Protein AF-0000000080282135 (afdb_homodimer)

Foldseek 3Di:
DPPPPPPPDPPPPPPPPPPPPVPPPPPPPPPDAWLVDAWAQFPVGDTHAAFPLCRNFFTHFKFWAEKAKEWEAEQQVQKIKIKIKIKMAGQAKFQKIKWFAADWAWDFKAKQNHGWDWDDDDGTIIMTGYPDIDHHGDMIMMMIITMDHFDWDDAPLFTAAWDGDRPFKIKHADPDDHLNRHDTHRSFQRRWYKYKYKYKYAQQKDKDWAADWDDWADDDPRIIITMHIFNPTWGSNLTMMMMGNWDWDWAQAPPGDIAIETERPQQVVCCVQQVCLNVLQVVVCVQANDQQANAAYEYEYAADGSDWGLRARYIYHYSPDDNLSSNLSSQCNLQPGFANANHLLQRLQSSLVSNLSSVVCCCVPVVDDVLVVLVVVCVVCVPPLVLLQAASSGNHRSCSCVNSVLSNLLLVLVCQQQDVVLSSCLSRVVSVVATSGHDGPVRSQVSSCVSRVDDCPLLCCQRRVNSGHRDPCNNQPHPSDDDD/DPPPPPPPPPPPPPPPPPPPPPPPPPPPPPPDAWLPDAWAQFPVGDTHAAFPLCSNFFTHFKFWAEKAKEWEADQQVQKIKIKIKIKMAGQAKFQKYKWFAADWAWDFKAKQNHGWDWDDDDGTIIMTGYPDIDHHGDMIMMMIITMDHFDWDQAPLFTAAWDGDRPFKIKHADPDDHLNRHDTHRSFQRRWYKYKYKYKYAQQKDKDWAADWDDWADDDPRIIITMHIFNPTWGSNLTMMMMGNWDWDWAAAPPGDIAIETERPQQVVCCVQQVCLNVLQVVVCVQANDQQANAAYEYEYAADGSDWGLRARYIYHYSPDHNLSSNLSSQCNLQPGFANANHLLQRLQSSLVSNLSSVVCCCVPVVDDVLVVLVVVCVVCVPPLVLLQAASSGNHRSCSCVNSVLSNLLLVLVCQQQDVVLSSCLSRVVSVVATSGHDGPVRSQVSSCVSRVDDCPLLCCQRRVNSGHRDPCNNQPHPSDDDD

Secondary structure (DSSP, 8-state):
---------------------------------STTTPPEE-TTS-EE---SS-TTSS-SSEEEEEEEEEEEEETTTTEEEEEEEEEEEESS-BS-EEEE--SSEEEEEEETTEE-EEEEETTTEEEEE-SSPBPTT-EEEEEEEEEE---EEEETTEEEEEEEETTTEEEEE-SSS-GGGTS-B---TT--EEEEEEEEEETT-EEEESSEEEEEEEEETTEEEEEEEEEEEE-GGG--EEEE--EEEEEEPGGG-EEEEEE-GGGGGGHHHHTTHHHHHHHHHHHH-S--SS----EE-SS--SS-B--TT--EE-TT--HHHHHHHHHTTTTTTTSEESSGGGHHHHHHHHHHHHHHHHHHHH---HHHHHHHHHHHTTT-HHHHH--TT---TT-TTTTHHHHHHHHHHHHHHH-HHHHHHHHHHHHHHSTT-EE-HHHHHHHHHHHHT---HHHHIIIII-SSPPPHHHHS-GGGSPP-/---------------------------------STTTPPEE-TTS-EE---SS-TTSS-SSEEEEEEEEEEEEETTTTEEEEEEEEEEEESS-BS-EEEE--SSEEEEEEETTEE-EEEEETTTEEEEE-SSPBPTT-EEEEEEEEEE---EEEETTEEEEEEEETTTEEEEE-SSS-GGGTS-B---TT--EEEEEEEEEETT-EEEESSEEEEEEEEETTEEEEEEEEEEEE-GGG--EEEE--EEEEEEPGGG-EEEEEE-GGGGGGHHHHTTHHHHHHHHHHHH-S--SS----EE-SS--SS-B--TT--EE-TT--HHHHHHHHHTTTTTTTSEESSGGGHHHHHHHHHHHHHHHHHHHH---HHHHHHHHHHHTTT-HHHHH--TT---TT-TTTTHHHHHHHHHHHHHHH-HHHHHHHHHHHHHHSTT-EE-HHHHHHHHHHHHT---HHHHIIIII-SSPPPHHHHS-GGGSPP-

Solvent-accessible surface area (backbone atoms only — not comparable to full-atom values): 49505 Å² total; per-residue (Å²): 135,84,78,76,78,77,75,74,74,76,79,74,77,73,76,74,73,74,72,75,71,70,72,72,66,72,72,65,78,68,74,69,66,31,76,63,58,31,39,34,67,34,95,67,61,51,55,23,29,54,34,86,75,46,59,75,44,26,44,30,36,49,45,45,57,33,40,40,36,42,35,40,47,38,55,64,80,46,36,38,40,37,38,40,39,36,34,31,32,25,73,31,72,30,64,33,43,49,31,23,33,33,66,58,48,77,74,43,44,26,46,69,84,37,71,30,52,72,45,81,43,87,82,27,35,37,40,36,33,45,80,59,62,44,50,54,68,38,73,47,38,38,38,39,33,34,34,40,58,55,50,56,41,84,52,95,59,36,64,16,7,30,50,68,43,70,67,54,37,38,33,32,36,32,73,82,58,16,42,32,23,78,42,78,31,52,54,29,52,59,46,39,21,20,43,33,42,33,40,33,34,49,61,79,46,42,76,49,47,33,40,43,79,74,46,77,42,82,63,55,93,66,23,27,34,37,26,24,36,21,84,65,53,37,32,38,49,30,47,45,39,37,39,23,58,55,47,74,42,80,40,77,32,88,94,71,46,68,24,45,34,33,17,28,74,82,22,52,79,46,46,74,49,61,68,43,46,51,61,48,50,54,55,46,31,73,48,38,34,76,79,79,58,96,32,43,42,31,39,32,31,68,43,80,43,73,58,70,32,35,22,38,35,33,23,39,35,25,51,79,62,46,64,56,51,52,39,23,35,56,38,13,38,47,30,35,42,24,32,24,28,54,38,65,46,24,42,37,59,26,46,19,53,11,54,38,44,33,54,53,45,34,36,74,75,65,68,46,59,62,67,56,51,50,53,53,52,49,63,74,46,65,86,37,61,75,72,30,39,55,23,56,67,55,44,45,74,91,30,44,62,66,62,42,66,60,42,29,52,48,52,53,31,47,34,41,59,59,32,66,69,58,37,41,50,47,53,24,42,57,49,66,74,34,68,63,33,65,35,42,63,46,58,52,49,47,35,49,25,45,64,64,72,44,83,51,60,69,53,43,44,33,59,33,64,20,50,46,76,49,56,62,75,58,60,28,20,64,83,56,41,74,83,130,136,81,79,74,78,75,79,77,75,76,78,75,76,72,75,76,71,75,72,75,71,71,74,72,67,71,72,64,78,66,75,69,66,33,72,61,60,34,38,35,67,34,95,67,61,50,56,24,30,56,35,86,74,46,56,76,46,22,42,31,38,50,43,46,55,34,41,39,35,42,35,39,48,39,55,64,80,47,36,38,39,37,38,39,38,35,35,29,31,25,71,30,72,30,66,37,41,46,31,22,33,33,66,56,48,78,75,44,43,24,45,70,85,37,72,31,52,72,48,80,45,87,82,29,36,36,40,36,32,44,82,58,62,45,51,54,69,38,73,47,38,38,39,39,33,33,34,39,57,56,50,56,42,86,52,96,59,35,64,17,8,30,50,67,43,70,66,54,36,37,34,33,36,33,72,82,57,16,43,32,23,80,42,77,31,52,55,30,52,58,45,38,22,19,43,33,43,34,40,34,32,50,63,79,48,44,78,50,46,32,40,43,79,74,47,75,42,81,64,56,94,65,25,26,33,36,26,24,36,21,83,64,54,36,33,38,49,29,48,46,39,37,37,22,59,55,47,75,42,81,40,77,33,87,93,70,47,69,26,44,35,33,15,28,75,82,22,53,80,47,46,75,48,62,67,43,46,51,62,47,52,55,56,47,32,72,47,38,33,78,81,76,59,95,31,42,42,32,40,31,32,70,43,80,43,71,57,72,33,37,24,38,34,33,24,40,36,24,51,79,64,45,63,58,51,52,39,23,34,56,38,13,37,48,29,36,44,24,31,24,28,55,38,64,47,24,41,36,57,26,47,19,54,11,54,39,44,34,53,52,45,35,34,75,77,64,66,46,59,62,65,57,52,48,51,51,52,50,61,73,44,64,85,38,62,75,72,30,38,54,24,56,66,54,43,46,75,90,29,45,62,66,63,42,67,58,41,29,51,50,52,52,30,48,32,41,59,58,32,66,70,58,36,41,50,48,53,24,42,56,48,64,72,36,68,62,34,63,38,40,63,47,57,52,49,48,35,49,26,46,65,64,72,43,82,52,61,68,53,45,44,32,59,33,64,20,51,47,76,49,57,62,74,58,60,27,22,65,82,56,41,74,81,129

InterPro domains:
  IPR027268 Peptidase M4/M1, CTD superfamily [G3DSA:1.10.390.10] (321-465)
  IPR042097 Aminopeptidase N-like , N-terminal domain superfamliy [G3DSA:2.60.40.1730] (61-244)
  IPR042097 Aminopeptidase N-like , N-terminal domain superfamliy [SSF63737] (51-244)
  IPR045357 Aminopeptidase N-like , N-terminal domain [PF17900] (66-231)

Nearest PDB structures (foldseek):
  6koy-assembly1_A  TM=9.012E-01  e=1.068E-30  Deinococcus radiodurans R1 = ATCC 13939 = DSM 20539
  3qnf-assembly2_B  TM=8.521E-01  e=2.906E-28  Homo sapiens
  3mdj-assembly3_C  TM=8.606E-01  e=4.051E-27  Homo sapiens
  6q4r-assembly1_A  TM=8.626E-01  e=4.531E-27  Homo sapiens
  7pfs-assembly1_B  TM=8.665E-01  e=6.681E-26  Homo sapiens

Structure (mmCIF, N/CA/C/O backbone):
data_AF-0000000080282135-model_v1
#
loop_
_entity.id
_entity.type
_entity.pdbx_description
1 polymer 'Peptidase M1'
#
loop_
_atom_site.group_PDB
_atom_site.id
_atom_site.type_symbol
_atom_site.label_atom_id
_atom_site.label_alt_id
_atom_site.label_comp_id
_atom_site.label_asym_id
_atom_site.label_entity_id
_atom_site.label_seq_id
_atom_site.pdbx_PDB_ins_code
_atom_site.Cartn_x
_atom_site.Cartn_y
_atom_site.Cartn_z
_atom_site.occupancy
_atom_site.B_iso_or_equiv
_atom_site.auth_seq_id
_atom_site.auth_comp_id
_atom_site.auth_asym_id
_atom_site.auth_atom_id
_atom_site.pdbx_PDB_model_num
ATOM 1 N N . MET A 1 1 ? 51.188 -11.203 -81.375 1 23.73 1 MET A N 1
ATOM 2 C CA . MET A 1 1 ? 50.406 -10 -81.688 1 23.73 1 MET A CA 1
ATOM 3 C C . MET A 1 1 ? 49.344 -9.789 -80.625 1 23.73 1 MET A C 1
ATOM 5 O O . MET A 1 1 ? 48.531 -10.688 -80.375 1 23.73 1 MET A O 1
ATOM 9 N N . THR A 1 2 ? 49.531 -8.773 -79.688 1 24.91 2 THR A N 1
ATOM 10 C CA . THR A 1 2 ? 49.188 -8.414 -78.312 1 24.91 2 THR A CA 1
ATOM 11 C C . THR A 1 2 ? 47.812 -7.742 -78.25 1 24.91 2 THR A C 1
ATOM 13 O O . THR A 1 2 ? 47.656 -6.617 -78.75 1 24.91 2 THR A O 1
ATOM 16 N N . VAL A 1 3 ? 46.812 -8.531 -78.75 1 21.75 3 VAL A N 1
ATOM 17 C CA . VAL A 1 3 ? 45.5 -7.961 -79 1 21.75 3 VAL A CA 1
ATOM 18 C C . VAL A 1 3 ? 44.969 -7.219 -77.812 1 21.75 3 VAL A C 1
ATOM 20 O O . VAL A 1 3 ? 44.875 -7.801 -76.688 1 21.75 3 VAL A O 1
ATOM 23 N N . ARG A 1 4 ? 45.188 -5.91 -77.812 1 25.16 4 ARG A N 1
ATOM 24 C CA . ARG A 1 4 ? 44.938 -4.875 -76.812 1 25.16 4 ARG A CA 1
ATOM 25 C C . ARG A 1 4 ? 43.469 -4.777 -76.5 1 25.16 4 ARG A C 1
ATOM 27 O O . ARG A 1 4 ? 42.625 -4.43 -77.312 1 25.16 4 ARG A O 1
ATOM 34 N N . ILE A 1 5 ? 42.875 -5.75 -75.688 1 24.8 5 ILE A N 1
ATOM 35 C CA . ILE A 1 5 ? 41.469 -5.973 -75.312 1 24.8 5 ILE A CA 1
ATOM 36 C C . ILE A 1 5 ? 40.938 -4.734 -74.562 1 24.8 5 ILE A C 1
ATOM 38 O O . ILE A 1 5 ? 41.438 -4.355 -73.5 1 24.8 5 ILE A O 1
ATOM 42 N N . ARG A 1 6 ? 40.719 -3.648 -75.375 1 21.92 6 ARG A N 1
ATOM 43 C CA . ARG A 1 6 ? 40.344 -2.336 -74.875 1 21.92 6 ARG A CA 1
ATOM 44 C C . ARG A 1 6 ? 39.062 -2.416 -74 1 21.92 6 ARG A C 1
ATOM 46 O O . ARG A 1 6 ? 38.031 -2.83 -74.5 1 21.92 6 ARG A O 1
ATOM 53 N N . TRP A 1 7 ? 39.125 -2.689 -72.75 1 24.52 7 TRP A N 1
ATOM 54 C CA . TRP A 1 7 ? 38.188 -2.904 -71.625 1 24.52 7 TRP A CA 1
ATOM 55 C C . TRP A 1 7 ? 37.312 -1.668 -71.438 1 24.52 7 TRP A C 1
ATOM 57 O O . TRP A 1 7 ? 37.812 -0.594 -71.125 1 24.52 7 TRP A O 1
ATOM 67 N N . GLN A 1 8 ? 36.656 -1.291 -72.562 1 22.7 8 GLN A N 1
ATOM 68 C CA . GLN A 1 8 ? 35.938 -0.03 -72.375 1 22.7 8 GLN A CA 1
ATOM 69 C C . GLN A 1 8 ? 35.031 -0.048 -71.125 1 22.7 8 GLN A C 1
ATOM 71 O O . GLN A 1 8 ? 34.375 -1.046 -70.875 1 22.7 8 GLN A O 1
ATOM 76 N N . GLU A 1 9 ? 35.312 0.792 -70.125 1 24.92 9 GLU A N 1
ATOM 77 C CA . GLU A 1 9 ? 34.875 1.041 -68.812 1 24.92 9 GLU A CA 1
ATOM 78 C C . GLU A 1 9 ? 33.469 1.59 -68.75 1 24.92 9 GLU A C 1
ATOM 80 O O . GLU A 1 9 ? 33.188 2.662 -69.312 1 24.92 9 GLU A O 1
ATOM 85 N N . PRO A 1 10 ? 32.438 0.772 -69.188 1 26.58 10 PRO A N 1
ATOM 86 C CA . PRO A 1 10 ? 31.188 1.521 -69.25 1 26.58 10 PRO A CA 1
ATOM 87 C C . PRO A 1 10 ? 30.875 2.258 -67.938 1 26.58 10 PRO A C 1
ATOM 89 O O . PRO A 1 10 ? 31.344 1.855 -66.875 1 26.58 10 PRO A O 1
ATOM 92 N N . LEU A 1 11 ? 30.625 3.564 -68 1 24.03 11 LEU A N 1
ATOM 93 C CA . LEU A 1 11 ? 30.281 4.574 -67.062 1 24.03 11 LEU A CA 1
ATOM 94 C C . LEU A 1 11 ? 28.984 4.223 -66.312 1 24.03 11 LEU A C 1
ATOM 96 O O . LEU A 1 11 ? 27.922 4.176 -66.938 1 24.03 11 LEU A O 1
ATOM 100 N N . CYS A 1 12 ? 28.891 3.084 -65.625 1 23.38 12 CYS A N 1
ATOM 101 C CA . CYS A 1 12 ? 27.641 2.744 -64.938 1 23.38 12 CYS A CA 1
ATOM 102 C C . CYS A 1 12 ? 27.156 3.898 -64.062 1 23.38 12 CYS A C 1
ATOM 104 O O . CYS A 1 12 ? 27.859 4.344 -63.188 1 23.38 12 CYS A O 1
ATOM 106 N N . THR A 1 13 ? 26.5 4.848 -64.688 1 22.34 13 THR A N 1
ATOM 107 C CA . THR A 1 13 ? 25.859 5.934 -63.938 1 22.34 13 THR A CA 1
ATOM 108 C C . THR A 1 13 ? 25.062 5.391 -62.781 1 22.34 13 THR A C 1
ATOM 110 O O . THR A 1 13 ? 24.188 4.539 -62.938 1 22.34 13 THR A O 1
ATOM 113 N N . ALA A 1 14 ? 25.656 5.387 -61.625 1 23.97 14 ALA A N 1
ATOM 114 C CA . ALA A 1 14 ? 25.141 5.027 -60.312 1 23.97 14 ALA A CA 1
ATOM 115 C C . ALA A 1 14 ? 23.891 5.848 -59.969 1 23.97 14 ALA A C 1
ATOM 117 O O . ALA A 1 14 ? 23.969 7.07 -59.812 1 23.97 14 ALA A O 1
ATOM 118 N N . LEU A 1 15 ? 22.844 5.602 -60.719 1 23.58 15 LEU A N 1
ATOM 119 C CA . LEU A 1 15 ? 21.656 6.324 -60.25 1 23.58 15 LEU A CA 1
ATOM 120 C C . LEU A 1 15 ? 21.484 6.137 -58.719 1 23.58 15 LEU A C 1
ATOM 122 O O . LEU A 1 15 ? 21.453 5.004 -58.25 1 23.58 15 LEU A O 1
ATOM 126 N N . LEU A 1 16 ? 21.969 7.121 -58 1 23.94 16 LEU A N 1
ATOM 127 C CA . LEU A 1 16 ? 21.812 7.32 -56.562 1 23.94 16 LEU A CA 1
ATOM 128 C C . LEU A 1 16 ? 20.359 7.227 -56.125 1 23.94 16 LEU A C 1
ATOM 130 O O . LEU A 1 16 ? 19.547 8.062 -56.531 1 23.94 16 LEU A O 1
ATOM 134 N N . ALA A 1 17 ? 19.766 6.031 -56.219 1 25.55 17 ALA A N 1
ATOM 135 C CA . ALA A 1 17 ? 18.438 5.922 -55.625 1 25.55 17 ALA A CA 1
ATOM 136 C C . ALA A 1 17 ? 18.422 6.492 -54.219 1 25.55 17 ALA A C 1
ATOM 138 O O . ALA A 1 17 ? 19.188 6.039 -53.344 1 25.55 17 ALA A O 1
ATOM 139 N N . THR A 1 18 ? 18.156 7.758 -54.125 1 25.55 18 THR A N 1
ATOM 140 C CA . THR A 1 18 ? 17.875 8.422 -52.875 1 25.55 18 THR A CA 1
ATOM 141 C C . THR A 1 18 ? 16.828 7.641 -52.062 1 25.55 18 THR A C 1
ATOM 143 O O . THR A 1 18 ? 15.688 7.504 -52.5 1 25.55 18 THR A O 1
ATOM 146 N N . THR A 1 19 ? 17.281 6.48 -51.531 1 26.17 19 THR A N 1
ATOM 147 C CA . THR A 1 19 ? 16.375 5.82 -50.594 1 26.17 19 THR A CA 1
ATOM 148 C C . THR A 1 19 ? 15.82 6.82 -49.594 1 26.17 19 THR A C 1
ATOM 150 O O . THR A 1 19 ? 16.578 7.48 -48.875 1 26.17 19 THR A O 1
ATOM 153 N N . MET A 1 20 ? 14.766 7.473 -50 1 26.02 20 MET A N 1
ATOM 154 C CA . MET A 1 20 ? 13.977 8.156 -48.969 1 26.02 20 MET A CA 1
ATOM 155 C C . MET A 1 20 ? 13.68 7.238 -47.781 1 26.02 20 MET A C 1
ATOM 157 O O . MET A 1 20 ? 12.898 6.289 -47.938 1 26.02 20 MET A O 1
ATOM 161 N N . ILE A 1 21 ? 14.711 6.926 -47.062 1 29.55 21 ILE A N 1
ATOM 162 C CA . ILE A 1 21 ? 14.453 6.324 -45.75 1 29.55 21 ILE A CA 1
ATOM 163 C C . ILE A 1 21 ? 13.414 7.156 -45 1 29.55 21 ILE A C 1
ATOM 165 O O . ILE A 1 21 ? 13.688 8.297 -44.625 1 29.55 21 ILE A O 1
ATOM 169 N N . GLY A 1 22 ? 12.227 7.113 -45.531 1 26.78 22 GLY A N 1
ATOM 170 C CA . GLY A 1 22 ? 11.203 7.637 -44.625 1 26.78 22 GLY A CA 1
ATOM 171 C C . GLY A 1 22 ? 11.328 7.105 -43.219 1 26.78 22 GLY A C 1
ATOM 172 O O . GLY A 1 22 ? 11.273 5.891 -43 1 26.78 22 GLY A O 1
ATOM 173 N N . THR A 1 23 ? 12.172 7.82 -42.469 1 28.97 23 THR A N 1
ATOM 174 C CA . THR A 1 23 ? 12.227 7.613 -41.031 1 28.97 23 THR A CA 1
ATOM 175 C C . THR A 1 23 ? 10.82 7.523 -40.469 1 28.97 23 THR A C 1
ATOM 177 O O . THR A 1 23 ? 10.055 8.484 -40.531 1 28.97 23 THR A O 1
ATOM 180 N N . CYS A 1 24 ? 10.156 6.375 -40.688 1 28.06 24 CYS A N 1
ATOM 181 C CA . CYS A 1 24 ? 9.023 6.137 -39.812 1 28.06 24 CYS A CA 1
ATOM 182 C C . CYS A 1 24 ? 9.359 6.516 -38.375 1 28.06 24 CYS A C 1
ATOM 184 O O . CYS A 1 24 ? 10.141 5.824 -37.719 1 28.06 24 CYS A O 1
ATOM 186 N N . GLN A 1 25 ? 9.43 7.789 -38.219 1 25.42 25 GLN A N 1
ATOM 187 C CA . GLN A 1 25 ? 9.422 8.203 -36.812 1 25.42 25 GLN A CA 1
ATOM 188 C C . GLN A 1 25 ? 8.406 7.395 -36 1 25.42 25 GLN A C 1
ATOM 190 O O . GLN A 1 25 ? 7.215 7.398 -36.312 1 25.42 25 GLN A O 1
ATOM 195 N N . ALA A 1 26 ? 8.836 6.262 -35.562 1 28.8 26 ALA A N 1
ATOM 196 C CA . ALA A 1 26 ? 8.047 5.645 -34.5 1 28.8 26 ALA A CA 1
ATOM 197 C C . ALA A 1 26 ? 7.391 6.699 -33.625 1 28.8 26 ALA A C 1
ATOM 199 O O . ALA A 1 26 ? 8.078 7.527 -33 1 28.8 26 ALA A O 1
ATOM 200 N N . SER A 1 27 ? 6.285 7.215 -34.094 1 26.34 27 SER A N 1
ATOM 201 C CA . SER A 1 27 ? 5.484 8.023 -33.188 1 26.34 27 SER A CA 1
ATOM 202 C C . SER A 1 27 ? 5.57 7.504 -31.766 1 26.34 27 SER A C 1
ATOM 204 O O . SER A 1 27 ? 5.141 6.383 -31.469 1 26.34 27 SER A O 1
ATOM 206 N N . ALA A 1 28 ? 6.605 7.836 -31.078 1 29.83 28 ALA A N 1
ATOM 207 C CA . ALA A 1 28 ? 6.648 7.66 -29.625 1 29.83 28 ALA A CA 1
ATOM 208 C C . ALA A 1 28 ? 5.262 7.816 -29.016 1 29.83 28 ALA A C 1
ATOM 210 O O . ALA A 1 28 ? 4.602 8.836 -29.219 1 29.83 28 ALA A O 1
ATOM 211 N N . ALA A 1 29 ? 4.625 6.73 -28.875 1 30.64 29 ALA A N 1
ATOM 212 C CA . ALA A 1 29 ? 3.418 6.742 -28.062 1 30.64 29 ALA A CA 1
ATOM 213 C C . ALA A 1 29 ? 3.434 7.91 -27.078 1 30.64 29 ALA A C 1
ATOM 215 O O . ALA A 1 29 ? 4.371 8.047 -26.281 1 30.64 29 ALA A O 1
ATOM 216 N N . GLN A 1 30 ? 2.926 9.109 -27.406 1 30.14 30 GLN A N 1
ATOM 217 C CA . GLN A 1 30 ? 2.785 10.289 -26.562 1 30.14 30 GLN A CA 1
ATOM 218 C C . GLN A 1 30 ? 2.398 9.898 -25.141 1 30.14 30 GLN A C 1
ATOM 220 O O . GLN A 1 30 ? 1.499 9.078 -24.938 1 30.14 30 GLN A O 1
ATOM 225 N N . PRO A 1 31 ? 3.303 10.047 -24.172 1 33.56 31 PRO A N 1
ATOM 226 C CA . PRO A 1 31 ? 2.875 9.828 -22.797 1 33.56 31 PRO A CA 1
ATOM 227 C C . PRO A 1 31 ? 1.448 10.305 -22.531 1 33.56 31 PRO A C 1
ATOM 229 O O . PRO A 1 31 ? 1 11.281 -23.141 1 33.56 31 PRO A O 1
ATOM 232 N N . SER A 1 32 ? 0.521 9.477 -22.469 1 32.84 32 SER A N 1
ATOM 233 C CA . SER A 1 32 ? -0.804 9.93 -22.047 1 32.84 32 SER A CA 1
ATOM 234 C C . SER A 1 32 ? -0.714 11.148 -21.141 1 32.84 32 SER A C 1
ATOM 236 O O . SER A 1 32 ? 0.222 11.273 -20.344 1 32.84 32 SER A O 1
ATOM 238 N N . PRO A 1 33 ? -1.387 12.211 -21.266 1 32.75 33 PRO A N 1
ATOM 239 C CA . PRO A 1 33 ? -1.369 13.352 -20.344 1 32.75 33 PRO A CA 1
ATOM 240 C C . PRO A 1 33 ? -1.275 12.93 -18.891 1 32.75 33 PRO A C 1
ATOM 242 O O . PRO A 1 33 ? -1.645 11.805 -18.531 1 32.75 33 PRO A O 1
ATOM 245 N N . GLY A 1 34 ? -0.454 13.57 -18 1 36.16 34 GLY A N 1
ATOM 246 C CA . GLY A 1 34 ? 0.052 13.461 -16.641 1 36.16 34 GLY A CA 1
ATOM 247 C C . GLY A 1 34 ? -0.994 12.977 -15.656 1 36.16 34 GLY A C 1
ATOM 248 O O . GLY A 1 34 ? -0.713 12.125 -14.812 1 36.16 34 GLY A O 1
ATOM 249 N N . SER A 1 35 ? -2.098 13.797 -15.477 1 42.25 35 SER A N 1
ATOM 250 C CA . SER A 1 35 ? -2.955 13.578 -14.32 1 42.25 35 SER A CA 1
ATOM 251 C C . SER A 1 35 ? -3.674 12.234 -14.406 1 42.25 35 SER A C 1
ATOM 253 O O . SER A 1 35 ? -3.857 11.555 -13.398 1 42.25 35 SER A O 1
ATOM 255 N N . ASP A 1 36 ? -4.09 11.727 -15.656 1 47.84 36 ASP A N 1
ATOM 256 C CA . ASP A 1 36 ? -5.008 10.617 -15.891 1 47.84 36 ASP A CA 1
ATOM 257 C C . ASP A 1 36 ? -4.254 9.297 -15.977 1 47.84 36 ASP A C 1
ATOM 259 O O . ASP A 1 36 ? -3.383 9.125 -16.828 1 47.84 36 ASP A O 1
ATOM 263 N N . GLY A 1 37 ? -3.451 9.016 -15.07 1 54.59 37 GLY A N 1
ATOM 264 C CA . GLY A 1 37 ? -2.842 7.695 -15.055 1 54.59 37 GLY A CA 1
ATOM 265 C C . GLY A 1 37 ? -1.59 7.625 -14.203 1 54.59 37 GLY A C 1
ATOM 266 O O . GLY A 1 37 ? -0.966 6.566 -14.086 1 54.59 37 GLY A O 1
ATOM 267 N N . TYR A 1 38 ? -1.357 8.727 -13.586 1 59 38 TYR A N 1
ATOM 268 C CA . TYR A 1 38 ? -0.099 8.727 -12.852 1 59 38 TYR A CA 1
ATOM 269 C C . TYR A 1 38 ? -0.27 8.086 -11.477 1 59 38 TYR A C 1
ATOM 271 O O . TYR A 1 38 ? -1.332 8.203 -10.859 1 59 38 TYR A O 1
ATOM 279 N N . VAL A 1 39 ? 0.7 7.16 -11.312 1 69.31 39 VAL A N 1
ATOM 280 C CA . VAL A 1 39 ? 0.783 6.504 -10.016 1 69.31 39 VAL A CA 1
ATOM 281 C C . VAL A 1 39 ? 1.84 7.191 -9.156 1 69.31 39 VAL A C 1
ATOM 283 O O . VAL A 1 39 ? 2.77 7.809 -9.68 1 69.31 39 VAL A O 1
ATOM 286 N N . HIS A 1 40 ? 1.541 7.223 -7.898 1 73.94 40 HIS A N 1
ATOM 287 C CA . HIS A 1 40 ? 2.52 7.723 -6.941 1 73.94 40 HIS A CA 1
ATOM 288 C C . HIS A 1 40 ? 3.285 6.578 -6.285 1 73.94 40 HIS A C 1
ATOM 290 O O . HIS A 1 40 ? 2.68 5.648 -5.746 1 73.94 40 HIS A O 1
ATOM 296 N N . VAL A 1 41 ? 4.535 6.648 -6.473 1 70.25 41 VAL A N 1
ATOM 297 C CA . VAL A 1 41 ? 5.375 5.703 -5.742 1 70.25 41 VAL A CA 1
ATOM 298 C C . VAL A 1 41 ? 5.867 6.34 -4.445 1 70.25 41 VAL A C 1
ATOM 300 O O . VAL A 1 41 ? 6.625 7.312 -4.477 1 70.25 41 VAL A O 1
ATOM 303 N N . SER A 1 42 ? 5.457 5.82 -3.381 1 70.25 42 SER A N 1
ATOM 304 C CA . SER A 1 42 ? 5.883 6.34 -2.086 1 70.25 42 SER A CA 1
ATOM 305 C C . SER A 1 42 ? 7.344 6.016 -1.81 1 70.25 42 SER A C 1
ATOM 307 O O . SER A 1 42 ? 7.93 5.148 -2.463 1 70.25 42 SER A O 1
ATOM 309 N N . PRO A 1 43 ? 7.879 6.766 -0.858 1 65.31 43 PRO A N 1
ATOM 310 C CA . PRO A 1 43 ? 9.273 6.496 -0.509 1 65.31 43 PRO A CA 1
ATOM 311 C C . PRO A 1 43 ? 9.508 5.051 -0.072 1 65.31 43 PRO A C 1
ATOM 313 O O . PRO A 1 43 ? 10.609 4.523 -0.217 1 65.31 43 PRO A O 1
ATOM 316 N N . ASN A 1 44 ? 8.438 4.434 0.348 1 67.06 44 ASN A N 1
ATOM 317 C CA . ASN A 1 44 ? 8.578 3.055 0.797 1 67.06 44 ASN A CA 1
ATOM 318 C C . ASN A 1 44 ? 8.336 2.066 -0.341 1 67.06 44 ASN A C 1
ATOM 320 O O . ASN A 1 44 ? 8.289 0.855 -0.118 1 67.06 44 ASN A O 1
ATOM 324 N N . GLY A 1 45 ? 8.125 2.607 -1.477 1 71.19 45 GLY A N 1
ATOM 325 C CA . GLY A 1 45 ? 8.062 1.78 -2.67 1 71.19 45 GLY A CA 1
ATOM 326 C C . GLY A 1 45 ? 6.648 1.36 -3.029 1 71.19 45 GLY A C 1
ATOM 327 O O . GLY A 1 45 ? 6.426 0.738 -4.07 1 71.19 45 GLY A O 1
ATOM 328 N N . THR A 1 46 ? 5.691 1.707 -2.232 1 76.31 46 THR A N 1
ATOM 329 C CA . THR A 1 46 ? 4.316 1.34 -2.541 1 76.31 46 THR A CA 1
ATOM 330 C C . THR A 1 46 ? 3.771 2.193 -3.682 1 76.31 46 THR A C 1
ATOM 332 O O . THR A 1 46 ? 3.932 3.416 -3.682 1 76.31 46 THR A O 1
ATOM 335 N N . VAL A 1 47 ? 3.217 1.513 -4.625 1 79.12 47 VAL A N 1
ATOM 336 C CA . VAL A 1 47 ? 2.639 2.209 -5.77 1 79.12 47 VAL A CA 1
ATOM 337 C C . VAL A 1 47 ? 1.164 2.504 -5.504 1 79.12 47 VAL A C 1
ATOM 339 O O . VAL A 1 47 ? 0.336 1.591 -5.48 1 79.12 47 VAL A O 1
ATOM 342 N N . LEU A 1 48 ? 0.915 3.719 -5.348 1 84.69 48 LEU A N 1
ATOM 343 C CA . LEU A 1 48 ? -0.432 4.133 -4.969 1 84.69 48 LEU A CA 1
ATOM 344 C C . LEU A 1 48 ? -1.153 4.777 -6.148 1 84.69 48 LEU A C 1
ATOM 346 O O . LEU A 1 48 ? -0.529 5.453 -6.969 1 84.69 48 LEU A O 1
ATOM 350 N N . GLY A 1 49 ? -2.434 4.57 -6.211 1 81.12 49 GLY A N 1
ATOM 351 C CA . GLY A 1 49 ? -3.277 5.277 -7.16 1 81.12 49 GLY A CA 1
ATOM 352 C C . GLY A 1 49 ? -3.771 6.613 -6.641 1 81.12 49 GLY A C 1
ATOM 353 O O . GLY A 1 49 ? -3.293 7.102 -5.613 1 81.12 49 GLY A O 1
ATOM 354 N N . ALA A 1 50 ? -4.648 7.223 -7.41 1 83.06 50 ALA A N 1
ATOM 355 C CA . ALA A 1 50 ? -5.281 8.469 -6.992 1 83.06 50 ALA A CA 1
ATOM 356 C C . ALA A 1 50 ? -6.176 8.258 -5.773 1 83.06 50 ALA A C 1
ATOM 358 O O . ALA A 1 50 ? -6.758 7.18 -5.609 1 83.06 50 ALA A O 1
ATOM 359 N N . ASP A 1 51 ? -6.184 9.297 -4.965 1 87.19 51 ASP A N 1
ATOM 360 C CA . ASP A 1 51 ? -7.125 9.227 -3.85 1 87.19 51 ASP A CA 1
ATOM 361 C C . ASP A 1 51 ? -8.555 9.023 -4.348 1 87.19 51 ASP A C 1
ATOM 363 O O . ASP A 1 51 ? -9.055 9.82 -5.148 1 87.19 51 ASP A O 1
ATOM 367 N N . PRO A 1 52 ? -9.203 8.008 -3.91 1 84.31 52 PRO A N 1
ATOM 368 C CA . PRO A 1 52 ? -10.531 7.75 -4.465 1 84.31 52 PRO A CA 1
ATOM 369 C C . PRO A 1 52 ? -11.547 8.828 -4.082 1 84.31 52 PRO A C 1
ATOM 371 O O . PRO A 1 52 ? -12.555 9.008 -4.777 1 84.31 52 PRO A O 1
ATOM 374 N N . TYR A 1 53 ? -11.344 9.508 -2.977 1 88.69 53 TYR A N 1
ATOM 375 C CA . TYR A 1 53 ? -12.25 10.57 -2.568 1 88.69 53 TYR A CA 1
ATOM 376 C C . TYR A 1 53 ? -11.992 11.844 -3.357 1 88.69 53 TYR A C 1
ATOM 378 O O . TYR A 1 53 ? -12.922 12.586 -3.68 1 88.69 53 TYR A O 1
ATOM 386 N N . TYR A 1 54 ? -10.758 12.078 -3.633 1 90.31 54 TYR A N 1
ATOM 387 C CA . TYR A 1 54 ? -10.328 13.289 -4.328 1 90.31 54 TYR A CA 1
ATOM 388 C C . TYR A 1 54 ? -9.305 12.961 -5.41 1 90.31 54 TYR A C 1
ATOM 390 O O . TYR A 1 54 ? -8.133 13.312 -5.289 1 90.31 54 TYR A O 1
ATOM 398 N N . PRO A 1 55 ? -9.734 12.43 -6.484 1 85.44 55 PRO A N 1
ATOM 399 C CA . PRO A 1 55 ? -8.82 11.867 -7.488 1 85.44 55 PRO A CA 1
ATOM 400 C C . PRO A 1 55 ? -7.977 12.945 -8.18 1 85.44 55 PRO A C 1
ATOM 402 O O . PRO A 1 55 ? -6.961 12.625 -8.805 1 85.44 55 PRO A O 1
ATOM 405 N N . LYS A 1 56 ? -8.414 14.227 -8.047 1 88.94 56 LYS A N 1
ATOM 406 C CA . LYS A 1 56 ? -7.66 15.289 -8.719 1 88.94 56 LYS A CA 1
ATOM 407 C C . LYS A 1 56 ? -6.637 15.914 -7.773 1 88.94 56 LYS A C 1
ATOM 409 O O . LYS A 1 56 ? -5.82 16.734 -8.195 1 88.94 56 LYS A O 1
ATOM 414 N N . ASP A 1 57 ? -6.676 15.484 -6.523 1 91.25 57 ASP A N 1
ATOM 415 C CA . ASP A 1 57 ? -5.652 15.961 -5.602 1 91.25 57 ASP A CA 1
ATOM 416 C C . ASP A 1 57 ? -4.297 15.328 -5.902 1 91.25 57 ASP A C 1
ATOM 418 O O . ASP A 1 57 ? -4.199 14.117 -6.09 1 91.25 57 ASP A O 1
ATOM 422 N N . GLY A 1 58 ? -3.318 16.188 -5.949 1 89.31 58 GLY A N 1
ATOM 423 C CA . GLY A 1 58 ? -1.969 15.695 -6.172 1 89.31 58 GLY A CA 1
ATOM 424 C C . GLY A 1 58 ? -1.724 15.25 -7.602 1 89.31 58 GLY A C 1
ATOM 425 O O . GLY A 1 58 ? -2.525 15.539 -8.492 1 89.31 58 GLY A O 1
ATOM 426 N N . ASN A 1 59 ? -0.597 14.797 -7.738 1 86.5 59 ASN A N 1
ATOM 427 C CA . ASN A 1 59 ? -0.157 14.312 -9.039 1 86.5 59 ASN A CA 1
ATOM 428 C C . ASN A 1 59 ? 0.933 13.25 -8.914 1 86.5 59 ASN A C 1
ATOM 430 O O . ASN A 1 59 ? 1.827 13.375 -8.07 1 86.5 59 ASN A O 1
ATOM 434 N N . GLY A 1 60 ? 0.723 12.227 -9.719 1 83 60 GLY A N 1
ATOM 435 C CA . GLY A 1 60 ? 1.762 11.211 -9.766 1 83 60 GLY A CA 1
ATOM 436 C C . GLY A 1 60 ? 2.896 11.562 -10.711 1 83 60 GLY A C 1
ATOM 437 O O . GLY A 1 60 ? 2.873 12.609 -11.352 1 83 60 GLY A O 1
ATOM 438 N N . GLY A 1 61 ? 3.941 10.734 -10.688 1 86.25 61 GLY A N 1
ATOM 439 C CA . GLY A 1 61 ? 5.012 10.836 -11.664 1 86.25 61 GLY A CA 1
ATOM 440 C C . GLY A 1 61 ? 6.215 11.609 -11.156 1 86.25 61 GLY A C 1
ATOM 441 O O . GLY A 1 61 ? 7.254 11.656 -11.82 1 86.25 61 GLY A O 1
ATOM 442 N N . TYR A 1 62 ? 6.07 12.234 -10.008 1 91.19 62 TYR A N 1
ATOM 443 C CA . TYR A 1 62 ? 7.215 12.922 -9.414 1 91.19 62 TYR A CA 1
ATOM 444 C C . TYR A 1 62 ? 7.086 12.984 -7.898 1 91.19 62 TYR A C 1
ATOM 446 O O . TYR A 1 62 ? 6.004 12.766 -7.352 1 91.19 62 TYR A O 1
ATOM 454 N N . ASP A 1 63 ? 8.195 13.211 -7.242 1 92.62 63 ASP A N 1
ATOM 455 C CA . ASP A 1 63 ? 8.297 13.359 -5.793 1 92.62 63 ASP A CA 1
ATOM 456 C C . ASP A 1 63 ? 8.906 14.711 -5.422 1 92.62 63 ASP A C 1
ATOM 458 O O . ASP A 1 63 ? 10.039 15.008 -5.797 1 92.62 63 ASP A O 1
ATOM 462 N N . VAL A 1 64 ? 8.148 15.484 -4.711 1 96.69 64 VAL A N 1
ATOM 463 C CA . VAL A 1 64 ? 8.656 16.781 -4.266 1 96.69 64 VAL A CA 1
ATOM 464 C C . VAL A 1 64 ? 9.531 16.609 -3.033 1 96.69 64 VAL A C 1
ATOM 466 O O . VAL A 1 64 ? 9.148 15.914 -2.084 1 96.69 64 VAL A O 1
ATOM 469 N N . SER A 1 65 ? 10.695 17.266 -3.064 1 96.81 65 SER A N 1
ATOM 470 C CA . SER A 1 65 ? 11.578 17.203 -1.905 1 96.81 65 SER A CA 1
ATOM 471 C C . SER A 1 65 ? 11.484 18.469 -1.065 1 96.81 65 SER A C 1
ATOM 473 O O . SER A 1 65 ? 11.719 18.438 0.145 1 96.81 65 SER A O 1
ATOM 475 N N . ALA A 1 66 ? 11.102 19.578 -1.781 1 98.62 66 ALA A N 1
ATOM 476 C CA . ALA A 1 66 ? 11.148 20.828 -1.029 1 98.62 66 ALA A CA 1
ATOM 477 C C . ALA A 1 66 ? 10.242 21.875 -1.66 1 98.62 66 ALA A C 1
ATOM 479 O O . ALA A 1 66 ? 10.172 22 -2.887 1 98.62 66 ALA A O 1
ATOM 480 N N . TYR A 1 67 ? 9.617 22.641 -0.813 1 98.88 67 TYR A N 1
ATOM 481 C CA . TYR A 1 67 ? 8.938 23.891 -1.159 1 98.88 67 TYR A CA 1
ATOM 482 C C . TYR A 1 67 ? 9.656 25.094 -0.55 1 98.88 67 TYR A C 1
ATOM 484 O O . TYR A 1 67 ? 9.938 25.109 0.651 1 98.88 67 TYR A O 1
ATOM 492 N N . SER A 1 68 ? 9.953 26.031 -1.336 1 98.94 68 SER A N 1
ATOM 493 C CA . SER A 1 68 ? 10.391 27.359 -0.894 1 98.94 68 SER A CA 1
ATOM 494 C C . SER A 1 68 ? 9.445 28.453 -1.38 1 98.94 68 SER A C 1
ATOM 496 O O . SER A 1 68 ? 9.352 28.703 -2.582 1 98.94 68 SER A O 1
ATOM 498 N N . LEU A 1 69 ? 8.781 29.109 -0.446 1 98.94 69 LEU A N 1
ATOM 499 C CA . LEU A 1 69 ? 7.738 30.078 -0.775 1 98.94 69 LEU A CA 1
ATOM 500 C C . LEU A 1 69 ? 8.133 31.484 -0.341 1 98.94 69 LEU A C 1
ATOM 502 O O . LEU A 1 69 ? 8.531 31.688 0.808 1 98.94 69 LEU A O 1
ATOM 506 N N . ALA A 1 70 ? 8.094 32.375 -1.229 1 98.94 70 ALA A N 1
ATOM 507 C CA . ALA A 1 70 ? 8.195 33.812 -0.94 1 98.94 70 ALA A CA 1
ATOM 508 C C . ALA A 1 70 ? 6.859 34.5 -1.143 1 98.94 70 ALA A C 1
ATOM 510 O O . ALA A 1 70 ? 6.332 34.562 -2.258 1 98.94 70 ALA A O 1
ATOM 511 N N . LEU A 1 71 ? 6.344 35.062 -0.096 1 98.88 71 LEU A N 1
ATOM 512 C CA . LEU A 1 71 ? 5.023 35.656 -0.134 1 98.88 71 LEU A CA 1
ATOM 513 C C . LEU A 1 71 ? 5.098 37.125 0.267 1 98.88 71 LEU A C 1
ATOM 515 O O . LEU A 1 71 ? 5.848 37.5 1.176 1 98.88 71 LEU A O 1
ATOM 519 N N . ASP A 1 72 ? 4.43 37.969 -0.469 1 98.75 72 ASP A N 1
ATOM 520 C CA . ASP A 1 72 ? 4.062 39.312 -0.071 1 98.75 72 ASP A CA 1
ATOM 521 C C . ASP A 1 72 ? 2.584 39.406 0.289 1 98.75 72 ASP A C 1
ATOM 523 O O . ASP A 1 72 ? 1.718 39.125 -0.55 1 98.75 72 ASP A O 1
ATOM 527 N N . TYR A 1 73 ? 2.324 39.812 1.533 1 98.75 73 TYR A N 1
ATOM 528 C CA . TYR A 1 73 ? 0.935 39.844 1.976 1 98.75 73 TYR A CA 1
ATOM 529 C C . TYR A 1 73 ? 0.528 41.219 2.43 1 98.75 73 TYR A C 1
ATOM 531 O O . TYR A 1 73 ? 1.257 41.875 3.18 1 98.75 73 TYR A O 1
ATOM 539 N N . ALA A 1 74 ? -0.601 41.656 1.918 1 98.5 74 ALA A N 1
ATOM 540 C CA . ALA A 1 74 ? -1.213 42.938 2.316 1 98.5 74 ALA A CA 1
ATOM 541 C C . ALA A 1 74 ? -2.41 42.688 3.232 1 98.5 74 ALA A C 1
ATOM 543 O O . ALA A 1 74 ? -3.523 42.469 2.76 1 98.5 74 ALA A O 1
ATOM 544 N N . PRO A 1 75 ? -2.266 42.938 4.512 1 98.06 75 PRO A N 1
ATOM 545 C CA . PRO A 1 75 ? -3.291 42.5 5.469 1 98.06 75 PRO A CA 1
ATOM 546 C C . PRO A 1 75 ? -4.605 43.25 5.293 1 98.06 75 PRO A C 1
ATOM 548 O O . PRO A 1 75 ? -5.676 42.719 5.598 1 98.06 75 PRO A O 1
ATOM 551 N N . TYR A 1 76 ? -4.543 44.438 4.812 1 98 76 TYR A N 1
ATOM 552 C CA . TYR A 1 76 ? -5.762 45.219 4.723 1 98 76 TYR A CA 1
ATOM 553 C C . TYR A 1 76 ? -6.531 44.906 3.447 1 98 76 TYR A C 1
ATOM 555 O O . TYR A 1 76 ? -7.762 44.844 3.457 1 98 76 TYR A O 1
ATOM 563 N N . SER A 1 77 ? -5.855 44.688 2.332 1 97.81 77 SER A N 1
ATOM 564 C CA . SER A 1 77 ? -6.516 44.312 1.087 1 97.81 77 SER A CA 1
ATOM 565 C C . SER A 1 77 ? -6.637 42.812 0.966 1 97.81 77 SER A C 1
ATOM 567 O O . SER A 1 77 ? -7.367 42.312 0.111 1 97.81 77 SER A O 1
ATOM 569 N N . MET A 1 78 ? -5.938 42.125 1.764 1 98.25 78 MET A N 1
ATOM 570 C CA . MET A 1 78 ? -5.93 40.656 1.838 1 98.25 78 MET A CA 1
ATOM 571 C C . MET A 1 78 ? -5.434 40.062 0.532 1 98.25 78 MET A C 1
ATOM 573 O O . MET A 1 78 ? -5.934 39 0.094 1 98.25 78 MET A O 1
ATOM 577 N N . LEU A 1 79 ? -4.527 40.75 -0.098 1 98.5 79 LEU A N 1
ATOM 578 C CA . LEU A 1 79 ? -3.918 40.281 -1.334 1 98.5 79 LEU A CA 1
ATOM 579 C C . LEU A 1 79 ? -2.584 39.594 -1.052 1 98.5 79 LEU A C 1
ATOM 581 O O . LEU A 1 79 ? -1.815 40.031 -0.201 1 98.5 79 LEU A O 1
ATOM 585 N N . VAL A 1 80 ? -2.357 38.5 -1.825 1 98.56 80 VAL A N 1
ATOM 586 C CA . VAL A 1 80 ? -1.08 37.781 -1.76 1 98.56 80 VAL A CA 1
ATOM 587 C C . VAL A 1 80 ? -0.397 37.844 -3.125 1 98.56 80 VAL A C 1
ATOM 589 O O . VAL A 1 80 ? -1.056 37.719 -4.16 1 98.56 80 VAL A O 1
ATOM 592 N N . SER A 1 81 ? 0.823 38.125 -3.121 1 98.69 81 SER A N 1
ATOM 593 C CA . SER A 1 81 ? 1.721 37.844 -4.238 1 98.69 81 SER A CA 1
ATOM 594 C C . SER A 1 81 ? 2.793 36.844 -3.846 1 98.69 81 SER A C 1
ATOM 596 O O . SER A 1 81 ? 3.475 37 -2.834 1 98.69 81 SER A O 1
ATOM 598 N N . GLY A 1 82 ? 2.891 35.812 -4.609 1 98.75 82 GLY A N 1
ATOM 599 C CA . GLY A 1 82 ? 3.766 34.75 -4.191 1 98.75 82 GLY A CA 1
ATOM 600 C C . GLY A 1 82 ? 4.645 34.219 -5.312 1 98.75 82 GLY A C 1
ATOM 601 O O . GLY A 1 82 ? 4.289 34.312 -6.488 1 98.75 82 GLY A O 1
ATOM 602 N N . LYS A 1 83 ? 5.73 33.719 -4.934 1 98.88 83 LYS A N 1
ATOM 603 C CA . LYS A 1 83 ? 6.633 32.906 -5.754 1 98.88 83 LYS A CA 1
ATOM 604 C C . LYS A 1 83 ? 6.961 31.578 -5.074 1 98.88 83 LYS A C 1
ATOM 606 O O . LYS A 1 83 ? 7.551 31.562 -3.994 1 98.88 83 LYS A O 1
ATOM 611 N N . ALA A 1 84 ? 6.559 30.516 -5.711 1 98.94 84 ALA A N 1
ATOM 612 C CA . ALA A 1 84 ? 6.848 29.172 -5.195 1 98.94 84 ALA A CA 1
ATOM 613 C C . ALA A 1 84 ? 7.973 28.516 -5.988 1 98.94 84 ALA A C 1
ATOM 615 O O . ALA A 1 84 ? 7.902 28.422 -7.215 1 98.94 84 ALA A O 1
ATOM 616 N N . THR A 1 85 ? 8.984 28.141 -5.305 1 98.94 85 THR A N 1
ATOM 617 C CA . THR A 1 85 ? 10.039 27.297 -5.867 1 98.94 85 THR A CA 1
ATOM 618 C C . THR A 1 85 ? 9.922 25.875 -5.355 1 98.94 85 THR A C 1
ATOM 620 O O . THR A 1 85 ? 10.047 25.625 -4.156 1 98.94 85 THR A O 1
ATOM 623 N N . ILE A 1 86 ? 9.727 24.984 -6.289 1 98.88 86 ILE A N 1
ATOM 624 C CA . ILE A 1 86 ? 9.469 23.578 -5.957 1 98.88 86 ILE A CA 1
ATOM 625 C C . ILE A 1 86 ? 10.562 22.703 -6.551 1 98.88 86 ILE A C 1
ATOM 627 O O . ILE A 1 86 ? 10.805 22.719 -7.762 1 98.88 86 ILE A O 1
ATOM 631 N N . THR A 1 87 ? 11.227 21.953 -5.688 1 98.81 87 THR A N 1
ATOM 632 C CA . THR A 1 87 ? 12.219 20.969 -6.125 1 98.81 87 THR A CA 1
ATOM 633 C C . THR A 1 87 ? 11.641 19.562 -6.082 1 98.81 87 THR A C 1
ATOM 635 O O . THR A 1 87 ? 11.102 19.141 -5.059 1 98.81 87 THR A O 1
ATOM 638 N N . ALA A 1 88 ? 11.758 18.859 -7.211 1 97.25 88 ALA A N 1
ATOM 639 C CA . ALA A 1 88 ? 11.148 17.531 -7.324 1 97.25 88 ALA A CA 1
ATOM 640 C C . ALA A 1 88 ? 12.023 16.594 -8.148 1 97.25 88 ALA A C 1
ATOM 642 O O . ALA A 1 88 ? 12.977 17.031 -8.797 1 97.25 88 ALA A O 1
ATOM 643 N N . THR A 1 89 ? 11.781 15.312 -8.031 1 94.94 89 THR A N 1
ATOM 644 C CA . THR A 1 89 ? 12.398 14.273 -8.852 1 94.94 89 THR A CA 1
ATOM 645 C C . THR A 1 89 ? 11.344 13.492 -9.617 1 94.94 89 THR A C 1
ATOM 647 O O . THR A 1 89 ? 10.383 12.992 -9.031 1 94.94 89 THR A O 1
ATOM 650 N N . ALA A 1 90 ? 11.539 13.398 -10.938 1 92.25 90 ALA A N 1
ATOM 651 C CA . ALA A 1 90 ? 10.602 12.648 -11.773 1 92.25 90 ALA A CA 1
ATOM 652 C C . ALA A 1 90 ? 10.734 11.141 -11.523 1 92.25 90 ALA A C 1
ATOM 654 O O . ALA A 1 90 ? 11.844 10.617 -11.445 1 92.25 90 ALA A O 1
ATOM 655 N N . THR A 1 91 ? 9.617 10.508 -11.352 1 85.31 91 THR A N 1
ATOM 656 C CA . THR A 1 91 ? 9.633 9.062 -11.164 1 85.31 91 THR A CA 1
ATOM 657 C C . THR A 1 91 ? 9.227 8.344 -12.445 1 85.31 91 THR A C 1
ATOM 659 O O . THR A 1 91 ? 9.18 7.113 -12.484 1 85.31 91 THR A O 1
ATOM 662 N N . GLN A 1 92 ? 8.859 9.07 -13.391 1 82.31 92 GLN A N 1
ATOM 663 C CA . GLN A 1 92 ? 8.617 8.656 -14.766 1 82.31 92 GLN A CA 1
ATOM 664 C C . GLN A 1 92 ? 8.922 9.789 -15.742 1 82.31 92 GLN A C 1
ATOM 666 O O . GLN A 1 92 ? 9.188 10.922 -15.328 1 82.31 92 GLN A O 1
ATOM 671 N N . ASP A 1 93 ? 8.883 9.445 -17.016 1 86.62 93 ASP A N 1
ATOM 672 C CA . ASP A 1 93 ? 9.008 10.531 -17.984 1 86.62 93 ASP A CA 1
ATOM 673 C C . ASP A 1 93 ? 7.789 11.445 -17.953 1 86.62 93 ASP A C 1
ATOM 675 O O . ASP A 1 93 ? 6.652 10.977 -17.969 1 86.62 93 ASP A O 1
ATOM 679 N N . LEU A 1 94 ? 8.102 12.766 -17.906 1 92.69 94 LEU A N 1
ATOM 680 C CA . LEU A 1 94 ? 7.012 13.719 -17.766 1 92.69 94 LEU A CA 1
ATOM 681 C C . LEU A 1 94 ? 6.961 14.664 -18.969 1 92.69 94 LEU A C 1
ATOM 683 O O . LEU A 1 94 ? 7.797 15.555 -19.094 1 92.69 94 LEU A O 1
ATOM 687 N N . SER A 1 95 ? 5.984 14.469 -19.797 1 93.56 95 SER A N 1
ATOM 688 C CA . SER A 1 95 ? 5.703 15.461 -20.828 1 93.56 95 SER A CA 1
ATOM 689 C C . SER A 1 95 ? 4.867 16.609 -20.266 1 93.56 95 SER A C 1
ATOM 691 O O . SER A 1 95 ? 4.848 17.703 -20.844 1 93.56 95 SER A O 1
ATOM 693 N N . ARG A 1 96 ? 4.215 16.328 -19.203 1 94.75 96 ARG A N 1
ATOM 694 C CA . ARG A 1 96 ? 3.414 17.281 -18.438 1 94.75 96 ARG A CA 1
ATOM 695 C C . ARG A 1 96 ? 3.256 16.828 -17 1 94.75 96 ARG A C 1
ATOM 697 O O . ARG A 1 96 ? 3.447 15.648 -16.688 1 94.75 96 ARG A O 1
ATOM 704 N N . PHE A 1 97 ? 2.979 17.703 -16.125 1 93.69 97 PHE A N 1
ATOM 705 C CA . PHE A 1 97 ? 2.66 17.406 -14.734 1 93.69 97 PHE A CA 1
ATOM 706 C C . PHE A 1 97 ? 1.812 18.516 -14.117 1 93.69 97 PHE A C 1
ATOM 708 O O . PHE A 1 97 ? 1.729 19.609 -14.664 1 93.69 97 PHE A O 1
ATOM 715 N N . ASP A 1 98 ? 1.147 18.125 -13.031 1 95.44 98 ASP A N 1
ATOM 716 C CA . ASP A 1 98 ? 0.206 19.078 -12.453 1 95.44 98 ASP A CA 1
ATOM 717 C C . ASP A 1 98 ? 0.593 19.438 -11.016 1 95.44 98 ASP A C 1
ATOM 719 O O . ASP A 1 98 ? 1.273 18.656 -10.344 1 95.44 98 ASP A O 1
ATOM 723 N N . LEU A 1 99 ? 0.239 20.609 -10.633 1 97.44 99 LEU A N 1
ATOM 724 C CA . LEU A 1 99 ? 0.165 21.062 -9.25 1 97.44 99 LEU A CA 1
ATOM 725 C C . LEU A 1 99 ? -1.257 21.484 -8.891 1 97.44 99 LEU A C 1
ATOM 727 O O . LEU A 1 99 ? -2.076 21.734 -9.773 1 97.44 99 LEU A O 1
ATOM 731 N N . ASP A 1 100 ? -1.523 21.516 -7.645 1 97.69 100 ASP A N 1
ATOM 732 C CA . ASP A 1 100 ? -2.818 21.984 -7.164 1 97.69 100 ASP A CA 1
ATOM 733 C C . ASP A 1 100 ? -2.729 23.422 -6.664 1 97.69 100 ASP A C 1
ATOM 735 O O . ASP A 1 100 ? -1.877 23.75 -5.836 1 97.69 100 ASP A O 1
ATOM 739 N N . LEU A 1 101 ? -3.533 24.234 -7.141 1 98.56 101 LEU A N 1
ATOM 740 C CA . LEU A 1 101 ? -3.67 25.625 -6.73 1 98.56 101 LEU A CA 1
ATOM 741 C C . LEU A 1 101 ? -5.098 26.109 -6.941 1 98.56 101 LEU A C 1
ATOM 743 O O . LEU A 1 101 ? -5.59 26.125 -8.07 1 98.56 101 LEU A O 1
ATOM 747 N N . ARG A 1 102 ? -5.715 26.422 -5.891 1 97.44 102 ARG A N 1
ATOM 748 C CA . ARG A 1 102 ? -7.109 26.844 -5.977 1 97.44 102 ARG A CA 1
ATOM 749 C C . ARG A 1 102 ? -7.211 28.359 -5.992 1 97.44 102 ARG A C 1
ATOM 751 O O . ARG A 1 102 ? -6.684 29.047 -5.105 1 97.44 102 ARG A O 1
ATOM 758 N N . GLY A 1 103 ? -7.887 28.703 -6.973 1 96.94 103 GLY A N 1
ATOM 759 C CA . GLY A 1 103 ? -7.996 30.141 -7.082 1 96.94 103 GLY A CA 1
ATOM 760 C C . GLY A 1 103 ? -6.676 30.812 -7.418 1 96.94 103 GLY A C 1
ATOM 761 O O . GLY A 1 103 ? -5.828 30.234 -8.094 1 96.94 103 GLY A O 1
ATOM 762 N N . LEU A 1 104 ? -6.398 31.969 -7.27 1 98.25 104 LEU A N 1
ATOM 763 C CA . LEU A 1 104 ? -5.219 32.781 -7.512 1 98.25 104 LEU A CA 1
ATOM 764 C C . LEU A 1 104 ? -4.84 32.781 -8.992 1 98.25 104 LEU A C 1
ATOM 766 O O . LEU A 1 104 ? -5.195 31.844 -9.719 1 98.25 104 LEU A O 1
ATOM 770 N N . THR A 1 105 ? -4.273 33.75 -9.422 1 98.69 105 THR A N 1
ATOM 771 C CA . THR A 1 105 ? -3.893 33.875 -10.828 1 98.69 105 THR A CA 1
ATOM 772 C C . THR A 1 105 ? -2.418 33.531 -11.023 1 98.69 105 THR A C 1
ATOM 774 O O . THR A 1 105 ? -1.545 34.156 -10.406 1 98.69 105 THR A O 1
ATOM 777 N N . VAL A 1 106 ? -2.139 32.562 -11.828 1 98.88 106 VAL A N 1
ATOM 778 C CA . VAL A 1 106 ? -0.769 32.219 -12.164 1 98.88 106 VAL A CA 1
ATOM 779 C C . VAL A 1 106 ? -0.214 33.188 -13.203 1 98.88 106 VAL A C 1
ATOM 781 O O . VAL A 1 106 ? -0.828 33.406 -14.25 1 98.88 106 VAL A O 1
ATOM 784 N N . ARG A 1 107 ? 0.935 33.719 -12.922 1 98.75 107 ARG A N 1
ATOM 785 C CA . ARG A 1 107 ? 1.521 34.75 -13.781 1 98.75 107 ARG A CA 1
ATOM 786 C C . ARG A 1 107 ? 2.662 34.188 -14.609 1 98.75 107 ARG A C 1
ATOM 788 O O . ARG A 1 107 ? 2.895 34.625 -15.742 1 98.75 107 ARG A O 1
ATOM 795 N N . SER A 1 108 ? 3.314 33.219 -14.016 1 98.75 108 SER A N 1
ATOM 796 C CA . SER A 1 108 ? 4.465 32.656 -14.703 1 98.75 108 SER A CA 1
ATOM 797 C C . SER A 1 108 ? 4.777 31.25 -14.172 1 98.75 108 SER A C 1
ATOM 799 O O . SER A 1 108 ? 4.531 30.953 -13 1 98.75 108 SER A O 1
ATOM 801 N N . VAL A 1 109 ? 5.301 30.422 -15.055 1 98.88 109 VAL A N 1
ATOM 802 C CA . VAL A 1 109 ? 5.816 29.109 -14.695 1 98.88 109 VAL A CA 1
ATOM 803 C C . VAL A 1 109 ? 7.117 28.844 -15.453 1 98.88 109 VAL A C 1
ATOM 805 O O . VAL A 1 109 ? 7.195 29.047 -16.672 1 98.88 109 VAL A O 1
ATOM 808 N N . THR A 1 110 ? 8.141 28.438 -14.734 1 98.88 110 THR A N 1
ATOM 809 C CA . THR A 1 110 ? 9.367 27.953 -15.367 1 98.88 110 THR A CA 1
ATOM 810 C C . THR A 1 110 ? 9.727 26.578 -14.836 1 98.88 110 THR A C 1
ATOM 812 O O . THR A 1 110 ? 9.406 26.234 -13.695 1 98.88 110 THR A O 1
ATOM 815 N N . VAL A 1 111 ? 10.297 25.797 -15.641 1 98.75 111 VAL A N 1
ATOM 816 C CA . VAL A 1 111 ? 10.914 24.531 -15.289 1 98.75 111 VAL A CA 1
ATOM 817 C C . VAL A 1 111 ? 12.406 24.562 -15.625 1 98.75 111 VAL A C 1
ATOM 819 O O . VAL A 1 111 ? 12.781 24.719 -16.797 1 98.75 111 VAL A O 1
ATOM 822 N N . ASP A 1 112 ? 13.148 24.484 -14.555 1 98.44 112 ASP A N 1
ATOM 823 C CA . ASP A 1 112 ? 14.594 24.578 -14.68 1 98.44 112 ASP A CA 1
ATOM 824 C C . ASP A 1 112 ? 14.992 25.875 -15.383 1 98.44 112 ASP A C 1
ATOM 826 O O . ASP A 1 112 ? 15.82 25.859 -16.297 1 98.44 112 ASP A O 1
ATOM 830 N N . GLY A 1 113 ? 14.352 26.875 -15.062 1 98.44 113 GLY A N 1
ATOM 831 C CA . GLY A 1 113 ? 14.711 28.203 -15.516 1 98.44 113 GLY A CA 1
ATOM 832 C C . GLY A 1 113 ? 14.164 28.531 -16.891 1 98.44 113 GLY A C 1
ATOM 833 O O . GLY A 1 113 ? 14.305 29.656 -17.359 1 98.44 113 GLY A O 1
ATOM 834 N N . VAL A 1 114 ? 13.508 27.594 -17.531 1 98.56 114 VAL A N 1
ATOM 835 C CA . VAL A 1 114 ? 12.961 27.781 -18.859 1 98.56 114 VAL A CA 1
ATOM 836 C C . VAL A 1 114 ? 11.438 27.938 -18.781 1 98.56 114 VAL A C 1
ATOM 838 O O . VAL A 1 114 ? 10.766 27.156 -18.125 1 98.56 114 VAL A O 1
ATOM 841 N N . ALA A 1 115 ? 10.961 28.891 -19.531 1 98.56 115 ALA A N 1
ATOM 842 C CA . ALA A 1 115 ? 9.523 29.156 -19.531 1 98.56 115 ALA A CA 1
ATOM 843 C C . ALA A 1 115 ? 8.742 27.922 -19.984 1 98.56 115 ALA A C 1
ATOM 845 O O . ALA A 1 115 ? 9.094 27.312 -21 1 98.56 115 ALA A O 1
ATOM 846 N N . ALA A 1 116 ? 7.695 27.594 -19.25 1 98.69 116 ALA A N 1
ATOM 847 C CA . ALA A 1 116 ? 6.789 26.5 -19.594 1 98.69 116 ALA A CA 1
ATOM 848 C C . ALA A 1 116 ? 5.391 27.016 -19.906 1 98.69 116 ALA A C 1
ATOM 850 O O . ALA A 1 116 ? 5 28.078 -19.453 1 98.69 116 ALA A O 1
ATOM 851 N N . THR A 1 117 ? 4.652 26.266 -20.766 1 98.31 117 THR A N 1
ATOM 852 C CA . THR A 1 117 ? 3.236 26.578 -20.938 1 98.31 117 THR A CA 1
ATOM 853 C C . THR A 1 117 ? 2.4 25.938 -19.828 1 98.31 117 THR A C 1
ATOM 855 O O . THR A 1 117 ? 2.82 24.969 -19.203 1 98.31 117 THR A O 1
ATOM 858 N N . PHE A 1 118 ? 1.316 26.641 -19.516 1 98.38 118 PHE A N 1
ATOM 859 C CA . PHE A 1 118 ? 0.456 26.094 -18.453 1 98.38 118 PHE A CA 1
ATOM 860 C C . PHE A 1 118 ? -1.007 26.422 -18.734 1 98.38 118 PHE A C 1
ATOM 862 O O . PHE A 1 118 ? -1.309 27.312 -19.531 1 98.38 118 PHE A O 1
ATOM 869 N N . ARG A 1 119 ? -1.857 25.656 -18.125 1 97.75 119 ARG A N 1
ATOM 870 C CA . ARG A 1 119 ? -3.293 25.906 -18.141 1 97.75 119 ARG A CA 1
ATOM 871 C C . ARG A 1 119 ? -3.939 25.469 -16.828 1 97.75 119 ARG A C 1
ATOM 873 O O . ARG A 1 119 ? -3.383 24.641 -16.109 1 97.75 119 ARG A O 1
ATOM 880 N N . ARG A 1 120 ? -5.047 26.125 -16.531 1 97.12 120 ARG A N 1
ATOM 881 C CA . ARG A 1 120 ? -5.871 25.719 -15.406 1 97.12 120 ARG A CA 1
ATOM 882 C C . ARG A 1 120 ? -6.906 24.672 -15.844 1 97.12 120 ARG A C 1
ATOM 884 O O . ARG A 1 120 ? -7.473 24.781 -16.938 1 97.12 120 ARG A O 1
ATOM 891 N N . ALA A 1 121 ? -7.039 23.672 -15.016 1 93.94 121 ALA A N 1
ATOM 892 C CA . ALA A 1 121 ? -8.047 22.656 -15.312 1 93.94 121 ALA A CA 1
ATOM 893 C C . ALA A 1 121 ? -8.82 22.266 -14.055 1 93.94 121 ALA A C 1
ATOM 895 O O . ALA A 1 121 ? -8.242 22.125 -12.984 1 93.94 121 ALA A O 1
ATOM 896 N N . GLY A 1 122 ? -10.102 22.188 -14.25 1 92.62 122 GLY A N 1
ATOM 897 C CA . GLY A 1 122 ? -10.922 21.797 -13.125 1 92.62 122 GLY A CA 1
ATOM 898 C C . GLY A 1 122 ? -10.945 22.828 -12.008 1 92.62 122 GLY A C 1
ATOM 899 O O . GLY A 1 122 ? -10.859 24.031 -12.273 1 92.62 122 GLY A O 1
ATOM 900 N N . GLU A 1 123 ? -11.102 22.297 -10.812 1 92.62 123 GLU A N 1
ATOM 901 C CA . GLU A 1 123 ? -11.305 23.172 -9.664 1 92.62 123 GLU A CA 1
ATOM 902 C C . GLU A 1 123 ? -9.984 23.75 -9.172 1 92.62 123 GLU A C 1
ATOM 904 O O . GLU A 1 123 ? -9.953 24.859 -8.641 1 92.62 123 GLU A O 1
ATOM 909 N N . HIS A 1 124 ? -8.875 22.969 -9.398 1 95.88 124 HIS A N 1
ATOM 910 C CA . HIS A 1 124 ? -7.68 23.469 -8.742 1 95.88 124 HIS A CA 1
ATOM 911 C C . HIS A 1 124 ? -6.418 23 -9.461 1 95.88 124 HIS A C 1
ATOM 913 O O . HIS A 1 124 ? -5.301 23.25 -8.992 1 95.88 124 HIS A O 1
ATOM 919 N N . GLU A 1 125 ? -6.508 22.438 -10.625 1 95.94 125 GLU A N 1
ATOM 920 C CA . GLU A 1 125 ? -5.32 21.875 -11.266 1 95.94 125 GLU A CA 1
ATOM 921 C C . GLU A 1 125 ? -4.555 22.938 -12.039 1 95.94 125 GLU A C 1
ATOM 923 O O . GLU A 1 125 ? -5.141 23.703 -12.812 1 95.94 125 GLU A O 1
ATOM 928 N N . LEU A 1 126 ? -3.314 23.016 -11.781 1 98.06 126 LEU A N 1
ATOM 929 C CA . LEU A 1 126 ? -2.361 23.734 -12.625 1 98.06 126 LEU A CA 1
ATOM 930 C C . LEU A 1 126 ? -1.558 22.766 -13.484 1 98.06 126 LEU A C 1
ATOM 932 O O . LEU A 1 126 ? -0.635 22.109 -12.992 1 98.06 126 LEU A O 1
ATOM 936 N N . VAL A 1 127 ? -1.897 22.703 -14.75 1 97.12 127 VAL A N 1
ATOM 937 C CA . VAL A 1 127 ? -1.26 21.766 -15.664 1 97.12 127 VAL A CA 1
ATOM 938 C C . VAL A 1 127 ? -0.055 22.422 -16.328 1 97.12 127 VAL A C 1
ATOM 940 O O . VAL A 1 127 ? -0.198 23.438 -17.031 1 97.12 127 VAL A O 1
ATOM 943 N N . ILE A 1 128 ? 1.09 21.875 -16.172 1 98 128 ILE A N 1
ATOM 944 C CA . ILE A 1 128 ? 2.338 22.469 -16.641 1 98 128 ILE A CA 1
ATOM 945 C C . ILE A 1 128 ? 2.939 21.609 -17.75 1 98 128 ILE A C 1
ATOM 947 O O . ILE A 1 128 ? 3.057 20.391 -17.594 1 98 128 ILE A O 1
ATOM 951 N N . THR A 1 129 ? 3.305 22.203 -18.812 1 97.75 129 THR A N 1
ATOM 952 C CA . THR A 1 129 ? 4.004 21.547 -19.922 1 97.75 129 THR A CA 1
ATOM 953 C C . THR A 1 129 ? 5.391 22.156 -20.109 1 97.75 129 THR A C 1
ATOM 955 O O . THR A 1 129 ? 5.535 23.219 -20.703 1 97.75 129 THR A O 1
ATOM 958 N N . PRO A 1 130 ? 6.332 21.469 -19.625 1 97.81 130 PRO A N 1
ATOM 959 C CA . PRO A 1 130 ? 7.688 21.969 -19.828 1 97.81 130 PRO A CA 1
ATOM 960 C C . PRO A 1 130 ? 8.078 22.031 -21.297 1 97.81 130 PRO A C 1
ATOM 962 O O . PRO A 1 130 ? 7.516 21.312 -22.125 1 97.81 130 PRO A O 1
ATOM 965 N N . ARG A 1 131 ? 9.008 22.859 -21.656 1 97.75 131 ARG A N 1
ATOM 966 C CA . ARG A 1 131 ? 9.5 22.938 -23.031 1 97.75 131 ARG A CA 1
ATOM 967 C C . ARG A 1 131 ? 10.117 21.609 -23.469 1 97.75 131 ARG A C 1
ATOM 969 O O . ARG A 1 131 ? 9.938 21.188 -24.609 1 97.75 131 ARG A O 1
ATOM 976 N N . LYS A 1 132 ? 10.859 21.047 -22.547 1 96.81 132 LYS A N 1
ATOM 977 C CA . LYS A 1 132 ? 11.391 19.703 -22.719 1 96.81 132 LYS A CA 1
ATOM 978 C C . LYS A 1 132 ? 10.875 18.766 -21.641 1 96.81 132 LYS A C 1
ATOM 980 O O . LYS A 1 132 ? 10.836 19.125 -20.469 1 96.81 132 LYS A O 1
ATOM 985 N N . PRO A 1 133 ? 10.5 17.609 -22.141 1 95.88 133 PRO A N 1
ATOM 986 C CA . PRO A 1 133 ? 10.062 16.656 -21.125 1 95.88 133 PRO A CA 1
ATOM 987 C C . PRO A 1 133 ? 11.125 16.406 -20.062 1 95.88 133 PRO A C 1
ATOM 989 O O . PRO A 1 133 ? 12.32 16.531 -20.328 1 95.88 133 PRO A O 1
ATOM 992 N N . VAL A 1 134 ? 10.641 16.141 -18.859 1 96.06 134 VAL A N 1
ATOM 993 C CA . VAL A 1 134 ? 11.539 15.773 -17.766 1 96.06 134 VAL A CA 1
ATOM 994 C C . VAL A 1 134 ? 11.758 14.266 -17.75 1 96.06 134 VAL A C 1
ATOM 996 O O . VAL A 1 134 ? 10.797 13.492 -17.672 1 96.06 134 VAL A O 1
ATOM 999 N N . ALA A 1 135 ? 12.969 13.828 -17.766 1 93.88 135 ALA A N 1
ATOM 1000 C CA . ALA A 1 135 ? 13.281 12.406 -17.844 1 93.88 135 ALA A CA 1
ATOM 1001 C C . ALA A 1 135 ? 13.078 11.727 -16.484 1 93.88 135 ALA A C 1
ATOM 1003 O O . ALA A 1 135 ? 13.289 12.344 -15.438 1 93.88 135 ALA A O 1
ATOM 1004 N N . GLU A 1 136 ? 12.688 10.508 -16.531 1 86.75 136 GLU A N 1
ATOM 1005 C CA . GLU A 1 136 ? 12.617 9.711 -15.305 1 86.75 136 GLU A CA 1
ATOM 1006 C C . GLU A 1 136 ? 13.93 9.773 -14.531 1 86.75 136 GLU A C 1
ATOM 1008 O O . GLU A 1 136 ? 15.016 9.688 -15.117 1 86.75 136 GLU A O 1
ATOM 1013 N N . GLY A 1 137 ? 13.773 10.016 -13.219 1 87.62 137 GLY A N 1
ATOM 1014 C CA . GLY A 1 137 ? 14.945 10.047 -12.352 1 87.62 137 GLY A CA 1
ATOM 1015 C C . GLY A 1 137 ? 15.57 11.422 -12.234 1 87.62 137 GLY A C 1
ATOM 1016 O O . GLY A 1 137 ? 16.359 11.68 -11.336 1 87.62 137 GLY A O 1
ATOM 1017 N N . ALA A 1 138 ? 15.234 12.312 -13.125 1 95.69 138 ALA A N 1
ATOM 1018 C CA . ALA A 1 138 ? 15.844 13.641 -13.133 1 95.69 138 ALA A CA 1
ATOM 1019 C C . ALA A 1 138 ? 15.266 14.516 -12.023 1 95.69 138 ALA A C 1
ATOM 1021 O O . ALA A 1 138 ? 14.055 14.492 -11.773 1 95.69 138 ALA A O 1
ATOM 1022 N N . GLN A 1 139 ? 16.172 15.195 -11.367 1 97.69 139 GLN A N 1
ATOM 1023 C CA . GLN A 1 139 ? 15.734 16.281 -10.492 1 97.69 139 GLN A CA 1
ATOM 1024 C C . GLN A 1 139 ? 15.445 17.547 -11.289 1 97.69 139 GLN A C 1
ATOM 1026 O O . GLN A 1 139 ? 16.188 17.891 -12.219 1 97.69 139 GLN A O 1
ATOM 1031 N N . PHE A 1 140 ? 14.359 18.234 -10.875 1 98.44 140 PHE A N 1
ATOM 1032 C CA . PHE A 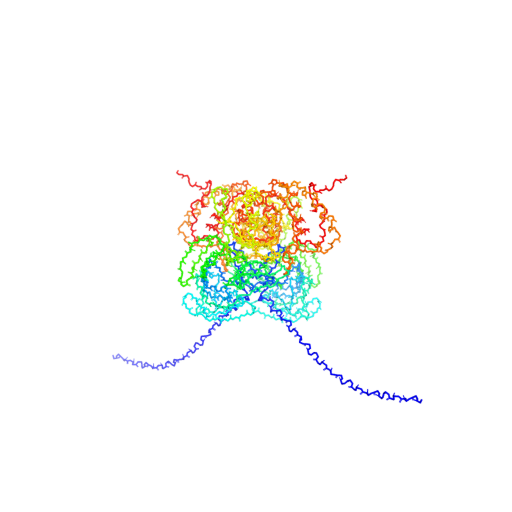1 140 ? 14.008 19.469 -11.57 1 98.44 140 PHE A CA 1
ATOM 1033 C C . PHE A 1 140 ? 13.391 20.469 -10.609 1 98.44 140 PHE A C 1
ATOM 1035 O O . PHE A 1 140 ? 13.016 20.125 -9.484 1 98.44 140 PHE A O 1
ATOM 1042 N N . THR A 1 141 ? 13.391 21.734 -11.055 1 98.81 141 THR A N 1
ATOM 1043 C CA . THR A 1 141 ? 12.844 22.828 -10.266 1 98.81 141 THR A CA 1
ATOM 1044 C C . THR A 1 141 ? 11.734 23.547 -11.023 1 98.81 141 THR A C 1
ATOM 1046 O O . THR A 1 141 ? 11.898 23.875 -12.195 1 98.81 141 THR A O 1
ATOM 1049 N N . VAL A 1 142 ? 10.656 23.703 -10.344 1 98.88 142 VAL A N 1
ATOM 1050 C CA . VAL A 1 142 ? 9.539 24.469 -10.883 1 98.88 142 VAL A CA 1
ATOM 1051 C C . VAL A 1 142 ? 9.398 25.781 -10.125 1 98.88 142 VAL A C 1
ATOM 1053 O O . VAL A 1 142 ? 9.414 25.797 -8.891 1 98.88 142 VAL A O 1
ATOM 1056 N N . VAL A 1 143 ? 9.312 26.875 -10.82 1 98.94 143 VAL A N 1
ATOM 1057 C CA . VAL A 1 143 ? 9.047 28.156 -10.195 1 98.94 143 VAL A CA 1
ATOM 1058 C C . VAL A 1 143 ? 7.719 28.719 -10.703 1 98.94 143 VAL A C 1
ATOM 1060 O O . VAL A 1 143 ? 7.516 28.844 -11.914 1 98.94 143 VAL A O 1
ATOM 1063 N N . VAL A 1 144 ? 6.828 29 -9.852 1 98.94 144 VAL A N 1
ATOM 1064 C CA . VAL A 1 144 ? 5.512 29.531 -10.195 1 98.94 144 VAL A CA 1
ATOM 1065 C C . VAL A 1 144 ? 5.312 30.891 -9.539 1 98.94 144 VAL A C 1
ATOM 1067 O O . VAL A 1 144 ? 5.418 31.031 -8.312 1 98.94 144 VAL A O 1
ATOM 1070 N N . GLY A 1 145 ? 5.07 31.938 -10.344 1 98.94 145 GLY A N 1
ATOM 1071 C CA . GLY A 1 145 ? 4.598 33.219 -9.852 1 98.94 145 GLY A CA 1
ATOM 1072 C C . GLY A 1 145 ? 3.088 33.344 -9.875 1 98.94 145 GLY A C 1
ATOM 1073 O O . GLY A 1 145 ? 2.441 32.969 -10.852 1 98.94 145 GLY A O 1
ATOM 1074 N N . TYR A 1 146 ? 2.539 33.844 -8.805 1 98.94 146 TYR A N 1
ATOM 1075 C CA . TYR A 1 146 ? 1.085 33.906 -8.703 1 98.94 146 TYR A CA 1
ATOM 1076 C C . TYR A 1 146 ? 0.644 35.031 -7.781 1 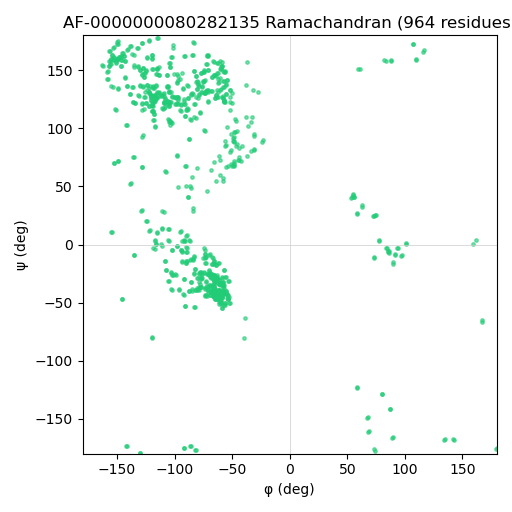98.94 146 TYR A C 1
ATOM 1078 O O . TYR A 1 146 ? 1.446 35.562 -7.004 1 98.94 146 TYR A O 1
ATOM 1086 N N . ASP A 1 147 ? -0.585 35.469 -7.922 1 98.81 147 ASP A N 1
ATOM 1087 C CA . ASP A 1 147 ? -1.131 36.5 -7.031 1 98.81 147 ASP A CA 1
ATOM 1088 C C . ASP A 1 147 ? -2.656 36.438 -6.992 1 98.81 147 ASP A C 1
ATOM 1090 O O . ASP A 1 147 ? -3.27 35.656 -7.742 1 98.81 147 ASP A O 1
ATOM 1094 N N . GLY A 1 148 ? -3.199 37.125 -6.02 1 98.69 148 GLY A N 1
ATOM 1095 C CA . GLY A 1 148 ? -4.641 37.188 -5.859 1 98.69 148 GLY A CA 1
ATOM 1096 C C . GLY A 1 148 ? -5.082 37.188 -4.406 1 98.69 148 GLY A C 1
ATOM 1097 O O . GLY A 1 148 ? -4.293 37.469 -3.508 1 98.69 148 GLY A O 1
ATOM 1098 N N . ARG A 1 149 ? -6.34 37 -4.219 1 98.31 149 ARG A N 1
ATOM 1099 C CA . ARG A 1 149 ? -6.914 36.875 -2.883 1 98.31 149 ARG A CA 1
ATOM 1100 C C . ARG A 1 149 ? -7.281 35.406 -2.576 1 98.31 149 ARG A C 1
ATOM 1102 O O . ARG A 1 149 ? -8.312 34.906 -3.037 1 98.31 149 ARG A O 1
ATOM 1109 N N . PRO A 1 150 ? -6.504 34.781 -1.706 1 98.06 150 PRO A N 1
ATOM 1110 C CA . PRO A 1 150 ? -6.879 33.406 -1.347 1 98.06 150 PRO A CA 1
ATOM 1111 C C . PRO A 1 150 ? -8.234 33.312 -0.656 1 98.06 150 PRO A C 1
ATOM 1113 O O . PRO A 1 150 ? -8.641 34.281 0.029 1 98.06 150 PRO A O 1
ATOM 1116 N N . GLU A 1 151 ? -8.93 32.25 -0.866 1 96.75 151 GLU A N 1
ATOM 1117 C CA . GLU A 1 151 ? -10.258 32.062 -0.301 1 96.75 151 GLU A CA 1
ATOM 1118 C C . GLU A 1 151 ? -10.336 30.766 0.504 1 96.75 151 GLU A C 1
ATOM 1120 O O . GLU A 1 151 ? -9.617 29.812 0.214 1 96.75 151 GLU A O 1
ATOM 1125 N N . PRO A 1 152 ? -11.195 30.781 1.516 1 97.19 152 PRO A N 1
ATOM 1126 C CA . PRO A 1 152 ? -11.391 29.547 2.262 1 97.19 152 PRO A CA 1
ATOM 1127 C C . PRO A 1 152 ? -12.172 28.5 1.465 1 97.19 152 PRO A C 1
ATOM 1129 O O . PRO A 1 152 ? -12.703 28.797 0.393 1 97.19 152 PRO A O 1
ATOM 1132 N N . ILE A 1 153 ? -12.094 27.266 1.898 1 96.19 15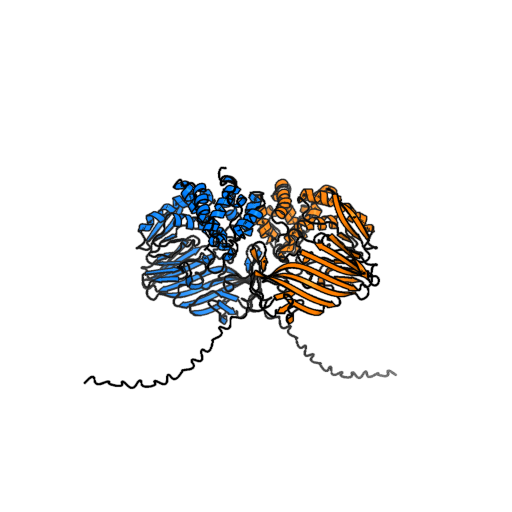3 ILE A N 1
ATOM 1133 C CA . ILE A 1 153 ? -12.891 26.172 1.384 1 96.19 153 ILE A CA 1
ATOM 1134 C C . ILE A 1 153 ? -13.938 25.75 2.422 1 96.19 153 ILE A C 1
ATOM 1136 O O . ILE A 1 153 ? -13.602 25.5 3.58 1 96.19 153 ILE A O 1
ATOM 1140 N N . GLY A 1 154 ? -15.195 25.719 2.037 1 93.62 154 GLY A N 1
ATOM 1141 C CA . GLY A 1 154 ? -16.25 25.266 2.926 1 93.62 154 GLY A CA 1
ATOM 1142 C C . GLY A 1 154 ? -16.297 23.75 3.066 1 93.62 154 GLY A C 1
ATOM 1143 O O . GLY A 1 154 ? -16.172 23.031 2.078 1 93.62 154 GLY A O 1
ATOM 1144 N N . THR A 1 155 ? -16.359 23.266 4.285 1 90.06 155 THR A N 1
ATOM 1145 C CA . THR A 1 155 ? -16.562 21.844 4.578 1 90.06 155 THR A CA 1
ATOM 1146 C C . THR A 1 155 ? -17.703 21.656 5.562 1 90.06 155 THR A C 1
ATOM 1148 O O . THR A 1 155 ? -18.25 22.625 6.086 1 90.06 155 THR A O 1
ATOM 1151 N N . ALA A 1 156 ? -18.078 20.375 5.812 1 82.62 156 ALA A N 1
ATOM 1152 C CA . ALA A 1 156 ? -19.125 20.047 6.766 1 82.62 156 ALA A CA 1
ATOM 1153 C C . ALA A 1 156 ? -18.719 20.422 8.188 1 82.62 156 ALA A C 1
ATOM 1155 O O . ALA A 1 156 ? -19.578 20.672 9.039 1 82.62 156 ALA A O 1
ATOM 1156 N N . ARG A 1 157 ? -17.438 20.672 8.469 1 82.88 157 ARG A N 1
ATOM 1157 C CA . ARG A 1 157 ? -16.953 20.891 9.828 1 82.88 157 ARG A CA 1
ATOM 1158 C C . ARG A 1 157 ? -16.5 22.328 10.016 1 82.88 157 ARG A C 1
ATOM 1160 O O . ARG A 1 157 ? -16 22.688 11.086 1 82.88 157 ARG A O 1
ATOM 1167 N N . GLY A 1 158 ? -16.641 23.047 8.977 1 89.81 158 GLY A N 1
ATOM 1168 C CA . GLY A 1 158 ? -16.156 24.422 9 1 89.81 158 GLY A CA 1
ATOM 1169 C C . GLY A 1 158 ? -15.375 24.797 7.762 1 89.81 158 GLY A C 1
ATOM 1170 O O . GLY A 1 158 ? -15.383 24.062 6.77 1 89.81 158 GLY A O 1
ATOM 1171 N N . ARG A 1 159 ? -14.758 25.922 7.934 1 95.44 159 ARG A N 1
ATOM 1172 C CA . ARG A 1 159 ? -13.977 26.406 6.797 1 95.44 159 ARG A CA 1
ATOM 1173 C C . ARG A 1 159 ? -12.5 26.047 6.957 1 95.44 159 ARG A C 1
ATOM 1175 O O . ARG A 1 159 ? -11.961 26.109 8.062 1 95.44 159 ARG A O 1
ATOM 1182 N N . THR A 1 160 ? -11.898 25.656 5.871 1 96.5 160 THR A N 1
ATOM 1183 C CA . THR A 1 160 ? -10.477 25.359 5.812 1 96.5 160 THR A CA 1
ATOM 1184 C C . THR A 1 160 ? -9.781 26.219 4.766 1 96.5 160 THR A C 1
ATOM 1186 O O . THR A 1 160 ? -10.43 27.047 4.105 1 96.5 160 THR A O 1
ATOM 1189 N N . GLY A 1 161 ? -8.484 26.094 4.695 1 97.62 161 GLY A N 1
ATOM 1190 C CA . GLY A 1 161 ? -7.742 26.922 3.764 1 97.62 161 GLY A CA 1
ATOM 1191 C C . GLY A 1 161 ? -7.352 28.266 4.348 1 97.62 161 GLY A C 1
ATOM 1192 O O . GLY A 1 161 ? -6.918 28.344 5.5 1 97.62 161 GLY A O 1
ATOM 1193 N N . TRP A 1 162 ? -7.422 29.281 3.508 1 98.12 162 TRP A N 1
ATOM 1194 C CA . TRP A 1 162 ? -6.996 30.625 3.889 1 98.12 162 TRP A CA 1
ATOM 1195 C C . TRP A 1 162 ? -8.125 31.375 4.574 1 98.12 162 TRP A C 1
ATOM 1197 O O . TRP A 1 162 ? -9.055 31.844 3.912 1 98.12 162 TRP A O 1
ATOM 1207 N N . LEU A 1 163 ? -7.988 31.547 5.883 1 98 163 LEU A N 1
ATOM 1208 C CA . LEU A 1 163 ? -8.953 32.281 6.703 1 98 163 LEU A CA 1
ATOM 1209 C C . LEU A 1 163 ? -8.43 33.656 7.07 1 98 163 LEU A C 1
ATOM 1211 O O . LEU A 1 163 ? -7.625 33.812 7.992 1 98 163 LEU A O 1
ATOM 1215 N N . ALA A 1 164 ? -9.023 34.688 6.387 1 97.62 164 ALA A N 1
ATOM 1216 C CA . ALA A 1 164 ? -8.477 36 6.598 1 97.62 164 ALA A CA 1
ATOM 1217 C C . ALA A 1 164 ? -9.562 37 7.016 1 97.62 164 ALA A C 1
ATOM 1219 O O . ALA A 1 164 ? -10.719 36.844 6.613 1 97.62 164 ALA A O 1
ATOM 1220 N N . THR A 1 165 ? -9.203 37.875 7.855 1 97 165 THR A N 1
ATOM 1221 C CA . THR A 1 165 ? -9.969 39.062 8.203 1 97 165 THR A CA 1
ATOM 1222 C C . THR A 1 165 ? -9.172 40.312 7.914 1 97 165 THR A C 1
ATOM 1224 O O . THR A 1 165 ? -8.055 40.5 8.414 1 97 165 THR A O 1
ATOM 1227 N N . SER A 1 166 ? -9.758 41.219 7.203 1 97.31 166 SER A N 1
ATOM 1228 C CA . SER A 1 166 ? -9.078 42.438 6.773 1 97.31 166 SER A CA 1
ATOM 1229 C C . SER A 1 166 ? -8.531 43.219 7.961 1 97.31 166 SER A C 1
ATOM 1231 O O . SER A 1 166 ? -9.266 43.5 8.906 1 97.31 166 SER A O 1
ATOM 1233 N N . GLY A 1 167 ? -7.219 43.438 7.871 1 97.38 167 GLY A N 1
ATOM 1234 C CA . GLY A 1 167 ? -6.562 44.281 8.859 1 97.38 167 GLY A CA 1
ATOM 1235 C C . GLY A 1 167 ? -6.32 43.562 10.18 1 97.38 167 GLY A C 1
ATOM 1236 O O . GLY A 1 167 ? -5.82 44.188 11.133 1 97.38 167 GLY A O 1
ATOM 1237 N N . ASP A 1 168 ? -6.637 42.344 10.234 1 97.75 168 ASP A N 1
ATOM 1238 C CA . ASP A 1 168 ? -6.52 41.625 11.5 1 97.75 168 ASP A CA 1
ATOM 1239 C C . ASP A 1 168 ? -5.555 40.469 11.375 1 97.75 168 ASP A C 1
ATOM 1241 O O . ASP A 1 168 ? -4.367 40.594 11.68 1 97.75 168 ASP A O 1
ATOM 1245 N N . SER A 1 169 ? -6.023 39.344 10.812 1 98.19 169 SER A N 1
ATOM 1246 C CA . SER A 1 169 ? -5.148 38.188 10.703 1 98.19 169 SER A CA 1
ATOM 1247 C C . SER A 1 169 ? -5.52 37.344 9.5 1 98.19 169 SER A C 1
ATOM 1249 O O . SER A 1 169 ? -6.629 37.438 8.977 1 98.19 169 SER A O 1
ATOM 1251 N N . ALA A 1 170 ? -4.586 36.562 9.008 1 98.62 170 ALA A N 1
ATOM 1252 C CA . ALA A 1 170 ? -4.754 35.531 7.984 1 98.62 170 ALA A CA 1
ATOM 1253 C C . ALA A 1 170 ? -4.094 34.25 8.406 1 98.62 170 ALA A C 1
ATOM 1255 O O . ALA A 1 170 ? -2.939 34.219 8.836 1 98.62 170 ALA A O 1
ATOM 1256 N N . VAL A 1 171 ? -4.895 33.125 8.336 1 98.62 171 VAL A N 1
ATOM 1257 C CA . VAL A 1 171 ? -4.383 31.828 8.773 1 98.62 171 VAL A CA 1
ATOM 1258 C C . VAL A 1 171 ? -4.738 30.75 7.738 1 98.62 171 VAL A C 1
ATOM 1260 O O . VAL A 1 171 ? -5.902 30.609 7.355 1 98.62 171 VAL A O 1
ATOM 1263 N N . ALA A 1 172 ? -3.748 30.078 7.195 1 98.62 172 ALA A N 1
ATOM 1264 C CA . ALA A 1 172 ? -3.953 28.875 6.387 1 98.62 172 ALA A CA 1
ATOM 1265 C C . ALA A 1 172 ? -3.957 27.625 7.258 1 98.62 172 ALA A C 1
ATOM 1267 O O . ALA A 1 172 ? -2.951 27.297 7.895 1 98.62 172 ALA A O 1
ATOM 1268 N N . THR A 1 173 ? -5.098 26.875 7.309 1 97.69 173 THR A N 1
ATOM 1269 C CA . THR A 1 173 ? -5.23 25.766 8.242 1 97.69 173 THR A CA 1
ATOM 1270 C C . THR A 1 173 ? -6.383 24.859 7.828 1 97.69 173 THR A C 1
ATOM 1272 O O . THR A 1 173 ? -7.246 25.25 7.047 1 97.69 173 THR A O 1
ATOM 1275 N N . GLY A 1 174 ? -6.219 23.656 8.266 1 94.31 174 GLY A N 1
ATOM 1276 C CA . GLY A 1 174 ? -7.348 22.75 8.141 1 94.31 174 GLY A CA 1
ATOM 1277 C C . GLY A 1 174 ? -7.078 21.578 7.211 1 94.31 174 GLY A C 1
ATOM 1278 O O . GLY A 1 174 ? -6.066 21.562 6.508 1 94.31 174 GLY A O 1
ATOM 1279 N N . GLN A 1 175 ? -7.957 20.641 7.324 1 92.62 175 GLN A N 1
ATOM 1280 C CA . GLN A 1 175 ? -7.996 19.422 6.516 1 92.62 175 GLN A CA 1
ATOM 1281 C C . GLN A 1 175 ? -9.391 19.203 5.934 1 92.62 175 GLN A C 1
ATOM 1283 O O . GLN A 1 175 ? -10.391 19.625 6.52 1 92.62 175 GLN A O 1
ATOM 1288 N N . PRO A 1 176 ? -9.422 18.531 4.723 1 90.75 176 PRO A N 1
ATOM 1289 C CA . PRO A 1 176 ? -8.391 17.844 3.945 1 90.75 176 PRO A CA 1
ATOM 1290 C C . PRO A 1 176 ? -7.574 18.797 3.072 1 90.75 176 PRO A C 1
ATOM 1292 O O . PRO A 1 176 ? -6.43 18.5 2.732 1 90.75 176 PRO A O 1
ATOM 1295 N N . HIS A 1 177 ? -8.258 19.969 2.74 1 94.12 177 HIS A N 1
ATOM 1296 C CA . HIS A 1 177 ? -7.598 20.875 1.805 1 94.12 177 HIS A CA 1
ATOM 1297 C C . HIS A 1 177 ? -7.297 22.219 2.455 1 94.12 177 HIS A C 1
ATOM 1299 O O . HIS A 1 177 ? -8.195 22.875 2.984 1 94.12 177 HIS A O 1
ATOM 1305 N N . SER A 1 178 ? -6.086 22.562 2.398 1 97.06 178 SER A N 1
ATOM 1306 C CA . SER A 1 178 ? -5.699 23.891 2.854 1 97.06 178 SER A CA 1
ATOM 1307 C C . SER A 1 178 ? -4.543 24.453 2.027 1 97.06 178 SER A C 1
ATOM 1309 O O . SER A 1 178 ? -4.621 25.562 1.5 1 97.06 178 SER A O 1
ATOM 1311 N N . ALA A 1 179 ? -3.553 23.672 1.809 1 98.06 179 ALA A N 1
ATOM 1312 C CA . ALA A 1 179 ? -2.307 24.109 1.18 1 98.06 179 ALA A CA 1
ATOM 1313 C C . ALA A 1 179 ? -2.568 24.703 -0.197 1 98.06 179 ALA A C 1
ATOM 1315 O O . ALA A 1 179 ? -2.025 25.766 -0.532 1 98.06 179 ALA A O 1
ATOM 1316 N N . MET A 1 180 ? -3.424 24.156 -0.934 1 98.06 180 MET A N 1
ATOM 1317 C CA . MET A 1 180 ? -3.645 24.578 -2.316 1 98.06 180 MET A CA 1
ATOM 1318 C C . MET A 1 180 ? -4.301 25.953 -2.379 1 98.06 180 MET A C 1
ATOM 1320 O O . MET A 1 180 ? -4.387 26.547 -3.449 1 98.06 180 MET A O 1
ATOM 1324 N N . THR A 1 181 ? -4.727 26.469 -1.28 1 98.38 181 THR A N 1
ATOM 1325 C CA . THR A 1 181 ? -5.387 27.781 -1.291 1 98.38 181 THR A CA 1
ATOM 1326 C C . THR A 1 181 ? -4.355 28.906 -1.256 1 98.38 181 THR A C 1
ATOM 1328 O O . THR A 1 181 ? -4.688 30.062 -1.494 1 98.38 181 THR A O 1
ATOM 1331 N N . TRP A 1 182 ? -3.1 28.547 -0.951 1 98.38 182 TRP A N 1
ATOM 1332 C CA . TRP A 1 182 ? -2.189 29.672 -0.777 1 98.38 182 TRP A CA 1
ATOM 1333 C C . TRP A 1 182 ? -0.863 29.406 -1.485 1 98.38 182 TRP A C 1
ATOM 1335 O O . TRP A 1 182 ? -0.045 30.328 -1.637 1 98.38 182 TRP A O 1
ATOM 1345 N N . PHE A 1 183 ? -0.607 28.172 -1.994 1 98.69 183 PHE A N 1
ATOM 1346 C CA . PHE A 1 183 ? 0.532 27.938 -2.873 1 98.69 183 PHE A CA 1
ATOM 1347 C C . PHE A 1 183 ? 0.303 26.703 -3.732 1 98.69 183 PHE A C 1
ATOM 1349 O O . PHE A 1 183 ? -0.49 25.828 -3.375 1 98.69 183 PHE A O 1
ATOM 1356 N N . PRO A 1 184 ? 0.998 26.688 -4.965 1 98.75 184 PRO A N 1
ATOM 1357 C CA . PRO A 1 184 ? 0.932 25.453 -5.758 1 98.75 184 PRO A CA 1
ATOM 1358 C C . PRO A 1 184 ? 1.594 24.266 -5.062 1 98.75 184 PRO A C 1
ATOM 1360 O O . PRO A 1 184 ? 2.746 24.359 -4.637 1 98.75 184 PRO A O 1
ATOM 1363 N N . VAL A 1 185 ? 0.896 23.172 -4.969 1 98.38 185 VAL A N 1
ATOM 1364 C CA . VAL A 1 185 ? 1.35 22.047 -4.148 1 98.38 185 VAL A CA 1
ATOM 1365 C C . VAL A 1 185 ? 0.995 20.734 -4.832 1 98.38 185 VAL A C 1
ATOM 1367 O O . VAL A 1 185 ? 0.03 20.672 -5.594 1 98.38 185 VAL A O 1
ATOM 1370 N N . ASN A 1 186 ? 1.859 19.75 -4.723 1 96.06 186 ASN A N 1
ATOM 1371 C CA . ASN A 1 186 ? 1.396 18.375 -4.945 1 96.06 186 ASN A CA 1
ATOM 1372 C C . ASN A 1 186 ? 0.555 17.875 -3.777 1 96.06 186 ASN A C 1
ATOM 1374 O O . ASN A 1 186 ? 1.093 17.344 -2.801 1 96.06 186 ASN A O 1
ATOM 1378 N N . GLY A 1 187 ? -0.739 17.953 -3.938 1 93.81 187 GLY A N 1
ATOM 1379 C CA . GLY A 1 187 ? -1.673 17.875 -2.826 1 93.81 187 GLY A CA 1
ATOM 1380 C C . GLY A 1 187 ? -2.004 16.438 -2.428 1 93.81 187 GLY A C 1
ATOM 1381 O O . GLY A 1 187 ? -3.135 16.156 -2.035 1 93.81 187 GLY A O 1
ATOM 1382 N N . THR A 1 188 ? -1.085 15.5 -2.578 1 88.69 188 THR A N 1
ATOM 1383 C CA . THR A 1 188 ? -1.297 14.148 -2.074 1 88.69 188 THR A CA 1
ATOM 1384 C C . THR A 1 188 ? -0.565 13.938 -0.751 1 88.69 188 THR A C 1
ATOM 1386 O O . THR A 1 188 ? 0.532 14.469 -0.554 1 88.69 188 THR A O 1
ATOM 1389 N N . GLU A 1 189 ? -1.137 13.125 0.121 1 86.31 189 GLU A N 1
ATOM 1390 C CA . GLU A 1 189 ? -0.639 12.969 1.485 1 86.31 189 GLU A CA 1
ATOM 1391 C C . GLU A 1 189 ? 0.698 12.234 1.505 1 86.31 189 GLU A C 1
ATOM 1393 O O . GLU A 1 189 ? 1.492 12.406 2.432 1 86.31 189 GLU A O 1
ATOM 1398 N N . VAL A 1 190 ? 0.953 11.508 0.491 1 88.88 190 VAL A N 1
ATOM 1399 C CA . VAL A 1 190 ? 2.133 10.656 0.513 1 88.88 190 VAL A CA 1
ATOM 1400 C C . VAL A 1 190 ? 3.334 11.414 -0.045 1 88.88 190 VAL A C 1
ATOM 1402 O O . VAL A 1 190 ? 4.461 10.914 -0.01 1 88.88 190 VAL A O 1
ATOM 1405 N N . ASP A 1 191 ? 3.145 12.586 -0.559 1 91.38 191 ASP A N 1
ATOM 1406 C CA . ASP A 1 191 ? 4.25 13.391 -1.073 1 91.38 191 ASP A CA 1
ATOM 1407 C C . ASP A 1 191 ? 4.707 14.422 -0.045 1 91.38 191 ASP A C 1
ATOM 1409 O O . ASP A 1 191 ? 4.465 15.617 -0.213 1 91.38 191 ASP A O 1
ATOM 1413 N N . LYS A 1 192 ? 5.43 13.953 0.932 1 94.12 192 LYS A N 1
ATOM 1414 C CA . LYS A 1 192 ? 5.93 14.844 1.976 1 94.12 192 LYS A CA 1
ATOM 1415 C C . LYS A 1 192 ? 7.184 15.578 1.515 1 94.12 192 LYS A C 1
ATOM 1417 O O . LYS A 1 192 ? 8.008 15.016 0.795 1 94.12 192 LYS A O 1
ATOM 1422 N N . ALA A 1 193 ? 7.297 16.812 1.957 1 96.62 193 ALA A N 1
ATOM 1423 C CA . ALA A 1 193 ? 8.422 17.641 1.553 1 96.62 193 ALA A CA 1
ATOM 1424 C C . ALA A 1 193 ? 8.789 18.656 2.646 1 96.62 193 ALA A C 1
ATOM 1426 O O . ALA A 1 193 ? 7.98 18.922 3.543 1 96.62 193 ALA A O 1
ATOM 1427 N N . THR A 1 194 ? 10.016 19.125 2.557 1 98.31 194 THR A N 1
ATOM 1428 C CA . THR A 1 194 ? 10.398 20.219 3.441 1 98.31 194 THR A CA 1
ATOM 1429 C C . THR A 1 194 ? 9.719 21.531 3.016 1 98.31 194 THR A C 1
ATOM 1431 O O . THR A 1 194 ? 9.289 21.656 1.869 1 98.31 194 THR A O 1
ATOM 1434 N N . LEU A 1 195 ? 9.562 22.438 3.979 1 98.81 195 LEU A N 1
ATOM 1435 C CA . LEU A 1 195 ? 8.828 23.672 3.703 1 98.81 195 LEU A CA 1
ATOM 1436 C C . LEU A 1 195 ? 9.555 24.891 4.289 1 98.81 195 LEU A C 1
ATOM 1438 O O . LEU A 1 195 ? 9.875 24.906 5.477 1 98.81 195 LEU A O 1
ATOM 1442 N N . ARG A 1 196 ? 9.859 25.797 3.441 1 98.88 196 ARG A N 1
ATOM 1443 C CA . ARG A 1 196 ? 10.391 27.109 3.818 1 98.88 196 ARG A CA 1
ATOM 1444 C C . ARG A 1 196 ? 9.484 28.234 3.326 1 98.88 196 ARG A C 1
ATOM 1446 O O . ARG A 1 196 ? 9.148 28.297 2.143 1 98.88 196 ARG A O 1
ATOM 1453 N N . VAL A 1 197 ? 9.07 29.125 4.25 1 98.94 197 VAL A N 1
ATOM 1454 C CA . VAL A 1 197 ? 8.141 30.188 3.9 1 98.94 197 VAL A CA 1
ATOM 1455 C C . VAL A 1 197 ? 8.711 31.531 4.352 1 98.94 197 VAL A C 1
ATOM 1457 O O . VAL A 1 197 ? 8.984 31.734 5.539 1 98.94 197 VAL A O 1
ATOM 1460 N N . SER A 1 198 ? 8.883 32.406 3.428 1 98.94 198 SER A N 1
ATOM 1461 C CA . SER A 1 198 ? 9.266 33.812 3.699 1 98.94 198 SER A CA 1
ATOM 1462 C C . SER A 1 198 ? 8.117 34.75 3.418 1 98.94 198 SER A C 1
ATOM 1464 O O . SER A 1 198 ? 7.652 34.875 2.279 1 98.94 198 SER A O 1
ATOM 1466 N N . VAL A 1 199 ? 7.723 35.5 4.434 1 98.94 199 VAL A N 1
ATOM 1467 C CA . VAL A 1 199 ? 6.574 36.375 4.293 1 98.94 199 VAL A CA 1
ATOM 1468 C C . VAL A 1 199 ? 7.012 37.812 4.52 1 98.94 199 VAL A C 1
ATOM 1470 O O . VAL A 1 199 ? 7.551 38.156 5.574 1 98.94 199 VAL A O 1
ATOM 1473 N N . THR A 1 200 ? 6.844 38.625 3.533 1 98.94 200 THR A N 1
ATOM 1474 C CA . THR A 1 200 ? 6.996 40.062 3.68 1 98.94 200 THR A CA 1
ATOM 1475 C C . THR A 1 200 ? 5.66 40.719 4.023 1 98.94 200 THR A C 1
ATOM 1477 O O . THR A 1 200 ? 4.68 40.562 3.289 1 98.94 200 THR A O 1
ATOM 1480 N N . VAL A 1 201 ? 5.633 41.438 5.121 1 98.75 201 VAL A N 1
ATOM 1481 C CA . VAL A 1 201 ? 4.402 42.062 5.625 1 98.75 201 VAL A CA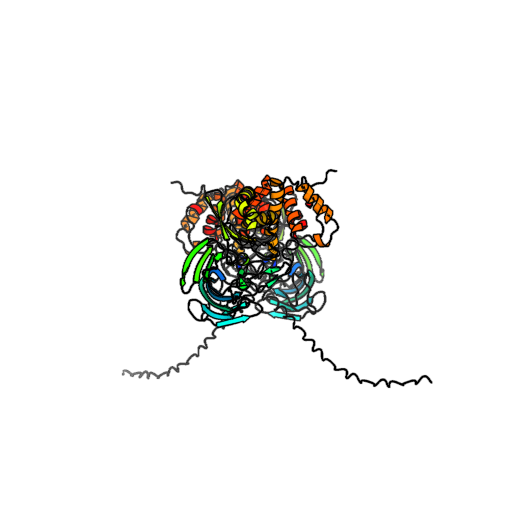 1
ATOM 1482 C C . VAL A 1 201 ? 4.734 43.312 6.434 1 98.75 201 VAL A C 1
ATOM 1484 O O . VAL A 1 201 ? 5.902 43.594 6.707 1 98.75 201 VAL A O 1
ATOM 1487 N N . LEU A 1 202 ? 3.703 44.125 6.793 1 98.44 202 LEU A N 1
ATOM 1488 C CA . LEU A 1 202 ? 3.873 45.312 7.594 1 98.44 202 LEU A CA 1
ATOM 1489 C C . LEU A 1 202 ? 4.477 45 8.953 1 98.44 202 LEU A C 1
ATOM 1491 O O . LEU A 1 202 ? 4.188 43.938 9.523 1 98.44 202 LEU A O 1
ATOM 1495 N N . ASP A 1 203 ? 5.211 45.906 9.578 1 98 203 ASP A N 1
ATOM 1496 C CA . ASP A 1 203 ? 5.953 45.75 10.82 1 98 203 ASP A CA 1
ATOM 1497 C C . ASP A 1 203 ? 5.008 45.406 11.977 1 98 203 ASP A C 1
ATOM 1499 O O . ASP A 1 203 ? 5.402 44.719 12.93 1 98 203 ASP A O 1
ATOM 1503 N N . GLU A 1 204 ? 3.893 45.844 11.898 1 97.25 204 GLU A N 1
ATOM 1504 C CA . GLU A 1 204 ? 2.967 45.656 13.016 1 97.25 204 GLU A CA 1
ATOM 1505 C C . GLU A 1 204 ? 2.451 44.219 13.055 1 97.25 204 GLU A C 1
ATOM 1507 O O . GLU A 1 204 ? 1.835 43.812 14.039 1 97.25 204 GLU A O 1
ATOM 1512 N N . PHE A 1 205 ? 2.695 43.438 12 1 98.25 205 PHE A N 1
ATOM 1513 C CA . PHE A 1 205 ? 2.248 42.062 11.945 1 98.25 205 PHE A CA 1
ATOM 1514 C C . PHE A 1 205 ? 3.412 41.094 12.188 1 98.25 205 PHE A C 1
ATOM 1516 O O . PHE A 1 205 ? 4.566 41.438 11.938 1 98.25 205 PHE A O 1
ATOM 1523 N N . SER A 1 206 ? 3.055 39.969 12.695 1 97.31 206 SER A N 1
ATOM 1524 C CA . SER A 1 206 ? 4 38.875 12.883 1 97.31 206 SER A CA 1
ATOM 1525 C C . SER A 1 206 ? 3.576 37.625 12.102 1 97.31 206 SER A C 1
ATOM 1527 O O . SER A 1 206 ? 2.445 37.562 11.617 1 97.31 206 SER A O 1
ATOM 1529 N N . VAL A 1 207 ? 4.543 36.719 11.93 1 98.56 207 VAL A N 1
ATOM 1530 C CA . VAL A 1 207 ? 4.32 35.5 11.164 1 98.56 207 VAL A CA 1
ATOM 1531 C C . VAL A 1 207 ? 4.652 34.281 12.016 1 98.56 207 VAL A C 1
ATOM 1533 O O . VAL A 1 207 ? 5.613 34.281 12.789 1 98.56 207 VAL A O 1
ATOM 1536 N N . VAL A 1 208 ? 3.818 33.25 11.945 1 98.5 208 VAL A N 1
ATOM 1537 C CA . VAL A 1 208 ? 4.113 31.953 12.531 1 98.5 208 VAL A CA 1
ATOM 1538 C C . VAL A 1 208 ? 3.871 30.844 11.508 1 98.5 208 VAL A C 1
ATOM 1540 O O . VAL A 1 208 ? 2.904 30.906 10.742 1 98.5 208 VAL A O 1
ATOM 1543 N N . GLY A 1 209 ? 4.777 29.875 11.438 1 98.56 209 GLY A N 1
ATOM 1544 C CA . GLY A 1 209 ? 4.68 28.781 10.492 1 98.56 209 GLY A CA 1
ATOM 1545 C C . GLY A 1 209 ? 5.137 27.453 11.078 1 98.56 209 GLY A C 1
ATOM 1546 O O . GLY A 1 209 ? 5.293 27.328 12.289 1 98.56 209 GLY A O 1
ATOM 1547 N N . ASN A 1 210 ? 5.203 26.422 10.211 1 98.75 210 ASN A N 1
ATOM 1548 C CA . ASN A 1 210 ? 5.773 25.141 10.609 1 98.75 210 ASN A CA 1
ATOM 1549 C C . ASN A 1 210 ? 7.258 25.266 10.938 1 98.75 210 ASN A C 1
ATOM 1551 O O . ASN A 1 210 ? 7.977 26.031 10.297 1 98.75 210 ASN A O 1
ATOM 1555 N N . GLY A 1 211 ? 7.668 24.484 11.898 1 98.25 211 GLY A N 1
ATOM 1556 C CA . GLY A 1 211 ? 9.086 24.438 12.227 1 98.25 211 GLY A CA 1
ATOM 1557 C C . GLY A 1 211 ? 9.539 25.594 13.102 1 98.25 211 GLY A C 1
ATOM 1558 O O . GLY A 1 211 ? 8.953 25.859 14.148 1 98.25 211 GLY A O 1
ATOM 1559 N N . SER A 1 212 ? 10.648 26.266 12.625 1 97.62 212 SER A N 1
ATOM 1560 C CA . SER A 1 212 ? 11.25 27.312 13.43 1 97.62 212 SER A CA 1
ATOM 1561 C C . SER A 1 212 ? 11.492 28.578 12.594 1 97.62 212 SER A C 1
ATOM 1563 O O . SER A 1 212 ? 11.664 28.5 11.375 1 97.62 212 SER A O 1
ATOM 1565 N N . GLN A 1 213 ? 11.484 29.672 13.328 1 97.5 213 GLN A N 1
ATOM 1566 C CA . GLN A 1 213 ? 11.836 30.938 12.664 1 97.5 213 GLN A CA 1
ATOM 1567 C C . GLN A 1 213 ? 13.32 30.984 12.32 1 97.5 213 GLN A C 1
ATOM 1569 O O . GLN A 1 213 ? 14.164 30.688 13.172 1 97.5 213 GLN A O 1
ATOM 1574 N N . VAL A 1 214 ? 13.578 31.344 11.109 1 98.12 214 VAL A N 1
ATOM 1575 C CA . VAL A 1 214 ? 14.953 31.359 10.609 1 98.12 214 VAL A CA 1
ATOM 1576 C C . VAL A 1 214 ? 15.477 32.781 10.578 1 98.12 214 VAL A C 1
ATOM 1578 O O . VAL A 1 214 ? 16.656 33.031 10.797 1 98.12 214 VAL A O 1
ATOM 1581 N N . SER A 1 215 ? 14.594 33.656 10.195 1 98.38 215 SER A N 1
ATOM 1582 C CA . SER A 1 215 ? 15.016 35.031 10.078 1 98.38 215 SER A CA 1
ATOM 1583 C C . SER A 1 215 ? 13.836 36 10.219 1 98.38 215 SER A C 1
ATOM 1585 O O . SER A 1 215 ? 12.68 35.594 10.07 1 98.38 215 SER A O 1
ATOM 1587 N N . ASP A 1 216 ? 14.133 37.188 10.625 1 98.31 216 ASP A N 1
ATOM 1588 C CA . ASP A 1 216 ? 13.281 38.375 10.648 1 98.31 216 ASP A CA 1
ATOM 1589 C C . ASP A 1 216 ? 14.07 39.625 10.297 1 98.31 216 ASP A C 1
ATOM 1591 O O . ASP A 1 216 ? 14.82 40.156 11.133 1 98.31 216 ASP A O 1
ATOM 1595 N N . VAL A 1 217 ? 13.883 40.094 9.039 1 98.62 217 VAL A N 1
ATOM 1596 C CA . VAL A 1 217 ? 14.758 41.156 8.57 1 98.62 217 VAL A CA 1
ATOM 1597 C C . VAL A 1 217 ? 13.922 42.312 8 1 98.62 217 VAL A C 1
ATOM 1599 O O . VAL A 1 217 ? 12.891 42.062 7.367 1 98.62 217 VAL A O 1
ATOM 1602 N N . PRO A 1 218 ? 14.43 43.531 8.188 1 98.19 218 PRO A N 1
ATOM 1603 C CA . PRO A 1 218 ? 13.711 44.656 7.574 1 98.19 218 PRO A CA 1
ATOM 1604 C C . PRO A 1 218 ? 13.648 44.531 6.051 1 98.19 218 PRO A C 1
ATOM 1606 O O . PRO A 1 218 ? 14.617 44.125 5.418 1 98.19 218 PRO A O 1
ATOM 1609 N N . ALA A 1 219 ? 12.469 44.969 5.562 1 97.94 219 ALA A N 1
ATOM 1610 C CA . ALA A 1 219 ? 12.289 44.906 4.113 1 97.94 219 ALA A CA 1
ATOM 1611 C C . ALA A 1 219 ? 11.977 46.312 3.555 1 97.94 219 ALA A C 1
ATOM 1613 O O . ALA A 1 219 ? 11.516 46.438 2.416 1 97.94 219 ALA A O 1
ATOM 1614 N N . GLY A 1 220 ? 12.141 47.375 4.34 1 96.06 220 GLY A N 1
ATOM 1615 C CA . GLY A 1 220 ? 11.883 48.719 3.92 1 96.06 220 GLY A CA 1
ATOM 1616 C C . GLY A 1 220 ? 10.422 49.125 4.031 1 96.06 220 GLY A C 1
ATOM 1617 O O . GLY A 1 220 ? 9.547 48.25 4.129 1 96.06 220 GLY A O 1
ATOM 1618 N N . TYR A 1 221 ? 10.195 50.469 4.109 1 94.88 221 TYR A N 1
ATOM 1619 C CA . TYR A 1 221 ? 8.867 51.094 4.043 1 94.88 221 TYR A CA 1
ATOM 1620 C C . TYR A 1 221 ? 7.949 50.5 5.109 1 94.88 221 TYR A C 1
ATOM 1622 O O . TYR A 1 221 ? 6.809 50.156 4.82 1 94.88 221 TYR A O 1
ATOM 1630 N N . GLY A 1 222 ? 8.477 50.344 6.246 1 97.69 222 GLY A N 1
ATOM 1631 C CA . GLY A 1 222 ? 7.66 49.875 7.355 1 97.69 222 GLY A CA 1
ATOM 1632 C C . GLY A 1 222 ? 7.293 48.406 7.242 1 97.69 222 GLY A C 1
ATOM 1633 O O . GLY A 1 222 ? 6.25 48 7.742 1 97.69 222 GLY A O 1
ATOM 1634 N N . ARG A 1 223 ? 8.055 47.688 6.559 1 98.38 223 ARG A N 1
ATOM 1635 C CA . ARG A 1 223 ? 7.805 46.281 6.348 1 98.38 223 ARG A CA 1
ATOM 1636 C C . ARG A 1 223 ? 9 45.438 6.789 1 98.38 223 ARG A C 1
ATOM 1638 O O . ARG A 1 223 ? 10.109 45.938 6.945 1 98.38 223 ARG A O 1
ATOM 1645 N N . HIS A 1 224 ? 8.742 44.156 7.02 1 98.69 224 HIS A N 1
ATOM 1646 C CA . HIS A 1 224 ? 9.797 43.188 7.297 1 98.69 224 HIS A CA 1
ATOM 1647 C C . HIS A 1 224 ? 9.484 41.812 6.648 1 98.69 224 HIS A C 1
ATOM 1649 O O . HIS A 1 224 ? 8.344 41.562 6.27 1 98.69 224 HIS A O 1
ATOM 1655 N N . THR A 1 225 ? 10.477 41.031 6.441 1 98.81 225 THR A N 1
ATOM 1656 C CA . THR A 1 225 ? 10.336 39.656 5.941 1 98.81 225 THR A CA 1
ATOM 1657 C C . THR A 1 225 ? 10.695 38.656 7.027 1 98.81 225 THR A C 1
ATOM 1659 O O . THR A 1 225 ? 11.812 38.656 7.539 1 98.81 225 THR A O 1
ATOM 1662 N N . VAL A 1 226 ? 9.758 37.875 7.414 1 98.81 226 VAL A N 1
ATOM 1663 C CA . VAL A 1 226 ? 9.945 36.812 8.406 1 98.81 226 VAL A CA 1
ATOM 1664 C C . VAL A 1 226 ? 9.977 35.469 7.711 1 98.81 226 VAL A C 1
ATOM 1666 O O . VAL A 1 226 ? 9.102 35.156 6.902 1 98.81 226 VAL A O 1
ATOM 1669 N N . THR A 1 227 ? 10.992 34.594 8.031 1 98.88 227 THR A N 1
ATOM 1670 C CA . THR A 1 227 ? 11.133 33.312 7.395 1 98.88 227 THR A CA 1
ATOM 1671 C C . THR A 1 227 ? 11.008 32.188 8.422 1 98.88 227 THR A C 1
ATOM 1673 O O . THR A 1 227 ? 11.656 32.219 9.477 1 98.88 227 THR A O 1
ATOM 1676 N N . TRP A 1 228 ? 10.164 31.234 8.172 1 98.75 228 TRP A N 1
ATOM 1677 C CA . TRP A 1 228 ? 10.039 30 8.914 1 98.75 228 TRP A CA 1
ATOM 1678 C C . TRP A 1 228 ? 10.445 28.797 8.062 1 98.75 228 TRP A C 1
ATOM 1680 O O . TRP A 1 228 ? 10.227 28.797 6.848 1 98.75 228 TRP A O 1
ATOM 1690 N N . ALA A 1 229 ? 11.039 27.797 8.719 1 98.75 229 ALA A N 1
ATOM 1691 C CA . ALA A 1 229 ? 11.461 26.594 7.98 1 98.75 229 ALA A CA 1
ATOM 1692 C C . ALA A 1 229 ? 11.211 25.328 8.797 1 98.75 229 ALA A C 1
ATOM 1694 O O . ALA A 1 229 ? 11.414 25.312 10.008 1 98.75 229 ALA A O 1
ATOM 1695 N N . GLU A 1 230 ? 10.695 24.312 8.172 1 98.56 230 GLU A N 1
ATOM 1696 C CA . GLU A 1 230 ? 10.609 22.938 8.656 1 98.56 230 GLU A CA 1
ATOM 1697 C C . GLU A 1 230 ? 11.391 21.984 7.746 1 98.56 230 GLU A C 1
ATOM 1699 O O . GLU A 1 230 ? 10.945 21.672 6.641 1 98.56 230 GLU A O 1
ATOM 1704 N N . ASP A 1 231 ? 12.477 21.438 8.312 1 97.62 231 ASP A N 1
ATOM 1705 C CA . ASP A 1 231 ? 13.375 20.609 7.508 1 97.62 231 ASP A CA 1
ATOM 1706 C C . ASP A 1 231 ? 12.961 19.141 7.551 1 97.62 231 ASP A C 1
ATOM 1708 O O . ASP A 1 231 ? 13.438 18.344 6.75 1 97.62 231 ASP A O 1
ATOM 1712 N N . THR A 1 232 ? 12.148 18.812 8.477 1 96.69 232 THR A N 1
ATOM 1713 C CA . THR A 1 232 ? 11.508 17.5 8.438 1 96.69 232 THR A CA 1
ATOM 1714 C C . THR A 1 232 ? 10.328 17.5 7.469 1 96.69 232 THR A C 1
ATOM 1716 O O . THR A 1 232 ? 9.422 18.328 7.59 1 96.69 232 THR A O 1
ATOM 1719 N N . ALA A 1 233 ? 10.344 16.578 6.547 1 95.81 233 ALA A N 1
ATOM 1720 C CA . ALA A 1 233 ? 9.312 16.547 5.516 1 95.81 233 ALA A CA 1
ATOM 1721 C C . ALA A 1 233 ? 7.922 16.438 6.137 1 95.81 233 ALA A C 1
ATOM 1723 O O . ALA A 1 233 ? 7.719 15.695 7.094 1 95.81 233 ALA A O 1
ATOM 1724 N N . LEU A 1 234 ? 7.043 17.234 5.617 1 96.81 234 LEU A N 1
ATOM 1725 C CA . LEU A 1 234 ? 5.676 17.219 6.125 1 96.81 234 LEU A CA 1
ATOM 1726 C C . LEU A 1 234 ? 4.676 17.031 4.992 1 96.81 234 LEU A C 1
ATOM 1728 O O . LEU A 1 234 ? 4.969 17.344 3.836 1 96.81 234 LEU A O 1
ATOM 1732 N N . ALA A 1 235 ? 3.562 16.453 5.332 1 95.69 235 ALA A N 1
ATOM 1733 C CA . ALA A 1 235 ? 2.465 16.312 4.379 1 95.69 235 ALA A CA 1
ATOM 1734 C C . ALA A 1 235 ? 1.804 17.656 4.09 1 95.69 235 ALA A C 1
ATOM 1736 O O . ALA A 1 235 ? 1.693 18.5 4.977 1 95.69 235 ALA A O 1
ATOM 1737 N N . PRO A 1 236 ? 1.257 17.828 2.885 1 95.25 236 PRO A N 1
ATOM 1738 C CA . PRO A 1 236 ? 0.617 19.094 2.527 1 95.25 236 PRO A CA 1
ATOM 1739 C C . PRO A 1 236 ? -0.507 19.469 3.486 1 95.25 236 PRO A C 1
ATOM 1741 O O . PRO A 1 236 ? -0.69 20.656 3.785 1 95.25 236 PRO A O 1
ATOM 1744 N N . ASN A 1 237 ? -1.209 18.516 3.969 1 94.94 237 ASN A N 1
ATOM 1745 C CA . ASN A 1 237 ? -2.361 18.828 4.812 1 94.94 237 ASN A CA 1
ATOM 1746 C C . ASN A 1 237 ? -1.935 19.312 6.191 1 94.94 237 ASN A C 1
ATOM 1748 O O . ASN A 1 237 ? -2.76 19.812 6.965 1 94.94 237 ASN A O 1
ATOM 1752 N N . THR A 1 238 ? -0.654 19.234 6.488 1 97.75 238 THR A N 1
ATOM 1753 C CA . THR A 1 238 ? -0.185 19.672 7.797 1 97.75 238 THR A CA 1
ATOM 1754 C C . THR A 1 238 ? 0.546 21 7.688 1 97.75 238 THR A C 1
ATOM 1756 O O . THR A 1 238 ? 1.045 21.531 8.688 1 97.75 238 THR A O 1
ATOM 1759 N N . ALA A 1 239 ? 0.563 21.547 6.52 1 98.5 239 ALA A N 1
ATOM 1760 C CA . ALA A 1 239 ? 1.125 22.875 6.332 1 98.5 239 ALA A CA 1
ATOM 1761 C C . ALA A 1 239 ? 0.188 23.953 6.883 1 98.5 239 ALA A C 1
ATOM 1763 O O . ALA A 1 239 ? -1.032 23.859 6.73 1 98.5 239 ALA A O 1
ATOM 1764 N N . MET A 1 240 ? 0.85 24.922 7.484 1 98.62 240 MET A N 1
ATOM 1765 C CA . MET A 1 240 ? 0.07 26.047 8 1 98.62 240 MET A CA 1
ATOM 1766 C C . MET A 1 240 ? 0.883 27.344 7.961 1 98.62 240 MET A C 1
ATOM 1768 O O . MET A 1 240 ? 2.109 27.297 7.844 1 98.62 240 MET A O 1
ATOM 1772 N N . LEU A 1 241 ? 0.15 28.422 8 1 98.88 241 LEU A N 1
ATOM 1773 C CA . LEU A 1 241 ? 0.733 29.766 8.094 1 98.88 241 LEU A CA 1
ATOM 1774 C C . LEU A 1 241 ? -0.192 30.703 8.844 1 98.88 241 LEU A C 1
ATOM 1776 O O . LEU A 1 241 ? -1.407 30.703 8.633 1 98.88 241 LEU A O 1
ATOM 1780 N N . GLY A 1 242 ? 0.388 31.469 9.75 1 98.81 242 GLY A N 1
ATOM 1781 C CA . GLY A 1 242 ? -0.361 32.5 10.461 1 98.81 242 GLY A CA 1
ATOM 1782 C C . GLY A 1 242 ? 0.281 33.875 10.375 1 98.81 242 GLY A C 1
ATOM 1783 O O . GLY A 1 242 ? 1.464 34.031 10.688 1 98.81 242 GLY A O 1
ATOM 1784 N N . ILE A 1 243 ? -0.468 34.844 9.961 1 98.81 243 ILE A N 1
ATOM 1785 C CA . ILE A 1 243 ? -0.068 36.25 9.93 1 98.81 243 ILE A CA 1
ATOM 1786 C C . ILE A 1 243 ? -1.021 37.062 10.789 1 98.81 243 ILE A C 1
ATOM 1788 O O . ILE A 1 243 ? -2.238 37.031 10.594 1 98.81 243 ILE A O 1
ATOM 1792 N N . GLY A 1 244 ? -0.467 37.75 11.734 1 98.62 244 GLY A N 1
ATOM 1793 C CA . GLY A 1 244 ? -1.267 38.562 12.641 1 98.62 244 GLY A CA 1
ATOM 1794 C C . GLY A 1 244 ? -0.439 39.281 13.68 1 98.62 244 GLY A C 1
ATOM 1795 O O . GLY A 1 244 ? 0.792 39.281 13.625 1 98.62 244 GLY A O 1
ATOM 1796 N N . ARG A 1 245 ? -1.1 39.969 14.617 1 98.12 245 ARG A N 1
ATOM 1797 C CA . ARG A 1 245 ? -0.436 40.625 15.742 1 98.12 245 ARG A CA 1
ATOM 1798 C C . ARG A 1 245 ? -0.354 39.688 16.938 1 98.12 245 ARG A C 1
ATOM 1800 O O . ARG A 1 245 ? -0.917 39.969 18 1 98.12 245 ARG A O 1
ATOM 1807 N N . TRP A 1 246 ? 0.444 38.656 16.781 1 97.94 246 TRP A N 1
ATOM 1808 C CA . TRP A 1 246 ? 0.469 37.531 17.734 1 97.94 246 TRP A CA 1
ATOM 1809 C C . TRP A 1 246 ? 1.196 37.938 19.016 1 97.94 246 TRP A C 1
ATOM 1811 O O . TRP A 1 246 ? 2.215 38.625 18.953 1 97.94 246 TRP A O 1
ATOM 1821 N N . GLU A 1 247 ? 0.708 37.531 20.094 1 97.5 247 GLU A N 1
ATOM 1822 C CA . GLU A 1 247 ? 1.484 37.5 21.328 1 97.5 247 GLU A CA 1
ATOM 1823 C C . GLU A 1 247 ? 2.207 36.156 21.484 1 97.5 247 GLU A C 1
ATOM 1825 O O . GLU A 1 247 ? 1.568 35.125 21.656 1 97.5 247 GLU A O 1
ATOM 1830 N N . VAL A 1 248 ? 3.492 36.219 21.469 1 95.88 248 VAL A N 1
ATOM 1831 C CA . VAL A 1 248 ? 4.277 35 21.438 1 95.88 248 VAL A CA 1
ATOM 1832 C C . VAL A 1 248 ? 4.758 34.625 22.828 1 95.88 248 VAL A C 1
ATOM 1834 O O . VAL A 1 248 ? 5.27 35.5 23.562 1 95.88 248 VAL A O 1
ATOM 1837 N N . GLU A 1 249 ? 4.492 33.469 23.188 1 95.62 249 GLU A N 1
ATOM 1838 C CA . GLU A 1 249 ? 4.969 32.875 24.438 1 95.62 249 GLU A CA 1
ATOM 1839 C C . GLU A 1 249 ? 6.016 31.812 24.172 1 95.62 249 GLU A C 1
ATOM 1841 O O . GLU A 1 249 ? 5.793 30.906 23.375 1 95.62 249 GLU A O 1
ATOM 1846 N N . ARG A 1 250 ? 7.16 31.938 24.844 1 94.94 250 ARG A N 1
ATOM 1847 C CA . ARG A 1 250 ? 8.18 30.891 24.797 1 94.94 250 ARG A CA 1
ATOM 1848 C C . ARG A 1 250 ? 8.109 30 26.031 1 94.94 250 ARG A C 1
ATOM 1850 O O . ARG A 1 250 ? 8.047 30.5 27.172 1 94.94 250 ARG A O 1
ATOM 1857 N N . ILE A 1 251 ? 8 28.766 25.719 1 93.31 251 ILE A N 1
ATOM 1858 C CA . ILE A 1 251 ? 7.855 27.797 26.797 1 93.31 251 ILE A CA 1
ATOM 1859 C C . ILE A 1 251 ? 9.078 26.875 26.828 1 93.31 251 ILE A C 1
ATOM 1861 O O . ILE A 1 251 ? 9.484 26.344 25.797 1 93.31 251 ILE A O 1
ATOM 1865 N N . THR A 1 252 ? 9.664 26.688 27.953 1 90.81 252 THR A N 1
ATOM 1866 C CA . THR A 1 252 ? 10.758 25.734 28.109 1 90.81 252 THR A CA 1
ATOM 1867 C C . THR A 1 252 ? 10.219 24.328 28.312 1 90.81 252 THR A C 1
ATOM 1869 O O . THR A 1 252 ? 9.406 24.078 29.203 1 90.81 252 THR A O 1
ATOM 1872 N N . LEU A 1 253 ? 10.594 23.438 27.438 1 89.94 253 LEU A N 1
ATOM 1873 C CA . LEU A 1 253 ? 10.195 22.031 27.516 1 89.94 253 LEU A CA 1
ATOM 1874 C C . LEU A 1 253 ? 11.219 21.219 28.312 1 89.94 253 LEU A C 1
ATOM 1876 O O . LEU A 1 253 ? 12.336 21.688 28.547 1 89.94 253 LEU A O 1
ATOM 1880 N N . PRO A 1 254 ? 10.789 20 28.766 1 79.31 254 PRO A N 1
ATOM 1881 C CA . PRO A 1 254 ? 11.789 19.125 29.375 1 79.31 254 PRO A CA 1
ATOM 1882 C C . PRO A 1 254 ? 12.977 18.859 28.438 1 79.31 254 PRO A C 1
ATOM 1884 O O . PRO A 1 254 ? 12.797 18.688 27.234 1 79.31 254 PRO A O 1
ATOM 1887 N N . GLY A 1 255 ? 14.195 18.875 28.953 1 80.94 255 GLY A N 1
ATOM 1888 C CA . GLY A 1 255 ? 15.391 18.672 28.156 1 80.94 255 GLY A CA 1
ATOM 1889 C C . GLY A 1 255 ? 15.969 19.969 27.625 1 80.94 255 GLY A C 1
ATOM 1890 O O . GLY A 1 255 ? 17.031 19.969 27 1 80.94 255 GLY A O 1
ATOM 1891 N N . GLY A 1 256 ? 15.242 21.078 27.797 1 83.31 256 GLY A N 1
ATOM 1892 C CA . GLY A 1 256 ? 15.82 22.375 27.484 1 83.31 256 GLY A CA 1
ATOM 1893 C C . GLY A 1 256 ? 15.367 22.922 26.141 1 83.31 256 GLY A C 1
ATOM 1894 O O . GLY A 1 256 ? 15.68 24.062 25.797 1 83.31 256 GLY A O 1
ATOM 1895 N N . ARG A 1 257 ? 14.5 22.172 25.406 1 86.62 257 ARG A N 1
ATOM 1896 C CA . ARG A 1 257 ? 13.977 22.672 24.141 1 86.62 257 ARG A CA 1
ATOM 1897 C C . ARG A 1 257 ? 12.914 23.75 24.375 1 86.62 257 ARG A C 1
ATOM 1899 O O . ARG A 1 257 ? 12.281 23.781 25.422 1 86.62 257 ARG A O 1
ATOM 1906 N N . THR A 1 258 ? 12.828 24.641 23.453 1 92.44 258 THR A N 1
ATOM 1907 C CA . THR A 1 258 ? 11.859 25.719 23.562 1 92.44 258 THR A CA 1
ATOM 1908 C C . THR A 1 258 ? 10.68 25.484 22.609 1 92.44 258 THR A C 1
ATOM 1910 O O . THR A 1 258 ? 10.875 25.125 21.453 1 92.44 258 THR A O 1
ATOM 1913 N N . ALA A 1 259 ? 9.531 25.625 23.203 1 95.94 259 ALA A N 1
ATOM 1914 C CA . ALA A 1 259 ? 8.305 25.641 22.391 1 95.94 259 ALA A CA 1
ATOM 1915 C C . ALA A 1 259 ? 7.754 27.047 22.25 1 95.94 259 ALA A C 1
ATOM 1917 O O . ALA A 1 259 ? 8.062 27.938 23.062 1 95.94 259 ALA A O 1
ATOM 1918 N N . ILE A 1 260 ? 7 27.25 21.203 1 96.5 260 ILE A N 1
ATOM 1919 C CA . ILE A 1 260 ? 6.438 28.578 20.953 1 96.5 260 ILE A CA 1
ATOM 1920 C C . ILE A 1 260 ? 4.918 28.469 20.828 1 96.5 260 ILE A C 1
ATOM 1922 O O . ILE A 1 260 ? 4.406 27.75 19.969 1 96.5 260 ILE A O 1
ATOM 1926 N N . ASN A 1 261 ? 4.254 29.203 21.688 1 98 261 ASN A N 1
ATOM 1927 C CA . ASN A 1 261 ? 2.83 29.469 21.5 1 98 261 ASN A CA 1
ATOM 1928 C C . ASN A 1 261 ? 2.572 30.891 21.047 1 98 261 ASN A C 1
ATOM 1930 O O . ASN A 1 261 ? 3.207 31.828 21.531 1 98 261 ASN A O 1
ATOM 1934 N N . ALA A 1 262 ? 1.733 31.016 20.109 1 98.56 262 ALA A N 1
ATOM 1935 C CA . ALA A 1 262 ? 1.277 32.312 19.656 1 98.56 262 ALA A CA 1
ATOM 1936 C C . ALA A 1 262 ? -0.22 32.5 19.891 1 98.56 262 ALA A C 1
ATOM 1938 O O . ALA A 1 262 ? -0.997 31.547 19.703 1 98.56 262 ALA A O 1
ATOM 1939 N N . TYR A 1 263 ? -0.544 33.688 20.375 1 98.56 263 TYR A N 1
ATOM 1940 C CA . TYR A 1 263 ? -1.935 34 20.688 1 98.56 263 TYR A CA 1
ATOM 1941 C C . TYR A 1 263 ? -2.414 35.25 19.953 1 98.56 263 TYR A C 1
ATOM 1943 O O . TYR A 1 263 ? -1.722 36.25 19.938 1 98.56 263 TYR A O 1
ATOM 1951 N N . HIS A 1 264 ? -3.578 35.094 19.375 1 98.44 264 HIS A N 1
ATOM 1952 C CA . HIS A 1 264 ? -4.258 36.344 19.016 1 98.44 264 HIS A CA 1
ATOM 1953 C C . HIS A 1 264 ? -4.461 37.219 20.25 1 98.44 264 HIS A C 1
ATOM 1955 O O . HIS A 1 264 ? -4.715 36.719 21.344 1 98.44 264 HIS A O 1
ATOM 1961 N N . PRO A 1 265 ? -4.453 38.5 20.031 1 97.75 265 PRO A N 1
ATOM 1962 C CA . PRO A 1 265 ? -4.605 39.375 21.188 1 97.75 265 PRO A CA 1
ATOM 1963 C C . PRO A 1 265 ? -5.91 39.125 21.938 1 97.75 265 PRO A C 1
ATOM 1965 O O . PRO A 1 265 ? -5.969 39.312 23.156 1 97.75 265 PRO A O 1
ATOM 1968 N N . CYS A 1 266 ? -6.867 38.688 21.266 1 97.38 266 CYS A N 1
ATOM 1969 C CA . CYS A 1 266 ? -8.156 38.406 21.891 1 97.38 266 CYS A CA 1
ATOM 1970 C C . CYS A 1 266 ? -8.211 37 22.453 1 97.38 266 CYS A C 1
ATOM 1972 O O . CYS A 1 266 ? -9.242 36.562 22.969 1 97.38 266 CYS A O 1
ATOM 1974 N N . ALA A 1 267 ? -7.121 36.312 22.375 1 97.69 267 ALA A N 1
ATOM 1975 C CA . ALA A 1 267 ? -7.105 34.938 22.859 1 97.69 267 ALA A CA 1
ATOM 1976 C C . ALA A 1 267 ? -5.996 34.719 23.891 1 97.69 267 ALA A C 1
ATOM 1978 O O . ALA A 1 267 ? -5.578 33.594 24.141 1 97.69 267 ALA A O 1
ATOM 1979 N N . VAL A 1 268 ? -5.52 35.688 24.484 1 96.88 268 VAL A N 1
ATOM 1980 C CA . VAL A 1 268 ? -4.395 35.625 25.406 1 96.88 268 VAL A CA 1
ATOM 1981 C C . VAL A 1 268 ? -4.789 34.812 26.641 1 96.88 268 VAL A C 1
ATOM 1983 O O . VAL A 1 268 ? -3.938 34.188 27.281 1 96.88 268 VAL A O 1
ATOM 1986 N N . ASP A 1 269 ? -6.023 34.844 27 1 96.62 269 ASP A N 1
ATOM 1987 C CA . ASP A 1 269 ? -6.5 34.062 28.141 1 96.62 269 ASP A CA 1
ATOM 1988 C C . ASP A 1 269 ? -6.297 32.562 27.906 1 96.62 269 ASP A C 1
ATOM 1990 O O . ASP A 1 269 ? -6.316 31.766 28.859 1 96.62 269 ASP A O 1
ATOM 1994 N N . GLN A 1 270 ? -6.066 32.156 26.688 1 97.69 270 GLN A N 1
ATOM 1995 C CA . GLN A 1 270 ? -5.816 30.75 26.359 1 97.69 270 GLN A CA 1
ATOM 1996 C C . GLN A 1 270 ? -4.418 30.328 26.812 1 97.69 270 GLN A C 1
ATOM 1998 O O . GLN A 1 270 ? -4.078 29.141 26.75 1 97.69 270 GLN A O 1
ATOM 2003 N N . ARG A 1 271 ? -3.648 31.234 27.312 1 97.44 271 ARG A N 1
ATOM 2004 C CA . ARG A 1 271 ? -2.375 30.891 27.938 1 97.44 271 ARG A CA 1
ATOM 2005 C C . ARG A 1 271 ? -2.561 29.828 29.016 1 97.44 271 ARG A C 1
ATOM 2007 O O . ARG A 1 271 ? -1.675 29 29.234 1 97.44 271 ARG A O 1
ATOM 2014 N N . LYS A 1 272 ? -3.682 29.859 29.625 1 97.38 272 LYS A N 1
ATOM 2015 C CA . LYS A 1 272 ? -3.977 28.875 30.672 1 97.38 272 LYS A CA 1
ATOM 2016 C C . LYS A 1 272 ? -4 27.469 30.094 1 97.38 272 LYS A C 1
ATOM 2018 O O . LYS A 1 272 ? -3.715 26.5 30.812 1 97.38 272 LYS A O 1
ATOM 2023 N N . ILE A 1 273 ? -4.348 27.359 28.875 1 97.88 273 ILE A N 1
ATOM 2024 C CA . ILE A 1 273 ? -4.379 26.062 28.203 1 97.88 273 ILE A CA 1
ATOM 2025 C C . ILE A 1 273 ? -3.025 25.797 27.547 1 97.88 273 ILE A C 1
ATOM 2027 O O . ILE A 1 273 ? -2.408 24.75 27.797 1 97.88 273 ILE A O 1
ATOM 2031 N N . GLY A 1 274 ? -2.531 26.75 26.719 1 97.62 274 GLY A N 1
ATOM 2032 C CA . GLY A 1 274 ? -1.266 26.594 26.016 1 97.62 274 GLY A CA 1
ATOM 2033 C C . GLY A 1 274 ? -0.095 26.359 26.953 1 97.62 274 GLY A C 1
ATOM 2034 O O . GLY A 1 274 ? 0.827 25.609 26.625 1 97.62 274 GLY A O 1
ATOM 2035 N N . GLY A 1 275 ? -0.134 26.969 28.047 1 96.56 275 GLY A N 1
ATOM 2036 C CA . GLY A 1 275 ? 0.95 26.875 29.016 1 96.56 275 GLY A CA 1
ATOM 2037 C C . GLY A 1 275 ? 1.089 25.5 29.625 1 96.56 275 GLY A C 1
ATOM 2038 O O . GLY A 1 275 ? 2.115 25.172 30.219 1 96.56 275 GLY A O 1
ATOM 2039 N N . ARG A 1 276 ? 0.143 24.641 29.406 1 97.19 276 ARG A N 1
ATOM 2040 C CA . ARG A 1 276 ? 0.185 23.281 29.969 1 97.19 276 ARG A CA 1
ATOM 2041 C C . ARG A 1 276 ? 0.885 22.328 29.016 1 97.19 276 ARG A C 1
ATOM 2043 O O . ARG A 1 276 ? 0.953 21.125 29.281 1 97.19 276 ARG A O 1
ATOM 2050 N N . LEU A 1 277 ? 1.458 22.797 27.969 1 97.69 277 LEU A N 1
ATOM 2051 C CA . LEU A 1 277 ? 2.092 21.984 26.938 1 97.69 277 LEU A CA 1
ATOM 2052 C C . LEU A 1 277 ? 3.184 21.094 27.547 1 97.69 277 LEU A C 1
ATOM 2054 O O . LEU A 1 277 ? 3.287 19.922 27.219 1 97.69 277 LEU A O 1
ATOM 2058 N N . PRO A 1 278 ? 4.012 21.625 28.5 1 96.81 278 PRO A N 1
ATOM 2059 C CA . PRO A 1 278 ? 5.039 20.75 29.062 1 96.81 278 PRO A CA 1
ATOM 2060 C C . PRO A 1 278 ? 4.453 19.531 29.766 1 96.81 278 PRO A C 1
ATOM 2062 O O . PRO A 1 278 ? 4.977 18.422 29.625 1 96.81 278 PRO A O 1
ATOM 2065 N N . GLU A 1 279 ? 3.402 19.75 30.484 1 96.75 279 GLU A N 1
ATOM 2066 C CA . GLU A 1 279 ? 2.73 18.656 31.172 1 96.75 279 GLU A CA 1
ATOM 2067 C C . GLU A 1 279 ? 2.166 17.625 30.188 1 96.75 279 GLU A C 1
ATOM 2069 O O . GLU A 1 279 ? 2.314 16.422 30.375 1 96.75 279 GLU A O 1
ATOM 2074 N N . VAL A 1 280 ? 1.575 18.125 29.188 1 97.88 280 VAL A N 1
ATOM 2075 C CA . VAL A 1 280 ? 0.952 17.281 28.172 1 97.88 280 VAL A CA 1
ATOM 2076 C C . VAL A 1 280 ? 2.025 16.5 27.422 1 97.88 280 VAL A C 1
ATOM 2078 O O . VAL A 1 280 ? 1.874 15.289 27.172 1 97.88 280 VAL A O 1
ATOM 2081 N N . LEU A 1 281 ? 3.107 17.141 27.047 1 97.44 281 LEU A N 1
ATOM 2082 C CA . LEU A 1 281 ? 4.199 16.484 26.328 1 97.44 281 LEU A CA 1
ATOM 2083 C C . LEU A 1 281 ? 4.828 15.383 27.172 1 97.44 281 LEU A C 1
ATOM 2085 O O . LEU A 1 281 ? 5.164 14.32 26.656 1 97.44 281 LEU A O 1
ATOM 2089 N N . GLU A 1 282 ? 5.008 15.633 28.422 1 96.12 282 GLU A N 1
ATOM 2090 C CA . GLU A 1 282 ? 5.559 14.617 29.312 1 96.12 282 GLU A CA 1
ATOM 2091 C C . GLU A 1 282 ? 4.656 13.383 29.375 1 96.12 282 GLU A C 1
ATOM 2093 O O . GLU A 1 282 ? 5.129 12.25 29.281 1 96.12 282 GLU A O 1
ATOM 2098 N N . PHE A 1 283 ? 3.436 13.672 29.594 1 97.69 283 PHE A N 1
ATOM 2099 C CA . PHE A 1 283 ? 2.457 12.594 29.672 1 97.69 283 PHE A CA 1
ATOM 2100 C C . PHE A 1 283 ? 2.473 11.75 28.406 1 97.69 283 PHE A C 1
ATOM 2102 O O . PHE A 1 283 ? 2.596 10.523 28.469 1 97.69 283 PHE A O 1
ATOM 2109 N N . LEU A 1 284 ? 2.396 12.383 27.203 1 98.12 284 LEU A N 1
ATOM 2110 C CA . LEU A 1 284 ? 2.266 11.672 25.938 1 98.12 284 LEU A CA 1
ATOM 2111 C C . LEU A 1 284 ? 3.578 10.992 25.547 1 98.12 284 LEU A C 1
ATOM 2113 O O . LEU A 1 284 ? 3.574 9.93 24.922 1 98.12 284 LEU A O 1
ATOM 2117 N N . THR A 1 285 ? 4.684 11.594 25.938 1 96.69 285 THR A N 1
ATOM 2118 C CA . THR A 1 285 ? 5.965 10.938 25.719 1 96.69 285 THR A CA 1
ATOM 2119 C C . THR A 1 285 ? 6.023 9.609 26.484 1 96.69 285 THR A C 1
ATOM 2121 O O . THR A 1 285 ? 6.617 8.641 26 1 96.69 285 THR A O 1
ATOM 2124 N N . GLY A 1 286 ? 5.43 9.57 27.562 1 96.75 286 GLY A N 1
ATOM 2125 C CA . GLY A 1 286 ? 5.348 8.328 28.328 1 96.75 286 GLY A CA 1
ATOM 2126 C C . GLY A 1 286 ? 4.473 7.281 27.672 1 96.75 286 GLY A C 1
ATOM 2127 O O . GLY A 1 286 ? 4.66 6.082 27.891 1 96.75 286 GLY A O 1
ATOM 2128 N N . LYS A 1 287 ? 3.568 7.719 26.875 1 97.94 287 LYS A N 1
ATOM 2129 C CA . LYS A 1 287 ? 2.621 6.805 26.234 1 97.94 287 LYS A CA 1
ATOM 2130 C C . LYS A 1 287 ? 3.082 6.418 24.844 1 97.94 287 LYS A C 1
ATOM 2132 O O . LYS A 1 287 ? 2.92 5.27 24.422 1 97.94 287 LYS A O 1
ATOM 2137 N N . PHE A 1 288 ? 3.643 7.367 24.109 1 97.31 288 PHE A N 1
ATOM 2138 C CA . PHE A 1 288 ? 3.859 7.176 22.688 1 97.31 288 PHE A CA 1
ATOM 2139 C C . PHE A 1 288 ? 5.348 7.191 22.344 1 97.31 288 PHE A C 1
ATOM 2141 O O . PHE A 1 288 ? 5.734 7.027 21.188 1 97.31 288 PHE A O 1
ATOM 2148 N N . GLY A 1 289 ? 6.203 7.355 23.344 1 94.5 289 GLY A N 1
ATOM 2149 C CA . GLY A 1 289 ? 7.633 7.434 23.109 1 94.5 289 GLY A CA 1
ATOM 2150 C C . GLY A 1 289 ? 8.117 8.852 22.844 1 94.5 289 GLY A C 1
ATOM 2151 O O . GLY A 1 289 ? 7.387 9.812 23.078 1 94.5 289 GLY A O 1
ATOM 2152 N N . ASP A 1 290 ? 9.328 8.984 22.359 1 93.31 290 ASP A N 1
ATOM 2153 C CA . ASP A 1 290 ? 9.984 10.281 22.188 1 93.31 290 ASP A CA 1
ATOM 2154 C C . ASP A 1 290 ? 9.203 11.164 21.219 1 93.31 290 ASP A C 1
ATOM 2156 O O . ASP A 1 290 ? 8.68 10.688 20.219 1 93.31 290 ASP A O 1
ATOM 2160 N N . TYR A 1 291 ? 9.141 12.445 21.594 1 94.94 291 TYR A N 1
ATOM 2161 C CA . TYR A 1 291 ? 8.484 13.414 20.734 1 94.94 291 TYR A CA 1
ATOM 2162 C C . TYR A 1 291 ? 9.148 13.445 19.359 1 94.94 291 TYR A C 1
ATOM 2164 O O . TYR A 1 291 ? 10.352 13.688 19.25 1 94.94 291 TYR A O 1
ATOM 2172 N N . PRO A 1 292 ? 8.375 13.281 18.297 1 94.19 292 PRO A N 1
ATOM 2173 C CA . PRO A 1 292 ? 9 13 17 1 94.19 292 PRO A CA 1
ATOM 2174 C C . PRO A 1 292 ? 9.25 14.266 16.172 1 94.19 292 PRO A C 1
ATOM 2176 O O . PRO A 1 292 ? 9.883 14.203 15.117 1 94.19 292 PRO A O 1
ATOM 2179 N N . GLN A 1 293 ? 8.797 15.43 16.578 1 96 293 GLN A N 1
ATOM 2180 C CA . GLN A 1 293 ? 8.828 16.609 15.727 1 96 293 GLN A CA 1
ATOM 2181 C C . GLN A 1 293 ? 9.977 17.547 16.109 1 96 293 GLN A C 1
ATOM 2183 O O . GLN A 1 293 ? 10.5 17.469 17.234 1 96 293 GLN A O 1
ATOM 2188 N N . SER A 1 294 ? 10.289 18.422 15.133 1 95.62 294 SER A N 1
ATOM 2189 C CA . SER A 1 294 ? 11.43 19.312 15.297 1 95.62 294 SER A CA 1
ATOM 2190 C C . SER A 1 294 ? 11.086 20.484 16.219 1 95.62 294 SER A C 1
ATOM 2192 O O . SER A 1 294 ? 11.977 21.109 16.797 1 95.62 294 SER A O 1
ATOM 2194 N N . ALA A 1 295 ? 9.828 20.781 16.312 1 96.88 295 ALA A N 1
ATOM 2195 C CA . ALA A 1 295 ? 9.359 21.922 17.109 1 96.88 295 ALA A CA 1
ATOM 2196 C C . ALA A 1 295 ? 8.016 21.609 17.75 1 96.88 295 ALA A C 1
ATOM 2198 O O . ALA A 1 295 ? 7.371 20.609 17.422 1 96.88 295 ALA A O 1
ATOM 2199 N N . ALA A 1 296 ? 7.668 22.469 18.75 1 97.5 296 ALA A N 1
ATOM 2200 C CA . ALA A 1 296 ? 6.395 22.312 19.453 1 97.5 296 ALA A CA 1
ATOM 2201 C C . ALA A 1 296 ? 5.773 23.672 19.75 1 97.5 296 ALA A C 1
ATOM 2203 O O . ALA A 1 296 ? 6.453 24.703 19.688 1 97.5 296 ALA A O 1
ATOM 2204 N N . GLY A 1 297 ? 4.516 23.625 20.141 1 97.19 297 GLY A N 1
ATOM 2205 C CA . GLY A 1 297 ? 3.719 24.812 20.391 1 97.19 297 GLY A CA 1
ATOM 2206 C C . GLY A 1 297 ? 2.678 25.062 19.312 1 97.19 297 GLY A C 1
ATOM 2207 O O . GLY A 1 297 ? 2.648 24.375 18.297 1 97.19 297 GLY A O 1
ATOM 2208 N N . GLY A 1 298 ? 1.811 26.047 19.562 1 98.19 298 GLY A N 1
ATOM 2209 C CA . GLY A 1 298 ? 0.679 26.188 18.656 1 98.19 298 GLY A CA 1
ATOM 2210 C C . GLY A 1 298 ? 0.202 27.625 18.516 1 98.19 298 GLY A C 1
ATOM 2211 O O . GLY A 1 298 ? 0.77 28.531 19.125 1 98.19 298 GLY A O 1
ATOM 2212 N N . LEU A 1 299 ? -0.741 27.828 17.641 1 98.81 299 LEU A N 1
ATOM 2213 C CA . LEU A 1 299 ? -1.392 29.094 17.359 1 98.81 299 LEU A CA 1
ATOM 2214 C C . LEU A 1 299 ? -2.832 29.094 17.859 1 98.81 299 LEU A C 1
ATOM 2216 O O . LEU A 1 299 ? -3.621 28.219 17.484 1 98.81 299 LEU A O 1
ATOM 2220 N N . PHE A 1 300 ? -3.184 30.062 18.734 1 98.75 300 PHE A N 1
ATOM 2221 C CA . PHE A 1 300 ? -4.52 30.203 19.297 1 98.75 300 PHE A CA 1
ATOM 2222 C C . PHE A 1 300 ? -5.25 31.391 18.688 1 98.75 300 PHE A C 1
ATOM 2224 O O . PHE A 1 300 ? -4.797 32.531 18.812 1 98.75 300 PHE A O 1
ATOM 2231 N N . LEU A 1 301 ? -6.379 31.141 18.109 1 98.44 301 LEU A N 1
ATOM 2232 C CA . LEU A 1 301 ? -7.082 32.156 17.328 1 98.44 301 LEU A CA 1
ATOM 2233 C C . LEU A 1 301 ? -8.219 32.75 18.141 1 98.44 301 LEU A C 1
ATOM 2235 O O . LEU A 1 301 ? -8.594 32.25 19.203 1 98.44 301 LEU A O 1
ATOM 2239 N N . ASP A 1 302 ? -8.812 33.844 17.641 1 96.94 302 ASP A N 1
ATOM 2240 C CA . ASP A 1 302 ? -9.883 34.594 18.266 1 96.94 302 ASP A CA 1
ATOM 2241 C C . ASP A 1 302 ? -11.258 34.094 17.828 1 96.94 302 ASP A C 1
ATOM 2243 O O . ASP A 1 302 ? -12.281 34.656 18.188 1 96.94 302 ASP A O 1
ATOM 2247 N N . ARG A 1 303 ? -11.258 33.094 17.078 1 95.25 303 ARG A N 1
ATOM 2248 C CA . ARG A 1 303 ? -12.5 32.625 16.484 1 95.25 303 ARG A CA 1
ATOM 2249 C C . ARG A 1 303 ? -12.602 31.094 16.562 1 95.25 303 ARG A C 1
ATOM 2251 O O . ARG A 1 303 ? -11.594 30.422 16.812 1 95.25 303 ARG A O 1
ATOM 2258 N N . SER A 1 304 ? -13.828 30.703 16.359 1 93.62 304 SER A N 1
ATOM 2259 C CA . SER A 1 304 ? -14.039 29.266 16.266 1 93.62 304 SER A CA 1
ATOM 2260 C C . SER A 1 304 ? -13.664 28.734 14.891 1 93.62 304 SER A C 1
ATOM 2262 O O . SER A 1 304 ? -13.93 29.375 13.875 1 93.62 304 SER A O 1
ATOM 2264 N N . LEU A 1 305 ? -13.039 27.594 14.859 1 94.69 305 LEU A N 1
ATOM 2265 C CA . LEU A 1 305 ? -12.719 26.922 13.602 1 94.69 305 LEU A CA 1
ATOM 2266 C C . LEU A 1 305 ? -13.68 25.766 13.344 1 94.69 305 LEU A C 1
ATOM 2268 O O . LEU A 1 305 ? -13.867 25.344 12.203 1 94.69 305 LEU A O 1
ATOM 2272 N N . GLY A 1 306 ? -14.234 25.25 14.391 1 93.06 306 GLY A N 1
ATOM 2273 C CA . GLY A 1 306 ? -15.031 24.031 14.305 1 93.06 306 GLY A CA 1
ATOM 2274 C C . GLY A 1 306 ? -14.195 22.766 14.414 1 93.06 306 GLY A C 1
ATOM 2275 O O . GLY A 1 306 ? -14.742 21.656 14.461 1 93.06 306 GLY A O 1
ATOM 2276 N N . TYR A 1 307 ? -12.891 22.891 14.453 1 94.19 307 TYR A N 1
ATOM 2277 C CA . TYR A 1 307 ? -11.93 21.797 14.578 1 94.19 307 TYR A CA 1
ATOM 2278 C C . TYR A 1 307 ? -10.633 22.281 15.211 1 94.19 307 TYR A C 1
ATOM 2280 O O . TYR A 1 307 ? -10.445 23.484 15.414 1 94.19 307 TYR A O 1
ATOM 2288 N N . THR A 1 308 ? -9.867 21.406 15.672 1 97.06 308 THR A N 1
ATOM 2289 C CA . THR A 1 308 ? -8.469 21.641 16.016 1 97.06 308 THR A CA 1
ATOM 2290 C C . THR A 1 308 ? -7.539 21.031 14.984 1 97.06 308 THR A C 1
ATOM 2292 O O . THR A 1 308 ? -7.633 19.844 14.688 1 97.06 308 THR A O 1
ATOM 2295 N N . HIS A 1 309 ? -6.703 21.844 14.414 1 97.81 309 HIS A N 1
ATOM 2296 C CA . HIS A 1 309 ? -5.816 21.344 13.367 1 97.81 309 HIS A CA 1
ATOM 2297 C C . HIS A 1 309 ? -4.465 20.938 13.93 1 97.81 309 HIS A C 1
ATOM 2299 O O . HIS A 1 309 ? -3.744 21.766 14.5 1 97.81 309 HIS A O 1
ATOM 2305 N N . GLY A 1 310 ? -4.141 19.703 13.734 1 97.81 310 GLY A N 1
ATOM 2306 C CA . GLY A 1 310 ? -2.867 19.172 14.195 1 97.81 310 GLY A CA 1
ATOM 2307 C C . GLY A 1 310 ? -1.736 19.391 13.211 1 97.81 310 GLY A C 1
ATOM 2308 O O . GLY A 1 310 ? -0.959 18.469 12.938 1 97.81 310 GLY A O 1
ATOM 2309 N N . ALA A 1 311 ? -1.598 20.594 12.734 1 98.44 311 ALA A N 1
ATOM 2310 C CA . ALA A 1 311 ? -0.508 20.906 11.82 1 98.44 311 ALA A CA 1
ATOM 2311 C C . ALA A 1 311 ? 0.842 20.516 12.414 1 98.44 311 ALA A C 1
ATOM 2313 O O . ALA A 1 311 ? 1.074 20.688 13.609 1 98.44 311 ALA A O 1
ATOM 2314 N N . GLN A 1 312 ? 1.715 19.984 11.5 1 98.31 312 GLN A N 1
ATOM 2315 C CA . GLN A 1 312 ? 3.025 19.547 11.953 1 98.31 312 GLN A CA 1
ATOM 2316 C C . GLN A 1 312 ? 3.783 20.672 12.656 1 98.31 312 GLN A C 1
ATOM 2318 O O . GLN A 1 312 ? 3.947 21.75 12.094 1 98.31 312 GLN A O 1
ATOM 2323 N N . THR A 1 313 ? 4.188 20.484 13.891 1 98.25 313 THR A N 1
ATOM 2324 C CA . THR A 1 313 ? 5.012 21.328 14.742 1 98.25 313 THR A CA 1
ATOM 2325 C C . THR A 1 313 ? 4.219 22.547 15.219 1 98.25 313 THR A C 1
ATOM 2327 O O . THR A 1 313 ? 4.652 23.25 16.125 1 98.25 313 THR A O 1
ATOM 2330 N N . ARG A 1 314 ? 3.029 22.797 14.648 1 98.5 314 ARG A N 1
ATOM 2331 C CA . ARG A 1 314 ? 2.322 24.031 14.961 1 98.5 314 ARG A CA 1
ATOM 2332 C C . ARG A 1 314 ? 0.812 23.844 14.891 1 98.5 314 ARG A C 1
ATOM 2334 O O . ARG A 1 314 ? 0.136 24.453 14.062 1 98.5 314 ARG A O 1
ATOM 2341 N N . PRO A 1 315 ? 0.275 23.156 15.828 1 98.69 315 PRO A N 1
ATOM 2342 C CA . PRO A 1 315 ? -1.184 23.016 15.82 1 98.69 315 PRO A CA 1
ATOM 2343 C C . PRO A 1 315 ? -1.898 24.359 15.883 1 98.69 315 PRO A C 1
ATOM 2345 O O . PRO A 1 315 ? -1.346 25.344 16.406 1 98.69 315 PRO A O 1
ATOM 2348 N N . VAL A 1 316 ? -3.105 24.375 15.352 1 98.81 316 VAL A N 1
ATOM 2349 C CA . VAL A 1 316 ? -3.922 25.594 15.344 1 98.81 316 VAL A CA 1
ATOM 2350 C C . VAL A 1 316 ? -5.203 25.359 16.141 1 98.81 316 VAL A C 1
ATOM 2352 O O . VAL A 1 316 ? -5.941 24.406 15.883 1 98.81 316 VAL A O 1
ATOM 2355 N N . TYR A 1 317 ? -5.441 26.266 17.078 1 98.62 317 TYR A N 1
ATOM 2356 C CA . TYR A 1 317 ? -6.566 26.156 18 1 98.62 317 TYR A CA 1
ATOM 2357 C C . TYR A 1 317 ? -7.559 27.297 17.797 1 98.62 317 TYR A C 1
ATOM 2359 O O . TYR A 1 317 ? -7.164 28.422 17.484 1 98.62 317 TYR A O 1
ATOM 2367 N N . GLY A 1 318 ? -8.805 26.938 18.016 1 97.19 318 GLY A N 1
ATOM 2368 C CA . GLY A 1 318 ? -9.828 27.969 18.047 1 97.19 318 GLY A CA 1
ATOM 2369 C C . GLY A 1 318 ? -9.922 28.688 19.375 1 97.19 318 GLY A C 1
ATOM 2370 O O . GLY A 1 318 ? -9.164 28.375 20.312 1 97.19 318 GLY A O 1
ATOM 2371 N N . ARG A 1 319 ? -10.867 29.562 19.438 1 95.75 319 ARG A N 1
ATOM 2372 C CA . ARG A 1 319 ? -11.008 30.484 20.562 1 95.75 319 ARG A CA 1
ATOM 2373 C C . ARG A 1 319 ? -11.406 29.734 21.828 1 95.75 319 ARG A C 1
ATOM 2375 O O . ARG A 1 319 ? -11.078 30.156 22.938 1 95.75 319 ARG A O 1
ATOM 2382 N N . THR A 1 320 ? -12.055 28.641 21.719 1 95.06 320 THR A N 1
ATOM 2383 C CA . THR A 1 320 ? -12.594 27.953 22.891 1 95.06 320 THR A CA 1
ATOM 2384 C C . THR A 1 320 ? -11.828 26.641 23.141 1 95.06 320 THR A C 1
ATOM 2386 O O . THR A 1 320 ? -12.391 25.672 23.641 1 95.06 320 THR A O 1
ATOM 2389 N N . ALA A 1 321 ? -10.625 26.625 22.766 1 97.25 321 ALA A N 1
ATOM 2390 C CA . ALA A 1 321 ? -9.812 25.422 22.938 1 97.25 321 ALA A CA 1
ATOM 2391 C C . ALA A 1 321 ? -9.75 25.016 24.406 1 97.25 321 ALA A C 1
ATOM 2393 O O . ALA A 1 321 ? -9.656 25.859 25.281 1 97.25 321 ALA A O 1
ATOM 2394 N N . THR A 1 322 ? -9.805 23.719 24.688 1 98.19 322 THR A N 1
ATOM 2395 C CA . THR A 1 322 ? -9.703 23.141 26.016 1 98.19 322 THR A CA 1
ATOM 2396 C C . THR A 1 322 ? -8.438 22.297 26.156 1 98.19 322 THR A C 1
ATOM 2398 O O . THR A 1 322 ? -7.668 22.172 25.188 1 98.19 322 THR A O 1
ATOM 2401 N N . ILE A 1 323 ? -8.25 21.766 27.359 1 98.5 323 ILE A N 1
ATOM 2402 C CA . ILE A 1 323 ? -7.117 20.875 27.594 1 98.5 323 ILE A CA 1
ATOM 2403 C C . ILE A 1 323 ? -7.242 19.641 26.703 1 98.5 323 ILE A C 1
ATOM 2405 O O . ILE A 1 323 ? -6.238 19.094 26.234 1 98.5 323 ILE A O 1
ATOM 2409 N N . ALA A 1 324 ? -8.43 19.203 26.438 1 98.62 324 ALA A N 1
ATOM 2410 C CA . ALA A 1 324 ? -8.656 18.078 25.531 1 98.62 324 ALA A CA 1
ATOM 2411 C C . ALA A 1 324 ? -8.117 18.375 24.141 1 98.62 324 ALA A C 1
ATOM 2413 O O . ALA A 1 324 ? -7.535 17.516 23.5 1 98.62 324 ALA A O 1
ATOM 2414 N N . ASP A 1 325 ? -8.328 19.609 23.688 1 98.62 325 ASP A N 1
ATOM 2415 C CA . ASP A 1 325 ? -7.812 20.016 22.391 1 98.62 325 ASP A CA 1
ATOM 2416 C C . ASP A 1 325 ? -6.285 20 22.375 1 98.62 325 ASP A C 1
ATOM 2418 O O . ASP A 1 325 ? -5.672 19.594 21.391 1 98.62 325 ASP A O 1
ATOM 2422 N N . LEU A 1 326 ? -5.719 20.5 23.438 1 98.81 326 LEU A N 1
ATOM 2423 C CA . LEU A 1 326 ? -4.266 20.516 23.531 1 98.81 326 LEU A CA 1
ATOM 2424 C C . LEU A 1 326 ? -3.699 19.109 23.516 1 98.81 326 LEU A C 1
ATOM 2426 O O . LEU A 1 326 ? -2.721 18.828 22.828 1 98.81 326 LEU A O 1
ATOM 2430 N N . VAL A 1 327 ? -4.309 18.188 24.297 1 98.88 327 VAL A N 1
ATOM 2431 C CA . VAL A 1 327 ? -3.863 16.797 24.359 1 98.88 327 VAL A CA 1
ATOM 2432 C C . VAL A 1 327 ? -4.008 16.141 22.984 1 98.88 327 VAL A C 1
ATOM 2434 O O . VAL A 1 327 ? -3.076 15.5 22.5 1 98.88 327 VAL A O 1
ATOM 2437 N N . TYR A 1 328 ? -5.094 16.328 22.344 1 98.62 328 TYR A N 1
ATOM 2438 C CA . TYR A 1 328 ? -5.363 15.789 21.031 1 98.62 328 TYR A CA 1
ATOM 2439 C C . TYR A 1 328 ? -4.328 16.266 20.016 1 98.62 328 TYR A C 1
ATOM 2441 O O . TYR A 1 328 ? -3.695 15.461 19.328 1 98.62 328 TYR A O 1
ATOM 2449 N N . ALA A 1 329 ? -4.191 17.547 19.938 1 98.69 329 ALA A N 1
ATOM 2450 C CA . ALA A 1 329 ? -3.33 18.125 18.906 1 98.69 329 ALA A CA 1
ATOM 2451 C C . ALA A 1 329 ? -1.871 17.75 19.141 1 98.69 329 ALA A C 1
ATOM 2453 O O . ALA A 1 329 ? -1.114 17.562 18.188 1 98.69 329 ALA A O 1
ATOM 2454 N N . THR A 1 330 ? -1.521 17.656 20.391 1 98.5 330 THR A N 1
ATOM 2455 C CA . THR A 1 330 ? -0.163 17.234 20.703 1 98.5 330 THR A CA 1
ATOM 2456 C C . THR A 1 330 ? 0.035 15.766 20.344 1 98.5 330 THR A C 1
ATOM 2458 O O . THR A 1 330 ? 1.065 15.391 19.781 1 98.5 330 THR A O 1
ATOM 2461 N N . ALA A 1 331 ? -0.917 14.922 20.656 1 98.69 331 ALA A N 1
ATOM 2462 C CA . ALA A 1 331 ? -0.857 13.516 20.281 1 98.69 331 ALA A CA 1
ATOM 2463 C C . ALA A 1 331 ? -0.793 13.344 18.766 1 98.69 331 ALA A C 1
ATOM 2465 O O . ALA A 1 331 ? -0.131 12.43 18.266 1 98.69 331 ALA A O 1
ATOM 2466 N N . TYR A 1 332 ? -1.439 14.219 18.094 1 98.19 332 TYR A N 1
ATOM 2467 C CA . TYR A 1 332 ? -1.499 14.172 16.625 1 98.19 332 TYR A CA 1
ATOM 2468 C C . TYR A 1 332 ? -0.114 14.359 16.016 1 98.19 332 TYR A C 1
ATOM 2470 O O . TYR A 1 332 ? 0.108 14.031 14.852 1 98.19 332 TYR A O 1
ATOM 2478 N N . GLN A 1 333 ? 0.831 14.891 16.812 1 98.12 333 GLN A N 1
ATOM 2479 C CA . GLN A 1 333 ? 2.193 15.07 16.328 1 98.12 333 GLN A CA 1
ATOM 2480 C C . GLN A 1 333 ? 2.887 13.727 16.125 1 98.12 333 GLN A C 1
ATOM 2482 O O . GLN A 1 333 ? 3.779 13.602 15.281 1 98.12 333 GLN A O 1
ATOM 2487 N N . TRP A 1 334 ? 2.518 12.672 16.891 1 97 334 TRP A N 1
ATOM 2488 C CA . TRP A 1 334 ? 2.936 11.297 16.625 1 97 334 TRP A CA 1
ATOM 2489 C C . TRP A 1 334 ? 2.055 10.656 15.57 1 97 334 TRP A C 1
ATOM 2491 O O . TRP A 1 334 ? 2.557 10.133 14.57 1 97 334 TRP A O 1
ATOM 2501 N N . TRP A 1 335 ? 0.775 10.703 15.812 1 96.25 335 TRP A N 1
ATOM 2502 C CA . TRP A 1 335 ? -0.223 9.898 15.117 1 96.25 335 TRP A CA 1
ATOM 2503 C C . TRP A 1 335 ? -1.055 10.75 14.172 1 96.25 335 TRP A C 1
ATOM 2505 O O . TRP A 1 335 ? -2.283 10.781 14.266 1 96.25 335 TRP A O 1
ATOM 2515 N N . GLY A 1 336 ? -0.554 11.328 13.219 1 94.38 336 GLY A N 1
ATOM 2516 C CA . GLY A 1 336 ? -1.154 12.211 12.227 1 94.38 336 GLY A CA 1
ATOM 2517 C C . GLY A 1 336 ? -0.131 12.969 11.406 1 94.38 336 GLY A C 1
ATOM 2518 O O . GLY A 1 336 ? 0.087 12.664 10.234 1 94.38 336 GLY A O 1
ATOM 2519 N N . ALA A 1 337 ? 0.562 13.797 12.141 1 95.31 337 ALA A N 1
ATOM 2520 C CA . ALA A 1 337 ? 1.623 14.547 11.469 1 95.31 337 ALA A CA 1
ATOM 2521 C C . ALA A 1 337 ? 2.877 13.695 11.305 1 95.31 337 ALA A C 1
ATOM 2523 O O . ALA A 1 337 ? 3.559 13.766 10.281 1 95.31 337 ALA A O 1
ATOM 2524 N N . GLY A 1 338 ? 3.166 12.938 12.281 1 93.75 338 GLY A N 1
ATOM 2525 C CA . GLY A 1 338 ? 4.332 12.07 12.242 1 93.75 338 GLY A CA 1
ATOM 2526 C C . GLY A 1 338 ? 4.152 10.875 11.328 1 93.75 338 GLY A C 1
ATOM 2527 O O . GLY A 1 338 ? 5.074 10.492 10.602 1 93.75 338 GLY A O 1
ATOM 2528 N N . VAL A 1 339 ? 3.031 10.219 11.375 1 91.5 339 VAL A N 1
ATOM 2529 C CA . VAL A 1 339 ? 2.66 9.125 10.492 1 91.5 339 VAL A CA 1
ATOM 2530 C C . VAL A 1 339 ? 1.295 9.398 9.867 1 91.5 339 VAL A C 1
ATOM 2532 O O . VAL A 1 339 ? 0.263 9.008 10.414 1 91.5 339 VAL A O 1
ATOM 2535 N N . THR A 1 340 ? 1.284 9.961 8.711 1 92.06 340 THR A N 1
ATOM 2536 C CA . THR A 1 340 ? 0.038 10.359 8.062 1 92.06 340 THR A CA 1
ATOM 2537 C C . THR A 1 340 ? -0.576 9.188 7.305 1 92.06 340 THR A C 1
ATOM 2539 O O . THR A 1 340 ? 0.089 8.18 7.066 1 92.06 340 THR A O 1
ATOM 2542 N N . GLY A 1 341 ? -1.84 9.32 6.988 1 90.94 341 GLY A N 1
ATOM 2543 C CA . GLY A 1 341 ? -2.477 8.336 6.133 1 90.94 341 GLY A CA 1
ATOM 2544 C C . GLY A 1 341 ? -1.922 8.328 4.719 1 90.94 341 GLY A C 1
ATOM 2545 O O . GLY A 1 341 ? -1.382 9.328 4.254 1 90.94 341 GLY A O 1
ATOM 2546 N N . LYS A 1 342 ? -2.104 7.18 4.055 1 89.94 342 LYS A N 1
ATOM 2547 C CA . LYS A 1 342 ? -1.755 7.094 2.639 1 89.94 342 LYS A CA 1
ATOM 2548 C C . LYS A 1 342 ? -2.766 7.84 1.775 1 89.94 342 LYS A C 1
ATOM 2550 O O . LYS A 1 342 ? -2.402 8.438 0.759 1 89.94 342 LYS A O 1
ATOM 2555 N N . MET A 1 343 ? -3.99 7.73 2.184 1 91.19 343 MET A N 1
ATOM 2556 C CA . MET A 1 343 ? -5.137 8.375 1.543 1 91.19 343 MET A CA 1
ATOM 2557 C C . MET A 1 343 ? -6.098 8.938 2.582 1 91.19 343 MET A C 1
ATOM 2559 O O . MET A 1 343 ? -5.941 8.688 3.779 1 91.19 343 MET A O 1
ATOM 2563 N N . TRP A 1 344 ? -7.016 9.68 2.072 1 92.31 344 TRP A N 1
ATOM 2564 C CA . TRP A 1 344 ? -7.949 10.289 3.01 1 92.31 344 TRP A CA 1
ATOM 2565 C C . TRP A 1 344 ? -8.859 9.242 3.639 1 92.31 344 TRP A C 1
ATOM 2567 O O . TRP A 1 344 ? -9.336 9.414 4.762 1 92.31 344 TRP A O 1
ATOM 2577 N N . ARG A 1 345 ? -9.078 8.164 2.957 1 91.62 345 ARG A N 1
ATOM 2578 C CA . ARG A 1 345 ? -9.867 7.102 3.561 1 91.62 345 ARG A CA 1
ATOM 2579 C C . ARG A 1 345 ? -9.148 6.484 4.754 1 91.62 345 ARG A C 1
ATOM 2581 O O . ARG A 1 345 ? -9.75 5.777 5.559 1 91.62 345 ARG A O 1
ATOM 2588 N N . ASP A 1 346 ? -7.844 6.766 4.887 1 92.88 346 ASP A N 1
ATOM 2589 C CA . ASP A 1 346 ? -7.023 6.191 5.949 1 92.88 346 ASP A CA 1
ATOM 2590 C C . ASP A 1 346 ? -6.875 7.168 7.117 1 92.88 346 ASP A C 1
ATOM 2592 O O . ASP A 1 346 ? -6.246 6.844 8.125 1 92.88 346 ASP A O 1
ATOM 2596 N N . ALA A 1 347 ? -7.406 8.312 7.059 1 91.5 347 ALA A N 1
ATOM 2597 C CA . ALA A 1 347 ? -7.16 9.398 8 1 91.5 347 ALA A CA 1
ATOM 2598 C C . ALA A 1 347 ? -7.629 9.023 9.406 1 91.5 347 ALA A C 1
ATOM 2600 O O . ALA A 1 347 ? -7.035 9.445 10.398 1 91.5 347 ALA A O 1
ATOM 2601 N N . LEU A 1 348 ? -8.609 8.164 9.5 1 94.06 348 LEU A N 1
ATOM 2602 C CA . LEU A 1 348 ? -9.203 7.832 10.789 1 94.06 348 LEU A CA 1
ATOM 2603 C C . LEU A 1 348 ? -8.25 6.992 11.633 1 94.06 348 LEU A C 1
ATOM 2605 O O . LEU A 1 348 ? -8.359 6.953 12.859 1 94.06 348 LEU A O 1
ATOM 2609 N N . MET A 1 349 ? -7.383 6.297 10.938 1 94.69 349 MET A N 1
ATOM 2610 C CA . MET A 1 349 ? -6.5 5.418 11.695 1 94.69 349 MET A CA 1
ATOM 2611 C C . MET A 1 349 ? -5.668 6.211 12.695 1 94.69 349 MET A C 1
ATOM 2613 O O . MET A 1 349 ? -5.707 5.938 13.898 1 94.69 349 MET A O 1
ATOM 2617 N N . THR A 1 350 ? -5.039 7.223 12.32 1 94.19 350 THR A N 1
ATOM 2618 C CA . THR A 1 350 ? -4.23 8.031 13.234 1 94.19 350 THR A CA 1
ATOM 2619 C C . THR A 1 350 ? -5.117 8.93 14.086 1 94.19 350 THR A C 1
ATOM 2621 O O . THR A 1 350 ? -4.852 9.125 15.273 1 94.19 350 THR A O 1
ATOM 2624 N N . GLU A 1 351 ? -6.168 9.422 13.484 1 96 351 GLU A N 1
ATOM 2625 C CA . GLU A 1 351 ? -7.129 10.25 14.195 1 96 351 GLU A CA 1
ATOM 2626 C C . GLU A 1 351 ? -7.672 9.531 15.43 1 96 351 GLU A C 1
ATOM 2628 O O . GLU A 1 351 ? -7.844 10.141 16.484 1 96 351 GLU A O 1
ATOM 2633 N N . SER A 1 352 ? -7.918 8.289 15.305 1 97.75 352 SER A N 1
ATOM 2634 C CA . SER A 1 352 ? -8.508 7.535 16.406 1 97.75 352 SER A CA 1
ATOM 2635 C C . SER A 1 352 ? -7.547 7.445 17.594 1 97.75 352 SER A C 1
ATOM 2637 O O . SER A 1 352 ? -7.965 7.555 18.75 1 97.75 352 SER A O 1
ATOM 2639 N N . VAL A 1 353 ? -6.297 7.324 17.328 1 98.19 353 VAL A N 1
ATOM 2640 C CA . VAL A 1 353 ? -5.301 7.242 18.391 1 98.19 353 VAL A CA 1
ATOM 2641 C C . VAL A 1 353 ? -5.133 8.609 19.047 1 98.19 353 VAL A C 1
ATOM 2643 O O . VAL A 1 353 ? -5.051 8.711 20.281 1 98.19 353 VAL A O 1
ATOM 2646 N N . ALA A 1 354 ? -5.066 9.625 18.25 1 98.12 354 ALA A N 1
ATOM 2647 C CA . ALA A 1 354 ? -4.938 10.969 18.797 1 98.12 354 ALA A CA 1
ATOM 2648 C C . ALA A 1 354 ? -6.129 11.32 19.672 1 98.12 354 ALA A C 1
ATOM 2650 O O . ALA A 1 354 ? -5.965 11.914 20.75 1 98.12 354 ALA A O 1
ATOM 2651 N N . ARG A 1 355 ? -7.262 10.945 19.234 1 98.25 355 ARG A N 1
ATOM 2652 C CA . ARG A 1 355 ? -8.453 11.203 20.047 1 98.25 355 ARG A CA 1
ATOM 2653 C C . ARG A 1 355 ? -8.469 10.328 21.297 1 98.25 355 ARG A C 1
ATOM 2655 O O . ARG A 1 355 ? -8.938 10.758 22.344 1 98.25 355 ARG A O 1
ATOM 2662 N N . TYR A 1 356 ? -7.977 9.148 21.172 1 98.81 356 TYR A N 1
ATOM 2663 C CA . TYR A 1 356 ? -7.918 8.258 22.328 1 98.81 356 TYR A CA 1
ATOM 2664 C C . TYR A 1 356 ? -6.961 8.789 23.391 1 98.81 356 TYR A C 1
ATOM 2666 O O . TYR A 1 356 ? -7.125 8.516 24.578 1 98.81 356 TYR A O 1
ATOM 2674 N N . ALA A 1 357 ? -6 9.555 23 1 98.81 357 ALA A N 1
ATOM 2675 C CA . ALA A 1 357 ? -5.078 10.172 23.953 1 98.81 357 ALA A CA 1
ATOM 2676 C C . ALA A 1 357 ? -5.824 11.031 24.969 1 98.81 357 ALA A C 1
ATOM 2678 O O . ALA A 1 357 ? -5.414 11.133 26.125 1 98.81 357 ALA A O 1
ATOM 2679 N N . VAL A 1 358 ? -6.887 11.602 24.531 1 98.81 358 VAL A N 1
ATOM 2680 C CA . VAL A 1 358 ? -7.699 12.398 25.438 1 98.81 358 VAL A CA 1
ATOM 2681 C C . VAL A 1 358 ? -8.312 11.492 26.516 1 98.81 358 VAL A C 1
ATOM 2683 O O . VAL A 1 358 ? -8.383 11.867 27.688 1 98.81 358 VAL A O 1
ATOM 2686 N N . TRP A 1 359 ? -8.766 10.273 26.078 1 98.81 359 TRP A N 1
ATOM 2687 C CA . TRP A 1 359 ? -9.234 9.289 27.047 1 98.81 359 TRP A CA 1
ATOM 2688 C C . TRP A 1 359 ? -8.125 8.93 28.031 1 98.81 359 TRP A C 1
ATOM 2690 O O . TRP A 1 359 ? -8.352 8.891 29.25 1 98.81 359 TRP A O 1
ATOM 2700 N N . LEU A 1 360 ? -6.992 8.711 27.531 1 98.88 360 LEU A N 1
ATOM 2701 C CA . LEU A 1 360 ? -5.867 8.344 28.391 1 98.88 360 LEU A CA 1
ATOM 2702 C C . LEU A 1 360 ? -5.547 9.461 29.375 1 98.88 360 LEU A C 1
ATOM 2704 O O . LEU A 1 360 ? -5.211 9.195 30.531 1 98.88 360 LEU A O 1
ATOM 2708 N N . TRP A 1 361 ? -5.602 10.68 28.906 1 98.88 361 TRP A N 1
ATOM 2709 C CA . TRP A 1 361 ? -5.395 11.836 29.781 1 98.88 361 TRP A CA 1
ATOM 2710 C C . TRP A 1 361 ? -6.418 11.852 30.906 1 98.88 361 TRP A C 1
ATOM 2712 O O . TRP A 1 361 ? -6.066 12.055 32.062 1 98.88 361 TRP A O 1
ATOM 2722 N N . ASP A 1 362 ? -7.664 11.609 30.562 1 98.62 362 ASP A N 1
ATOM 2723 C CA . ASP A 1 362 ? -8.734 11.602 31.547 1 98.62 362 ASP A CA 1
ATOM 2724 C C . ASP A 1 362 ? -8.508 10.5 32.594 1 98.62 362 ASP A C 1
ATOM 2726 O O . ASP A 1 362 ? -8.766 10.688 33.781 1 98.62 362 ASP A O 1
ATOM 2730 N N . GLU A 1 363 ? -8.07 9.43 32.094 1 98.62 363 GLU A N 1
ATOM 2731 C CA . GLU A 1 363 ? -7.77 8.328 33 1 98.62 363 GLU A CA 1
ATOM 2732 C C . GLU A 1 363 ? -6.641 8.695 33.969 1 98.62 363 GLU A C 1
ATOM 2734 O O . GLU A 1 363 ? -6.762 8.516 35.188 1 98.62 363 GLU A O 1
ATOM 2739 N N . ALA A 1 364 ? -5.637 9.242 33.469 1 98.25 364 ALA A N 1
ATOM 2740 C CA . ALA A 1 364 ? -4.414 9.477 34.25 1 98.25 364 ALA A CA 1
ATOM 2741 C C . ALA A 1 364 ? -4.547 10.727 35.125 1 98.25 364 ALA A C 1
ATOM 2743 O O . ALA A 1 364 ? -4.031 10.766 36.219 1 98.25 364 ALA A O 1
ATOM 2744 N N . LYS A 1 365 ? -5.223 11.766 34.594 1 98 365 LYS A N 1
ATOM 2745 C CA . LYS A 1 365 ? -5.18 13.07 35.25 1 98 365 LYS A CA 1
ATOM 2746 C C . LYS A 1 365 ? -6.508 13.383 35.938 1 98 365 LYS A C 1
ATOM 2748 O O . LYS A 1 365 ? -6.551 14.156 36.906 1 98 365 LYS A O 1
ATOM 2753 N N . ASN A 1 366 ? -7.539 12.719 35.469 1 97.5 366 ASN A N 1
ATOM 2754 C CA . ASN A 1 366 ? -8.852 13.047 36.031 1 97.5 366 ASN A CA 1
ATOM 2755 C C . ASN A 1 366 ? -9.477 11.844 36.75 1 97.5 366 ASN A C 1
ATOM 2757 O O . ASN A 1 366 ? -10.594 11.938 37.25 1 97.5 366 ASN A O 1
ATOM 2761 N N . GLY A 1 367 ? -8.875 10.766 36.719 1 97.5 367 GLY A N 1
ATOM 2762 C CA . GLY A 1 367 ? -9.336 9.602 37.469 1 97.5 367 GLY A CA 1
ATOM 2763 C C . GLY A 1 367 ? -10.555 8.945 36.844 1 97.5 367 GLY A C 1
ATOM 2764 O O . GLY A 1 367 ? -11.312 8.25 37.531 1 97.5 367 GLY A O 1
ATOM 2765 N N . ILE A 1 368 ? -10.711 9.109 35.594 1 98.19 368 ILE A N 1
ATOM 2766 C CA . ILE A 1 368 ? -11.867 8.555 34.906 1 98.19 368 ILE A CA 1
ATOM 2767 C C . ILE A 1 368 ? -11.648 7.066 34.656 1 98.19 368 ILE A C 1
ATOM 2769 O O . ILE A 1 368 ? -10.562 6.656 34.219 1 98.19 368 ILE A O 1
ATOM 2773 N N . ASP A 1 369 ? -12.703 6.266 34.906 1 98.19 369 ASP A N 1
ATOM 2774 C CA . ASP A 1 369 ? -12.711 4.852 34.531 1 98.19 369 ASP A CA 1
ATOM 2775 C C . ASP A 1 369 ? -13.078 4.668 33.062 1 98.19 369 ASP A C 1
ATOM 2777 O O . ASP A 1 369 ? -14.258 4.73 32.688 1 98.19 369 ASP A O 1
ATOM 2781 N N . LEU A 1 370 ? -12.125 4.289 32.281 1 98.44 370 LEU A N 1
ATOM 2782 C CA . LEU A 1 370 ? -12.344 4.23 30.844 1 98.44 370 LEU A CA 1
ATOM 2783 C C . LEU A 1 370 ? -13.164 3.002 30.469 1 98.44 370 LEU A C 1
ATOM 2785 O O . LEU A 1 370 ? -13.883 3.012 29.469 1 98.44 370 LEU A O 1
ATOM 2789 N N . ASP A 1 371 ? -13.062 1.946 31.234 1 98.25 371 ASP A N 1
ATOM 2790 C CA . ASP A 1 371 ? -13.898 0.778 30.969 1 98.25 371 ASP A CA 1
ATOM 2791 C C . ASP A 1 371 ? -15.375 1.099 31.156 1 98.25 371 ASP A C 1
ATOM 2793 O O . ASP A 1 371 ? -16.219 0.683 30.359 1 98.25 371 ASP A O 1
ATOM 2797 N N . ARG A 1 372 ? -15.664 1.775 32.188 1 97.75 372 ARG A N 1
ATOM 2798 C CA . ARG A 1 372 ? -17.047 2.201 32.406 1 97.75 372 ARG A CA 1
ATOM 2799 C C . ARG A 1 372 ? -17.5 3.152 31.297 1 97.75 372 ARG A C 1
ATOM 2801 O O . ARG A 1 372 ? -18.625 3.025 30.781 1 97.75 372 ARG A O 1
ATOM 2808 N N . ARG A 1 373 ? -16.672 4.117 31 1 98.12 373 ARG A N 1
ATOM 2809 C CA . ARG A 1 373 ? -17 5.039 29.906 1 98.12 373 ARG A CA 1
ATOM 2810 C C . ARG A 1 373 ? -17.297 4.281 28.625 1 98.12 373 ARG A C 1
ATOM 2812 O O . ARG A 1 373 ? -18.25 4.605 27.906 1 98.12 373 ARG A O 1
ATOM 2819 N N . TYR A 1 374 ? -16.438 3.311 28.297 1 98.5 374 TYR A N 1
ATOM 2820 C CA . TYR A 1 374 ? -16.625 2.469 27.125 1 98.5 374 TYR A CA 1
ATOM 2821 C C . TYR A 1 374 ? -17.984 1.773 27.156 1 98.5 374 TYR A C 1
ATOM 2823 O O . TYR A 1 374 ? -18.734 1.851 26.188 1 98.5 374 TYR A O 1
ATOM 2831 N N . ARG A 1 375 ? -18.312 1.111 28.219 1 97.75 375 ARG A N 1
ATOM 2832 C CA . ARG A 1 375 ? -19.562 0.366 28.344 1 97.75 375 ARG A CA 1
ATOM 2833 C C . ARG A 1 375 ? -20.766 1.296 28.234 1 97.75 375 ARG A C 1
ATOM 2835 O O . ARG A 1 375 ? -21.766 0.956 27.609 1 97.75 375 ARG A O 1
ATOM 2842 N N . ASP A 1 376 ? -20.641 2.441 28.859 1 97.69 376 ASP A N 1
ATOM 2843 C CA . ASP A 1 376 ? -21.75 3.406 28.828 1 97.69 376 ASP A CA 1
ATOM 2844 C C . ASP A 1 376 ? -21.984 3.91 27.406 1 97.69 376 ASP A C 1
ATOM 2846 O O . ASP A 1 376 ? -23.125 4.023 26.969 1 97.69 376 ASP A O 1
ATOM 2850 N N . LEU A 1 377 ? -20.906 4.215 26.719 1 97.81 377 LEU A N 1
ATOM 2851 C CA . LEU A 1 377 ? -21.031 4.699 25.344 1 97.81 377 LEU A CA 1
ATOM 2852 C C . LEU A 1 377 ? -21.609 3.613 24.438 1 97.81 377 LEU A C 1
ATOM 2854 O O . LEU A 1 377 ? -22.484 3.885 23.625 1 97.81 377 LEU A O 1
ATOM 2858 N N . VAL A 1 378 ? -21.094 2.391 24.594 1 97.62 378 VAL A N 1
ATOM 2859 C CA . VAL A 1 378 ? -21.578 1.273 23.797 1 97.62 378 VAL A CA 1
ATOM 2860 C C . VAL A 1 378 ? -23.062 1.052 24.062 1 97.62 378 VAL A C 1
ATOM 2862 O O . VAL A 1 378 ? -23.844 0.837 23.141 1 97.62 378 VAL A O 1
ATOM 2865 N N . ALA A 1 379 ? -23.484 1.106 25.328 1 96.62 379 ALA A N 1
ATOM 2866 C CA . ALA A 1 379 ? -24.891 0.959 25.703 1 96.62 379 ALA A CA 1
ATOM 2867 C C . ALA A 1 379 ? -25.734 2.062 25.078 1 96.62 379 ALA A C 1
ATOM 2869 O O . ALA A 1 379 ? -26.875 1.816 24.641 1 96.62 379 ALA A O 1
ATOM 2870 N N . GLY A 1 380 ? -25.219 3.205 25.047 1 97.69 380 GLY A N 1
ATOM 2871 C CA . GLY A 1 380 ? -25.938 4.355 24.516 1 97.69 380 GLY A CA 1
ATOM 2872 C C . GLY A 1 380 ? -26.203 4.266 23.031 1 97.69 380 GLY A C 1
ATOM 2873 O O . GLY A 1 380 ? -27.172 4.824 22.531 1 97.69 380 GLY A O 1
ATOM 2874 N N . VAL A 1 381 ? -25.281 3.559 22.297 1 97.56 381 VAL A N 1
ATOM 2875 C CA . VAL A 1 381 ? -25.422 3.49 20.844 1 97.56 381 VAL A CA 1
ATOM 2876 C C . VAL A 1 381 ? -25.797 2.068 20.422 1 97.56 381 VAL A C 1
ATOM 2878 O O . VAL A 1 381 ? -25.703 1.716 19.25 1 97.56 381 VAL A O 1
ATOM 2881 N N . ARG A 1 382 ? -26.188 1.263 21.328 1 95.81 382 ARG A N 1
ATOM 2882 C CA . ARG A 1 382 ? -26.406 -0.164 21.109 1 95.81 382 ARG A CA 1
ATOM 2883 C C . ARG A 1 382 ? -27.344 -0.398 19.922 1 95.81 382 ARG A C 1
ATOM 2885 O O . ARG A 1 382 ? -27.062 -1.222 19.062 1 95.81 382 ARG A O 1
ATOM 2892 N N . ASP A 1 383 ? -28.406 0.324 19.844 1 96.25 383 ASP A N 1
ATOM 2893 C CA . ASP A 1 383 ? -29.422 0.086 18.828 1 96.25 383 ASP A CA 1
ATOM 2894 C C . ASP A 1 383 ? -29.359 1.139 17.719 1 96.25 383 ASP A C 1
ATOM 2896 O O . ASP A 1 383 ? -30.328 1.312 16.969 1 96.25 383 ASP A O 1
ATOM 2900 N N . ASP A 1 384 ? -28.328 1.889 17.656 1 97.31 384 ASP A N 1
ATOM 2901 C CA . ASP A 1 384 ? -28.141 2.918 16.641 1 97.31 384 ASP A CA 1
ATOM 2902 C C . ASP A 1 384 ? -27.484 2.338 15.383 1 97.31 384 ASP A C 1
ATOM 2904 O O . ASP A 1 384 ? -26.266 2.383 15.234 1 97.31 384 ASP A O 1
ATOM 2908 N N . ALA A 1 385 ? -28.266 1.891 14.469 1 96.25 385 ALA A N 1
ATOM 2909 C CA . ALA A 1 385 ? -27.766 1.257 13.25 1 96.25 385 ALA A CA 1
ATOM 2910 C C . ALA A 1 385 ? -26.891 2.213 12.453 1 96.25 385 ALA A C 1
ATOM 2912 O O . ALA A 1 385 ? -25.922 1.79 11.812 1 96.25 385 ALA A O 1
ATOM 2913 N N . GLY A 1 386 ? -27.203 3.494 12.484 1 96.31 386 GLY A N 1
ATOM 2914 C CA . GLY A 1 386 ? -26.406 4.496 11.781 1 96.31 386 GLY A CA 1
ATOM 2915 C C . GLY A 1 386 ? -25 4.641 12.344 1 96.31 386 GLY A C 1
ATOM 2916 O O . GLY A 1 386 ? -24.047 4.805 11.586 1 96.31 386 GLY A O 1
ATOM 2917 N N . PHE A 1 387 ? -24.906 4.531 13.609 1 97 387 PHE A N 1
ATOM 2918 C CA . PHE A 1 387 ? -23.609 4.602 14.266 1 97 387 PHE A CA 1
ATOM 2919 C C . PHE A 1 387 ? -22.719 3.443 13.828 1 97 387 PHE A C 1
ATOM 2921 O O . PHE A 1 387 ? -21.547 3.643 13.531 1 97 387 PHE A O 1
ATOM 2928 N N . TRP A 1 388 ? -23.25 2.27 13.758 1 97.56 388 TRP A N 1
ATOM 2929 C CA . TRP A 1 388 ? -22.469 1.056 13.539 1 97.56 388 TRP A CA 1
ATOM 2930 C C . TRP A 1 388 ? -22.266 0.807 12.047 1 97.56 388 TRP A C 1
ATOM 2932 O O . TRP A 1 388 ? -21.391 0.028 11.656 1 97.56 388 TRP A O 1
ATOM 2942 N N . ALA A 1 389 ? -22.953 1.461 11.18 1 95.88 389 ALA A N 1
ATOM 2943 C CA . ALA A 1 389 ? -22.969 1.179 9.742 1 95.88 389 ALA A CA 1
ATOM 2944 C C . ALA A 1 389 ? -21.688 1.686 9.07 1 95.88 389 ALA A C 1
ATOM 2946 O O . ALA A 1 389 ? -21.312 1.191 8.008 1 95.88 389 ALA A O 1
ATOM 2947 N N . ALA A 1 390 ? -21.031 2.662 9.617 1 94.69 390 ALA A N 1
ATOM 2948 C CA . ALA A 1 390 ? -19.875 3.287 8.977 1 94.69 390 ALA A CA 1
ATOM 2949 C C . ALA A 1 390 ? -18.672 2.348 8.992 1 94.69 390 ALA A C 1
ATOM 2951 O O . ALA A 1 390 ? -18.266 1.866 10.055 1 94.69 390 ALA A O 1
ATOM 2952 N N . LYS A 1 391 ? -18.109 2.059 7.805 1 93.62 391 LYS A N 1
ATOM 2953 C CA . LYS A 1 391 ? -16.844 1.351 7.734 1 93.62 391 LYS A CA 1
ATOM 2954 C C . LYS A 1 391 ? -15.68 2.268 8.117 1 93.62 391 LYS A C 1
ATOM 2956 O O . LYS A 1 391 ? -15.547 3.365 7.57 1 93.62 391 LYS A O 1
ATOM 2961 N N . LEU A 1 392 ? -14.867 1.823 8.969 1 95.25 392 LEU A N 1
ATOM 2962 C CA . LEU A 1 392 ? -13.742 2.65 9.383 1 95.25 392 LEU A CA 1
ATOM 2963 C C . LEU A 1 392 ? -12.68 2.709 8.297 1 95.25 392 LEU A C 1
ATOM 2965 O O . LEU A 1 392 ? -11.93 3.684 8.203 1 95.25 392 LEU A O 1
ATOM 2969 N N . THR A 1 393 ? -12.625 1.69 7.395 1 93.5 393 THR A N 1
ATOM 2970 C CA . THR A 1 393 ? -11.664 1.638 6.297 1 93.5 393 THR A CA 1
ATOM 2971 C C . THR A 1 393 ? -12.164 2.455 5.105 1 93.5 393 THR A C 1
ATOM 2973 O O . THR A 1 393 ? -11.422 2.672 4.145 1 93.5 393 THR A O 1
ATOM 2976 N N . ASP A 1 394 ? -13.375 2.881 5.141 1 90.44 394 ASP A N 1
ATOM 2977 C CA . ASP A 1 394 ? -13.977 3.641 4.047 1 90.44 394 ASP A CA 1
ATOM 2978 C C . ASP A 1 394 ? -15.086 4.555 4.559 1 90.44 394 ASP A C 1
ATOM 2980 O O . ASP A 1 394 ? -16.25 4.391 4.195 1 90.44 394 ASP A O 1
ATOM 2984 N N . PRO A 1 395 ? -14.758 5.57 5.266 1 93.31 395 PRO A N 1
ATOM 2985 C CA . PRO A 1 395 ? -15.781 6.445 5.836 1 93.31 395 PRO A CA 1
ATOM 2986 C C . PRO A 1 395 ? -16.5 7.281 4.781 1 93.31 395 PRO A C 1
ATOM 2988 O O . PRO A 1 395 ? -17.594 7.805 5.035 1 93.31 395 PRO A O 1
ATOM 2991 N N . GLY A 1 396 ? -15.836 7.539 3.66 1 90.5 396 GLY A N 1
ATOM 2992 C CA . GLY A 1 396 ? -16.5 8.234 2.564 1 90.5 396 GLY A CA 1
ATOM 2993 C C . GLY A 1 396 ? -15.984 9.648 2.359 1 90.5 396 GLY A C 1
ATOM 2994 O O . GLY A 1 396 ? -15.422 10.25 3.275 1 90.5 396 GLY A O 1
ATOM 2995 N N . LYS A 1 397 ? -16.203 10.172 1.16 1 91.12 397 LYS A N 1
ATOM 2996 C CA . LYS A 1 397 ? -15.844 11.547 0.818 1 91.12 397 LYS A CA 1
ATOM 2997 C C . LYS A 1 397 ? -16.656 12.555 1.637 1 91.12 397 LYS A C 1
ATOM 2999 O O . LYS A 1 397 ? -17.875 12.492 1.659 1 91.12 397 LYS A O 1
ATOM 3004 N N . GLY A 1 398 ? -15.984 13.43 2.281 1 92.31 398 GLY A N 1
ATOM 3005 C CA . GLY A 1 398 ? -16.641 14.453 3.074 1 92.31 398 GLY A CA 1
ATOM 3006 C C . GLY A 1 398 ? -16.984 14 4.484 1 92.31 398 GLY A C 1
ATOM 3007 O O . GLY A 1 398 ? -17.359 14.805 5.332 1 92.31 398 GLY A O 1
ATOM 3008 N N . THR A 1 399 ? -16.766 12.703 4.75 1 93 399 THR A N 1
ATOM 3009 C CA . THR A 1 399 ? -17.047 12.148 6.07 1 93 399 THR A CA 1
ATOM 3010 C C . THR A 1 399 ? -15.852 11.383 6.613 1 93 399 THR A C 1
ATOM 3012 O O . THR A 1 399 ? -16.016 10.43 7.375 1 93 399 THR A O 1
ATOM 3015 N N . GLU A 1 400 ? -14.711 11.812 6.203 1 92.31 400 GLU A N 1
ATOM 3016 C CA . GLU A 1 400 ? -13.469 11.102 6.508 1 92.31 400 GLU A CA 1
ATOM 3017 C C . GLU A 1 400 ? -13.297 10.914 8.016 1 92.31 400 GLU A C 1
ATOM 3019 O O . GLU A 1 400 ? -12.711 9.922 8.461 1 92.31 400 GLU A O 1
ATOM 3024 N N . PHE A 1 401 ? -13.883 11.828 8.789 1 92.25 401 PHE A N 1
ATOM 3025 C CA . PHE A 1 401 ? -13.641 11.828 10.227 1 92.25 401 PHE A CA 1
ATOM 3026 C C . PHE A 1 401 ? -14.938 11.562 10.992 1 92.25 401 PHE A C 1
ATOM 3028 O O . PHE A 1 401 ? -14.938 11.516 12.227 1 92.25 401 PHE A O 1
ATOM 3035 N N . ALA A 1 402 ? -15.969 11.32 10.352 1 92 402 ALA A N 1
ATOM 3036 C CA . ALA A 1 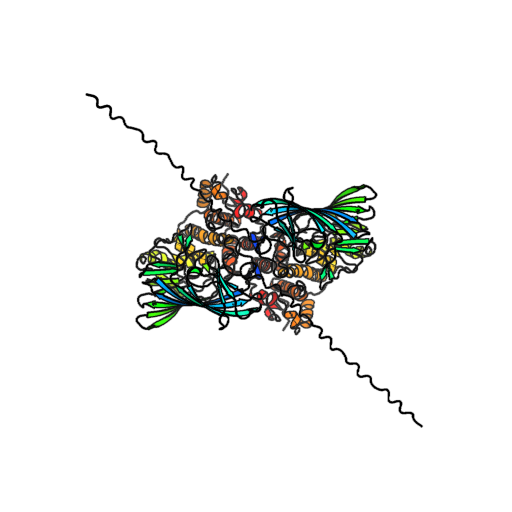402 ? -17.297 11.289 10.961 1 92 402 ALA A CA 1
ATOM 3037 C C . ALA A 1 402 ? -17.422 10.141 11.953 1 92 402 ALA A C 1
ATOM 3039 O O . ALA A 1 402 ? -17.906 10.328 13.07 1 92 402 ALA A O 1
ATOM 3040 N N . PRO A 1 403 ? -16.922 9.023 11.641 1 96.44 403 PRO A N 1
ATOM 3041 C CA . PRO A 1 403 ? -17.094 7.93 12.602 1 96.44 403 PRO A CA 1
ATOM 3042 C C . PRO A 1 403 ? -15.977 7.875 13.648 1 96.44 403 PRO A C 1
ATOM 3044 O O . PRO A 1 403 ? -15.539 6.789 14.031 1 96.44 403 PRO A O 1
ATOM 3047 N N . SER A 1 404 ? -15.562 8.953 14.141 1 96.06 404 SER A N 1
ATOM 3048 C CA . SER A 1 404 ? -14.438 9.047 15.062 1 96.06 404 SER A CA 1
ATOM 3049 C C . SER A 1 404 ? -14.758 8.391 16.406 1 96.06 404 SER A C 1
ATOM 3051 O O . SER A 1 404 ? -13.891 7.773 17.016 1 96.06 404 SER A O 1
ATOM 3053 N N . THR A 1 405 ? -15.977 8.508 16.859 1 97.75 405 THR A N 1
ATOM 3054 C CA . THR A 1 405 ? -16.328 7.883 18.125 1 97.75 405 THR A CA 1
ATOM 3055 C C . THR A 1 405 ? -16.219 6.363 18.031 1 97.75 405 THR A C 1
ATOM 3057 O O . THR A 1 405 ? -15.695 5.711 18.938 1 97.75 405 THR A O 1
ATOM 3060 N N . LYS A 1 406 ? -16.734 5.812 16.969 1 98.19 406 LYS A N 1
ATOM 3061 C CA . LYS A 1 406 ? -16.609 4.379 16.719 1 98.19 406 LYS A CA 1
ATOM 3062 C C . LYS A 1 406 ? -15.133 3.961 16.672 1 98.19 406 LYS A C 1
ATOM 3064 O O . LYS A 1 406 ? -14.758 2.926 17.234 1 98.19 406 LYS A O 1
ATOM 3069 N N . ALA A 1 407 ? -14.359 4.766 16.062 1 98.19 407 ALA A N 1
ATOM 3070 C CA . ALA A 1 407 ? -12.938 4.473 15.922 1 98.19 407 ALA A CA 1
ATOM 3071 C C . ALA A 1 407 ? -12.242 4.484 17.281 1 98.19 407 ALA A C 1
ATOM 3073 O O . ALA A 1 407 ? -11.359 3.66 17.547 1 98.19 407 ALA A O 1
ATOM 3074 N N . VAL A 1 408 ? -12.602 5.395 18.141 1 98.5 408 VAL A N 1
ATOM 3075 C CA . VAL A 1 408 ? -12.016 5.48 19.484 1 98.5 408 VAL A CA 1
ATOM 3076 C C . VAL A 1 408 ? -12.43 4.27 20.312 1 98.5 408 VAL A C 1
ATOM 3078 O O . VAL A 1 408 ? -11.625 3.719 21.062 1 98.5 408 VAL A O 1
ATOM 3081 N N . LEU A 1 409 ? -13.672 3.861 20.188 1 98.62 409 LEU A N 1
ATOM 3082 C CA . LEU A 1 409 ? -14.125 2.654 20.875 1 98.62 409 LEU A CA 1
ATOM 3083 C C . LEU A 1 409 ? -13.297 1.445 20.438 1 98.62 409 LEU A C 1
ATOM 3085 O O . LEU A 1 409 ? -12.914 0.621 21.281 1 98.62 409 LEU A O 1
ATOM 3089 N N . ARG A 1 410 ? -13.031 1.349 19.172 1 98.31 410 ARG A N 1
ATOM 3090 C CA . ARG A 1 410 ? -12.211 0.25 18.672 1 98.31 410 ARG A CA 1
ATOM 3091 C C . ARG A 1 410 ? -10.836 0.251 19.328 1 98.31 410 ARG A C 1
ATOM 3093 O O . ARG A 1 410 ? -10.305 -0.808 19.672 1 98.31 410 ARG A O 1
ATOM 3100 N N . VAL A 1 411 ? -10.242 1.465 19.469 1 98.5 411 VAL A N 1
ATOM 3101 C CA . VAL A 1 411 ? -8.914 1.568 20.062 1 98.5 411 VAL A CA 1
ATOM 3102 C C . VAL A 1 411 ? -8.953 1.05 21.5 1 98.5 411 VAL A C 1
ATOM 3104 O O . VAL A 1 411 ? -8.047 0.337 21.938 1 98.5 411 VAL A O 1
ATOM 3107 N N . HIS A 1 412 ? -9.945 1.418 22.203 1 98.75 412 HIS A N 1
ATOM 3108 C CA . HIS A 1 412 ? -10.047 0.947 23.578 1 98.75 412 HIS A CA 1
ATOM 3109 C C . HIS A 1 412 ? -10.25 -0.563 23.641 1 98.75 412 HIS A C 1
ATOM 3111 O O . HIS A 1 412 ? -9.664 -1.246 24.484 1 98.75 412 HIS A O 1
ATOM 3117 N N . ALA A 1 413 ? -11.133 -1.095 22.812 1 98.5 413 ALA A N 1
ATOM 3118 C CA . ALA A 1 413 ? -11.32 -2.541 22.719 1 98.5 413 ALA A CA 1
ATOM 3119 C C . ALA A 1 413 ? -10.008 -3.248 22.406 1 98.5 413 ALA A C 1
ATOM 3121 O O . ALA A 1 413 ? -9.703 -4.301 22.984 1 98.5 413 ALA A O 1
ATOM 3122 N N . LEU A 1 414 ? -9.25 -2.678 21.516 1 98.19 414 LEU A N 1
ATOM 3123 C CA . LEU A 1 414 ? -7.957 -3.244 21.156 1 98.19 414 LEU A CA 1
ATOM 3124 C C . LEU A 1 414 ? -7.023 -3.26 22.359 1 98.19 414 LEU A C 1
ATOM 3126 O O . LEU A 1 414 ? -6.316 -4.242 22.594 1 98.19 414 LEU A O 1
ATOM 3130 N N . ARG A 1 415 ? -6.965 -2.115 23.109 1 98.44 415 ARG A N 1
ATOM 3131 C CA . ARG A 1 415 ? -6.148 -2.057 24.312 1 98.44 415 ARG A CA 1
ATOM 3132 C C . ARG A 1 415 ? -6.5 -3.195 25.266 1 98.44 415 ARG A C 1
ATOM 3134 O O . ARG A 1 415 ? -5.609 -3.861 25.797 1 98.44 415 ARG A O 1
ATOM 3141 N N . ARG A 1 416 ? -7.738 -3.439 25.422 1 98 416 ARG A N 1
ATOM 3142 C CA . ARG A 1 416 ? -8.164 -4.453 26.375 1 98 416 ARG A CA 1
ATOM 3143 C C . ARG A 1 416 ? -7.961 -5.855 25.812 1 98 416 ARG A C 1
ATOM 3145 O O . ARG A 1 416 ? -7.734 -6.805 26.578 1 98 416 ARG A O 1
ATOM 3152 N N . LEU A 1 417 ? -8.016 -5.973 24.531 1 97 417 LEU A N 1
ATOM 3153 C CA . LEU A 1 417 ? -7.703 -7.246 23.906 1 97 417 LEU A CA 1
ATOM 3154 C C . LEU A 1 417 ? -6.23 -7.598 24.094 1 97 417 LEU A C 1
ATOM 3156 O O . LEU A 1 417 ? -5.895 -8.75 24.375 1 97 417 LEU A O 1
ATOM 3160 N N . LEU A 1 418 ? -5.379 -6.633 24.016 1 96.38 418 LEU A N 1
ATOM 3161 C CA . LEU A 1 418 ? -3.938 -6.859 23.969 1 96.38 418 LEU A CA 1
ATOM 3162 C C . LEU A 1 418 ? -3.342 -6.824 25.375 1 96.38 418 LEU A C 1
ATOM 3164 O O . LEU A 1 418 ? -2.314 -7.453 25.641 1 96.38 418 LEU A O 1
ATOM 3168 N N . GLY A 1 419 ? -3.957 -6.059 26.25 1 96.56 419 GLY A N 1
ATOM 3169 C CA . GLY A 1 419 ? -3.336 -5.707 27.516 1 96.56 419 GLY A CA 1
ATOM 3170 C C . GLY A 1 419 ? -2.469 -4.465 27.438 1 96.56 419 GLY A C 1
ATOM 3171 O O . GLY A 1 419 ? -1.928 -4.152 26.375 1 96.56 419 GLY A O 1
ATOM 3172 N N . ASP A 1 420 ? -2.217 -3.812 28.531 1 96.75 420 ASP A N 1
ATOM 3173 C CA . ASP A 1 420 ? -1.581 -2.5 28.562 1 96.75 420 ASP A CA 1
ATOM 3174 C C . ASP A 1 420 ? -0.133 -2.576 28.094 1 96.75 420 ASP A C 1
ATOM 3176 O O . ASP A 1 420 ? 0.323 -1.712 27.328 1 96.75 420 ASP A O 1
ATOM 3180 N N . ASP A 1 421 ? 0.548 -3.566 28.516 1 95.69 421 ASP A N 1
ATOM 3181 C CA . ASP A 1 421 ? 1.971 -3.629 28.203 1 95.69 421 ASP A CA 1
ATOM 3182 C C . ASP A 1 421 ? 2.188 -3.701 26.688 1 95.69 421 ASP A C 1
ATOM 3184 O O . ASP A 1 421 ? 2.938 -2.9 26.125 1 95.69 421 ASP A O 1
ATOM 3188 N N . VAL A 1 422 ? 1.484 -4.66 26.047 1 94.94 422 VAL A N 1
ATOM 3189 C CA . VAL A 1 422 ? 1.627 -4.84 24.609 1 94.94 422 VAL A CA 1
ATOM 3190 C C . VAL A 1 422 ? 1.053 -3.627 23.875 1 94.94 422 VAL A C 1
ATOM 3192 O O . VAL A 1 422 ? 1.637 -3.15 22.891 1 94.94 422 VAL A O 1
ATOM 3195 N N . PHE A 1 423 ? -0.068 -3.131 24.375 1 97.44 423 PHE A N 1
ATOM 3196 C CA . PHE A 1 423 ? -0.74 -1.999 23.75 1 97.44 423 PHE A CA 1
ATOM 3197 C C . PHE A 1 423 ? 0.175 -0.781 23.703 1 97.44 423 PHE A C 1
ATOM 3199 O O . PHE A 1 423 ? 0.365 -0.178 22.641 1 97.44 423 PHE A O 1
ATOM 3206 N N . PHE A 1 424 ? 0.783 -0.433 24.766 1 97.56 424 PHE A N 1
ATOM 3207 C CA . PHE A 1 424 ? 1.557 0.802 24.812 1 97.56 424 PHE A CA 1
ATOM 3208 C C . PHE A 1 424 ? 2.914 0.616 24.156 1 97.56 424 PHE A C 1
ATOM 3210 O O . PHE A 1 424 ? 3.492 1.572 23.625 1 97.56 424 PHE A O 1
ATOM 3217 N N . GLN A 1 425 ? 3.428 -0.599 24.094 1 94.5 425 GLN A N 1
ATOM 3218 C CA . GLN A 1 425 ? 4.602 -0.871 23.281 1 94.5 425 GLN A CA 1
ATOM 3219 C C . GLN A 1 425 ? 4.309 -0.615 21.797 1 94.5 425 GLN A C 1
ATOM 3221 O O . GLN A 1 425 ? 5.148 -0.076 21.078 1 94.5 425 GLN A O 1
ATOM 3226 N N . ILE A 1 426 ? 3.141 -1.017 21.391 1 94.81 426 ILE A N 1
ATOM 3227 C CA . ILE A 1 426 ? 2.719 -0.816 20.016 1 94.81 426 ILE A CA 1
ATOM 3228 C C . ILE A 1 426 ? 2.566 0.677 19.734 1 94.81 426 ILE A C 1
ATOM 3230 O O . ILE A 1 426 ? 3.039 1.173 18.703 1 94.81 426 ILE A O 1
ATOM 3234 N N . MET A 1 427 ? 1.962 1.433 20.656 1 96.69 427 MET A N 1
ATOM 3235 C CA . MET A 1 427 ? 1.701 2.857 20.469 1 96.69 427 MET A CA 1
ATOM 3236 C C . MET A 1 427 ? 3.006 3.643 20.375 1 96.69 427 MET A C 1
ATOM 3238 O O . MET A 1 427 ? 3.094 4.637 19.656 1 96.69 427 MET A O 1
ATOM 3242 N N . ALA A 1 428 ? 4.016 3.195 21.062 1 94.44 428 ALA A N 1
ATOM 3243 C CA . ALA A 1 428 ? 5.316 3.861 21.031 1 94.44 428 ALA A CA 1
ATOM 3244 C C . ALA A 1 428 ? 6.152 3.379 19.859 1 94.44 428 ALA A C 1
ATOM 3246 O O . ALA A 1 428 ? 6.918 4.148 19.266 1 94.44 428 ALA A O 1
ATOM 3247 N N . GLY A 1 429 ? 5.961 2.145 19.531 1 92.38 429 GLY A N 1
ATOM 3248 C CA . GLY A 1 429 ? 6.836 1.51 18.562 1 92.38 429 GLY A CA 1
ATOM 3249 C C . GLY A 1 429 ? 6.465 1.825 17.125 1 92.38 429 GLY A C 1
ATOM 3250 O O . GLY A 1 429 ? 7.344 1.962 16.266 1 92.38 429 GLY A O 1
ATOM 3251 N N . PHE A 1 430 ? 5.199 1.88 16.781 1 92 430 PHE A N 1
ATOM 3252 C CA . PHE A 1 430 ? 4.754 2.021 15.398 1 92 430 PHE A CA 1
ATOM 3253 C C . PHE A 1 430 ? 5.277 3.318 14.789 1 92 430 PHE A C 1
ATOM 3255 O O . PHE A 1 430 ? 5.832 3.314 13.688 1 92 430 PHE A O 1
ATOM 3262 N N . PRO A 1 431 ? 5.164 4.492 15.531 1 90.81 431 PRO A N 1
ATOM 3263 C CA . PRO A 1 431 ? 5.738 5.715 14.961 1 90.81 431 PRO A CA 1
ATOM 3264 C C . PRO A 1 431 ? 7.258 5.66 14.852 1 90.81 431 PRO A C 1
ATOM 3266 O O . PRO A 1 431 ? 7.844 6.289 13.969 1 90.81 431 PRO A O 1
ATOM 3269 N N . GLN A 1 432 ? 7.852 4.922 15.648 1 87.31 432 GLN A N 1
ATOM 3270 C CA . GLN A 1 432 ? 9.305 4.844 15.672 1 87.31 432 GLN A CA 1
ATOM 3271 C C . GLN A 1 432 ? 9.836 4.09 14.461 1 87.31 432 GLN A C 1
ATOM 3273 O O . GLN A 1 432 ? 10.898 4.43 13.922 1 87.31 432 GLN A O 1
ATOM 3278 N N . ILE A 1 433 ? 9.148 3.092 14.031 1 81.31 433 ILE A N 1
ATOM 3279 C CA . ILE A 1 433 ? 9.664 2.256 12.953 1 81.31 433 ILE A CA 1
ATOM 3280 C C . ILE A 1 433 ? 9.227 2.824 11.602 1 81.31 433 ILE A C 1
ATOM 3282 O O . ILE A 1 433 ? 9.617 2.314 10.555 1 81.31 433 ILE A O 1
ATOM 3286 N N . ASN A 1 434 ? 8.492 3.83 11.617 1 79.38 434 ASN A N 1
ATOM 3287 C CA . ASN A 1 434 ? 7.996 4.48 10.414 1 79.38 434 ASN A CA 1
ATOM 3288 C C . ASN A 1 434 ? 8.07 6.004 10.523 1 79.38 434 ASN A C 1
ATOM 3290 O O . ASN A 1 434 ? 7.07 6.695 10.336 1 79.38 434 ASN A O 1
ATOM 3294 N N . PRO A 1 435 ? 9.188 6.523 10.844 1 82.31 435 PRO A N 1
ATOM 3295 C CA . PRO A 1 435 ? 9.25 7.965 11.102 1 82.31 435 PRO A CA 1
ATOM 3296 C C . PRO A 1 435 ? 8.898 8.797 9.867 1 82.31 435 PRO A C 1
ATOM 3298 O O . PRO A 1 435 ? 9.492 8.609 8.805 1 82.31 435 PRO A O 1
ATOM 3301 N N . GLN A 1 436 ? 7.945 9.688 10.062 1 85.75 436 GLN A N 1
ATOM 3302 C CA . GLN A 1 436 ? 7.469 10.594 9.023 1 85.75 436 GLN A CA 1
ATOM 3303 C C . GLN A 1 436 ? 6.938 9.82 7.82 1 85.75 436 GLN A C 1
ATOM 3305 O O . GLN A 1 436 ? 6.996 10.305 6.691 1 85.75 436 GLN A O 1
ATOM 3310 N N . GLY A 1 437 ? 6.5 8.648 8.086 1 87.5 437 GLY A N 1
ATOM 3311 C CA . GLY A 1 437 ? 5.988 7.801 7.023 1 87.5 437 GLY A CA 1
ATOM 3312 C C . GLY A 1 437 ? 4.492 7.941 6.816 1 87.5 437 GLY A C 1
ATOM 3313 O O . GLY A 1 437 ? 3.879 8.891 7.305 1 87.5 437 GLY A O 1
ATOM 3314 N N . ASN A 1 438 ? 3.955 7.113 5.926 1 90 438 ASN A N 1
ATOM 3315 C CA . ASN A 1 438 ? 2.521 6.977 5.684 1 90 438 ASN A CA 1
ATOM 3316 C C . ASN A 1 438 ? 2.023 5.582 6.062 1 90 438 ASN A C 1
ATOM 3318 O O . ASN A 1 438 ? 2.787 4.613 6.023 1 90 438 ASN A O 1
ATOM 3322 N N . GLN A 1 439 ? 0.804 5.562 6.426 1 89.38 439 GLN A N 1
ATOM 3323 C CA . GLN A 1 439 ? 0.245 4.281 6.84 1 89.38 439 GLN A CA 1
ATOM 3324 C C . GLN A 1 439 ? -1.24 4.191 6.5 1 89.38 439 GLN A C 1
ATOM 3326 O O . GLN A 1 439 ? -1.866 5.199 6.16 1 89.38 439 GLN A O 1
ATOM 3331 N N . ASN A 1 440 ? -1.738 3.002 6.473 1 90 440 ASN A N 1
ATOM 3332 C CA . ASN A 1 440 ? -3.168 2.711 6.469 1 90 440 ASN A CA 1
ATOM 3333 C C . ASN A 1 440 ? -3.533 1.676 7.527 1 90 440 ASN A C 1
ATOM 3335 O O . ASN A 1 440 ? -2.695 1.299 8.352 1 90 440 ASN A O 1
ATOM 3339 N N . TRP A 1 441 ? -4.789 1.319 7.629 1 92.06 441 TRP A N 1
ATOM 3340 C CA . TRP A 1 441 ? -5.258 0.363 8.625 1 92.06 441 TRP A CA 1
ATOM 3341 C C . TRP A 1 441 ? -4.523 -0.968 8.492 1 92.06 441 TRP A C 1
ATOM 3343 O O . TRP A 1 441 ? -4.164 -1.587 9.492 1 92.06 441 TRP A O 1
ATOM 3353 N N . HIS A 1 442 ? -4.254 -1.339 7.273 1 87.5 442 HIS A N 1
ATOM 3354 C CA . HIS A 1 442 ? -3.584 -2.611 7.031 1 87.5 442 HIS A CA 1
ATOM 3355 C C . HIS A 1 442 ? -2.176 -2.615 7.613 1 87.5 442 HIS A C 1
ATOM 3357 O O . HIS A 1 442 ? -1.753 -3.604 8.219 1 87.5 442 HIS A O 1
ATOM 3363 N N . ASP A 1 443 ? -1.422 -1.558 7.367 1 88.62 443 ASP A N 1
ATOM 3364 C CA . ASP A 1 443 ? -0.083 -1.439 7.938 1 88.62 443 ASP A CA 1
ATOM 3365 C C . ASP A 1 443 ? -0.115 -1.607 9.453 1 88.62 443 ASP A C 1
ATOM 3367 O O . ASP A 1 443 ? 0.718 -2.316 10.023 1 88.62 443 ASP A O 1
ATOM 3371 N N . PHE A 1 444 ? -1.049 -0.909 10.023 1 93.31 444 PHE A N 1
ATOM 3372 C CA . PHE A 1 444 ? -1.156 -0.94 11.484 1 93.31 444 PHE A CA 1
ATOM 3373 C C . PHE A 1 444 ? -1.537 -2.334 11.969 1 93.31 444 PHE A C 1
ATOM 3375 O O . PHE A 1 444 ? -0.977 -2.832 12.945 1 93.31 444 PHE A O 1
ATOM 3382 N N . GLU A 1 445 ? -2.406 -2.98 11.375 1 90.19 445 GLU A N 1
ATOM 3383 C CA . GLU A 1 445 ? -2.844 -4.32 11.758 1 90.19 445 GLU A CA 1
ATOM 3384 C C . GLU A 1 445 ? -1.705 -5.328 11.633 1 90.19 445 GLU A C 1
ATOM 3386 O O . GLU A 1 445 ? -1.581 -6.238 12.453 1 90.19 445 GLU A O 1
ATOM 3391 N N . LEU A 1 446 ? -0.954 -5.164 10.523 1 86.19 446 LEU A N 1
ATOM 3392 C CA . LEU A 1 446 ? 0.207 -6.035 10.359 1 86.19 446 LEU A CA 1
ATOM 3393 C C . LEU A 1 446 ? 1.182 -5.871 11.516 1 86.19 446 LEU A C 1
ATOM 3395 O O . LEU A 1 446 ? 1.701 -6.859 12.039 1 86.19 446 LEU A O 1
ATOM 3399 N N . TYR A 1 447 ? 1.415 -4.664 11.875 1 89.94 447 TYR A N 1
ATOM 3400 C CA . TYR A 1 447 ? 2.32 -4.363 12.984 1 89.94 447 TYR A CA 1
ATOM 3401 C C . TYR A 1 447 ? 1.787 -4.926 14.297 1 89.94 447 TYR A C 1
ATOM 3403 O O . TYR A 1 447 ? 2.529 -5.543 15.055 1 89.94 447 TYR A O 1
ATOM 3411 N N . VAL A 1 448 ? 0.498 -4.719 14.562 1 93.06 448 VAL A N 1
ATOM 3412 C CA . VAL A 1 448 ? -0.111 -5.191 15.797 1 93.06 448 VAL A CA 1
ATOM 3413 C C . VAL A 1 448 ? -0.052 -6.719 15.852 1 93.06 448 VAL A C 1
ATOM 3415 O O . VAL A 1 448 ? 0.297 -7.293 16.891 1 93.06 448 VAL A O 1
ATOM 3418 N N . SER A 1 449 ? -0.398 -7.332 14.766 1 88.81 449 SER A N 1
ATOM 3419 C CA . SER A 1 449 ? -0.386 -8.789 14.719 1 88.81 449 SER A CA 1
ATOM 3420 C C . SER A 1 449 ? 1.013 -9.336 14.984 1 88.81 449 SER A C 1
ATOM 3422 O O . SER A 1 449 ? 1.172 -10.344 15.68 1 88.81 449 SER A O 1
ATOM 3424 N N . ALA A 1 450 ? 1.958 -8.688 14.43 1 87.12 450 ALA A N 1
ATOM 3425 C CA . ALA A 1 450 ? 3.344 -9.102 14.633 1 87.12 450 ALA A CA 1
ATOM 3426 C C . ALA A 1 450 ? 3.75 -8.969 16.094 1 87.12 450 ALA A C 1
ATOM 3428 O O . ALA A 1 450 ? 4.312 -9.898 16.672 1 87.12 450 ALA A O 1
ATOM 3429 N N . MET A 1 451 ? 3.426 -7.863 16.672 1 87.88 451 MET A N 1
ATOM 3430 C CA . MET A 1 451 ? 3.832 -7.559 18.047 1 87.88 451 MET A CA 1
ATOM 3431 C C . MET A 1 451 ? 3.1 -8.453 19.047 1 87.88 451 MET A C 1
ATOM 3433 O O . MET A 1 451 ? 3.68 -8.875 20.031 1 87.88 451 MET A O 1
ATOM 3437 N N . ALA A 1 452 ? 1.874 -8.711 18.703 1 89.56 452 ALA A N 1
ATOM 3438 C CA . ALA A 1 452 ? 1.032 -9.445 19.641 1 89.56 452 ALA A CA 1
ATOM 3439 C C . ALA A 1 452 ? 1.07 -10.945 19.359 1 89.56 452 ALA A C 1
ATOM 3441 O O . ALA A 1 452 ? 0.626 -11.75 20.172 1 89.56 452 ALA A O 1
ATOM 3442 N N . GLN A 1 453 ? 1.565 -11.305 18.188 1 81.19 453 GLN A N 1
ATOM 3443 C CA . GLN A 1 453 ? 1.526 -12.688 17.719 1 81.19 453 GLN A CA 1
ATOM 3444 C C . GLN A 1 453 ? 0.105 -13.242 17.766 1 81.19 453 GLN A C 1
ATOM 3446 O O . GLN A 1 453 ? -0.127 -14.336 18.281 1 81.19 453 GLN A O 1
ATOM 3451 N N . LEU A 1 454 ? -0.802 -12.43 17.391 1 82.75 454 LEU A N 1
ATOM 3452 C CA . LEU A 1 454 ? -2.229 -12.734 17.359 1 82.75 454 LEU A CA 1
ATOM 3453 C C . LEU A 1 454 ? -2.818 -12.422 15.984 1 82.75 454 LEU A C 1
ATOM 3455 O O . LEU A 1 454 ? -2.492 -11.398 15.383 1 82.75 454 LEU A O 1
ATOM 3459 N N . ASP A 1 455 ? -3.645 -13.367 15.516 1 79.69 455 ASP A N 1
ATOM 3460 C CA . ASP A 1 455 ? -4.418 -13.07 14.312 1 79.69 455 ASP A CA 1
ATOM 3461 C C . ASP A 1 455 ? -5.617 -12.18 14.641 1 79.69 455 ASP A C 1
ATOM 3463 O O . ASP A 1 455 ? -6.559 -12.617 15.305 1 79.69 455 ASP A O 1
ATOM 3467 N N . LEU A 1 456 ? -5.609 -10.953 14.133 1 88.12 456 LEU A N 1
ATOM 3468 C CA . LEU A 1 456 ? -6.652 -9.977 14.422 1 88.12 456 LEU A CA 1
ATOM 3469 C C . LEU A 1 456 ? -7.723 -9.992 13.336 1 88.12 456 LEU A C 1
ATOM 3471 O O . LEU A 1 456 ? -8.602 -9.125 13.32 1 88.12 456 LEU A O 1
ATOM 3475 N N . GLY A 1 457 ? -7.676 -10.93 12.508 1 86.25 457 GLY A N 1
ATOM 3476 C CA . GLY A 1 457 ? -8.539 -10.938 11.336 1 86.25 457 GLY A CA 1
ATOM 3477 C C . GLY A 1 457 ? -10 -10.742 11.672 1 86.25 457 GLY A C 1
ATOM 3478 O O . GLY A 1 457 ? -10.656 -9.859 11.125 1 86.25 457 GLY A O 1
ATOM 3479 N N . GLU A 1 458 ? -10.523 -11.539 12.633 1 90.31 458 GLU A N 1
ATOM 3480 C CA . GLU A 1 458 ? -11.945 -11.461 12.977 1 90.31 458 GLU A CA 1
ATOM 3481 C C . GLU A 1 458 ? -12.266 -10.164 13.711 1 90.31 458 GLU A C 1
ATOM 3483 O O . GLU A 1 458 ? -13.312 -9.555 13.469 1 90.31 458 GLU A O 1
ATOM 3488 N N . PHE A 1 459 ? -11.383 -9.75 14.578 1 94.88 459 PHE A N 1
ATOM 3489 C CA . PHE A 1 459 ? -11.539 -8.484 15.281 1 94.88 459 PHE A CA 1
ATOM 3490 C C . PHE A 1 459 ? -11.586 -7.316 14.305 1 94.88 459 PHE A C 1
ATOM 3492 O O . PHE A 1 459 ? -12.469 -6.457 14.398 1 94.88 459 PHE A O 1
ATOM 3499 N N . ASP A 1 460 ? -10.68 -7.332 13.383 1 93 460 ASP A N 1
ATOM 3500 C CA . ASP A 1 460 ? -10.57 -6.25 12.406 1 93 460 ASP A CA 1
ATOM 3501 C C . ASP A 1 460 ? -11.766 -6.242 11.461 1 93 460 ASP A C 1
ATOM 3503 O O . ASP A 1 460 ? -12.305 -5.18 11.141 1 93 460 ASP A O 1
ATOM 3507 N N . ARG A 1 461 ? -12.195 -7.367 11.047 1 91.75 461 ARG A N 1
ATOM 3508 C CA . ARG A 1 461 ? -13.367 -7.445 10.18 1 91.75 461 ARG A CA 1
ATOM 3509 C C . ARG A 1 461 ? -14.594 -6.863 10.867 1 91.75 461 ARG A C 1
ATOM 3511 O O . ARG A 1 461 ? -15.367 -6.129 10.25 1 91.75 461 ARG A O 1
ATOM 3518 N N . ALA A 1 462 ? -14.734 -7.152 12.102 1 96.25 462 ALA A N 1
ATOM 3519 C CA . ALA A 1 462 ? -15.898 -6.703 12.852 1 96.25 462 ALA A CA 1
ATOM 3520 C C . ALA A 1 462 ? -15.867 -5.191 13.062 1 96.25 462 ALA A C 1
ATOM 3522 O O . ALA A 1 462 ? -16.891 -4.516 12.906 1 96.25 462 ALA A O 1
ATOM 3523 N N . TRP A 1 463 ? -14.727 -4.625 13.344 1 97.06 463 TRP A N 1
ATOM 3524 C CA . TRP A 1 463 ? -14.641 -3.221 13.734 1 97.06 463 TRP A CA 1
ATOM 3525 C C . TRP A 1 463 ? -14.391 -2.338 12.516 1 97.06 463 TRP A C 1
ATOM 3527 O O . TRP A 1 463 ? -14.953 -1.248 12.406 1 97.06 463 TRP A O 1
ATOM 3537 N N . LEU A 1 464 ? -13.477 -2.775 11.609 1 95.44 464 LEU A N 1
ATOM 3538 C CA . LEU A 1 464 ? -12.984 -1.904 10.547 1 95.44 464 LEU A CA 1
ATOM 3539 C C . LEU A 1 464 ? -13.891 -1.977 9.328 1 95.44 464 LEU A C 1
ATOM 3541 O O . LEU A 1 464 ? -14.25 -0.946 8.75 1 95.44 464 LEU A O 1
ATOM 3545 N N . ASP A 1 465 ? -14.359 -3.168 8.992 1 91.88 465 ASP A N 1
ATOM 3546 C CA . ASP A 1 465 ? -15.148 -3.352 7.777 1 91.88 465 ASP A CA 1
ATOM 3547 C C . ASP A 1 465 ? -16.625 -3.602 8.102 1 91.88 465 ASP A C 1
ATOM 3549 O O . ASP A 1 465 ? -17.484 -3.52 7.223 1 91.88 465 ASP A O 1
ATOM 3553 N N . GLY A 1 466 ? -16.844 -3.9 9.359 1 93.88 466 GLY A N 1
ATOM 3554 C CA . GLY A 1 466 ? -18.203 -4.234 9.75 1 93.88 466 GLY A CA 1
ATOM 3555 C C . GLY A 1 466 ? -19.156 -3.057 9.672 1 93.88 466 GLY A C 1
ATOM 3556 O O . GLY A 1 466 ? -18.781 -1.925 9.977 1 93.88 466 GLY A O 1
ATOM 3557 N N . THR A 1 467 ? -20.391 -3.379 9.281 1 94.88 467 THR A N 1
ATOM 3558 C CA . THR A 1 467 ? -21.422 -2.348 9.141 1 94.88 467 THR A CA 1
ATOM 3559 C C . THR A 1 467 ? -22.547 -2.566 10.141 1 94.88 467 THR A C 1
ATOM 3561 O O . THR A 1 467 ? -23.641 -2.008 9.984 1 94.88 467 THR A O 1
ATOM 3564 N N . VAL A 1 468 ? -22.328 -3.467 11.055 1 97.06 468 VAL A N 1
ATOM 3565 C CA . VAL A 1 468 ? -23.234 -3.713 12.18 1 97.06 468 VAL A CA 1
ATOM 3566 C C . VAL A 1 468 ? -22.438 -3.762 13.477 1 97.06 468 VAL A C 1
ATOM 3568 O O . VAL A 1 468 ? -21.203 -3.752 13.461 1 97.06 468 VAL A O 1
ATOM 3571 N N . ARG A 1 469 ? -23.203 -3.746 14.531 1 97.5 469 ARG A N 1
ATOM 3572 C CA . ARG A 1 469 ? -22.562 -3.855 15.844 1 97.5 469 ARG A CA 1
ATOM 3573 C C . ARG A 1 469 ? -21.703 -5.105 15.922 1 97.5 469 ARG A C 1
ATOM 3575 O O . ARG A 1 469 ? -22.156 -6.207 15.602 1 97.5 469 ARG A O 1
ATOM 3582 N N . PRO A 1 470 ? -20.406 -4.945 16.375 1 97.38 470 PRO A N 1
ATOM 3583 C CA . PRO A 1 470 ? -19.562 -6.137 16.484 1 97.38 470 PRO A CA 1
ATOM 3584 C C . PRO A 1 470 ? -20.141 -7.176 17.438 1 97.38 470 PRO A C 1
ATOM 3586 O O . PRO A 1 470 ? -20.844 -6.828 18.391 1 97.38 470 PRO A O 1
ATOM 3589 N N . PRO A 1 471 ? -19.781 -8.445 17.188 1 96.31 471 PRO A N 1
ATOM 3590 C CA . PRO A 1 471 ? -20.141 -9.469 18.172 1 96.31 471 PRO A CA 1
ATOM 3591 C C . PRO A 1 471 ? -19.516 -9.203 19.531 1 96.31 471 PRO A C 1
ATOM 3593 O O . PRO A 1 471 ? -18.469 -8.57 19.641 1 96.31 471 PRO A O 1
ATOM 3596 N N . ASP A 1 472 ? -20.109 -9.766 20.531 1 95.62 472 ASP A N 1
ATOM 3597 C CA . ASP A 1 472 ? -19.719 -9.508 21.922 1 95.62 472 ASP A CA 1
ATOM 3598 C C . ASP A 1 472 ? -18.266 -9.883 22.156 1 95.62 472 ASP A C 1
ATOM 3600 O O . ASP A 1 472 ? -17.578 -9.234 22.953 1 95.62 472 ASP A O 1
ATOM 3604 N N . GLU A 1 473 ? -17.859 -10.867 21.5 1 94.88 473 GLU A N 1
ATOM 3605 C CA . GLU A 1 473 ? -16.5 -11.32 21.703 1 94.88 473 GLU A CA 1
ATOM 3606 C C . GLU A 1 473 ? -15.492 -10.242 21.297 1 94.88 473 GLU A C 1
ATOM 3608 O O . GLU A 1 473 ? -14.398 -10.156 21.859 1 94.88 473 GLU A O 1
ATOM 3613 N N . HIS A 1 474 ? -15.867 -9.422 20.359 1 96.56 474 HIS A N 1
ATOM 3614 C CA . HIS A 1 474 ? -14.984 -8.367 19.859 1 96.56 474 HIS A CA 1
ATOM 3615 C C . HIS A 1 474 ? -15.32 -7.023 20.5 1 96.56 474 HIS A C 1
ATOM 3617 O O . HIS A 1 474 ? -14.453 -6.152 20.609 1 96.56 474 HIS A O 1
ATOM 3623 N N . LEU A 1 475 ? -16.516 -6.891 20.906 1 97.06 475 LEU A N 1
ATOM 3624 C CA . LEU A 1 475 ? -16.984 -5.652 21.516 1 97.06 475 LEU A CA 1
ATOM 3625 C C . LEU A 1 475 ? -16.531 -5.543 22.969 1 97.06 475 LEU A C 1
ATOM 3627 O O . LEU A 1 475 ? -16.281 -4.441 23.453 1 97.06 475 LEU A O 1
ATOM 3631 N N . TYR A 1 476 ? -16.422 -6.676 23.625 1 97.19 476 TYR A N 1
ATOM 3632 C CA . TYR A 1 476 ? -16.062 -6.695 25.047 1 97.19 476 TYR A CA 1
ATOM 3633 C C . TYR A 1 476 ? -14.898 -7.648 25.297 1 97.19 476 TYR A C 1
ATOM 3635 O O . TYR A 1 476 ? -15.016 -8.586 26.078 1 97.19 476 TYR A O 1
ATOM 3643 N N . PRO A 1 477 ? -13.758 -7.305 24.781 1 95.5 477 PRO A N 1
ATOM 3644 C CA . PRO A 1 477 ? -12.617 -8.188 25.047 1 95.5 477 PRO A CA 1
ATOM 3645 C C . PRO A 1 477 ? -12.078 -8.055 26.469 1 95.5 477 PRO A C 1
ATOM 3647 O O . PRO A 1 477 ? -12.133 -6.965 27.047 1 95.5 477 PRO A O 1
ATOM 3650 N N . GLY A 1 478 ? -11.57 -9.195 26.953 1 92.88 478 GLY A N 1
ATOM 3651 C CA . GLY A 1 478 ? -10.875 -9.18 28.234 1 92.88 478 GLY A CA 1
ATOM 3652 C C . GLY A 1 478 ? -11.742 -8.68 29.375 1 92.88 478 GLY A C 1
ATOM 3653 O O . GLY A 1 478 ? -12.852 -9.172 29.578 1 92.88 478 GLY A O 1
ATOM 3654 N N . PRO A 1 479 ? -11.211 -7.637 30.016 1 90.94 479 PRO A N 1
ATOM 3655 C CA . PRO A 1 479 ? -11.898 -7.141 31.203 1 90.94 479 PRO A CA 1
ATOM 3656 C C . PRO A 1 479 ? -13.188 -6.387 30.875 1 90.94 479 PRO A C 1
ATOM 3658 O O . PRO A 1 479 ? -13.938 -6.027 31.781 1 90.94 479 PRO A O 1
ATOM 3661 N N . LEU A 1 480 ? -13.406 -6.09 29.656 1 93.56 480 LEU A N 1
ATOM 3662 C CA . LEU A 1 480 ? -14.609 -5.355 29.281 1 93.56 480 LEU A CA 1
ATOM 3663 C C . LEU A 1 480 ? -15.836 -6.25 29.375 1 93.56 480 LEU A C 1
ATOM 3665 O O . LEU A 1 480 ? -16.969 -5.758 29.328 1 93.56 480 LEU A O 1
ATOM 3669 N N . ARG A 1 481 ? -15.586 -7.52 29.438 1 88.44 481 ARG A N 1
ATOM 3670 C CA . ARG A 1 481 ? -16.719 -8.445 29.5 1 88.44 481 ARG A CA 1
ATOM 3671 C C . ARG A 1 481 ? -17.594 -8.141 30.703 1 88.44 481 ARG A C 1
ATOM 3673 O O . ARG A 1 481 ? -17.094 -7.98 31.828 1 88.44 481 ARG A O 1
ATOM 3680 N N . PRO A 1 482 ? -18.844 -7.992 30.375 1 75.44 482 PRO A N 1
ATOM 3681 C CA . PRO A 1 482 ? -19.719 -7.746 31.516 1 75.44 482 PRO A CA 1
ATOM 3682 C C . PRO A 1 482 ? -19.75 -8.906 32.5 1 75.44 482 PRO A C 1
ATOM 3684 O O . PRO A 1 482 ? -19.609 -10.07 32.094 1 75.44 482 PRO A O 1
ATOM 3687 N N . ALA A 1 483 ? -19.609 -8.586 33.812 1 62.16 483 ALA A N 1
ATOM 3688 C CA . ALA A 1 483 ? -19.734 -9.609 34.844 1 62.16 483 ALA A CA 1
ATOM 3689 C C . ALA A 1 483 ? -21.031 -10.391 34.688 1 62.16 483 ALA A C 1
ATOM 3691 O O . ALA A 1 483 ? -22.062 -9.82 34.312 1 62.16 483 ALA A O 1
ATOM 3692 N N . ARG A 1 484 ? -21 -11.75 34.531 1 46.34 484 ARG A N 1
ATOM 3693 C CA . ARG A 1 484 ? -22.219 -12.555 34.594 1 46.34 484 ARG A CA 1
ATOM 3694 C C . ARG A 1 484 ? -23.016 -12.227 35.844 1 46.34 484 ARG A C 1
ATOM 3696 O O . ARG A 1 484 ? -22.453 -11.953 36.906 1 46.34 484 ARG A O 1
ATOM 3703 N N . MET B 1 1 ? -81.188 49.281 -1.48 1 23.48 1 MET B N 1
ATOM 3704 C CA . MET B 1 1 ? -81 49.375 -2.922 1 23.48 1 MET B CA 1
ATOM 3705 C C . MET B 1 1 ? -79.562 49 -3.281 1 23.48 1 MET B C 1
ATOM 3707 O O . MET B 1 1 ? -78.625 49.812 -3.072 1 23.48 1 MET B O 1
ATOM 3711 N N . THR B 1 2 ? -79.125 47.781 -3.031 1 25.8 2 THR B N 1
ATOM 3712 C CA . THR B 1 2 ? -77.875 47.094 -2.721 1 25.8 2 THR B CA 1
ATOM 3713 C C . THR B 1 2 ? -77.062 46.844 -3.99 1 25.8 2 THR B C 1
ATOM 3715 O O . THR B 1 2 ? -77.5 46.062 -4.852 1 25.8 2 THR B O 1
ATOM 3718 N N . VAL B 1 3 ? -76.625 48.031 -4.562 1 21.47 3 VAL B N 1
ATOM 3719 C CA . VAL B 1 3 ? -76 48.062 -5.91 1 21.47 3 VAL B CA 1
ATOM 3720 C C . VAL B 1 3 ? -74.938 47 -6.031 1 21.47 3 VAL B C 1
ATOM 3722 O O . VAL B 1 3 ? -74 46.969 -5.234 1 21.47 3 VAL B O 1
ATOM 3725 N N . ARG B 1 4 ? -75.188 45.938 -6.785 1 24.34 4 ARG B N 1
ATOM 3726 C CA . ARG B 1 4 ? -74.625 44.656 -7.133 1 24.34 4 ARG B CA 1
ATOM 3727 C C . ARG B 1 4 ? -73.375 44.844 -8.047 1 24.34 4 ARG B C 1
ATOM 3729 O O . ARG B 1 4 ? -73.562 45.031 -9.258 1 24.34 4 ARG B O 1
ATOM 3736 N N . ILE B 1 5 ? -72.438 45.781 -7.695 1 22.19 5 ILE B N 1
ATOM 3737 C CA . ILE B 1 5 ? -71.438 46.125 -8.711 1 22.19 5 ILE B CA 1
ATOM 3738 C C . ILE B 1 5 ? -70.75 44.875 -9.188 1 22.19 5 ILE B C 1
ATOM 3740 O O . ILE B 1 5 ? -70.188 44.125 -8.383 1 22.19 5 ILE B O 1
ATOM 3744 N N . ARG B 1 6 ? -71.125 44.375 -10.328 1 23.14 6 ARG B N 1
ATOM 3745 C CA . ARG B 1 6 ? -70.75 43.219 -11.133 1 23.14 6 ARG B CA 1
ATOM 3746 C C . ARG B 1 6 ? -69.25 43.281 -11.539 1 23.14 6 ARG B C 1
ATOM 3748 O O . ARG B 1 6 ? -68.875 44.094 -12.367 1 23.14 6 ARG B O 1
ATOM 3755 N N . TRP B 1 7 ? -68.312 43.312 -10.586 1 23.69 7 TRP B N 1
ATOM 3756 C CA . TRP B 1 7 ? -66.875 43.531 -10.953 1 23.69 7 TRP B CA 1
ATOM 3757 C C . TRP B 1 7 ? -66.438 42.469 -11.961 1 23.69 7 TRP B C 1
ATOM 3759 O O . TRP B 1 7 ? -66.688 41.281 -11.773 1 23.69 7 TRP B O 1
ATOM 3769 N N . GLN B 1 8 ? -66.625 42.781 -13.227 1 22.31 8 GLN B N 1
ATOM 3770 C CA . GLN B 1 8 ? -66.25 42.031 -14.422 1 22.31 8 GLN B CA 1
ATOM 3771 C C . GLN B 1 8 ? -64.812 41.531 -14.344 1 22.31 8 GLN B C 1
ATOM 3773 O O . GLN B 1 8 ? -63.938 42.312 -14.023 1 22.31 8 GLN B O 1
ATOM 3778 N N . GLU B 1 9 ? -64.625 40.25 -14.117 1 24.56 9 GLU B N 1
ATOM 3779 C CA . GLU B 1 9 ? -63.469 39.406 -13.867 1 24.56 9 GLU B CA 1
ATOM 3780 C C . GLU B 1 9 ? -62.562 39.344 -15.094 1 24.56 9 GLU B C 1
ATOM 3782 O O . GLU B 1 9 ? -63 38.906 -16.156 1 24.56 9 GLU B O 1
ATOM 3787 N N . PRO B 1 10 ? -61.844 40.5 -15.414 1 25.8 10 PRO B N 1
ATOM 3788 C CA . PRO B 1 10 ? -61.156 40.344 -16.688 1 25.8 10 PRO B CA 1
ATOM 3789 C C . PRO B 1 10 ? -60.344 39.062 -16.766 1 25.8 10 PRO B C 1
ATOM 3791 O O . PRO B 1 10 ? -59.938 38.5 -15.742 1 25.8 10 PRO B O 1
ATOM 3794 N N . LEU B 1 11 ? -60.5 38.312 -17.797 1 24.44 11 LEU B N 1
ATOM 3795 C CA . LEU B 1 11 ? -59.969 37.062 -18.25 1 24.44 11 LEU B CA 1
ATOM 3796 C C . LEU B 1 11 ? -58.469 37.156 -18.5 1 24.44 11 LEU B C 1
ATOM 3798 O O . LEU B 1 11 ? -58.031 37.906 -19.406 1 24.44 11 LEU B O 1
ATOM 3802 N N . CYS B 1 12 ? -57.656 37.594 -17.531 1 23.19 12 CYS B N 1
ATOM 3803 C CA . CYS B 1 12 ? -56.219 37.719 -17.828 1 23.19 12 CYS B CA 1
ATOM 3804 C C . CYS B 1 12 ? -55.688 36.469 -18.469 1 23.19 12 CYS B C 1
ATOM 3806 O O . CYS B 1 12 ? -55.812 35.375 -17.938 1 23.19 12 CYS B O 1
ATOM 3808 N N . THR B 1 13 ? -55.688 36.406 -19.734 1 22.61 13 THR B N 1
ATOM 3809 C CA . THR B 1 13 ? -55.094 35.375 -20.578 1 22.61 13 THR B CA 1
ATOM 3810 C C . THR B 1 13 ? -53.625 35.156 -20.172 1 22.61 13 THR B C 1
ATOM 3812 O O . THR B 1 13 ? -52.812 36.062 -20.25 1 22.61 13 THR B O 1
ATOM 3815 N N . ALA B 1 14 ? -53.438 34.438 -19.156 1 24.03 14 ALA B N 1
ATOM 3816 C CA . ALA B 1 14 ? -52.094 34.094 -18.688 1 24.03 14 ALA B CA 1
ATOM 3817 C C . ALA B 1 14 ? -51.281 33.406 -19.797 1 24.03 14 ALA B C 1
ATOM 3819 O O . ALA B 1 14 ? -51.688 32.375 -20.312 1 24.03 14 ALA B O 1
ATOM 3820 N N . LEU B 1 15 ? -50.688 34.25 -20.609 1 23.75 15 LEU B N 1
ATOM 3821 C CA . LEU B 1 15 ? -49.719 33.719 -21.562 1 23.75 15 LEU B CA 1
ATOM 3822 C C . LEU B 1 15 ? -48.781 32.75 -20.875 1 23.75 15 LEU B C 1
ATOM 3824 O O . LEU B 1 15 ? -48.156 33.125 -19.875 1 23.75 15 LEU B O 1
ATOM 3828 N N . LEU B 1 16 ? -49.062 31.5 -21 1 24.06 16 LEU B N 1
ATOM 3829 C CA . LEU B 1 16 ? -48.281 30.328 -20.578 1 24.06 16 LEU B CA 1
ATOM 3830 C C . LEU B 1 16 ? -46.875 30.406 -21.141 1 24.06 16 LEU B C 1
ATOM 3832 O O . LEU B 1 16 ? -46.656 30.312 -22.359 1 24.06 16 LEU B O 1
ATOM 3836 N N . ALA B 1 17 ? -46.062 31.406 -20.656 1 25.98 17 ALA B N 1
ATOM 3837 C CA . ALA B 1 17 ? -44.656 31.328 -21.062 1 25.98 17 ALA B CA 1
ATOM 3838 C C . ALA B 1 17 ? -44.094 29.938 -20.844 1 25.98 17 ALA B C 1
ATOM 3840 O O . ALA B 1 17 ? -44.125 29.406 -19.734 1 25.98 17 ALA B O 1
ATOM 3841 N N . THR B 1 18 ? -44.156 29.141 -21.844 1 25.05 18 THR B N 1
ATOM 3842 C CA . THR B 1 18 ? -43.5 27.859 -21.938 1 25.05 18 THR B CA 1
ATOM 3843 C C . THR B 1 18 ? -42.031 27.984 -21.562 1 25.05 18 THR B C 1
ATOM 3845 O O . THR B 1 18 ? -41.25 28.641 -22.25 1 25.05 18 THR B O 1
ATOM 3848 N N . THR B 1 19 ? -41.812 28.266 -20.266 1 25.97 19 THR B N 1
ATOM 3849 C CA . THR B 1 19 ? -40.406 28.219 -19.875 1 25.97 19 THR B CA 1
ATOM 3850 C C . THR B 1 19 ? -39.75 26.938 -20.359 1 25.97 19 THR B C 1
ATOM 3852 O O . THR B 1 19 ? -40.188 25.828 -20.031 1 25.97 19 THR B O 1
ATOM 3855 N N . MET B 1 20 ? -39.219 26.984 -21.562 1 25.92 20 MET B N 1
ATOM 3856 C CA . MET B 1 20 ? -38.281 25.969 -22 1 25.92 20 MET B CA 1
ATOM 3857 C C . MET B 1 20 ? -37.188 25.734 -20.953 1 25.92 20 MET B C 1
ATOM 3859 O O . MET B 1 20 ? -36.344 26.609 -20.719 1 25.92 20 MET B O 1
ATOM 3863 N N . ILE B 1 21 ? -37.594 25.156 -19.875 1 29.67 21 ILE B N 1
ATOM 3864 C CA . ILE B 1 21 ? -36.594 24.641 -18.953 1 29.67 21 ILE B CA 1
ATOM 3865 C C . ILE B 1 21 ? -35.594 23.766 -19.719 1 29.67 21 ILE B C 1
ATOM 3867 O O . ILE B 1 21 ? -35.969 22.688 -20.203 1 29.67 21 ILE B O 1
ATOM 3871 N N . GLY B 1 22 ? -34.812 24.438 -20.547 1 27.22 22 GLY B N 1
ATOM 3872 C CA . GLY B 1 22 ? -33.688 23.672 -21.016 1 27.22 22 GLY B CA 1
ATOM 3873 C C . GLY B 1 22 ? -32.938 22.953 -19.891 1 27.22 22 GLY B C 1
ATOM 3874 O O . GLY B 1 22 ? -32.469 23.594 -18.938 1 27.22 22 GLY B O 1
ATOM 3875 N N . THR B 1 23 ? -33.438 21.75 -19.641 1 29.16 23 THR B N 1
ATOM 3876 C CA . THR B 1 23 ? -32.75 20.812 -18.781 1 29.16 23 THR B CA 1
ATOM 3877 C C . THR B 1 23 ? -31.25 20.781 -19.109 1 29.16 23 THR B C 1
ATOM 3879 O O . THR B 1 23 ? -30.859 20.375 -20.203 1 29.16 23 THR B O 1
ATOM 3882 N N . CYS B 1 24 ? -30.531 21.859 -18.719 1 29.12 24 CYS B N 1
ATOM 3883 C CA . CYS B 1 24 ? -29.094 21.656 -18.703 1 29.12 24 CYS B CA 1
ATOM 3884 C C . CYS B 1 24 ? -28.734 20.312 -18.062 1 29.12 24 CYS B C 1
ATOM 3886 O O . CYS B 1 24 ? -28.875 20.125 -16.859 1 29.12 24 CYS B O 1
ATOM 3888 N N . GLN B 1 25 ? -29.031 19.328 -18.844 1 25.27 25 GLN B N 1
ATOM 3889 C CA . GLN B 1 25 ? -28.438 18.062 -18.422 1 25.27 25 GLN B CA 1
ATOM 3890 C C . GLN B 1 25 ? -26.984 18.234 -18.016 1 25.27 25 GLN B C 1
ATOM 3892 O O . GLN B 1 25 ? -26.156 18.688 -18.812 1 25.27 25 GLN B O 1
ATOM 3897 N N . ALA B 1 26 ? -26.828 18.641 -16.828 1 30.48 26 ALA B N 1
ATOM 3898 C CA . ALA B 1 26 ? -25.484 18.484 -16.281 1 30.48 26 ALA B CA 1
ATOM 3899 C C . ALA B 1 26 ? -24.797 17.25 -16.875 1 30.48 26 ALA B C 1
ATOM 3901 O O . ALA B 1 26 ? -25.281 16.125 -16.719 1 30.48 26 ALA B O 1
ATOM 3902 N N . SER B 1 27 ? -24.25 17.453 -18.078 1 27.17 27 SER B N 1
ATOM 3903 C CA . SER B 1 27 ? -23.359 16.406 -18.562 1 27.17 27 SER B CA 1
ATOM 3904 C C . SER B 1 27 ? -22.531 15.812 -17.438 1 27.17 27 SER B C 1
ATOM 3906 O O . SER B 1 27 ? -21.688 16.5 -16.844 1 27.17 27 SER B O 1
ATOM 3908 N N . ALA B 1 28 ? -23.156 14.977 -16.641 1 29.62 28 ALA B N 1
ATOM 3909 C CA . ALA B 1 28 ? -22.328 14.117 -15.789 1 29.62 28 ALA B CA 1
ATOM 3910 C C . ALA B 1 28 ? -21 13.789 -16.453 1 29.62 28 ALA B C 1
ATOM 3912 O O . ALA B 1 28 ? -20.969 13.312 -17.594 1 29.62 28 ALA B O 1
ATOM 3913 N N . ALA B 1 29 ? -20.031 14.539 -16.141 1 31.53 29 ALA B N 1
ATOM 3914 C CA . ALA B 1 29 ? -18.688 14.094 -16.516 1 31.53 29 ALA B CA 1
ATOM 3915 C C . ALA B 1 29 ? -18.641 12.57 -16.672 1 31.53 29 ALA B C 1
ATOM 3917 O O . ALA B 1 29 ? -18.953 11.844 -15.727 1 31.53 29 ALA B O 1
ATOM 3918 N N . GLN B 1 30 ? -18.938 11.984 -17.859 1 30.81 30 GLN B N 1
ATOM 3919 C CA . GLN B 1 30 ? -18.75 10.578 -18.188 1 30.81 30 GLN B CA 1
ATOM 3920 C C . GLN B 1 30 ? -17.531 10 -17.469 1 30.81 30 GLN B C 1
ATOM 3922 O O . GLN B 1 30 ? -16.484 10.633 -17.406 1 30.81 30 GLN B O 1
ATOM 3927 N N . PRO B 1 31 ? -17.734 9.117 -16.484 1 33.5 31 PRO B N 1
ATOM 3928 C CA . PRO B 1 31 ? -16.547 8.453 -15.961 1 33.5 31 PRO B CA 1
ATOM 3929 C C . PRO B 1 31 ? -15.484 8.227 -17.047 1 33.5 31 PRO B C 1
ATOM 3931 O O . PRO B 1 31 ? -15.82 8.008 -18.203 1 33.5 31 PRO B O 1
ATOM 3934 N N . SER B 1 32 ? -14.484 8.945 -17.047 1 33.16 32 SER B N 1
ATOM 3935 C CA . SER B 1 32 ? -13.438 8.594 -18 1 33.16 32 SER B CA 1
ATOM 3936 C C . SER B 1 32 ? -13.406 7.086 -18.234 1 33.16 32 SER B C 1
ATOM 3938 O O . SER B 1 32 ? -13.688 6.297 -17.328 1 33.16 32 SER B O 1
ATOM 3940 N N . PRO B 1 33 ? -13.344 6.555 -19.375 1 33.5 33 PRO B N 1
ATOM 3941 C CA . PRO B 1 33 ? -13.266 5.121 -19.656 1 33.5 33 PRO B CA 1
ATOM 3942 C C . PRO B 1 33 ? -12.414 4.363 -18.641 1 33.5 33 PRO B C 1
ATOM 3944 O O . PRO B 1 33 ? -11.602 4.969 -17.938 1 33.5 33 PRO B O 1
ATOM 3947 N N . GLY B 1 34 ? -12.594 2.992 -18.438 1 36.34 34 GLY B N 1
ATOM 3948 C CA . GLY B 1 34 ? -12.172 1.909 -17.562 1 36.34 34 GLY B CA 1
ATOM 3949 C C . GLY B 1 34 ? -10.703 1.982 -17.188 1 36.34 34 GLY B C 1
ATOM 3950 O O . GLY B 1 34 ? -10.359 2.018 -16 1 36.34 34 GLY B O 1
ATOM 3951 N N . SER B 1 35 ? -9.805 1.503 -18.141 1 42.97 35 SER B N 1
ATOM 3952 C CA . SER B 1 35 ? -8.422 1.163 -17.828 1 42.97 35 SER B CA 1
ATOM 3953 C C . SER B 1 35 ? -7.645 2.385 -17.359 1 42.97 35 SER B C 1
ATOM 3955 O O . SER B 1 35 ? -6.758 2.268 -16.5 1 42.97 35 SER B O 1
ATOM 3957 N N . ASP B 1 36 ? -7.977 3.707 -17.734 1 47.91 36 ASP B N 1
ATOM 3958 C CA . ASP B 1 36 ? -7.176 4.922 -17.609 1 47.91 36 ASP B CA 1
ATOM 3959 C C . ASP B 1 36 ? -7.551 5.691 -16.344 1 47.91 36 ASP B C 1
ATOM 3961 O O . ASP B 1 36 ? -8.617 6.309 -16.266 1 47.91 36 ASP B O 1
ATOM 3965 N N . GLY B 1 37 ? -7.605 5.055 -15.266 1 54.53 37 GLY B N 1
ATOM 3966 C CA . GLY B 1 37 ? -7.746 5.836 -14.047 1 54.53 37 GLY B CA 1
ATOM 3967 C C . GLY B 1 37 ? -8.305 5.035 -12.891 1 54.53 37 GLY B C 1
ATOM 3968 O O . GLY B 1 37 ? -8.43 5.547 -11.773 1 54.53 37 GLY B O 1
ATOM 3969 N N . TYR B 1 38 ? -8.555 3.797 -13.172 1 60.5 38 TYR B N 1
ATOM 3970 C CA . TYR B 1 38 ? -9.164 3.031 -12.094 1 60.5 38 TYR B CA 1
ATOM 3971 C C . TYR B 1 38 ? -8.109 2.471 -11.148 1 60.5 38 TYR B C 1
ATOM 3973 O O . TYR B 1 38 ? -7 2.135 -11.586 1 60.5 38 TYR B O 1
ATOM 3981 N N . VAL B 1 39 ? -8.469 2.77 -9.875 1 70.12 39 VAL B N 1
ATOM 3982 C CA . VAL B 1 39 ? -7.613 2.254 -8.805 1 70.12 39 VAL B CA 1
ATOM 3983 C C . VAL B 1 39 ? -8.156 0.912 -8.312 1 70.12 39 VAL B C 1
ATOM 3985 O O . VAL B 1 39 ? -9.344 0.618 -8.469 1 70.12 39 VAL B O 1
ATOM 3988 N N . HIS B 1 40 ? -7.238 0.094 -7.918 1 74.75 40 HIS B N 1
ATOM 3989 C CA . HIS B 1 40 ? -7.613 -1.168 -7.289 1 74.75 40 HIS B CA 1
ATOM 3990 C C . HIS B 1 40 ? -7.543 -1.069 -5.77 1 74.75 40 HIS B C 1
ATOM 3992 O O . HIS B 1 40 ? -6.523 -0.661 -5.215 1 74.75 40 HIS B O 1
ATOM 3998 N N . VAL B 1 41 ? -8.648 -1.334 -5.211 1 70.88 41 VAL B N 1
ATOM 3999 C CA . VAL B 1 41 ? -8.648 -1.433 -3.754 1 70.88 41 VAL B CA 1
ATOM 4000 C C . VAL B 1 41 ? -8.484 -2.891 -3.332 1 70.88 41 VAL B C 1
ATOM 4002 O O . VAL B 1 41 ? -9.352 -3.725 -3.602 1 70.88 41 VAL B O 1
ATOM 4005 N N . SER B 1 42 ? -7.434 -3.172 -2.707 1 70.88 42 SER B N 1
ATOM 4006 C CA . SER B 1 42 ? -7.184 -4.531 -2.238 1 70.88 42 SER B CA 1
ATOM 4007 C C . SER B 1 42 ? -8.094 -4.891 -1.071 1 70.88 42 SER B C 1
ATOM 4009 O O . SER B 1 42 ? -8.688 -4.008 -0.445 1 70.88 42 SER B O 1
ATOM 4011 N N . PRO B 1 43 ? -8.18 -6.195 -0.86 1 65.38 43 PRO B N 1
ATOM 4012 C CA . PRO B 1 43 ? -9.008 -6.621 0.267 1 65.38 43 PRO B CA 1
ATOM 4013 C C . PRO B 1 43 ? -8.562 -6.012 1.595 1 65.38 43 PRO B C 1
ATOM 4015 O O . PRO B 1 43 ? -9.375 -5.848 2.508 1 65.38 43 PRO B O 1
ATOM 4018 N N . ASN B 1 44 ? -7.32 -5.613 1.608 1 67.38 44 ASN B N 1
ATOM 4019 C CA . ASN B 1 44 ? -6.812 -5.035 2.848 1 67.38 44 ASN B CA 1
ATOM 4020 C C . ASN B 1 44 ? -7.004 -3.52 2.877 1 67.38 44 ASN B C 1
ATOM 4022 O O . ASN B 1 44 ? -6.523 -2.848 3.793 1 67.38 44 ASN B O 1
ATOM 4026 N N . GLY B 1 45 ? -7.617 -3.039 1.869 1 71.5 45 GLY B N 1
ATOM 4027 C CA . GLY B 1 45 ? -8.016 -1.64 1.861 1 71.5 45 GLY B CA 1
ATOM 4028 C C . GLY B 1 45 ? -6.988 -0.733 1.203 1 71.5 45 GLY B C 1
ATOM 4029 O O . GLY B 1 45 ? -7.23 0.464 1.035 1 71.5 45 GLY B O 1
ATOM 4030 N N . THR B 1 46 ? -5.891 -1.265 0.796 1 76.69 46 THR B N 1
ATOM 4031 C CA . THR B 1 46 ? -4.883 -0.438 0.144 1 76.69 46 THR B CA 1
ATOM 4032 C C . THR B 1 46 ? -5.316 -0.07 -1.272 1 76.69 46 THR B C 1
ATOM 4034 O O . THR B 1 46 ? -5.762 -0.931 -2.033 1 76.69 46 THR B O 1
ATOM 4037 N N . VAL B 1 47 ? -5.223 1.192 -1.538 1 79.75 47 VAL B N 1
ATOM 4038 C CA . VAL B 1 47 ? -5.59 1.676 -2.865 1 79.75 47 VAL B CA 1
ATOM 4039 C C . VAL B 1 47 ? -4.359 1.685 -3.77 1 79.75 47 VAL B C 1
ATOM 4041 O O . VAL B 1 47 ? -3.449 2.498 -3.584 1 79.75 47 VAL B O 1
ATOM 4044 N N . LEU B 1 48 ? -4.391 0.823 -4.684 1 84.94 48 LEU B N 1
ATOM 4045 C CA . LEU B 1 48 ? -3.227 0.644 -5.547 1 84.94 48 LEU B CA 1
ATOM 4046 C C . LEU B 1 48 ? -3.484 1.227 -6.934 1 84.94 48 LEU B C 1
ATOM 4048 O O . LEU B 1 48 ? -4.609 1.17 -7.434 1 84.94 48 LEU B O 1
ATOM 4052 N N . GLY B 1 49 ? -2.457 1.758 -7.516 1 81.56 49 GLY B N 1
ATOM 4053 C CA . GLY B 1 49 ? -2.506 2.17 -8.906 1 81.56 49 GLY B CA 1
ATOM 4054 C C . GLY B 1 49 ? -2.182 1.045 -9.875 1 81.56 49 GLY B C 1
ATOM 4055 O O . GLY B 1 49 ? -2.105 -0.12 -9.477 1 81.56 49 GLY B O 1
ATOM 4056 N N . ALA B 1 50 ? -2.086 1.398 -11.141 1 83.25 50 ALA B N 1
ATOM 4057 C CA . ALA B 1 50 ? -1.69 0.443 -12.172 1 83.25 50 ALA B CA 1
ATOM 4058 C C . ALA B 1 50 ? -0.252 -0.024 -11.969 1 83.25 50 ALA B C 1
ATOM 4060 O O . ALA B 1 50 ? 0.585 0.73 -11.469 1 83.25 50 ALA B O 1
ATOM 4061 N N . ASP B 1 51 ? -0.066 -1.283 -12.32 1 87.25 51 ASP B N 1
ATOM 4062 C CA . ASP B 1 51 ? 1.311 -1.767 -12.289 1 87.25 51 ASP B CA 1
ATOM 4063 C C . ASP B 1 51 ? 2.215 -0.91 -13.172 1 87.25 51 ASP B C 1
ATOM 4065 O O . ASP B 1 51 ? 1.954 -0.749 -14.359 1 87.25 51 ASP B O 1
ATOM 4069 N N . PRO B 1 52 ? 3.238 -0.367 -12.625 1 84.44 52 PRO B N 1
ATOM 4070 C CA . PRO B 1 52 ? 4.047 0.543 -13.445 1 84.44 52 PRO B CA 1
ATOM 4071 C C . PRO B 1 52 ? 4.773 -0.172 -14.578 1 84.44 52 PRO B C 1
ATOM 4073 O O . PRO B 1 52 ? 5.133 0.456 -15.578 1 84.44 52 PRO B O 1
ATOM 4076 N N . TYR B 1 53 ? 5.047 -1.45 -14.43 1 88.88 53 TYR B N 1
ATOM 4077 C CA . TYR B 1 53 ? 5.711 -2.207 -15.492 1 88.88 53 TYR B CA 1
ATOM 4078 C C . TYR B 1 53 ? 4.723 -2.586 -16.594 1 88.88 53 TYR B C 1
ATOM 4080 O O . TYR B 1 53 ? 5.082 -2.609 -17.766 1 88.88 53 TYR B O 1
ATOM 4088 N N . TYR B 1 54 ? 3.539 -2.883 -16.188 1 90.44 54 TYR B N 1
ATOM 4089 C CA . TYR B 1 54 ? 2.492 -3.324 -17.094 1 90.44 54 TYR B CA 1
ATOM 4090 C C . TYR B 1 54 ? 1.172 -2.627 -16.797 1 90.44 54 TYR B C 1
ATOM 4092 O O . TYR B 1 54 ? 0.219 -3.262 -16.328 1 90.44 54 TYR B O 1
ATOM 4100 N N . PRO B 1 55 ? 1.046 -1.416 -17.156 1 85.69 55 PRO B N 1
ATOM 4101 C CA . PRO B 1 55 ? -0.085 -0.593 -16.719 1 85.69 55 PRO B CA 1
ATOM 4102 C C . PRO B 1 55 ? -1.415 -1.058 -17.312 1 85.69 55 PRO B C 1
ATOM 4104 O O . PRO B 1 55 ? -2.479 -0.69 -16.812 1 85.69 55 PRO B O 1
ATOM 4107 N N . LYS B 1 56 ? -1.331 -1.899 -18.391 1 89 56 LYS B N 1
ATOM 4108 C CA . LYS B 1 56 ? -2.576 -2.344 -19.016 1 89 56 LYS B CA 1
ATOM 4109 C C . LYS B 1 56 ? -3.023 -3.688 -18.453 1 89 56 LYS B C 1
ATOM 4111 O O . LYS B 1 56 ? -4.109 -4.172 -18.766 1 89 56 LYS B O 1
ATOM 4116 N N . ASP B 1 57 ? -2.191 -4.258 -17.594 1 91.38 57 ASP B N 1
ATOM 4117 C CA . ASP B 1 57 ? -2.609 -5.492 -16.938 1 91.38 57 ASP B CA 1
ATOM 4118 C C . ASP B 1 57 ? -3.678 -5.215 -15.883 1 91.38 57 ASP B C 1
ATOM 4120 O O . ASP B 1 57 ? -3.527 -4.309 -15.062 1 91.38 57 ASP B O 1
ATOM 4124 N N . GLY B 1 58 ? -4.699 -6.02 -15.961 1 89.56 58 GLY B N 1
ATOM 4125 C CA . GLY B 1 58 ? -5.758 -5.891 -14.977 1 89.56 58 GLY B CA 1
ATOM 4126 C C . GLY B 1 58 ? -6.625 -4.664 -15.188 1 89.56 58 GLY B C 1
ATOM 4127 O O . GLY B 1 58 ? -6.578 -4.035 -16.25 1 89.56 58 GLY B O 1
ATOM 4128 N N . ASN B 1 59 ? -7.461 -4.543 -14.297 1 87 59 ASN B N 1
ATOM 4129 C CA . ASN B 1 59 ? -8.398 -3.428 -14.312 1 87 59 ASN B CA 1
ATOM 4130 C C . ASN B 1 59 ? -8.906 -3.092 -12.914 1 87 59 ASN B C 1
ATOM 4132 O O . ASN B 1 59 ? -9.156 -3.99 -12.109 1 87 59 ASN B O 1
ATOM 4136 N N . GLY B 1 60 ? -8.93 -1.796 -12.703 1 83.5 60 GLY B N 1
ATOM 4137 C CA . GLY B 1 60 ? -9.508 -1.354 -11.445 1 83.5 60 GLY B CA 1
ATOM 4138 C C . GLY B 1 60 ? -11.016 -1.238 -11.484 1 83.5 60 GLY B C 1
ATOM 4139 O O . GLY B 1 60 ? -11.641 -1.501 -12.516 1 83.5 60 GLY B O 1
ATOM 4140 N N . GLY B 1 61 ? -11.602 -0.958 -10.312 1 86.38 61 GLY B N 1
ATOM 4141 C CA . GLY B 1 61 ? -13.016 -0.627 -10.234 1 86.38 61 GLY B CA 1
ATOM 4142 C C . GLY B 1 61 ? -13.891 -1.814 -9.867 1 86.38 61 GLY B C 1
ATOM 4143 O O . GLY B 1 61 ? -15.094 -1.661 -9.641 1 86.38 61 GLY B O 1
ATOM 4144 N N . TYR B 1 62 ? -13.312 -2.996 -9.859 1 91.31 62 TYR B N 1
ATOM 4145 C CA . TYR B 1 62 ? -14.07 -4.168 -9.422 1 91.31 62 TYR B CA 1
ATOM 4146 C C . TYR B 1 62 ? -13.141 -5.227 -8.844 1 91.31 62 TYR B C 1
ATOM 4148 O O . TYR B 1 62 ? -11.93 -5.18 -9.039 1 91.31 62 TYR B O 1
ATOM 4156 N N . ASP B 1 63 ? -13.719 -6.121 -8.086 1 92.69 63 ASP B N 1
ATOM 4157 C CA . ASP B 1 63 ? -13.031 -7.25 -7.465 1 92.69 63 ASP B CA 1
ATOM 4158 C C . ASP B 1 63 ? -13.656 -8.578 -7.887 1 92.69 63 ASP B C 1
ATOM 4160 O O . ASP B 1 63 ? -14.836 -8.82 -7.633 1 92.69 63 ASP B O 1
ATOM 4164 N N . VAL B 1 64 ? -12.867 -9.391 -8.508 1 96.69 64 VAL B N 1
ATOM 4165 C CA . VAL B 1 64 ? -13.359 -10.703 -8.922 1 96.69 64 VAL B CA 1
ATOM 4166 C C . VAL B 1 64 ? -13.32 -11.664 -7.734 1 96.69 64 VAL B C 1
ATOM 4168 O O . VAL B 1 64 ? -12.312 -11.758 -7.031 1 96.69 64 VAL B O 1
ATOM 4171 N N . SER B 1 65 ? -14.43 -12.398 -7.574 1 96.75 65 SER B N 1
ATOM 4172 C CA . SER B 1 65 ? -14.469 -13.391 -6.504 1 96.75 65 SER B CA 1
ATOM 4173 C C . SER B 1 65 ? -14.266 -14.797 -7.051 1 96.75 65 SER B C 1
ATOM 4175 O O . SER B 1 65 ? -13.773 -15.68 -6.34 1 96.75 65 SER B O 1
ATOM 4177 N N . ALA B 1 66 ? -14.648 -14.945 -8.359 1 98.62 66 ALA B N 1
ATOM 4178 C CA . ALA B 1 66 ? -14.602 -16.328 -8.852 1 98.62 66 ALA B CA 1
ATOM 4179 C C . ALA B 1 66 ? -14.516 -16.359 -10.375 1 98.62 66 ALA B C 1
ATOM 4181 O O . ALA B 1 66 ? -15.164 -15.562 -11.062 1 98.62 66 ALA B O 1
ATOM 4182 N N . TYR B 1 67 ? -13.758 -17.281 -10.859 1 98.88 67 TYR B N 1
ATOM 4183 C CA . TYR B 1 67 ? -13.75 -17.703 -12.258 1 98.88 67 TYR B CA 1
ATOM 4184 C C . TYR B 1 67 ? -14.289 -19.125 -12.414 1 98.88 67 TYR B C 1
ATOM 4186 O O . TYR B 1 67 ? -13.852 -20.047 -11.719 1 98.88 67 TYR B O 1
ATOM 4194 N N . SER B 1 68 ? -15.203 -19.297 -13.266 1 98.94 68 SER B N 1
ATOM 4195 C CA . SER B 1 68 ? -15.656 -20.594 -13.727 1 98.94 68 SER B CA 1
ATOM 4196 C C . SER B 1 68 ? -15.469 -20.75 -15.234 1 98.94 68 SER B C 1
ATOM 4198 O O . SER B 1 68 ? -16.125 -20.062 -16.016 1 98.94 68 SER B O 1
ATOM 4200 N N . LEU B 1 69 ? -14.609 -21.672 -15.625 1 98.94 69 LEU B N 1
ATOM 4201 C CA . LEU B 1 69 ? -14.227 -21.812 -17.031 1 98.94 69 LEU B CA 1
ATOM 4202 C C . LEU B 1 69 ? -14.672 -23.156 -17.578 1 98.94 69 LEU B C 1
ATOM 4204 O O . LEU B 1 69 ? -14.398 -24.203 -16.969 1 98.94 69 LEU B O 1
ATOM 4208 N N . ALA B 1 70 ? -15.367 -23.141 -18.641 1 98.94 70 ALA B N 1
ATOM 4209 C CA . ALA B 1 70 ? -15.672 -24.328 -19.422 1 98.94 70 ALA B CA 1
ATOM 4210 C C . ALA B 1 70 ? -14.914 -24.312 -20.75 1 98.94 70 ALA B C 1
ATOM 4212 O O . ALA B 1 70 ? -15.141 -23.438 -21.594 1 98.94 70 ALA B O 1
ATOM 4213 N N . LEU B 1 71 ? -14.078 -25.266 -20.922 1 98.88 71 LEU B N 1
ATOM 4214 C CA . LEU B 1 71 ? -13.219 -25.297 -22.109 1 98.88 71 LEU B CA 1
ATOM 4215 C C . LEU B 1 71 ? -13.445 -26.578 -22.906 1 98.88 71 LEU B C 1
ATOM 4217 O O . LEU B 1 71 ? -13.633 -27.656 -22.312 1 98.88 71 LEU B O 1
ATOM 4221 N N . ASP B 1 72 ? -13.523 -26.438 -24.172 1 98.75 72 ASP B N 1
ATOM 4222 C CA . ASP B 1 72 ? -13.383 -27.531 -25.125 1 98.75 72 ASP B CA 1
ATOM 4223 C C . ASP B 1 72 ? -12.031 -27.453 -25.844 1 98.75 72 ASP B C 1
ATOM 4225 O O . ASP B 1 72 ? -11.75 -26.469 -26.531 1 98.75 72 ASP B O 1
ATOM 4229 N N . TYR B 1 73 ? -11.258 -28.516 -25.703 1 98.75 73 TYR B N 1
ATOM 4230 C CA . TYR B 1 73 ? -9.922 -28.484 -26.297 1 98.75 73 TYR B CA 1
ATOM 4231 C C . TYR B 1 73 ? -9.727 -29.625 -27.281 1 98.75 73 TYR B C 1
ATOM 4233 O O . TYR B 1 73 ? -10.062 -30.781 -26.984 1 98.75 73 TYR B O 1
ATOM 4241 N N . ALA B 1 74 ? -9.234 -29.281 -28.453 1 98.44 74 ALA B N 1
ATOM 4242 C CA . ALA B 1 74 ? -8.867 -30.234 -29.484 1 98.44 74 ALA B CA 1
ATOM 4243 C C . ALA B 1 74 ? -7.355 -30.406 -29.578 1 98.44 74 ALA B C 1
ATOM 4245 O O . ALA B 1 74 ? -6.676 -29.625 -30.25 1 98.44 74 ALA B O 1
ATOM 4246 N N . PRO B 1 75 ? -6.816 -31.484 -29.047 1 98 75 PRO B N 1
ATOM 4247 C CA . PRO B 1 75 ? -5.363 -31.609 -28.891 1 98 75 PRO B CA 1
ATOM 4248 C C . PRO B 1 75 ? -4.625 -31.641 -30.219 1 98 75 PRO B C 1
ATOM 4250 O O . PRO B 1 75 ? -3.471 -31.219 -30.312 1 98 75 PRO B O 1
ATOM 4253 N N . TYR B 1 76 ? -5.246 -32.094 -31.219 1 97.94 76 TYR B N 1
ATOM 4254 C CA . TYR B 1 76 ? -4.543 -32.25 -32.5 1 97.94 76 TYR B CA 1
ATOM 4255 C C . TYR B 1 76 ? -4.562 -30.953 -33.281 1 97.94 76 TYR B C 1
ATOM 4257 O O . TYR B 1 76 ? -3.566 -30.594 -33.906 1 97.94 76 TYR B O 1
ATOM 4265 N N . SER B 1 77 ? -5.664 -30.219 -33.281 1 97.75 77 SER B N 1
ATOM 4266 C CA . SER B 1 77 ? -5.734 -28.922 -33.969 1 97.75 77 SER B CA 1
ATOM 4267 C C . SER B 1 77 ? -5.305 -27.797 -33.031 1 97.75 77 SER B C 1
ATOM 4269 O O . SER B 1 77 ? -5.066 -26.672 -33.469 1 97.75 77 SER B O 1
ATOM 4271 N N . MET B 1 78 ? -5.234 -28.078 -31.797 1 98.19 78 MET B N 1
ATOM 4272 C CA . MET B 1 78 ? -4.809 -27.156 -30.75 1 98.19 78 MET B CA 1
ATOM 4273 C C . MET B 1 78 ? -5.766 -25.969 -30.641 1 98.19 78 MET B C 1
ATOM 4275 O O . MET B 1 78 ? -5.336 -24.844 -30.406 1 98.19 78 MET B O 1
ATOM 4279 N N . LEU B 1 79 ? -7.02 -26.234 -30.922 1 98.44 79 LEU B N 1
ATOM 4280 C CA . LEU B 1 79 ? -8.055 -25.219 -30.812 1 98.44 79 LEU B CA 1
ATOM 4281 C C . LEU B 1 79 ? -8.766 -25.297 -29.469 1 98.44 79 LEU B C 1
ATOM 4283 O O . LEU B 1 79 ? -9.023 -26.391 -28.969 1 98.44 79 LEU B O 1
ATOM 4287 N N . VAL B 1 80 ? -9.086 -24.078 -28.953 1 98.56 80 VAL B N 1
ATOM 4288 C CA . VAL B 1 80 ? -9.867 -23.984 -27.719 1 98.56 80 VAL B CA 1
ATOM 4289 C C . VAL B 1 80 ? -11.172 -23.25 -28 1 98.56 80 VAL B C 1
ATOM 4291 O O . VAL B 1 80 ? -11.195 -22.281 -28.75 1 98.56 80 VAL B O 1
ATOM 4294 N N . SER B 1 81 ? -12.203 -23.766 -27.516 1 98.69 81 SER B N 1
ATOM 4295 C CA . SER B 1 81 ? -13.453 -23.047 -27.328 1 98.69 81 SER B CA 1
ATOM 4296 C C . SER B 1 81 ? -13.812 -22.922 -25.859 1 98.69 81 SER B C 1
ATOM 4298 O O . SER B 1 81 ? -13.828 -23.906 -25.125 1 98.69 81 SER B O 1
ATOM 4300 N N . GLY B 1 82 ? -14.055 -21.734 -25.453 1 98.75 82 GLY B N 1
ATOM 4301 C CA . GLY B 1 82 ? -14.227 -21.531 -24.031 1 98.75 82 GLY B CA 1
ATOM 4302 C C . GLY B 1 82 ? -15.406 -20.641 -23.703 1 98.75 82 GLY B C 1
ATOM 4303 O O . GLY B 1 82 ? -15.805 -19.797 -24.516 1 98.75 82 GLY B O 1
ATOM 4304 N N . LYS B 1 83 ? -15.914 -20.828 -22.562 1 98.88 83 LYS B N 1
ATOM 4305 C CA . LYS B 1 83 ? -16.875 -19.969 -21.891 1 98.88 83 LYS B CA 1
ATOM 4306 C C . LYS B 1 83 ? -16.406 -19.625 -20.469 1 98.88 83 LYS B C 1
ATOM 4308 O O . LYS B 1 83 ? -16.266 -20.516 -19.625 1 98.88 83 LYS B O 1
ATOM 4313 N N . ALA B 1 84 ? -16.156 -18.375 -20.266 1 98.94 84 ALA B N 1
ATOM 4314 C CA . ALA B 1 84 ? -15.742 -17.906 -18.938 1 98.94 84 ALA B CA 1
ATOM 4315 C C . ALA B 1 84 ? -16.891 -17.219 -18.219 1 98.94 84 ALA B C 1
ATOM 4317 O O . ALA B 1 84 ? -17.5 -16.281 -18.766 1 98.94 84 ALA B O 1
ATOM 4318 N N . THR B 1 85 ? -17.219 -17.703 -17.078 1 98.94 85 THR B N 1
ATOM 4319 C CA . THR B 1 85 ? -18.141 -17.031 -16.172 1 98.94 85 THR B CA 1
ATOM 4320 C C . THR B 1 85 ? -17.375 -16.391 -15.008 1 98.94 85 THR B C 1
ATOM 4322 O O . THR B 1 85 ? -16.734 -17.094 -14.219 1 98.94 85 THR B O 1
ATOM 4325 N N . ILE B 1 86 ? -17.5 -15.094 -14.93 1 98.88 86 ILE B N 1
ATOM 4326 C CA . ILE B 1 86 ? -16.75 -14.312 -13.953 1 98.88 86 ILE B CA 1
ATOM 4327 C C . ILE B 1 86 ? -17.703 -13.602 -13.008 1 98.88 86 ILE B C 1
ATOM 4329 O O . ILE B 1 86 ? -18.578 -12.844 -13.445 1 98.88 86 ILE B O 1
ATOM 4333 N N . THR B 1 87 ? -17.547 -13.867 -11.734 1 98.81 87 THR B N 1
ATOM 4334 C CA . THR B 1 87 ? -18.312 -13.172 -10.703 1 98.81 87 THR B CA 1
ATOM 4335 C C . THR B 1 87 ? -17.469 -12.102 -10.031 1 98.81 87 THR B C 1
ATOM 4337 O O . THR B 1 87 ? -16.359 -12.383 -9.57 1 98.81 87 THR B O 1
ATOM 4340 N N . ALA B 1 88 ? -18 -10.867 -9.992 1 97.25 88 ALA B N 1
ATOM 4341 C CA . ALA B 1 88 ? -17.219 -9.742 -9.469 1 97.25 88 ALA B CA 1
ATOM 4342 C C . ALA B 1 88 ? -18.125 -8.773 -8.711 1 97.25 88 ALA B C 1
ATOM 4344 O O . ALA B 1 88 ? -19.359 -8.859 -8.789 1 97.25 88 ALA B O 1
ATOM 4345 N N . THR B 1 89 ? -17.531 -7.93 -7.906 1 94.88 89 THR B N 1
ATOM 4346 C CA . THR B 1 89 ? -18.203 -6.828 -7.223 1 94.88 89 THR B CA 1
ATOM 4347 C C . THR B 1 89 ? -17.578 -5.488 -7.625 1 94.88 89 THR B C 1
ATOM 4349 O O . THR B 1 89 ? -16.359 -5.312 -7.551 1 94.88 89 THR B O 1
ATOM 4352 N N . ALA B 1 90 ? -18.453 -4.566 -8.047 1 92.31 90 ALA B N 1
ATOM 4353 C CA . ALA B 1 90 ? -17.984 -3.24 -8.43 1 92.31 90 ALA B CA 1
ATOM 4354 C C . ALA B 1 90 ? -17.547 -2.438 -7.207 1 92.31 90 ALA B C 1
ATOM 4356 O O . ALA B 1 90 ? -18.25 -2.424 -6.188 1 92.31 90 ALA B O 1
ATOM 4357 N N . THR B 1 91 ? -16.406 -1.843 -7.309 1 85.19 91 THR B N 1
ATOM 4358 C CA . THR B 1 91 ? -15.93 -1.007 -6.211 1 85.19 91 THR B CA 1
ATOM 4359 C C . THR B 1 91 ? -16.141 0.472 -6.531 1 85.19 91 THR B C 1
ATOM 4361 O O . THR B 1 91 ? -15.789 1.34 -5.73 1 85.19 91 THR B O 1
ATOM 4364 N N . GLN B 1 92 ? -16.578 0.731 -7.68 1 82.56 92 GLN B N 1
ATOM 4365 C CA . GLN B 1 92 ? -17.047 2.027 -8.164 1 82.56 92 GLN B CA 1
ATOM 4366 C C . GLN B 1 92 ? -18.125 1.861 -9.227 1 82.56 92 GLN B C 1
ATOM 4368 O O . GLN B 1 92 ? -18.406 0.745 -9.664 1 82.56 92 GLN B O 1
ATOM 4373 N N . ASP B 1 93 ? -18.703 2.988 -9.594 1 86.69 93 ASP B N 1
ATOM 4374 C CA . ASP B 1 93 ? -19.641 2.902 -10.719 1 86.69 93 ASP B CA 1
ATOM 4375 C C . ASP B 1 93 ? -18.891 2.582 -12.016 1 86.69 93 ASP B C 1
ATOM 4377 O O . ASP B 1 93 ? -17.891 3.221 -12.336 1 86.69 93 ASP B O 1
ATOM 4381 N N . LEU B 1 94 ? -19.453 1.581 -12.734 1 92.81 94 LEU B N 1
ATOM 4382 C CA . LEU B 1 94 ? -18.781 1.127 -13.938 1 92.81 94 LEU B CA 1
ATOM 4383 C C . LEU B 1 94 ? -19.656 1.343 -15.172 1 92.81 94 LEU B C 1
ATOM 4385 O O . LEU B 1 94 ? -20.625 0.618 -15.383 1 92.81 94 LEU B O 1
ATOM 4389 N N . SER B 1 95 ? -19.266 2.316 -15.953 1 93.69 95 SER B N 1
ATOM 4390 C CA . SER B 1 95 ? -19.891 2.436 -17.281 1 93.69 95 SER B CA 1
ATOM 4391 C C . SER B 1 95 ? -19.234 1.5 -18.281 1 93.69 95 SER B C 1
ATOM 4393 O O . SER B 1 95 ? -19.828 1.165 -19.312 1 93.69 95 SER B O 1
ATOM 4395 N N . ARG B 1 96 ? -18.047 1.114 -17.953 1 94.94 96 ARG B N 1
ATOM 4396 C CA . ARG B 1 96 ? -17.25 0.155 -18.703 1 94.94 96 ARG B CA 1
ATOM 4397 C C . ARG B 1 96 ? -16.188 -0.498 -17.812 1 94.94 96 ARG B C 1
ATOM 4399 O O . ARG B 1 96 ? -15.859 0.03 -16.75 1 94.94 96 ARG B O 1
ATOM 4406 N N . PHE B 1 97 ? -15.727 -1.627 -18.188 1 93.88 97 PHE B N 1
ATOM 4407 C CA . PHE B 1 97 ? -14.625 -2.299 -17.5 1 93.88 97 PHE B CA 1
ATOM 4408 C C . PHE B 1 97 ? -13.906 -3.25 -18.453 1 93.88 97 PHE B C 1
ATOM 4410 O O . PHE B 1 97 ? -14.438 -3.6 -19.516 1 93.88 97 PHE B O 1
ATOM 4417 N N . ASP B 1 98 ? -12.672 -3.557 -18.062 1 95.56 98 ASP B N 1
ATOM 4418 C CA . ASP B 1 98 ? -11.859 -4.352 -18.984 1 95.56 98 ASP B CA 1
ATOM 4419 C C . ASP B 1 98 ? -11.461 -5.68 -18.344 1 95.56 98 ASP B C 1
ATOM 4421 O O . ASP B 1 98 ? -11.414 -5.805 -17.125 1 95.56 98 ASP B O 1
ATOM 4425 N N . LEU B 1 99 ? -11.273 -6.656 -19.188 1 97.5 99 LEU B N 1
ATOM 4426 C CA . LEU B 1 99 ? -10.57 -7.902 -18.906 1 97.5 99 LEU B CA 1
ATOM 4427 C C . LEU B 1 99 ? -9.367 -8.062 -19.828 1 97.5 99 LEU B C 1
ATOM 4429 O O . LEU B 1 99 ? -9.273 -7.406 -20.859 1 97.5 99 LEU B O 1
ATOM 4433 N N . ASP B 1 100 ? -8.461 -8.867 -19.422 1 97.75 100 ASP B N 1
ATOM 4434 C CA . ASP B 1 100 ? -7.301 -9.18 -20.25 1 97.75 100 ASP B CA 1
ATOM 4435 C C . ASP B 1 100 ? -7.477 -10.516 -20.969 1 97.75 100 ASP B C 1
ATOM 4437 O O . ASP B 1 100 ? -7.777 -11.531 -20.328 1 97.75 100 ASP B O 1
ATOM 4441 N N . LEU B 1 101 ? -7.32 -10.508 -22.188 1 98.56 101 LEU B N 1
ATOM 4442 C CA . LEU B 1 101 ? -7.352 -11.695 -23.031 1 98.56 101 LEU B CA 1
ATOM 4443 C C . LEU B 1 101 ? -6.477 -11.5 -24.266 1 98.56 101 LEU B C 1
ATOM 4445 O O . LEU B 1 101 ? -6.723 -10.602 -25.078 1 98.56 101 LEU B O 1
ATOM 4449 N N . ARG B 1 102 ? -5.488 -12.281 -24.344 1 97.44 102 ARG B N 1
ATOM 4450 C CA . ARG B 1 102 ? -4.551 -12.141 -25.453 1 97.44 102 ARG B CA 1
ATOM 4451 C C . ARG B 1 102 ? -4.879 -13.125 -26.562 1 97.44 102 ARG B C 1
ATOM 4453 O O . ARG B 1 102 ? -4.984 -14.328 -26.328 1 97.44 102 ARG B O 1
ATOM 4460 N N . GLY B 1 103 ? -4.996 -12.492 -27.609 1 96.88 103 GLY B N 1
ATOM 4461 C CA . GLY B 1 103 ? -5.348 -13.359 -28.734 1 96.88 103 GLY B CA 1
ATOM 4462 C C . GLY B 1 103 ? -6.75 -13.93 -28.625 1 96.88 103 GLY B C 1
ATOM 4463 O O . GLY B 1 103 ? -7.641 -13.297 -28.047 1 96.88 103 GLY B O 1
ATOM 4464 N N . LEU B 1 104 ? -7.207 -14.867 -29.172 1 98.19 104 LEU B N 1
ATOM 4465 C CA . LEU B 1 104 ? -8.484 -15.562 -29.203 1 98.19 104 LEU B CA 1
ATOM 4466 C C . LEU B 1 104 ? -9.602 -14.633 -29.656 1 98.19 104 LEU B C 1
ATOM 4468 O O . LEU B 1 104 ? -9.484 -13.414 -29.531 1 98.19 104 LEU B O 1
ATOM 4472 N N . THR B 1 105 ? -10.531 -15.117 -30.219 1 98.69 105 THR B N 1
ATOM 4473 C CA . THR B 1 105 ? -11.648 -14.344 -30.75 1 98.69 105 THR B CA 1
ATOM 4474 C C . THR B 1 105 ? -12.828 -14.367 -29.781 1 98.69 105 THR B C 1
ATOM 4476 O O . THR B 1 105 ? -13.336 -15.43 -29.438 1 98.69 105 THR B O 1
ATOM 4479 N N . VAL B 1 106 ? -13.242 -13.242 -29.344 1 98.88 106 VAL B N 1
ATOM 4480 C CA . VAL B 1 106 ? -14.414 -13.117 -28.484 1 98.88 106 VAL B CA 1
ATOM 4481 C C . VAL B 1 106 ? -15.688 -13.203 -29.312 1 98.88 106 VAL B C 1
ATOM 4483 O O . VAL B 1 106 ? -15.844 -12.461 -30.297 1 98.88 106 VAL B O 1
ATOM 4486 N N . ARG B 1 107 ? -16.578 -14.047 -28.922 1 98.75 107 ARG B N 1
ATOM 4487 C CA . ARG B 1 107 ? -17.781 -14.297 -29.703 1 98.75 107 ARG B CA 1
ATOM 4488 C C . ARG B 1 107 ? -19 -13.641 -29.047 1 98.75 107 ARG B C 1
ATOM 4490 O O . ARG B 1 107 ? -19.922 -13.211 -29.75 1 98.75 107 ARG B O 1
ATOM 4497 N N . SER B 1 108 ? -18.938 -13.586 -27.75 1 98.75 108 SER B N 1
ATOM 4498 C CA . SER B 1 108 ? -20.062 -13.023 -27.031 1 98.75 108 SER B CA 1
ATOM 4499 C C . SER B 1 108 ? -19.641 -12.531 -25.641 1 98.75 108 SER B C 1
ATOM 4501 O O . SER B 1 108 ? -18.719 -13.086 -25.047 1 98.75 108 SER B O 1
ATOM 4503 N N . VAL B 1 109 ? -20.328 -11.516 -25.203 1 98.88 109 VAL B N 1
ATOM 4504 C CA . VAL B 1 109 ? -20.188 -11.008 -23.828 1 98.88 109 VAL B CA 1
ATOM 4505 C C . VAL B 1 109 ? -21.562 -10.648 -23.266 1 98.88 109 VAL B C 1
ATOM 4507 O O . VAL B 1 109 ? -22.344 -9.969 -23.938 1 98.88 109 VAL B O 1
ATOM 4510 N N . THR B 1 110 ? -21.859 -11.148 -22.094 1 98.88 110 THR B N 1
ATOM 4511 C CA . THR B 1 110 ? -23.047 -10.703 -21.359 1 98.88 110 THR B CA 1
ATOM 4512 C C . THR B 1 110 ? -22.672 -10.234 -19.953 1 98.88 110 THR B C 1
ATOM 4514 O O . THR B 1 110 ? -21.703 -10.711 -19.375 1 98.88 110 THR B O 1
ATOM 4517 N N . VAL B 1 111 ? -23.359 -9.312 -19.484 1 98.75 111 VAL B N 1
ATOM 4518 C CA . VAL B 1 111 ? -23.328 -8.875 -18.094 1 98.75 111 VAL B CA 1
ATOM 4519 C C . VAL B 1 111 ? -24.688 -9.055 -17.438 1 98.75 111 VAL B C 1
ATOM 4521 O O . VAL B 1 111 ? -25.672 -8.453 -17.875 1 98.75 111 VAL B O 1
ATOM 4524 N N . ASP B 1 112 ? -24.656 -9.938 -16.484 1 98.44 112 ASP B N 1
ATOM 4525 C CA . ASP B 1 112 ? -25.891 -10.305 -15.812 1 98.44 112 ASP B CA 1
ATOM 4526 C C . ASP B 1 112 ? -26.953 -10.789 -16.812 1 98.44 112 ASP B C 1
ATOM 4528 O O . ASP B 1 112 ? -28.109 -10.367 -16.75 1 98.44 112 ASP B O 1
ATOM 4532 N N . GLY B 1 113 ? -26.516 -11.508 -17.703 1 98.38 113 GLY B N 1
ATOM 4533 C CA . GLY B 1 113 ? -27.406 -12.188 -18.625 1 98.38 113 GLY B CA 1
ATOM 4534 C C . GLY B 1 113 ? -27.828 -11.312 -19.797 1 98.38 113 GLY B C 1
ATOM 4535 O O . GLY B 1 113 ? -28.5 -11.781 -20.719 1 98.38 113 GLY B O 1
ATOM 4536 N N . VAL B 1 114 ? -27.406 -10.062 -19.797 1 98.5 114 VAL B N 1
ATOM 4537 C CA . VAL B 1 114 ? -27.781 -9.125 -20.859 1 98.5 114 VAL B CA 1
ATOM 4538 C C . VAL B 1 114 ? -26.578 -8.883 -21.781 1 98.5 114 VAL B C 1
ATOM 4540 O O . VAL B 1 114 ? -25.469 -8.633 -21.297 1 98.5 114 VAL B O 1
ATOM 4543 N N . ALA B 1 115 ? -26.859 -8.883 -23.047 1 98.56 115 ALA B N 1
ATOM 4544 C CA . ALA B 1 115 ? -25.797 -8.68 -24.016 1 98.56 115 ALA B CA 1
ATOM 4545 C C . ALA B 1 115 ? -25.109 -7.328 -23.828 1 98.56 115 ALA B C 1
ATOM 4547 O O . ALA B 1 115 ? -25.797 -6.309 -23.672 1 98.56 115 ALA B O 1
ATOM 4548 N N . ALA B 1 116 ? -23.797 -7.332 -23.828 1 98.69 116 ALA B N 1
ATOM 4549 C CA . ALA B 1 116 ? -22.984 -6.125 -23.719 1 98.69 116 ALA B CA 1
ATOM 4550 C C . ALA B 1 116 ? -22.203 -5.879 -25.016 1 98.69 116 ALA B C 1
ATOM 4552 O O . ALA B 1 116 ? -21.922 -6.816 -25.766 1 98.69 116 ALA B O 1
ATOM 4553 N N . THR B 1 117 ? -21.891 -4.594 -25.297 1 98.31 117 THR B N 1
ATOM 4554 C CA . THR B 1 117 ? -20.953 -4.309 -26.375 1 98.31 117 THR B CA 1
ATOM 4555 C C . THR B 1 117 ? -19.516 -4.434 -25.891 1 98.31 117 THR B C 1
ATOM 4557 O O . THR B 1 117 ? -19.234 -4.32 -24.703 1 98.31 117 THR B O 1
ATOM 4560 N N . PHE B 1 118 ? -18.656 -4.84 -26.844 1 98.38 118 PHE B N 1
ATOM 4561 C CA . PHE B 1 118 ? -17.25 -4.98 -26.469 1 98.38 118 PHE B CA 1
ATOM 4562 C C . PHE B 1 118 ? -16.344 -4.617 -27.641 1 98.38 118 PHE B C 1
ATOM 4564 O O . PHE B 1 118 ? -16.781 -4.594 -28.781 1 98.38 118 PHE B O 1
ATOM 4571 N N . ARG B 1 119 ? -15.133 -4.293 -27.297 1 97.75 119 ARG B N 1
ATOM 4572 C CA . ARG B 1 119 ? -14.07 -4.082 -28.281 1 97.75 119 ARG B CA 1
ATOM 4573 C C . ARG B 1 119 ? -12.719 -4.523 -27.719 1 97.75 119 ARG B C 1
ATOM 4575 O O . ARG B 1 119 ? -12.539 -4.621 -26.516 1 97.75 119 ARG B O 1
ATOM 4582 N N . ARG B 1 120 ? -11.859 -4.887 -28.672 1 97.12 120 ARG B N 1
ATOM 4583 C CA . ARG B 1 120 ? -10.469 -5.176 -28.312 1 97.12 120 ARG B CA 1
ATOM 4584 C C . ARG B 1 120 ? -9.617 -3.912 -28.375 1 97.12 120 ARG B C 1
ATOM 4586 O O . ARG B 1 120 ? -9.797 -3.078 -29.266 1 97.12 120 ARG B O 1
ATOM 4593 N N . ALA B 1 121 ? -8.789 -3.77 -27.375 1 94 121 ALA B N 1
ATOM 4594 C CA . ALA B 1 121 ? -7.887 -2.617 -27.375 1 94 121 ALA B CA 1
ATOM 4595 C C . ALA B 1 121 ? -6.477 -3.027 -26.969 1 94 121 ALA B C 1
ATOM 4597 O O . ALA B 1 121 ? -6.297 -3.826 -26.047 1 94 121 ALA B O 1
ATOM 4598 N N . GLY B 1 122 ? -5.555 -2.51 -27.719 1 92.75 122 GLY B N 1
ATOM 4599 C CA . GLY B 1 122 ? -4.168 -2.807 -27.375 1 92.75 122 GLY B CA 1
ATOM 4600 C C . GLY B 1 122 ? -3.807 -4.266 -27.594 1 92.75 122 GLY B C 1
ATOM 4601 O O . GLY B 1 122 ? -4.336 -4.922 -28.484 1 92.75 122 GLY B O 1
ATOM 4602 N N . GLU B 1 123 ? -2.893 -4.699 -26.75 1 92.81 123 GLU B N 1
ATOM 4603 C CA . GLU B 1 123 ? -2.326 -6.031 -26.938 1 92.81 123 GLU B CA 1
ATOM 4604 C C . GLU B 1 123 ? -3.25 -7.105 -26.375 1 92.81 123 GLU B C 1
ATOM 4606 O O . GLU B 1 123 ? -3.281 -8.234 -26.875 1 92.81 123 GLU B O 1
ATOM 4611 N N . HIS B 1 124 ? -4.039 -6.699 -25.328 1 95.94 124 HIS B N 1
ATOM 4612 C CA . HIS B 1 124 ? -4.754 -7.812 -24.703 1 95.94 124 HIS B CA 1
ATOM 4613 C C . HIS B 1 124 ? -6.027 -7.332 -24.016 1 95.94 124 HIS B C 1
ATOM 4615 O O . HIS B 1 124 ? -6.715 -8.117 -23.359 1 95.94 124 HIS B O 1
ATOM 4621 N N . GLU B 1 125 ? -6.453 -6.121 -24.219 1 95.94 125 GLU B N 1
ATOM 4622 C CA . GLU B 1 125 ? -7.59 -5.613 -23.453 1 95.94 125 GLU B CA 1
ATOM 4623 C C . GLU B 1 125 ? -8.914 -5.996 -24.125 1 95.94 125 GLU B C 1
ATOM 4625 O O . GLU B 1 125 ? -9.078 -5.816 -25.328 1 95.94 125 GLU B O 1
ATOM 4630 N N . LEU B 1 126 ? -9.773 -6.543 -23.359 1 98.12 126 LEU B N 1
ATOM 4631 C CA . LEU B 1 126 ? -11.18 -6.688 -23.719 1 98.12 126 LEU B CA 1
ATOM 4632 C C . LEU B 1 126 ? -12.031 -5.652 -22.984 1 98.12 126 LEU B C 1
ATOM 4634 O O . LEU B 1 126 ? -12.305 -5.789 -21.797 1 98.12 126 LEU B O 1
ATOM 4638 N N . VAL B 1 127 ? -12.453 -4.652 -23.719 1 97.19 127 VAL B N 1
ATOM 4639 C CA . VAL B 1 127 ? -13.219 -3.551 -23.141 1 97.19 127 VAL B CA 1
ATOM 4640 C C . VAL B 1 127 ? -14.711 -3.854 -23.234 1 97.19 127 VAL B C 1
ATOM 4642 O O . VAL B 1 127 ? -15.25 -4.012 -24.328 1 97.19 127 VAL B O 1
ATOM 4645 N N . ILE B 1 128 ? -15.375 -3.896 -22.141 1 98.06 128 ILE B N 1
ATOM 4646 C CA . ILE B 1 128 ? -16.766 -4.301 -22.062 1 98.06 128 ILE B CA 1
ATOM 4647 C C . ILE B 1 128 ? -17.625 -3.111 -21.641 1 98.06 128 ILE B C 1
ATOM 4649 O O . ILE B 1 128 ? -17.312 -2.424 -20.672 1 98.06 128 ILE B O 1
ATOM 4653 N N . THR B 1 129 ? -18.672 -2.869 -22.344 1 97.75 129 THR B N 1
ATOM 4654 C CA . THR B 1 129 ? -19.656 -1.85 -22 1 97.75 129 THR B CA 1
ATOM 4655 C C . THR B 1 129 ? -21.016 -2.482 -21.734 1 97.75 129 THR B C 1
ATOM 4657 O O . THR B 1 129 ? -21.75 -2.834 -22.672 1 97.75 129 THR B O 1
ATOM 4660 N N . PRO B 1 130 ? -21.312 -2.605 -20.516 1 97.81 130 PRO B N 1
ATOM 4661 C CA . PRO B 1 130 ? -22.625 -3.162 -20.219 1 97.81 130 PRO B CA 1
ATOM 4662 C C . PRO B 1 130 ? -23.766 -2.285 -20.719 1 97.81 130 PRO B C 1
ATOM 4664 O O . PRO B 1 130 ? -23.594 -1.08 -20.906 1 97.81 130 PRO B O 1
ATOM 4667 N N . ARG B 1 131 ? -24.906 -2.834 -20.938 1 97.69 131 ARG B N 1
ATOM 4668 C CA . ARG B 1 131 ? -26.094 -2.07 -21.344 1 97.69 131 ARG B CA 1
ATOM 4669 C C . ARG B 1 131 ? -26.469 -1.033 -20.297 1 97.69 131 ARG B C 1
ATOM 4671 O O . ARG B 1 131 ? -26.844 0.09 -20.625 1 97.69 131 ARG B O 1
ATOM 4678 N N . LYS B 1 132 ? -26.391 -1.485 -19.062 1 96.81 132 LYS B N 1
ATOM 4679 C CA . LYS B 1 132 ? -26.547 -0.592 -17.906 1 96.81 132 LYS B CA 1
ATOM 4680 C C . LYS B 1 132 ? -25.281 -0.581 -17.047 1 96.81 132 LYS B C 1
ATOM 4682 O O . LYS B 1 132 ? -24.703 -1.633 -16.781 1 96.81 132 LYS B O 1
ATOM 4687 N N . PRO B 1 133 ? -24.969 0.634 -16.688 1 95.94 133 PRO B N 1
ATOM 4688 C CA . PRO B 1 133 ? -23.797 0.682 -15.805 1 95.94 133 PRO B CA 1
ATOM 4689 C C . PRO B 1 133 ? -23.984 -0.166 -14.547 1 95.94 133 PRO B C 1
ATOM 4691 O O . PRO B 1 133 ? -25.109 -0.377 -14.102 1 95.94 133 PRO B O 1
ATOM 4694 N N . VAL B 1 134 ? -22.875 -0.695 -14.086 1 96.19 134 VAL B N 1
ATOM 4695 C CA . VAL B 1 134 ? -22.875 -1.447 -12.836 1 96.19 134 VAL B CA 1
ATOM 4696 C C . VAL B 1 134 ? -22.641 -0.501 -11.664 1 96.19 134 VAL B C 1
ATOM 4698 O O . VAL B 1 134 ? -21.641 0.219 -11.633 1 96.19 134 VAL B O 1
ATOM 4701 N N . ALA B 1 135 ? -23.5 -0.518 -10.695 1 94 135 ALA B N 1
ATOM 4702 C CA . ALA B 1 135 ? -23.406 0.408 -9.57 1 94 135 ALA B CA 1
ATOM 4703 C C . ALA B 1 135 ? -22.312 -0.02 -8.594 1 94 135 ALA B C 1
ATOM 4705 O O . ALA B 1 135 ? -22.047 -1.214 -8.422 1 94 135 ALA B O 1
ATOM 4706 N N . GLU B 1 136 ? -21.703 0.931 -7.98 1 86.75 136 GLU B N 1
ATOM 4707 C CA . GLU B 1 136 ? -20.75 0.636 -6.906 1 86.75 136 GLU B CA 1
ATOM 4708 C C . GLU B 1 136 ? -21.375 -0.293 -5.867 1 86.75 136 GLU B C 1
ATOM 4710 O O . GLU B 1 136 ? -22.531 -0.113 -5.48 1 86.75 136 GLU B O 1
ATOM 4715 N N . GLY B 1 137 ? -20.594 -1.316 -5.516 1 87.62 137 GLY B N 1
ATOM 4716 C CA . GLY B 1 137 ? -21.031 -2.246 -4.488 1 87.62 137 GLY B CA 1
ATOM 4717 C C . GLY B 1 137 ? -21.828 -3.414 -5.047 1 87.62 137 GLY B C 1
ATOM 4718 O O . GLY B 1 137 ? -22.016 -4.422 -4.363 1 87.62 137 GLY B O 1
ATOM 4719 N N . ALA B 1 138 ? -22.281 -3.311 -6.246 1 95.69 138 ALA B N 1
ATOM 4720 C CA . ALA B 1 138 ? -23.125 -4.355 -6.836 1 95.69 138 ALA B CA 1
ATOM 4721 C C . ALA B 1 138 ? -22.281 -5.559 -7.254 1 95.69 138 ALA B C 1
ATOM 4723 O O . ALA B 1 138 ? -21.188 -5.398 -7.797 1 95.69 138 ALA B O 1
ATOM 4724 N N . GLN B 1 139 ? -22.828 -6.707 -6.918 1 97.62 139 GLN B N 1
ATOM 4725 C CA . GLN B 1 139 ? -22.281 -7.926 -7.508 1 97.62 139 GLN B CA 1
ATOM 4726 C C . GLN B 1 139 ? -22.828 -8.148 -8.914 1 97.62 139 GLN B C 1
ATOM 4728 O O . GLN B 1 139 ? -24.016 -7.926 -9.164 1 97.62 139 GLN B O 1
ATOM 4733 N N . PHE B 1 140 ? -21.906 -8.609 -9.797 1 98.44 140 PHE B N 1
ATOM 4734 C CA . PHE B 1 140 ? -22.344 -8.859 -11.164 1 98.44 140 PHE B CA 1
ATOM 4735 C C . PHE B 1 140 ? -21.594 -10.039 -11.766 1 98.44 140 PHE B C 1
ATOM 4737 O O . PHE B 1 140 ? -20.578 -10.484 -11.219 1 98.44 140 PHE B O 1
ATOM 4744 N N . THR B 1 141 ? -22.188 -10.578 -12.844 1 98.81 141 THR B N 1
ATOM 4745 C CA . THR B 1 141 ? -21.609 -11.727 -13.539 1 98.81 141 THR B CA 1
ATOM 4746 C C . THR B 1 141 ? -21.344 -11.391 -15 1 98.81 141 THR B C 1
ATOM 4748 O O . THR B 1 141 ? -22.203 -10.852 -15.688 1 98.81 141 THR B O 1
ATOM 4751 N N . VAL B 1 142 ? -20.156 -11.672 -15.391 1 98.88 142 VAL B N 1
ATOM 4752 C CA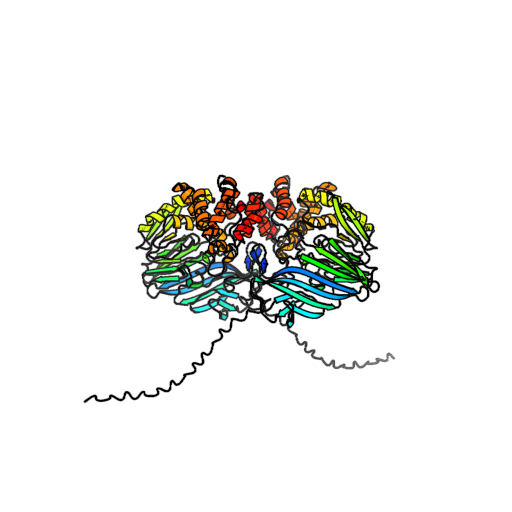 . VAL B 1 142 ? -19.781 -11.523 -16.797 1 98.88 142 VAL B CA 1
ATOM 4753 C C . VAL B 1 142 ? -19.594 -12.898 -17.438 1 98.88 142 VAL B C 1
ATOM 4755 O O . VAL B 1 142 ? -18.922 -13.766 -16.875 1 98.88 142 VAL B O 1
ATOM 4758 N N . VAL B 1 143 ? -20.188 -13.117 -18.562 1 98.94 143 VAL B N 1
ATOM 4759 C CA . VAL B 1 143 ? -19.984 -14.352 -19.312 1 98.94 143 VAL B CA 1
ATOM 4760 C C . VAL B 1 143 ? -19.359 -14.023 -20.672 1 98.94 143 VAL B C 1
ATOM 4762 O O . VAL B 1 143 ? -19.906 -13.219 -21.438 1 98.94 143 VAL B O 1
ATOM 4765 N N . VAL B 1 144 ? -18.266 -14.562 -20.969 1 98.94 144 VAL B N 1
ATOM 4766 C CA . VAL B 1 144 ? -17.547 -14.336 -22.219 1 98.94 144 VAL B CA 1
ATOM 4767 C C . VAL B 1 144 ? -17.391 -15.656 -22.984 1 98.94 144 VAL B C 1
ATOM 4769 O O . VAL B 1 144 ? -16.844 -16.625 -22.453 1 98.94 144 VAL B O 1
ATOM 4772 N N . GLY B 1 145 ? -17.922 -15.734 -24.203 1 98.94 145 GLY B N 1
ATOM 4773 C CA . GLY B 1 145 ? -17.625 -16.812 -25.141 1 98.94 145 GLY B CA 1
ATOM 4774 C C . GLY B 1 145 ? -16.469 -16.484 -26.078 1 98.94 145 GLY B C 1
ATOM 4775 O O . GLY B 1 145 ? -16.406 -15.383 -26.625 1 98.94 145 GLY B O 1
ATOM 4776 N N . TYR B 1 146 ? -15.578 -17.422 -26.219 1 98.94 146 TYR B N 1
ATOM 4777 C CA . TYR B 1 146 ? -14.391 -17.141 -27.016 1 98.94 146 TYR B CA 1
ATOM 4778 C C . TYR B 1 146 ? -13.828 -18.422 -27.625 1 98.94 146 TYR B C 1
ATOM 4780 O O . TYR B 1 146 ? -14.172 -19.531 -27.188 1 98.94 146 TYR B O 1
ATOM 4788 N N . ASP B 1 147 ? -13.055 -18.297 -28.672 1 98.81 147 ASP B N 1
ATOM 4789 C CA . ASP B 1 147 ? -12.398 -19.453 -29.281 1 98.81 147 ASP B CA 1
ATOM 4790 C C . ASP B 1 147 ? -11.156 -19.047 -30.062 1 98.81 147 ASP B C 1
ATOM 4792 O O . ASP B 1 147 ? -10.883 -17.844 -30.219 1 98.81 147 ASP B O 1
ATOM 4796 N N . GLY B 1 148 ? -10.375 -20.031 -30.391 1 98.69 148 GLY B N 1
ATOM 4797 C CA . GLY B 1 148 ? -9.18 -19.828 -31.172 1 98.69 148 GLY B CA 1
ATOM 4798 C C . GLY B 1 148 ? -8.016 -20.703 -30.734 1 98.69 148 GLY B C 1
ATOM 4799 O O . GLY B 1 148 ? -8.219 -21.734 -30.094 1 98.69 148 GLY B O 1
ATOM 4800 N N . ARG B 1 149 ? -6.871 -20.375 -31.219 1 98.25 149 ARG B N 1
ATOM 4801 C CA . ARG B 1 149 ? -5.645 -21.062 -30.844 1 98.25 149 ARG B CA 1
ATOM 4802 C C . ARG B 1 149 ? -4.805 -20.203 -29.891 1 98.25 149 ARG B C 1
ATOM 4804 O O . ARG B 1 149 ? -4.117 -19.281 -30.328 1 98.25 149 ARG B O 1
ATOM 4811 N N . PRO B 1 150 ? -4.766 -20.578 -28.625 1 98.06 150 PRO B N 1
ATOM 4812 C CA . PRO B 1 150 ? -3.908 -19.812 -27.719 1 98.06 150 PRO B CA 1
ATOM 4813 C C . PRO B 1 150 ? -2.43 -19.875 -28.094 1 98.06 150 PRO B C 1
ATOM 4815 O O . PRO B 1 150 ? -1.981 -20.891 -28.656 1 98.06 150 PRO B O 1
ATOM 4818 N N . GLU B 1 151 ? -1.72 -18.828 -27.844 1 96.69 151 GLU B N 1
ATOM 4819 C CA . GLU B 1 151 ? -0.305 -18.75 -28.203 1 96.69 151 GLU B CA 1
ATOM 4820 C C . GLU B 1 151 ? 0.547 -18.422 -26.984 1 96.69 151 GLU B C 1
ATOM 4822 O O . GLU B 1 151 ? 0.079 -17.766 -26.047 1 96.69 151 GLU B O 1
ATOM 4827 N N . PRO B 1 152 ? 1.785 -18.922 -27 1 97.19 152 PRO B N 1
ATOM 4828 C CA . PRO B 1 152 ? 2.688 -18.547 -25.906 1 97.19 152 PRO B CA 1
ATOM 4829 C C . PRO B 1 152 ? 3.137 -17.094 -25.984 1 97.19 152 PRO B C 1
ATOM 4831 O O . PRO B 1 152 ? 2.875 -16.406 -26.984 1 97.19 152 PRO B O 1
ATOM 4834 N N . ILE B 1 153 ? 3.643 -16.578 -24.906 1 96.19 153 ILE B N 1
ATOM 4835 C CA . ILE B 1 153 ? 4.277 -15.273 -24.812 1 96.19 153 ILE B CA 1
ATOM 4836 C C . ILE B 1 153 ? 5.785 -15.438 -24.625 1 96.19 153 ILE B C 1
ATOM 4838 O O . ILE B 1 153 ? 6.23 -16.156 -23.734 1 96.19 153 ILE B O 1
ATOM 4842 N N . GLY B 1 154 ? 6.582 -14.828 -25.484 1 93.62 154 GLY B N 1
ATOM 4843 C CA . GLY B 1 154 ? 8.031 -14.859 -25.344 1 93.62 154 GLY B CA 1
ATOM 4844 C C . GLY B 1 154 ? 8.539 -13.93 -24.25 1 93.62 154 GLY B C 1
ATOM 4845 O O . GLY B 1 154 ? 8.086 -12.789 -24.125 1 93.62 154 GLY B O 1
ATOM 4846 N N . THR B 1 155 ? 9.398 -14.43 -23.391 1 90.19 155 THR B N 1
ATOM 4847 C CA . THR B 1 155 ? 10.086 -13.633 -22.375 1 90.19 155 THR B CA 1
ATOM 4848 C C . THR B 1 155 ? 11.594 -13.883 -22.438 1 90.19 155 THR B C 1
ATOM 4850 O O . THR B 1 155 ? 12.055 -14.75 -23.188 1 90.19 155 THR B O 1
ATOM 4853 N N . ALA B 1 156 ? 12.359 -13.094 -21.625 1 82.75 156 ALA B N 1
ATOM 4854 C CA . ALA B 1 156 ? 13.805 -13.258 -21.547 1 82.75 156 ALA B CA 1
ATOM 4855 C C . ALA B 1 156 ? 14.172 -14.609 -20.938 1 82.75 156 ALA B C 1
ATOM 4857 O O . ALA B 1 156 ? 15.258 -15.141 -21.203 1 82.75 156 ALA B O 1
ATOM 4858 N N . ARG B 1 157 ? 13.258 -15.305 -20.266 1 83 157 ARG B N 1
ATOM 4859 C CA . ARG B 1 157 ? 13.562 -16.516 -19.516 1 83 157 ARG B CA 1
ATOM 4860 C C . ARG B 1 157 ? 12.945 -17.734 -20.188 1 83 157 ARG B C 1
ATOM 4862 O O . ARG B 1 157 ? 13.055 -18.859 -19.672 1 83 157 ARG B O 1
ATOM 4869 N N . GLY B 1 158 ? 12.273 -17.453 -21.234 1 89.75 158 GLY B N 1
ATOM 4870 C CA . GLY B 1 158 ? 11.547 -18.516 -21.922 1 89.75 158 GLY B CA 1
ATOM 4871 C C . GLY B 1 158 ? 10.141 -18.125 -22.312 1 89.75 158 GLY B C 1
ATOM 4872 O O . GLY B 1 158 ? 9.781 -16.953 -22.25 1 89.75 158 GLY B O 1
ATOM 4873 N N . ARG B 1 159 ? 9.445 -19.156 -22.672 1 95.44 159 ARG B N 1
ATOM 4874 C CA . ARG B 1 159 ? 8.07 -18.906 -23.094 1 95.44 159 ARG B CA 1
ATOM 4875 C C . ARG B 1 159 ? 7.09 -19.172 -21.953 1 95.44 159 ARG B C 1
ATOM 4877 O O . ARG B 1 159 ? 7.266 -20.109 -21.188 1 95.44 159 ARG B O 1
ATOM 4884 N N . THR B 1 160 ? 6.125 -18.312 -21.844 1 96.56 160 THR B N 1
ATOM 4885 C CA . THR B 1 160 ? 5.047 -18.438 -20.875 1 96.56 160 THR B CA 1
ATOM 4886 C C . THR B 1 160 ? 3.688 -18.469 -21.562 1 96.56 160 THR B C 1
ATOM 4888 O O . THR B 1 160 ? 3.613 -18.391 -22.797 1 96.56 160 THR B O 1
ATOM 4891 N N . GLY B 1 161 ? 2.664 -18.672 -20.781 1 97.62 161 GLY B N 1
ATOM 4892 C CA . GLY B 1 161 ? 1.34 -18.781 -21.375 1 97.62 161 GLY B CA 1
ATOM 4893 C C . GLY B 1 161 ? 0.994 -20.188 -21.812 1 97.62 161 GLY B C 1
ATOM 4894 O O . GLY B 1 161 ? 1.262 -21.156 -21.094 1 97.62 161 GLY B O 1
ATOM 4895 N N . TRP B 1 162 ? 0.315 -20.266 -22.938 1 98.12 162 TRP B N 1
ATOM 4896 C CA . TRP B 1 162 ? -0.168 -21.547 -23.453 1 98.12 162 TRP B CA 1
ATOM 4897 C C . TRP B 1 162 ? 0.902 -22.234 -24.297 1 98.12 162 TRP B C 1
ATOM 4899 O O . TRP B 1 162 ? 1.145 -21.844 -25.438 1 98.12 162 TRP B O 1
ATOM 4909 N N . LEU B 1 163 ? 1.474 -23.297 -23.734 1 97.94 163 LEU B N 1
ATOM 4910 C CA . LEU B 1 163 ? 2.498 -24.094 -24.391 1 97.94 163 LEU B CA 1
ATOM 4911 C C . LEU B 1 163 ? 1.918 -25.406 -24.891 1 97.94 163 LEU B C 1
ATOM 4913 O O . LEU B 1 163 ? 1.753 -26.359 -24.125 1 97.94 163 LEU B O 1
ATOM 4917 N N . ALA B 1 164 ? 1.725 -25.469 -26.25 1 97.62 164 ALA B N 1
ATOM 4918 C CA . ALA B 1 164 ? 1.055 -26.656 -26.766 1 97.62 164 ALA B CA 1
ATOM 4919 C C . ALA B 1 164 ? 1.887 -27.312 -27.859 1 97.62 164 ALA B C 1
ATOM 4921 O O . ALA B 1 164 ? 2.613 -26.641 -28.594 1 97.62 164 ALA B O 1
ATOM 4922 N N . THR B 1 165 ? 1.845 -28.578 -27.875 1 96.94 165 THR B N 1
ATOM 4923 C CA . THR B 1 165 ? 2.33 -29.422 -28.969 1 96.94 165 THR B CA 1
ATOM 4924 C C . THR B 1 165 ? 1.201 -30.281 -29.531 1 96.94 165 THR B C 1
ATOM 4926 O O . THR B 1 165 ? 0.559 -31.031 -28.797 1 96.94 165 THR B O 1
ATOM 4929 N N . SER B 1 166 ? 1.027 -30.234 -30.797 1 97.31 166 SER B N 1
ATOM 4930 C CA . SER B 1 166 ? -0.07 -30.922 -31.453 1 97.31 166 SER B CA 1
ATOM 4931 C C . SER B 1 166 ? -0.047 -32.406 -31.141 1 97.31 166 SER B C 1
ATOM 4933 O O . SER B 1 166 ? 0.981 -33.062 -31.312 1 97.31 166 SER B O 1
ATOM 4935 N N . GLY B 1 167 ? -1.193 -32.875 -30.609 1 97.38 167 GLY B N 1
ATOM 4936 C CA . GLY B 1 167 ? -1.384 -34.281 -30.375 1 97.38 167 GLY B CA 1
ATOM 4937 C C . GLY B 1 167 ? -0.659 -34.781 -29.141 1 97.38 167 GLY B C 1
ATOM 4938 O O . GLY B 1 167 ? -0.692 -35.969 -28.844 1 97.38 167 GLY B O 1
ATOM 4939 N N . ASP B 1 168 ? -0.042 -33.906 -28.453 1 97.75 168 ASP B N 1
ATOM 4940 C CA . ASP B 1 168 ? 0.757 -34.344 -27.312 1 97.75 168 ASP B CA 1
ATOM 4941 C C . ASP B 1 168 ? 0.245 -33.719 -26.016 1 97.75 168 ASP B C 1
ATOM 4943 O O . ASP B 1 168 ? -0.555 -34.312 -25.297 1 97.75 168 ASP B O 1
ATOM 4947 N N . SER B 1 169 ? 0.595 -32.469 -25.766 1 98.19 169 SER B N 1
ATOM 4948 C CA . SER B 1 169 ? 0.152 -31.844 -24.516 1 98.19 169 SER B CA 1
ATOM 4949 C C . SER B 1 169 ? 0.007 -30.328 -24.688 1 98.19 169 SER B C 1
ATOM 4951 O O . SER B 1 169 ? 0.562 -29.75 -25.625 1 98.19 169 SER B O 1
ATOM 4953 N N . ALA B 1 170 ? -0.807 -29.719 -23.875 1 98.62 170 ALA B N 1
ATOM 4954 C CA . ALA B 1 170 ? -0.971 -28.281 -23.734 1 98.62 170 ALA B CA 1
ATOM 4955 C C . ALA B 1 170 ? -0.911 -27.859 -22.266 1 98.62 170 ALA B C 1
ATOM 4957 O O . ALA B 1 170 ? -1.582 -28.453 -21.422 1 98.62 170 ALA B O 1
ATOM 4958 N N . VAL B 1 171 ? -0.029 -26.859 -21.969 1 98.62 171 VAL B N 1
ATOM 4959 C CA . VAL B 1 171 ? 0.15 -26.422 -20.594 1 98.62 171 VAL B CA 1
ATOM 4960 C C . VAL B 1 171 ? 0.141 -24.891 -20.531 1 98.62 171 VAL B C 1
ATOM 4962 O O . VAL B 1 171 ? 0.876 -24.234 -21.266 1 98.62 171 VAL B O 1
ATOM 4965 N N . ALA B 1 172 ? -0.754 -24.312 -19.766 1 98.62 172 ALA B N 1
ATOM 4966 C CA . ALA B 1 172 ? -0.72 -22.891 -19.406 1 98.62 172 ALA B CA 1
ATOM 4967 C C . ALA B 1 172 ? 0.101 -22.656 -18.141 1 98.62 172 ALA B C 1
ATOM 4969 O O . ALA B 1 172 ? -0.252 -23.156 -17.062 1 98.62 172 ALA B O 1
ATOM 4970 N N . THR B 1 173 ? 1.229 -21.906 -18.25 1 97.75 173 THR B N 1
ATOM 4971 C CA . THR B 1 173 ? 2.15 -21.766 -17.125 1 97.75 173 THR B CA 1
ATOM 4972 C C . THR B 1 173 ? 3.072 -20.578 -17.328 1 97.75 173 THR B C 1
ATOM 4974 O O . THR B 1 173 ? 3.221 -20.078 -18.438 1 97.75 173 THR B O 1
ATOM 4977 N N . GLY B 1 174 ? 3.496 -20.094 -16.203 1 94.44 174 GLY B N 1
ATOM 4978 C CA . GLY B 1 174 ? 4.559 -19.109 -16.25 1 94.44 174 GLY B CA 1
ATOM 4979 C C . GLY B 1 174 ? 4.141 -17.75 -15.727 1 94.44 174 GLY B C 1
ATOM 4980 O O . GLY B 1 174 ? 2.961 -17.516 -15.469 1 94.44 174 GLY B O 1
ATOM 4981 N N . GLN B 1 175 ? 5.137 -16.969 -15.523 1 92.69 175 GLN B N 1
ATOM 4982 C CA . GLN B 1 175 ? 5.043 -15.586 -15.07 1 92.69 175 GLN B CA 1
ATOM 4983 C C . GLN B 1 175 ? 5.879 -14.664 -15.953 1 92.69 175 GLN B C 1
ATOM 4985 O O . GLN B 1 175 ? 6.883 -15.094 -16.531 1 92.69 175 GLN B O 1
ATOM 4990 N N . PRO B 1 176 ? 5.418 -13.375 -16.062 1 90.88 176 PRO B N 1
ATOM 4991 C CA . PRO B 1 176 ? 4.359 -12.641 -15.375 1 90.88 176 PRO B CA 1
ATOM 4992 C C . PRO B 1 176 ? 2.979 -12.883 -15.977 1 90.88 176 PRO B C 1
ATOM 4994 O O . PRO B 1 176 ? 1.966 -12.75 -15.281 1 90.88 176 PRO B O 1
ATOM 4997 N N . HIS B 1 177 ? 3.014 -13.266 -17.312 1 94.19 177 HIS B N 1
ATOM 4998 C CA . HIS B 1 177 ? 1.733 -13.398 -18 1 94.19 177 HIS B CA 1
ATOM 4999 C C . HIS B 1 177 ? 1.501 -14.828 -18.469 1 94.19 177 HIS B C 1
ATOM 5001 O O . HIS B 1 177 ? 2.336 -15.398 -19.172 1 94.19 177 HIS B O 1
ATOM 5007 N N . SER B 1 178 ? 0.423 -15.344 -18.062 1 97 178 SER B N 1
ATOM 5008 C CA . SER B 1 178 ? 0.016 -16.656 -18.562 1 97 178 SER B CA 1
ATOM 5009 C C . SER B 1 178 ? -1.501 -16.75 -18.688 1 97 178 SER B C 1
ATOM 5011 O O . SER B 1 178 ? -2.025 -17.109 -19.734 1 97 178 SER B O 1
ATOM 5013 N N . ALA B 1 179 ? -2.199 -16.344 -17.703 1 98.06 179 ALA B N 1
ATOM 5014 C CA . ALA B 1 179 ? -3.645 -16.516 -17.594 1 98.06 179 ALA B CA 1
ATOM 5015 C C . ALA B 1 179 ? -4.363 -15.906 -18.797 1 98.06 179 ALA B C 1
ATOM 5017 O O . ALA B 1 179 ? -5.254 -16.531 -19.375 1 98.06 179 ALA B O 1
ATOM 5018 N N . MET B 1 180 ? -3.953 -14.789 -19.219 1 98 180 MET B N 1
ATOM 5019 C CA . MET B 1 180 ? -4.656 -14.055 -20.266 1 98 180 MET B CA 1
ATOM 5020 C C . MET B 1 180 ? -4.539 -14.758 -21.609 1 98 180 MET B C 1
ATOM 5022 O O . MET B 1 180 ? -5.223 -14.398 -22.562 1 98 180 MET B O 1
ATOM 5026 N N . THR B 1 181 ? -3.729 -15.773 -21.703 1 98.38 181 THR B N 1
ATOM 5027 C CA . THR B 1 181 ? -3.564 -16.469 -22.984 1 98.38 181 THR B CA 1
ATOM 5028 C C . THR B 1 181 ? -4.656 -17.516 -23.172 1 98.38 181 THR B C 1
ATOM 5030 O O . THR B 1 181 ? -4.836 -18.047 -24.266 1 98.38 181 THR B O 1
ATOM 5033 N N . TRP B 1 182 ? -5.383 -17.812 -22.078 1 98.38 182 TRP B N 1
ATOM 5034 C CA . TRP B 1 182 ? -6.305 -18.938 -22.281 1 98.38 182 TRP B CA 1
ATOM 5035 C C . TRP B 1 182 ? -7.672 -18.609 -21.688 1 98.38 182 TRP B C 1
ATOM 5037 O O . TRP B 1 182 ? -8.648 -19.328 -21.922 1 98.38 182 TRP B O 1
ATOM 5047 N N . PHE B 1 183 ? -7.832 -17.5 -20.922 1 98.69 183 PHE B N 1
ATOM 5048 C CA . PHE B 1 183 ? -9.156 -17.031 -20.531 1 98.69 183 PHE B CA 1
ATOM 5049 C C . PHE B 1 183 ? -9.125 -15.547 -20.188 1 98.69 183 PHE B C 1
ATOM 5051 O O . PHE B 1 183 ? -8.07 -15 -19.859 1 98.69 183 PHE B O 1
ATOM 5058 N N . PRO B 1 184 ? -10.344 -14.852 -20.359 1 98.75 184 PRO B N 1
ATOM 5059 C CA . PRO B 1 184 ? -10.406 -13.461 -19.906 1 98.75 184 PRO B CA 1
ATOM 5060 C C . PRO B 1 184 ? -10.227 -13.32 -18.391 1 98.75 184 PRO B C 1
ATOM 5062 O O . PRO B 1 184 ? -10.93 -13.977 -17.625 1 98.75 184 PRO B O 1
ATOM 5065 N N . VAL B 1 185 ? -9.336 -12.469 -17.984 1 98.38 185 VAL B N 1
ATOM 5066 C CA . VAL B 1 185 ? -8.945 -12.406 -16.578 1 98.38 185 VAL B CA 1
ATOM 5067 C C . VAL B 1 185 ? -8.688 -10.953 -16.188 1 98.38 185 VAL B C 1
ATOM 5069 O O . VAL B 1 185 ? -8.328 -10.125 -17.016 1 98.38 185 VAL B O 1
ATOM 5072 N N . ASN B 1 186 ? -9.039 -10.586 -14.969 1 96.12 186 ASN B N 1
ATOM 5073 C CA . ASN B 1 186 ? -8.43 -9.398 -14.383 1 96.12 186 ASN B CA 1
ATOM 5074 C C . ASN B 1 186 ? -6.988 -9.656 -13.961 1 96.12 186 ASN B C 1
ATOM 5076 O O . ASN B 1 186 ? -6.738 -10.141 -12.852 1 96.12 186 ASN B O 1
ATOM 5080 N N . GLY B 1 187 ? -6.078 -9.258 -14.797 1 93.88 187 GLY B N 1
ATOM 5081 C CA . GLY B 1 187 ? -4.707 -9.734 -14.75 1 93.88 187 GLY B CA 1
ATOM 5082 C C . GLY B 1 187 ? -3.846 -8.977 -13.758 1 93.88 187 GLY B C 1
ATOM 5083 O O . GLY B 1 187 ? -2.645 -8.805 -13.977 1 93.88 187 GLY B O 1
ATOM 5084 N N . THR B 1 188 ? -4.41 -8.438 -12.68 1 88.81 188 THR B N 1
ATOM 5085 C CA . THR B 1 188 ? -3.605 -7.82 -11.625 1 88.81 188 THR B CA 1
ATOM 5086 C C . THR B 1 188 ? -3.393 -8.797 -10.469 1 88.81 188 THR B C 1
ATOM 5088 O O . THR B 1 188 ? -4.285 -9.57 -10.133 1 88.81 188 THR B O 1
ATOM 5091 N N . GLU B 1 189 ? -2.246 -8.711 -9.828 1 86.38 189 GLU B N 1
ATOM 5092 C CA . GLU B 1 189 ? -1.837 -9.688 -8.82 1 86.38 189 GLU B CA 1
ATOM 5093 C C . GLU B 1 189 ? -2.688 -9.57 -7.559 1 86.38 189 GLU B C 1
ATOM 5095 O O . GLU B 1 189 ? -2.855 -10.547 -6.824 1 86.38 189 GLU B O 1
ATOM 5100 N N . VAL B 1 190 ? -3.25 -8.445 -7.371 1 89 190 VAL B N 1
ATOM 5101 C CA . VAL B 1 190 ? -3.938 -8.203 -6.109 1 89 190 VAL B CA 1
ATOM 5102 C C . VAL B 1 190 ? -5.395 -8.641 -6.223 1 89 190 VAL B C 1
ATOM 5104 O O . VAL B 1 190 ? -6.129 -8.633 -5.23 1 89 190 VAL B O 1
ATOM 5107 N N . ASP B 1 191 ? -5.844 -9.016 -7.383 1 91.56 191 ASP B N 1
ATOM 5108 C CA . ASP B 1 191 ? -7.215 -9.484 -7.551 1 91.56 191 ASP B CA 1
ATOM 5109 C C . ASP B 1 191 ? -7.277 -11.008 -7.547 1 91.56 191 ASP B C 1
ATOM 5111 O O . ASP B 1 191 ? -7.488 -11.633 -8.586 1 91.56 191 ASP B O 1
ATOM 5115 N N . LYS B 1 192 ? -7.188 -11.562 -6.375 1 94.12 192 LYS B N 1
ATOM 5116 C CA . LYS B 1 192 ? -7.238 -13.016 -6.234 1 94.12 192 LYS B CA 1
ATOM 5117 C C . LYS B 1 192 ? -8.68 -13.523 -6.262 1 94.12 192 LYS B C 1
ATOM 5119 O O . LYS B 1 192 ? -9.578 -12.859 -5.738 1 94.12 192 LYS B O 1
ATOM 5124 N N . ALA B 1 193 ? -8.844 -14.688 -6.836 1 96.62 193 ALA B N 1
ATOM 5125 C CA . ALA B 1 193 ? -10.18 -15.266 -6.969 1 96.62 193 ALA B CA 1
ATOM 5126 C C . ALA B 1 193 ? -10.125 -16.781 -6.957 1 96.62 193 ALA B C 1
ATOM 5128 O O . ALA B 1 193 ? -9.062 -17.375 -7.18 1 96.62 193 ALA B O 1
ATOM 5129 N N . THR B 1 194 ? -11.273 -17.375 -6.652 1 98.31 194 THR B N 1
ATOM 5130 C CA . THR B 1 194 ? -11.375 -18.828 -6.793 1 98.31 194 THR B CA 1
ATOM 5131 C C . THR B 1 194 ? -11.422 -19.219 -8.266 1 98.31 194 THR B C 1
ATOM 5133 O O . THR B 1 194 ? -11.758 -18.406 -9.125 1 98.31 194 THR B O 1
ATOM 5136 N N . LEU B 1 195 ? -11.008 -20.469 -8.547 1 98.81 195 LEU B N 1
ATOM 5137 C CA . LEU B 1 195 ? -10.906 -20.906 -9.93 1 98.81 195 LEU B CA 1
ATOM 5138 C C . LEU B 1 195 ? -11.477 -22.312 -10.094 1 98.81 195 LEU B C 1
ATOM 5140 O O . LEU B 1 195 ? -11.078 -23.234 -9.383 1 98.81 195 LEU B O 1
ATOM 5144 N N . ARG B 1 196 ? -12.43 -22.422 -10.953 1 98.88 196 ARG B N 1
ATOM 5145 C CA . ARG B 1 196 ? -12.984 -23.703 -11.391 1 98.88 196 ARG B CA 1
ATOM 5146 C C . ARG B 1 196 ? -12.836 -23.875 -12.898 1 98.88 196 ARG B C 1
ATOM 5148 O O . ARG B 1 196 ? -13.25 -23.016 -13.672 1 98.88 196 ARG B O 1
ATOM 5155 N N . VAL B 1 197 ? -12.234 -25 -13.32 1 98.94 197 VAL B N 1
ATOM 5156 C CA . VAL B 1 197 ? -11.984 -25.234 -14.742 1 98.94 197 VAL B CA 1
ATOM 5157 C C . VAL B 1 197 ? -12.539 -26.609 -15.141 1 98.94 197 VAL B C 1
ATOM 5159 O O . VAL B 1 197 ? -12.148 -27.625 -14.586 1 98.94 197 VAL B O 1
ATOM 5162 N N . SER B 1 198 ? -13.422 -26.594 -16.078 1 98.94 198 SER B N 1
ATOM 5163 C CA . SER B 1 198 ? -13.938 -27.812 -16.703 1 98.94 198 SER B CA 1
ATOM 5164 C C . SER B 1 198 ? -13.438 -27.953 -18.141 1 98.94 198 SER B C 1
ATOM 5166 O O . SER B 1 198 ? -13.734 -27.125 -18.984 1 98.94 198 SER B O 1
ATOM 5168 N N . VAL B 1 199 ? -12.766 -29.047 -18.391 1 98.94 199 VAL B N 1
ATOM 5169 C CA . VAL B 1 199 ? -12.172 -29.25 -19.703 1 98.94 199 VAL B CA 1
ATOM 5170 C C . VAL B 1 199 ? -12.773 -30.5 -20.359 1 98.94 199 VAL B C 1
ATOM 5172 O O . VAL B 1 199 ? -12.703 -31.594 -19.812 1 98.94 199 VAL B O 1
ATOM 5175 N N . THR B 1 200 ? -13.398 -30.297 -21.469 1 98.94 200 THR B N 1
ATOM 5176 C CA . THR B 1 200 ? -13.82 -31.422 -22.312 1 98.94 200 THR B CA 1
ATOM 5177 C C . THR B 1 200 ? -12.75 -31.75 -23.344 1 98.94 200 THR B C 1
ATOM 5179 O O . THR B 1 200 ? -12.352 -30.875 -24.125 1 98.94 200 THR B O 1
ATOM 5182 N N . VAL B 1 201 ? -12.32 -33 -23.359 1 98.75 201 VAL B N 1
ATOM 5183 C CA . VAL B 1 201 ? -11.227 -33.438 -24.219 1 98.75 201 VAL B CA 1
ATOM 5184 C C . VAL B 1 201 ? -11.375 -34.906 -24.531 1 98.75 201 VAL B C 1
ATOM 5186 O O . VAL B 1 201 ? -12.211 -35.594 -23.938 1 98.75 201 VAL B O 1
ATOM 5189 N N . LEU B 1 202 ? -10.57 -35.438 -25.5 1 98.44 202 LEU B N 1
ATOM 5190 C CA . LEU B 1 202 ? -10.578 -36.844 -25.875 1 98.44 202 LEU B CA 1
ATOM 5191 C C . LEU B 1 202 ? -10.211 -37.719 -24.688 1 98.44 202 LEU B C 1
ATOM 5193 O O . LEU B 1 202 ? -9.383 -37.344 -23.859 1 98.44 202 LEU B O 1
ATOM 5197 N N . ASP B 1 203 ? -10.703 -38.969 -24.625 1 97.94 203 ASP B N 1
ATOM 5198 C CA . ASP B 1 203 ? -10.547 -39.906 -23.516 1 97.94 203 ASP B CA 1
ATOM 5199 C C . ASP B 1 203 ? -9.07 -40.219 -23.281 1 97.94 203 ASP B C 1
ATOM 5201 O O . ASP B 1 203 ? -8.672 -40.531 -22.156 1 97.94 203 ASP B O 1
ATOM 5205 N N . GLU B 1 204 ? -8.336 -40.188 -24.234 1 97.12 204 GLU B N 1
ATOM 5206 C CA . GLU B 1 204 ? -6.941 -40.562 -24.109 1 97.12 204 GLU B CA 1
ATOM 5207 C C . GLU B 1 204 ? -6.129 -39.5 -23.391 1 97.12 204 GLU B C 1
ATOM 5209 O O . GLU B 1 204 ? -4.988 -39.75 -22.984 1 97.12 204 GLU B O 1
ATOM 5214 N N . PHE B 1 205 ? -6.711 -38.312 -23.203 1 98.25 205 PHE B N 1
ATOM 5215 C CA . PHE B 1 205 ? -6.016 -37.219 -22.516 1 98.25 205 PHE B CA 1
ATOM 5216 C C . PHE B 1 205 ? -6.547 -37.062 -21.094 1 98.25 205 PHE B C 1
ATOM 5218 O O . PHE B 1 205 ? -7.691 -37.406 -20.797 1 98.25 205 PHE B O 1
ATOM 5225 N N . SER B 1 206 ? -5.688 -36.562 -20.266 1 97.25 206 SER B N 1
ATOM 5226 C CA . SER B 1 206 ? -6.035 -36.219 -18.891 1 97.25 206 SER B CA 1
ATOM 5227 C C . SER B 1 206 ? -5.801 -34.719 -18.641 1 97.25 206 SER B C 1
ATOM 5229 O O . SER B 1 206 ? -5.156 -34.031 -19.422 1 97.25 206 SER B O 1
ATOM 5231 N N . VAL B 1 207 ? -6.422 -34.25 -17.547 1 98.56 207 VAL B N 1
ATOM 5232 C CA . VAL B 1 207 ? -6.352 -32.844 -17.188 1 98.56 207 VAL B CA 1
ATOM 5233 C C . VAL B 1 207 ? -5.812 -32.688 -15.766 1 98.56 207 VAL B C 1
ATOM 5235 O O . VAL B 1 207 ? -6.145 -33.5 -14.891 1 98.56 207 VAL B O 1
ATOM 5238 N N . VAL B 1 208 ? -4.922 -31.734 -15.547 1 98.5 208 VAL B N 1
ATOM 5239 C CA . VAL B 1 208 ? -4.48 -31.344 -14.211 1 98.5 208 VAL B CA 1
ATOM 5240 C C . VAL B 1 208 ? -4.566 -29.828 -14.062 1 98.5 208 VAL B C 1
ATOM 5242 O O . VAL B 1 208 ? -4.234 -29.078 -14.992 1 98.5 208 VAL B O 1
ATOM 5245 N N . GLY B 1 209 ? -5.074 -29.359 -12.938 1 98.5 209 GLY B N 1
ATOM 5246 C CA . GLY B 1 209 ? -5.223 -27.938 -12.656 1 98.5 209 GLY B CA 1
ATOM 5247 C C . GLY B 1 209 ? -4.91 -27.578 -11.219 1 98.5 209 GLY B C 1
ATOM 5248 O O . GLY B 1 209 ? -4.332 -28.375 -10.484 1 98.5 209 GLY B O 1
ATOM 5249 N N . ASN B 1 210 ? -5.156 -26.312 -10.859 1 98.75 210 ASN B N 1
ATOM 5250 C CA . ASN B 1 210 ? -5.047 -25.875 -9.469 1 98.75 210 ASN B CA 1
ATOM 5251 C C . ASN B 1 210 ? -6.07 -26.578 -8.578 1 98.75 210 ASN B C 1
ATOM 5253 O O . ASN B 1 210 ? -7.195 -26.828 -9.008 1 98.75 210 ASN B O 1
ATOM 5257 N N . GLY B 1 211 ? -5.656 -26.828 -7.379 1 98.25 211 GLY B N 1
ATOM 5258 C CA . GLY B 1 211 ? -6.574 -27.391 -6.402 1 98.25 211 GLY B CA 1
ATOM 5259 C C . GLY B 1 211 ? -6.758 -28.891 -6.547 1 98.25 211 GLY B C 1
ATOM 5260 O O . GLY B 1 211 ? -5.781 -29.641 -6.578 1 98.25 211 GLY B O 1
ATOM 5261 N N . SER B 1 212 ? -8.078 -29.297 -6.613 1 97.56 212 SER B N 1
ATOM 5262 C CA . SER B 1 212 ? -8.391 -30.719 -6.645 1 97.56 212 SER B CA 1
ATOM 5263 C C . SER B 1 212 ? -9.375 -31.047 -7.758 1 97.56 212 SER B C 1
ATOM 5265 O O . SER B 1 212 ? -10.164 -30.203 -8.164 1 97.56 212 SER B O 1
ATOM 5267 N N . GLN B 1 213 ? -9.258 -32.312 -8.18 1 97.44 213 GLN B N 1
ATOM 5268 C CA . GLN B 1 213 ? -10.234 -32.781 -9.156 1 97.44 213 GLN B CA 1
ATOM 5269 C C . GLN B 1 213 ? -11.609 -32.969 -8.523 1 97.44 213 GLN B C 1
ATOM 5271 O O . GLN B 1 213 ? -11.734 -33.594 -7.461 1 97.44 213 GLN B O 1
ATOM 5276 N N . VAL B 1 214 ? -12.586 -32.438 -9.188 1 98.06 214 VAL B N 1
ATOM 5277 C CA . VAL B 1 214 ? -13.945 -32.469 -8.664 1 98.06 214 VAL B CA 1
ATOM 5278 C C . VAL B 1 214 ? -14.758 -33.531 -9.383 1 98.06 214 VAL B C 1
ATOM 5280 O O . VAL B 1 214 ? -15.625 -34.156 -8.789 1 98.06 214 VAL B O 1
ATOM 5283 N N . SER B 1 215 ? -14.5 -33.625 -10.648 1 98.31 215 SER B N 1
ATOM 5284 C CA . SER B 1 215 ? -15.266 -34.594 -11.43 1 98.31 215 SER B CA 1
ATOM 5285 C C . SER B 1 215 ? -14.508 -35 -12.68 1 98.31 215 SER B C 1
ATOM 5287 O O . SER B 1 215 ? -13.57 -34.312 -13.109 1 98.31 215 SER B O 1
ATOM 5289 N N . ASP B 1 216 ? -14.836 -36.188 -13.164 1 98.31 216 ASP B N 1
ATOM 5290 C CA . ASP B 1 216 ? -14.469 -36.781 -14.445 1 98.31 216 ASP B CA 1
ATOM 5291 C C . ASP B 1 216 ? -15.625 -37.562 -15.039 1 98.31 216 ASP B C 1
ATOM 5293 O O . ASP B 1 216 ? -15.891 -38.688 -14.609 1 98.31 216 ASP B O 1
ATOM 5297 N N . VAL B 1 217 ? -16.281 -36.938 -16.031 1 98.62 217 VAL B N 1
ATOM 5298 C CA . VAL B 1 217 ? -17.516 -37.562 -16.5 1 98.62 217 VAL B CA 1
ATOM 5299 C C . VAL B 1 217 ? -17.469 -37.719 -18.016 1 98.62 217 VAL B C 1
ATOM 5301 O O . VAL B 1 217 ? -16.953 -36.844 -18.719 1 98.62 217 VAL B O 1
ATOM 5304 N N . PRO B 1 218 ? -18.094 -38.812 -18.5 1 98.12 218 PRO B N 1
ATOM 5305 C CA . PRO B 1 218 ? -18.156 -38.938 -19.953 1 98.12 218 PRO B CA 1
ATOM 5306 C C . PRO B 1 218 ? -18.938 -37.812 -20.625 1 98.12 218 PRO B C 1
ATOM 5308 O O . PRO B 1 218 ? -19.938 -37.344 -20.078 1 98.12 218 PRO B O 1
ATOM 5311 N N . ALA B 1 219 ? -18.391 -37.438 -21.781 1 97.88 219 ALA B N 1
ATOM 5312 C CA . ALA B 1 219 ? -19.047 -36.344 -22.516 1 97.88 219 ALA B CA 1
ATOM 5313 C C . ALA B 1 219 ? -19.469 -36.812 -23.906 1 97.88 219 ALA B C 1
ATOM 5315 O O . ALA B 1 219 ? -19.781 -36 -24.766 1 97.88 219 ALA B O 1
ATOM 5316 N N . GLY B 1 220 ? -19.453 -38.125 -24.188 1 95.94 220 GLY B N 1
ATOM 5317 C CA . GLY B 1 220 ? -19.844 -38.688 -25.469 1 95.94 220 GLY B CA 1
ATOM 5318 C C . GLY B 1 220 ? -18.734 -38.625 -26.5 1 95.94 220 GLY B C 1
ATOM 5319 O O . GLY B 1 220 ? -17.75 -37.906 -26.328 1 95.94 220 GLY B O 1
ATOM 5320 N N . TYR B 1 221 ? -18.875 -39.531 -27.531 1 94.75 221 TYR B N 1
ATOM 5321 C CA . TYR B 1 221 ? -18.031 -39.562 -28.719 1 94.75 221 TYR B CA 1
ATOM 5322 C C . TYR B 1 221 ? -16.562 -39.656 -28.344 1 94.75 221 TYR B C 1
ATOM 5324 O O . TYR B 1 221 ? -15.734 -38.906 -28.859 1 94.75 221 TYR B O 1
ATOM 5332 N N . GLY B 1 222 ? -16.297 -40.469 -27.406 1 97.62 222 GLY B N 1
ATOM 5333 C CA . GLY B 1 222 ? -14.906 -40.719 -27.031 1 97.62 222 GLY B CA 1
ATOM 5334 C C . GLY B 1 222 ? -14.289 -39.562 -26.281 1 97.62 222 GLY B C 1
ATOM 5335 O O . GLY B 1 222 ? -13.078 -39.344 -26.328 1 97.62 222 GLY B O 1
ATOM 5336 N N . ARG B 1 223 ? -15.078 -38.781 -25.656 1 98.38 223 ARG B N 1
ATOM 5337 C CA . ARG B 1 223 ? -14.617 -37.625 -24.906 1 98.38 223 ARG B CA 1
ATOM 5338 C C . ARG B 1 223 ? -15.094 -37.688 -23.469 1 98.38 223 ARG B C 1
ATOM 5340 O O . ARG B 1 223 ? -16.016 -38.438 -23.141 1 98.38 223 ARG B O 1
ATOM 5347 N N . HIS B 1 224 ? -14.422 -36.906 -22.609 1 98.69 224 HIS B N 1
ATOM 5348 C CA . HIS B 1 224 ? -14.844 -36.719 -21.219 1 98.69 224 HIS B CA 1
ATOM 5349 C C . HIS B 1 224 ? -14.602 -35.312 -20.766 1 98.69 224 HIS B C 1
ATOM 5351 O O . HIS B 1 224 ? -13.844 -34.562 -21.391 1 98.69 224 HIS B O 1
ATOM 5357 N N . THR B 1 225 ? -15.289 -34.875 -19.766 1 98.81 225 THR B N 1
ATOM 5358 C CA . THR B 1 225 ? -15.094 -33.594 -19.125 1 98.81 225 THR B CA 1
ATOM 5359 C C . THR B 1 225 ? -14.508 -33.75 -17.719 1 98.81 225 THR B C 1
ATOM 5361 O O . THR B 1 225 ? -15.109 -34.406 -16.859 1 98.81 225 THR B O 1
ATOM 5364 N N . VAL B 1 226 ? -13.352 -33.25 -17.531 1 98.81 226 VAL B N 1
ATOM 5365 C CA . VAL B 1 226 ? -12.672 -33.281 -16.25 1 98.81 226 VAL B CA 1
ATOM 5366 C C . VAL B 1 226 ? -12.719 -31.891 -15.602 1 98.81 226 VAL B C 1
ATOM 5368 O O . VAL B 1 226 ? -12.391 -30.891 -16.25 1 98.81 226 VAL B O 1
ATOM 5371 N N . THR B 1 227 ? -13.117 -31.812 -14.312 1 98.88 227 THR B N 1
ATOM 5372 C CA . THR B 1 227 ? -13.234 -30.531 -13.617 1 98.88 227 THR B CA 1
ATOM 5373 C C . THR B 1 227 ? -12.266 -30.469 -12.438 1 98.88 227 THR B C 1
ATOM 5375 O O . THR B 1 227 ? -12.203 -31.391 -11.625 1 98.88 227 THR B O 1
ATOM 5378 N N . TRP B 1 228 ? -11.5 -29.438 -12.359 1 98.75 228 TRP B N 1
ATOM 5379 C CA . TRP B 1 228 ? -10.648 -29.078 -11.227 1 98.75 228 TRP B CA 1
ATOM 5380 C C . TRP B 1 228 ? -11.125 -27.797 -10.57 1 98.75 228 TRP B C 1
ATOM 5382 O O . TRP B 1 228 ? -11.625 -26.891 -11.242 1 98.75 228 TRP B O 1
ATOM 5392 N N . ALA B 1 229 ? -10.961 -27.719 -9.242 1 98.75 229 ALA B N 1
ATOM 5393 C CA . ALA B 1 229 ? -11.391 -26.516 -8.523 1 98.75 229 ALA B CA 1
ATOM 5394 C C . ALA B 1 229 ? -10.398 -26.172 -7.418 1 98.75 229 ALA B C 1
ATOM 5396 O O . ALA B 1 229 ? -9.883 -27.062 -6.73 1 98.75 229 ALA B O 1
ATOM 5397 N N . GLU B 1 230 ? -10.062 -24.922 -7.281 1 98.5 230 GLU B N 1
ATOM 5398 C CA . GLU B 1 230 ? -9.359 -24.312 -6.156 1 98.5 230 GLU B CA 1
ATOM 5399 C C . GLU B 1 230 ? -10.227 -23.25 -5.477 1 98.5 230 GLU B C 1
ATOM 5401 O O . GLU B 1 230 ? -10.414 -22.156 -6.016 1 98.5 230 GLU B O 1
ATOM 5406 N N . ASP B 1 231 ? -10.633 -23.547 -4.246 1 97.62 231 ASP B N 1
ATOM 5407 C CA . ASP B 1 231 ? -11.57 -22.688 -3.545 1 97.62 231 ASP B CA 1
ATOM 5408 C C . ASP B 1 231 ? -10.836 -21.609 -2.734 1 97.62 231 ASP B C 1
ATOM 5410 O O . ASP B 1 231 ? -11.445 -20.656 -2.273 1 97.62 231 ASP B O 1
ATOM 5414 N N . THR B 1 232 ? -9.586 -21.812 -2.543 1 96.69 232 THR B N 1
ATOM 5415 C CA . THR B 1 232 ? -8.766 -20.734 -2.006 1 96.69 232 THR B CA 1
ATOM 5416 C C . THR B 1 232 ? -8.367 -19.766 -3.107 1 96.69 232 THR B C 1
ATOM 5418 O O . THR B 1 232 ? -7.805 -20.156 -4.129 1 96.69 232 THR B O 1
ATOM 5421 N N . ALA B 1 233 ? -8.648 -18.5 -2.869 1 95.81 233 ALA B N 1
ATOM 5422 C CA . ALA B 1 233 ? -8.391 -17.5 -3.895 1 95.81 233 ALA B CA 1
ATOM 5423 C C . ALA B 1 233 ? -6.926 -17.5 -4.316 1 95.81 233 ALA B C 1
ATOM 5425 O O . ALA B 1 233 ? -6.031 -17.609 -3.473 1 95.81 233 ALA B O 1
ATOM 5426 N N . LEU B 1 234 ? -6.727 -17.438 -5.594 1 96.81 234 LEU B N 1
ATOM 5427 C CA . LEU B 1 234 ? -5.363 -17.422 -6.117 1 96.81 234 LEU B CA 1
ATOM 5428 C C . LEU B 1 234 ? -5.152 -16.25 -7.059 1 96.81 234 LEU B C 1
ATOM 5430 O O . LEU B 1 234 ? -6.109 -15.734 -7.645 1 96.81 234 LEU B O 1
ATOM 5434 N N . ALA B 1 235 ? -3.943 -15.812 -7.117 1 95.69 235 ALA B N 1
ATOM 5435 C CA . ALA B 1 235 ? -3.566 -14.766 -8.062 1 95.69 235 ALA B CA 1
ATOM 5436 C C . ALA B 1 235 ? -3.564 -15.289 -9.492 1 95.69 235 ALA B C 1
ATOM 5438 O O . ALA B 1 235 ? -3.209 -16.453 -9.734 1 95.69 235 ALA B O 1
ATOM 5439 N N . PRO B 1 236 ? -3.84 -14.422 -10.469 1 95.25 236 PRO B N 1
ATOM 5440 C CA . PRO B 1 236 ? -3.869 -14.859 -11.867 1 95.25 236 PRO B CA 1
ATOM 5441 C C . PRO B 1 236 ? -2.553 -15.484 -12.32 1 95.25 236 PRO B C 1
ATOM 5443 O O . PRO B 1 236 ? -2.555 -16.438 -13.102 1 95.25 236 PRO B O 1
ATOM 5446 N N . ASN B 1 237 ? -1.482 -14.992 -11.828 1 95 237 ASN B N 1
ATOM 5447 C CA . ASN B 1 237 ? -0.188 -15.484 -12.297 1 95 237 ASN B CA 1
ATOM 5448 C C . ASN B 1 237 ? 0.112 -16.875 -11.766 1 95 237 ASN B C 1
ATOM 5450 O O . ASN B 1 237 ? 1.06 -17.531 -12.211 1 95 237 ASN B O 1
ATOM 5454 N N . THR B 1 238 ? -0.705 -17.359 -10.859 1 97.75 238 THR B N 1
ATOM 5455 C CA . THR B 1 238 ? -0.466 -18.688 -10.305 1 97.75 238 THR B CA 1
ATOM 5456 C C . THR B 1 238 ? -1.457 -19.703 -10.875 1 97.75 238 THR B C 1
ATOM 5458 O O . THR B 1 238 ? -1.433 -20.875 -10.5 1 97.75 238 THR B O 1
ATOM 5461 N N . ALA B 1 239 ? -2.268 -19.25 -11.773 1 98.5 239 ALA B N 1
ATOM 5462 C CA . ALA B 1 239 ? -3.168 -20.172 -12.469 1 98.5 239 ALA B CA 1
ATOM 5463 C C . ALA B 1 239 ? -2.406 -21.016 -13.477 1 98.5 239 ALA B C 1
ATOM 5465 O O . ALA B 1 239 ? -1.508 -20.531 -14.164 1 98.5 239 ALA B O 1
ATOM 5466 N N . MET B 1 240 ? -2.852 -22.266 -13.508 1 98.56 240 MET B N 1
ATOM 5467 C CA . MET B 1 240 ? -2.25 -23.172 -14.484 1 98.56 240 MET B CA 1
ATOM 5468 C C . MET B 1 240 ? -3.254 -24.234 -14.938 1 98.56 240 MET B C 1
ATOM 5470 O O . MET B 1 240 ? -4.273 -24.438 -14.281 1 98.56 240 MET B O 1
ATOM 5474 N N . LEU B 1 241 ? -2.941 -24.797 -16.078 1 98.88 241 LEU B N 1
ATOM 5475 C CA . LEU B 1 241 ? -3.703 -25.906 -16.641 1 98.88 241 LEU B CA 1
ATOM 5476 C C . LEU B 1 241 ? -2.805 -26.828 -17.453 1 98.88 241 LEU B C 1
ATOM 5478 O O . LEU B 1 241 ? -1.961 -26.344 -18.219 1 98.88 241 LEU B O 1
ATOM 5482 N N . GLY B 1 242 ? -2.955 -28.109 -17.234 1 98.81 242 GLY B N 1
ATOM 5483 C CA . GLY B 1 242 ? -2.242 -29.094 -18.047 1 98.81 242 GLY B CA 1
ATOM 5484 C C . GLY B 1 242 ? -3.156 -30.125 -18.672 1 98.81 242 GLY B C 1
ATOM 5485 O O . GLY B 1 242 ? -3.955 -30.766 -17.984 1 98.81 242 GLY B O 1
ATOM 5486 N N . ILE B 1 243 ? -3.064 -30.297 -19.953 1 98.81 243 ILE B N 1
ATOM 5487 C CA . ILE B 1 243 ? -3.768 -31.328 -20.703 1 98.81 243 ILE B CA 1
ATOM 5488 C C . ILE B 1 243 ? -2.758 -32.219 -21.406 1 98.81 243 ILE B C 1
ATOM 5490 O O . ILE B 1 243 ? -1.893 -31.75 -22.156 1 98.81 243 ILE B O 1
ATOM 5494 N N . GLY B 1 244 ? -2.855 -33.5 -21.141 1 98.62 244 GLY B N 1
ATOM 5495 C CA . GLY B 1 244 ? -1.939 -34.469 -21.734 1 98.62 244 GLY B CA 1
ATOM 5496 C C . GLY B 1 244 ? -2.203 -35.875 -21.297 1 98.62 244 GLY B C 1
ATOM 5497 O O . GLY B 1 244 ? -3.189 -36.156 -20.609 1 98.62 244 GLY B O 1
ATOM 5498 N N . ARG B 1 245 ? -1.358 -36.812 -21.719 1 98.06 245 ARG B N 1
ATOM 5499 C CA . ARG B 1 245 ? -1.425 -38.219 -21.281 1 98.06 245 ARG B CA 1
ATOM 5500 C C . ARG B 1 245 ? -0.571 -38.438 -20.031 1 98.06 245 ARG B C 1
ATOM 5502 O O . ARG B 1 245 ? 0.39 -39.188 -20.062 1 98.06 245 ARG B O 1
ATOM 5509 N N . TRP B 1 246 ? -1.02 -37.844 -18.953 1 97.94 246 TRP B N 1
ATOM 5510 C CA . TRP B 1 246 ? -0.214 -37.75 -17.734 1 97.94 246 TRP B CA 1
ATOM 5511 C C . TRP B 1 246 ? -0.179 -39.094 -17.031 1 97.94 246 TRP B C 1
ATOM 5513 O O . TRP B 1 246 ? -1.193 -39.812 -16.953 1 97.94 246 TRP B O 1
ATOM 5523 N N . GLU B 1 247 ? 0.919 -39.438 -16.516 1 97.44 247 GLU B N 1
ATOM 5524 C CA . GLU B 1 247 ? 1.007 -40.469 -15.477 1 97.44 247 GLU B CA 1
ATOM 5525 C C . GLU B 1 247 ? 0.873 -39.875 -14.086 1 97.44 247 GLU B C 1
ATOM 5527 O O . GLU B 1 247 ? 1.739 -39.125 -13.648 1 97.44 247 GLU B O 1
ATOM 5532 N N . VAL B 1 248 ? -0.163 -40.25 -13.414 1 95.81 248 VAL B N 1
ATOM 5533 C CA . VAL B 1 248 ? -0.481 -39.625 -12.141 1 95.81 248 VAL B CA 1
ATOM 5534 C C . VAL B 1 248 ? 0.017 -40.469 -10.984 1 95.81 248 VAL B C 1
ATOM 5536 O O . VAL B 1 248 ? -0.212 -41.688 -10.953 1 95.81 248 VAL B O 1
ATOM 5539 N N . GLU B 1 249 ? 0.73 -39.875 -10.164 1 95.44 249 GLU B N 1
ATOM 5540 C CA . GLU B 1 249 ? 1.204 -40.469 -8.914 1 95.44 249 GLU B CA 1
ATOM 5541 C C . GLU B 1 249 ? 0.521 -39.812 -7.707 1 95.44 249 GLU B C 1
ATOM 5543 O O . GLU B 1 249 ? 0.492 -38.594 -7.574 1 95.44 249 GLU B O 1
ATOM 5548 N N . ARG B 1 250 ? -0.055 -40.656 -6.855 1 94.75 250 ARG B N 1
ATOM 5549 C CA . ARG B 1 250 ? -0.607 -40.219 -5.586 1 94.75 250 ARG B CA 1
ATOM 5550 C C . ARG B 1 250 ? 0.374 -40.438 -4.445 1 94.75 250 ARG B C 1
ATOM 5552 O O . ARG B 1 250 ? 0.913 -41.562 -4.301 1 94.75 250 ARG B O 1
ATOM 5559 N N . ILE B 1 251 ? 0.616 -39.375 -3.791 1 93.31 251 ILE B N 1
ATOM 5560 C CA . ILE B 1 251 ? 1.586 -39.438 -2.703 1 93.31 251 ILE B CA 1
ATOM 5561 C C . ILE B 1 251 ? 0.885 -39.156 -1.374 1 93.31 251 ILE B C 1
ATOM 5563 O O . ILE B 1 251 ? 0.129 -38.188 -1.25 1 93.31 251 ILE B O 1
ATOM 5567 N N . THR B 1 252 ? 1.092 -39.938 -0.407 1 90.75 252 THR B N 1
ATOM 5568 C CA . THR B 1 252 ? 0.57 -39.719 0.934 1 90.75 252 THR B CA 1
ATOM 5569 C C . THR B 1 252 ? 1.478 -38.75 1.703 1 90.75 252 THR B C 1
ATOM 5571 O O . THR B 1 252 ? 2.68 -39 1.823 1 90.75 252 THR B O 1
ATOM 5574 N N . LEU B 1 253 ? 0.938 -37.656 2.137 1 89.81 253 LEU B N 1
ATOM 5575 C CA . LEU B 1 253 ? 1.664 -36.656 2.922 1 89.81 253 LEU B CA 1
ATOM 5576 C C . LEU B 1 253 ? 1.514 -36.938 4.414 1 89.81 253 LEU B C 1
ATOM 5578 O O . LEU B 1 253 ? 0.643 -37.719 4.824 1 89.81 253 LEU B O 1
ATOM 5582 N N . PRO B 1 254 ? 2.439 -36.312 5.23 1 79.31 254 PRO B N 1
ATOM 5583 C CA . PRO B 1 254 ? 2.217 -36.406 6.676 1 79.31 254 PRO B CA 1
ATOM 5584 C C . PRO B 1 254 ? 0.837 -35.906 7.094 1 79.31 254 PRO B C 1
ATOM 5586 O O . PRO B 1 254 ? 0.356 -34.906 6.559 1 79.31 254 PRO B O 1
ATOM 5589 N N . GLY B 1 255 ? 0.158 -36.594 7.984 1 80.88 255 GLY B N 1
ATOM 5590 C CA . GLY B 1 255 ? -1.178 -36.219 8.422 1 80.88 255 GLY B CA 1
ATOM 5591 C C . GLY B 1 255 ? -2.275 -36.875 7.602 1 80.88 255 GLY B C 1
ATOM 5592 O O . GLY B 1 255 ? -3.459 -36.719 7.914 1 80.88 255 GLY B O 1
ATOM 5593 N N . GLY B 1 256 ? -1.897 -37.531 6.52 1 83.19 256 GLY B N 1
ATOM 5594 C CA . GLY B 1 256 ? -2.865 -38.344 5.797 1 83.19 256 GLY B CA 1
ATOM 5595 C C . GLY B 1 256 ? -3.4 -37.656 4.551 1 83.19 256 GLY B C 1
ATOM 5596 O O . GLY B 1 256 ? -4.148 -38.281 3.781 1 83.19 256 GLY B O 1
ATOM 5597 N N . ARG B 1 257 ? -2.938 -36.438 4.238 1 86.62 257 ARG B N 1
ATOM 5598 C CA . ARG B 1 257 ? -3.365 -35.75 3.02 1 86.62 257 ARG B CA 1
ATOM 5599 C C . ARG B 1 257 ? -2.684 -36.344 1.793 1 86.62 257 ARG B C 1
ATOM 5601 O O . ARG B 1 257 ? -1.61 -36.938 1.901 1 86.62 257 ARG B O 1
ATOM 5608 N N . THR B 1 258 ? -3.354 -36.312 0.712 1 92.31 258 THR B N 1
ATOM 5609 C CA . THR B 1 258 ? -2.82 -36.844 -0.535 1 92.31 258 THR B CA 1
ATOM 5610 C C . THR B 1 258 ? -2.354 -35.719 -1.453 1 92.31 258 THR B C 1
ATOM 5612 O O . THR B 1 258 ? -3.053 -34.719 -1.626 1 92.31 258 THR B O 1
ATOM 5615 N N . ALA B 1 259 ? -1.164 -35.906 -1.938 1 95.88 25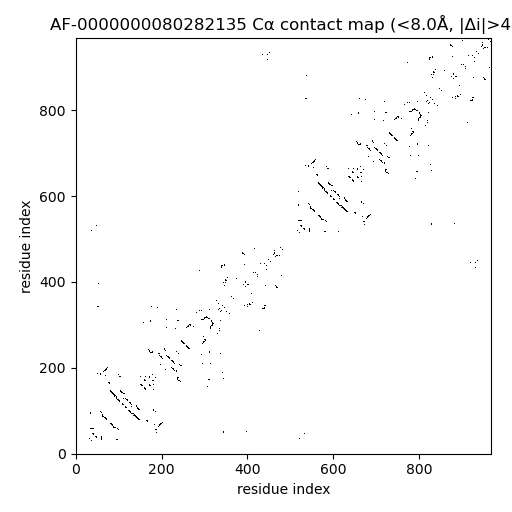9 ALA B N 1
ATOM 5616 C CA . ALA B 1 259 ? -0.646 -35.031 -2.99 1 95.88 259 ALA B CA 1
ATOM 5617 C C . ALA B 1 259 ? -0.664 -35.75 -4.344 1 95.88 259 ALA B C 1
ATOM 5619 O O . ALA B 1 259 ? -0.688 -36.969 -4.41 1 95.88 259 ALA B O 1
ATOM 5620 N N . ILE B 1 260 ? -0.697 -34.969 -5.383 1 96.44 260 ILE B N 1
ATOM 5621 C CA . ILE B 1 260 ? -0.741 -35.531 -6.727 1 96.44 260 ILE B CA 1
ATOM 5622 C C . ILE B 1 260 ? 0.412 -34.969 -7.559 1 96.44 260 ILE B C 1
ATOM 5624 O O . ILE B 1 260 ? 0.531 -33.75 -7.734 1 96.44 260 ILE B O 1
ATOM 5628 N N . ASN B 1 261 ? 1.216 -35.875 -8.039 1 97.94 261 ASN B N 1
ATOM 5629 C CA . ASN B 1 261 ? 2.17 -35.562 -9.094 1 97.94 261 ASN B CA 1
ATOM 5630 C C . ASN B 1 261 ? 1.736 -36.125 -10.445 1 97.94 261 ASN B C 1
ATOM 5632 O O . ASN B 1 261 ? 1.254 -37.25 -10.516 1 97.94 261 ASN B O 1
ATOM 5636 N N . ALA B 1 262 ? 1.85 -35.344 -11.422 1 98.56 262 ALA B N 1
ATOM 5637 C CA . ALA B 1 262 ? 1.609 -35.781 -12.789 1 98.56 262 ALA B CA 1
ATOM 5638 C C . ALA B 1 262 ? 2.877 -35.688 -13.633 1 98.56 262 ALA B C 1
ATOM 5640 O O . ALA B 1 262 ? 3.635 -34.719 -13.5 1 98.56 262 ALA B O 1
ATOM 5641 N N . TYR B 1 263 ? 3.076 -36.719 -14.422 1 98.56 263 TYR B N 1
ATOM 5642 C CA . TYR B 1 263 ? 4.273 -36.781 -15.25 1 98.56 263 TYR B CA 1
ATOM 5643 C C . TYR B 1 263 ? 3.914 -37 -16.719 1 98.56 263 TYR B C 1
ATOM 5645 O O . TYR B 1 263 ? 3.086 -37.844 -17.047 1 98.56 263 TYR B O 1
ATOM 5653 N N . HIS B 1 264 ? 4.539 -36.156 -17.547 1 98.44 264 HIS B N 1
ATOM 5654 C CA . HIS B 1 264 ? 4.551 -36.594 -18.938 1 98.44 264 HIS B CA 1
ATOM 5655 C C . HIS B 1 264 ? 5.168 -37.969 -19.094 1 98.44 264 HIS B C 1
ATOM 5657 O O . HIS B 1 264 ? 6.113 -38.312 -18.391 1 98.44 264 HIS B O 1
ATOM 5663 N N . PRO B 1 265 ? 4.699 -38.688 -20.078 1 97.69 265 PRO B N 1
ATOM 5664 C CA . PRO B 1 265 ? 5.234 -40.031 -20.234 1 97.69 265 PRO B CA 1
ATOM 5665 C C . PRO B 1 265 ? 6.746 -40.062 -20.438 1 97.69 265 PRO B C 1
ATOM 5667 O O . PRO B 1 265 ? 7.422 -41 -20.031 1 97.69 265 PRO B O 1
ATOM 5670 N N . CYS B 1 266 ? 7.238 -39.062 -20.984 1 97.38 266 CYS B N 1
ATOM 5671 C CA . CYS B 1 266 ? 8.672 -38.969 -21.234 1 97.38 266 CYS B CA 1
ATOM 5672 C C . CYS B 1 266 ? 9.398 -38.406 -20.016 1 97.38 266 CYS B C 1
ATOM 5674 O O . CYS B 1 266 ? 10.617 -38.188 -20.047 1 97.38 266 CYS B O 1
ATOM 5676 N N . ALA B 1 267 ? 8.68 -38.156 -18.969 1 97.69 267 ALA B N 1
ATOM 5677 C CA . ALA B 1 267 ? 9.305 -37.562 -17.781 1 97.69 267 ALA B CA 1
ATOM 5678 C C . ALA B 1 267 ? 9.055 -38.438 -16.547 1 97.69 267 ALA B C 1
ATOM 5680 O O . ALA B 1 267 ? 9.164 -37.969 -15.414 1 97.69 267 ALA B O 1
ATOM 5681 N N . VAL B 1 268 ? 8.75 -39.625 -16.688 1 96.88 268 VAL B N 1
ATOM 5682 C CA . VAL B 1 268 ? 8.406 -40.531 -15.586 1 96.88 268 VAL B CA 1
ATOM 5683 C C . VAL B 1 268 ? 9.617 -40.719 -14.68 1 96.88 268 VAL B C 1
ATOM 5685 O O . VAL B 1 268 ? 9.469 -40.969 -13.484 1 96.88 268 VAL B O 1
ATOM 5688 N N . ASP B 1 269 ? 10.781 -40.656 -15.219 1 96.56 269 ASP B N 1
ATOM 5689 C CA . ASP B 1 269 ? 12 -40.812 -14.414 1 96.56 269 ASP B CA 1
ATOM 5690 C C . ASP B 1 269 ? 12.102 -39.688 -13.375 1 96.56 269 ASP B C 1
ATOM 5692 O O . ASP B 1 269 ? 12.852 -39.812 -12.406 1 96.56 269 ASP B O 1
ATOM 5696 N N . GLN B 1 270 ? 11.344 -38.625 -13.531 1 97.69 270 GLN B N 1
ATOM 5697 C CA . GLN B 1 270 ? 11.336 -37.531 -12.57 1 97.69 270 GLN B CA 1
ATOM 5698 C C . GLN B 1 270 ? 10.594 -37.906 -11.297 1 97.69 270 GLN B C 1
ATOM 5700 O O . GLN B 1 270 ? 10.594 -37.156 -10.32 1 97.69 270 GLN B O 1
ATOM 5705 N N . ARG B 1 271 ? 10.023 -39.094 -11.25 1 97.44 271 ARG B N 1
ATOM 5706 C CA . ARG B 1 271 ? 9.453 -39.625 -10.023 1 97.44 271 ARG B CA 1
ATOM 5707 C C . ARG B 1 271 ? 10.477 -39.594 -8.891 1 97.44 271 ARG B C 1
ATOM 5709 O O . ARG B 1 271 ? 10.117 -39.438 -7.723 1 97.44 271 ARG B O 1
ATOM 5716 N N . LYS B 1 272 ? 11.695 -39.75 -9.258 1 97.31 272 LYS B N 1
ATOM 5717 C CA . LYS B 1 272 ? 12.766 -39.75 -8.258 1 97.31 272 LYS B CA 1
ATOM 5718 C C . LYS B 1 272 ? 12.844 -38.375 -7.559 1 97.31 272 LYS B C 1
ATOM 5720 O O . LYS B 1 272 ? 13.266 -38.312 -6.402 1 97.31 272 LYS B O 1
ATOM 5725 N N . ILE B 1 273 ? 12.461 -37.375 -8.258 1 97.88 273 ILE B N 1
ATOM 5726 C CA . ILE B 1 273 ? 12.461 -36.031 -7.684 1 97.88 273 ILE B CA 1
ATOM 5727 C C . ILE B 1 273 ? 11.109 -35.75 -7.039 1 97.88 273 ILE B C 1
ATOM 5729 O O . ILE B 1 273 ? 11.031 -35.406 -5.859 1 97.88 273 ILE B O 1
ATOM 5733 N N . GLY B 1 274 ? 10.008 -35.938 -7.809 1 97.62 274 GLY B N 1
ATOM 5734 C CA . GLY B 1 274 ? 8.664 -35.688 -7.312 1 97.62 274 GLY B CA 1
ATOM 5735 C C . GLY B 1 274 ? 8.32 -36.5 -6.07 1 97.62 274 GLY B C 1
ATOM 5736 O O . GLY B 1 274 ? 7.613 -36 -5.188 1 97.62 274 GLY B O 1
ATOM 5737 N N . GLY B 1 275 ? 8.797 -37.656 -6.016 1 96.56 275 GLY B N 1
ATOM 5738 C CA . GLY B 1 275 ? 8.508 -38.531 -4.902 1 96.56 275 GLY B CA 1
ATOM 5739 C C . GLY B 1 275 ? 9.102 -38.062 -3.588 1 96.56 275 GLY B C 1
ATOM 5740 O O . GLY B 1 275 ? 8.711 -38.531 -2.518 1 96.56 275 GLY B O 1
ATOM 5741 N N . ARG B 1 276 ? 9.969 -37.094 -3.609 1 97.19 276 ARG B N 1
ATOM 5742 C CA . ARG B 1 276 ? 10.602 -36.594 -2.398 1 97.19 276 ARG B CA 1
ATOM 5743 C C . ARG B 1 276 ? 9.773 -35.469 -1.78 1 97.19 276 ARG B C 1
ATOM 5745 O O . ARG B 1 276 ? 10.18 -34.875 -0.787 1 97.19 276 ARG B O 1
ATOM 5752 N N . LEU B 1 277 ? 8.609 -35.219 -2.27 1 97.69 277 LEU B N 1
ATOM 5753 C CA . LEU B 1 277 ? 7.758 -34.125 -1.822 1 97.69 277 LEU B CA 1
ATOM 5754 C C . LEU B 1 277 ? 7.461 -34.219 -0.33 1 97.69 277 LEU B C 1
ATOM 5756 O O . LEU B 1 277 ? 7.512 -33.25 0.396 1 97.69 277 LEU B O 1
ATOM 5760 N N . PRO B 1 278 ? 7.199 -35.469 0.201 1 96.75 278 PRO B N 1
ATOM 5761 C CA . PRO B 1 278 ? 6.934 -35.531 1.64 1 96.75 278 PRO B CA 1
ATOM 5762 C C . PRO B 1 278 ? 8.117 -35.062 2.48 1 96.75 278 PRO B C 1
ATOM 5764 O O . PRO B 1 278 ? 7.922 -34.344 3.479 1 96.75 278 PRO B O 1
ATOM 5767 N N . GLU B 1 279 ? 9.289 -35.406 2.082 1 96.81 279 GLU B N 1
ATOM 5768 C CA . GLU B 1 279 ? 10.492 -35 2.783 1 96.81 279 GLU B CA 1
ATOM 5769 C C . GLU B 1 279 ? 10.656 -33.469 2.721 1 96.81 279 GLU B C 1
ATOM 5771 O O . GLU B 1 279 ? 10.969 -32.844 3.729 1 96.81 279 GLU B O 1
ATOM 5776 N N . VAL B 1 280 ? 10.43 -32.938 1.574 1 97.88 280 VAL B N 1
ATOM 5777 C CA . VAL B 1 280 ? 10.586 -31.516 1.356 1 97.88 280 VAL B CA 1
ATOM 5778 C C . VAL B 1 280 ? 9.531 -30.75 2.15 1 97.88 280 VAL B C 1
ATOM 5780 O O . VAL B 1 280 ? 9.836 -29.734 2.787 1 97.88 280 VAL B O 1
ATOM 5783 N N . LEU B 1 281 ? 8.305 -31.203 2.137 1 97.44 281 LEU B N 1
ATOM 5784 C CA . LEU B 1 281 ? 7.215 -30.562 2.857 1 97.44 281 LEU B CA 1
ATOM 5785 C C . LEU B 1 281 ? 7.477 -30.562 4.359 1 97.44 281 LEU B C 1
ATOM 5787 O O . LEU B 1 281 ? 7.215 -29.578 5.047 1 97.44 281 LEU B O 1
ATOM 5791 N N . GLU B 1 282 ? 7.957 -31.641 4.867 1 96.06 282 GLU B N 1
ATOM 5792 C CA . GLU B 1 282 ? 8.289 -31.719 6.289 1 96.06 282 GLU B CA 1
ATOM 5793 C C . GLU B 1 282 ? 9.359 -30.703 6.664 1 96.06 282 GLU B C 1
ATOM 5795 O O . GLU B 1 282 ? 9.234 -30 7.672 1 96.06 282 GLU B O 1
ATOM 5800 N N . PHE B 1 283 ? 10.375 -30.719 5.887 1 97.69 283 PHE B N 1
ATOM 5801 C CA . PHE B 1 283 ? 11.477 -29.797 6.125 1 97.69 283 PHE B CA 1
ATOM 5802 C C . PHE B 1 283 ? 10.984 -28.359 6.137 1 97.69 283 PHE B C 1
ATOM 5804 O O . PHE B 1 283 ? 11.25 -27.609 7.082 1 97.69 283 PHE B O 1
ATOM 5811 N N . LEU B 1 284 ? 10.211 -27.938 5.094 1 98.12 284 LEU B N 1
ATOM 5812 C CA . LEU B 1 284 ? 9.797 -26.547 4.934 1 98.12 284 LEU B CA 1
ATOM 5813 C C . LEU B 1 284 ? 8.734 -26.172 5.961 1 98.12 284 LEU B C 1
ATOM 5815 O O . LEU B 1 284 ? 8.672 -25.016 6.406 1 98.12 284 LEU B O 1
ATOM 5819 N N . THR B 1 285 ? 7.914 -27.125 6.34 1 96.69 285 THR B N 1
ATOM 5820 C CA . THR B 1 285 ? 6.961 -26.875 7.414 1 96.69 285 THR B CA 1
ATOM 5821 C C . THR B 1 285 ? 7.688 -26.531 8.711 1 96.69 285 THR B C 1
ATOM 5823 O O . THR B 1 285 ? 7.211 -25.703 9.492 1 96.69 285 THR B O 1
ATOM 5826 N N . GLY B 1 286 ? 8.773 -27.094 8.898 1 96.75 286 GLY B N 1
ATOM 5827 C CA . GLY B 1 286 ? 9.586 -26.766 10.055 1 96.75 286 GLY B CA 1
ATOM 5828 C C . GLY B 1 286 ? 10.195 -25.375 9.992 1 96.75 286 GLY B C 1
ATOM 5829 O O . GLY B 1 286 ? 10.5 -24.781 11.031 1 96.75 286 GLY B O 1
ATOM 5830 N N . LYS B 1 287 ? 10.336 -24.891 8.82 1 97.94 287 LYS B N 1
ATOM 5831 C CA . LYS B 1 287 ? 10.977 -23.578 8.641 1 97.94 287 LYS B CA 1
ATOM 5832 C C . LYS B 1 287 ? 9.945 -22.469 8.523 1 97.94 287 LYS B C 1
ATOM 5834 O O . LYS B 1 287 ? 10.141 -21.375 9.039 1 97.94 287 LYS B O 1
ATOM 5839 N N . PHE B 1 288 ? 8.844 -22.75 7.84 1 97.31 288 PHE B N 1
ATOM 5840 C CA . PHE B 1 288 ? 7.934 -21.688 7.438 1 97.31 288 PHE B CA 1
ATOM 5841 C C . PHE B 1 288 ? 6.574 -21.859 8.109 1 97.31 288 PHE B C 1
ATOM 5843 O O . PHE B 1 288 ? 5.668 -21.047 7.906 1 97.31 288 PHE B O 1
ATOM 5850 N N . GLY B 1 289 ? 6.406 -22.875 8.922 1 94.44 289 GLY B N 1
ATOM 5851 C CA . GLY B 1 289 ? 5.125 -23.141 9.555 1 94.44 289 GLY B CA 1
ATOM 5852 C C . GLY B 1 289 ? 4.223 -24.047 8.727 1 94.44 289 GLY B C 1
ATOM 5853 O O . GLY B 1 289 ? 4.672 -24.656 7.754 1 94.44 289 GLY B O 1
ATOM 5854 N N . ASP B 1 290 ? 2.963 -24.109 9.078 1 93.31 290 ASP B N 1
ATOM 5855 C CA . ASP B 1 290 ? 2.008 -25.031 8.477 1 93.31 290 ASP B CA 1
ATOM 5856 C C . ASP B 1 290 ? 1.847 -24.75 6.98 1 93.31 290 ASP B C 1
ATOM 5858 O O . ASP B 1 290 ? 1.825 -23.594 6.562 1 93.31 290 ASP B O 1
ATOM 5862 N N . TYR B 1 291 ? 1.769 -25.859 6.242 1 94.94 291 TYR B N 1
ATOM 5863 C CA . TYR B 1 291 ? 1.543 -25.734 4.805 1 94.94 291 TYR B CA 1
ATOM 5864 C C . TYR B 1 291 ? 0.25 -24.984 4.52 1 94.94 291 TYR B C 1
ATOM 5866 O O . TYR B 1 291 ? -0.823 -25.375 4.98 1 94.94 291 TYR B O 1
ATOM 5874 N N . PRO B 1 292 ? 0.312 -23.922 3.719 1 94.12 292 PRO B N 1
ATOM 5875 C CA . PRO B 1 292 ? -0.826 -23.016 3.668 1 94.12 292 PRO B CA 1
ATOM 5876 C C . PRO B 1 292 ? -1.814 -23.344 2.557 1 94.12 292 PRO B C 1
ATOM 5878 O O . PRO B 1 292 ? -2.879 -22.734 2.461 1 94.12 292 PRO B O 1
ATOM 5881 N N . GLN B 1 293 ? -1.552 -24.297 1.683 1 96 293 GLN B N 1
ATOM 5882 C CA . GLN B 1 293 ? -2.361 -24.5 0.487 1 96 293 GLN B CA 1
ATOM 5883 C C . GLN B 1 293 ? -3.299 -25.688 0.659 1 96 293 GLN B C 1
ATOM 5885 O O . GLN B 1 293 ? -3.072 -26.547 1.516 1 96 293 GLN B O 1
ATOM 5890 N N . SER B 1 294 ? -4.316 -25.672 -0.219 1 95.56 294 SER B N 1
ATOM 5891 C CA . SER B 1 294 ? -5.359 -26.688 -0.132 1 95.56 294 SER B CA 1
ATOM 5892 C C . SER B 1 294 ? -4.891 -28.016 -0.708 1 95.56 294 SER B C 1
ATOM 5894 O O . SER B 1 294 ? -5.43 -29.078 -0.37 1 95.56 294 SER B O 1
ATOM 5896 N N . ALA B 1 295 ? -3.934 -27.953 -1.574 1 96.88 295 ALA B N 1
ATOM 5897 C CA . ALA B 1 295 ? -3.424 -29.141 -2.254 1 96.88 295 ALA B CA 1
ATOM 5898 C C . ALA B 1 295 ? -1.922 -29.031 -2.5 1 96.88 295 ALA B C 1
ATOM 5900 O O . ALA B 1 295 ? -1.332 -27.969 -2.311 1 96.88 295 ALA B O 1
ATOM 5901 N N . ALA B 1 296 ? -1.313 -30.219 -2.828 1 97.5 296 ALA B N 1
ATOM 5902 C CA . ALA B 1 296 ? 0.118 -30.266 -3.111 1 97.5 296 ALA B CA 1
ATOM 5903 C C . ALA B 1 296 ? 0.411 -31.219 -4.266 1 97.5 296 ALA B C 1
ATOM 5905 O O . ALA B 1 296 ? -0.435 -32.031 -4.633 1 97.5 296 ALA B O 1
ATOM 5906 N N . GLY B 1 297 ? 1.628 -31.125 -4.734 1 97.19 297 GLY B N 1
ATOM 5907 C CA . GLY B 1 297 ? 2.074 -31.891 -5.891 1 97.19 297 GLY B CA 1
ATOM 5908 C C . GLY B 1 297 ? 2.236 -31.031 -7.137 1 97.19 297 GLY B C 1
ATOM 5909 O O . GLY B 1 297 ? 1.894 -29.859 -7.137 1 97.19 297 GLY B O 1
ATOM 5910 N N . GLY B 1 298 ? 2.789 -31.656 -8.195 1 98.19 298 GLY B N 1
ATOM 5911 C CA . GLY B 1 298 ? 3.145 -30.828 -9.336 1 98.19 298 GLY B CA 1
ATOM 5912 C C . GLY B 1 298 ? 3.068 -31.562 -10.656 1 98.19 298 GLY B C 1
ATOM 5913 O O . GLY B 1 298 ? 2.717 -32.75 -10.688 1 98.19 298 GLY B O 1
ATOM 5914 N N . LEU B 1 299 ? 3.273 -30.828 -11.727 1 98.81 299 LEU B N 1
ATOM 5915 C CA . LEU B 1 299 ? 3.295 -31.328 -13.102 1 98.81 299 LEU B CA 1
ATOM 5916 C C . LEU B 1 299 ? 4.711 -31.297 -13.672 1 98.81 299 LEU B C 1
ATOM 5918 O O . LEU B 1 299 ? 5.355 -30.25 -13.68 1 98.81 299 LEU B O 1
ATOM 5922 N N . PHE B 1 300 ? 5.215 -32.469 -14.125 1 98.75 300 PHE B N 1
ATOM 5923 C CA . PHE B 1 300 ? 6.547 -32.594 -14.711 1 98.75 300 PHE B CA 1
ATOM 5924 C C . PHE B 1 300 ? 6.461 -32.781 -16.219 1 98.75 300 PHE B C 1
ATOM 5926 O O . PHE B 1 300 ? 5.863 -33.75 -16.703 1 98.75 300 PHE B O 1
ATOM 5933 N N . LEU B 1 301 ? 7.105 -31.922 -16.938 1 98.44 301 LEU B N 1
ATOM 5934 C CA . LEU B 1 301 ? 6.953 -31.891 -18.391 1 98.44 301 LEU B CA 1
ATOM 5935 C C . LEU B 1 301 ? 8.141 -32.562 -19.078 1 98.44 301 LEU B C 1
ATOM 5937 O O . LEU B 1 301 ? 9.148 -32.844 -18.438 1 98.44 301 LEU B O 1
ATOM 5941 N N . ASP B 1 302 ? 8.047 -32.75 -20.375 1 96.88 302 ASP B N 1
ATOM 5942 C CA . ASP B 1 302 ? 9.039 -33.438 -21.219 1 96.88 302 ASP B CA 1
ATOM 5943 C C . ASP B 1 302 ? 10.016 -32.438 -21.828 1 96.88 302 ASP B C 1
ATOM 5945 O O . ASP B 1 302 ? 10.875 -32.781 -22.625 1 96.88 302 ASP B O 1
ATOM 5949 N N . ARG B 1 303 ? 9.859 -31.234 -21.484 1 95.25 303 ARG B N 1
ATOM 5950 C CA . ARG B 1 303 ? 10.625 -30.172 -22.125 1 95.25 303 ARG B CA 1
ATOM 5951 C C . ARG B 1 303 ? 11.164 -29.188 -21.094 1 95.25 303 ARG B C 1
ATOM 5953 O O . ARG B 1 303 ? 10.695 -29.172 -19.953 1 95.25 303 ARG B O 1
ATOM 5960 N N . SER B 1 304 ? 12.117 -28.453 -21.594 1 93.75 304 SER B N 1
ATOM 5961 C CA . SER B 1 304 ? 12.625 -27.359 -20.766 1 93.75 304 SER B CA 1
ATOM 5962 C C . SER B 1 304 ? 11.703 -26.156 -20.812 1 93.75 304 SER B C 1
ATOM 5964 O O . SER B 1 304 ? 11.18 -25.812 -21.875 1 93.75 304 SER B O 1
ATOM 5966 N N . LEU B 1 305 ? 11.492 -25.547 -19.688 1 94.75 305 LEU B N 1
ATOM 5967 C CA . LEU B 1 305 ? 10.719 -24.312 -19.625 1 94.75 305 LEU B CA 1
ATOM 5968 C C . LEU B 1 305 ? 11.641 -23.094 -19.469 1 94.75 305 LEU B C 1
ATOM 5970 O O . LEU B 1 305 ? 11.258 -21.984 -19.812 1 94.75 305 LEU B O 1
ATOM 5974 N N . GLY B 1 306 ? 12.797 -23.344 -18.953 1 93.12 306 GLY B N 1
ATOM 5975 C CA . GLY B 1 306 ? 13.703 -22.25 -18.578 1 93.12 306 GLY B CA 1
ATOM 5976 C C . GLY B 1 306 ? 13.438 -21.703 -17.203 1 93.12 306 GLY B C 1
ATOM 5977 O O . GLY B 1 306 ? 14.18 -20.844 -16.719 1 93.12 306 GLY B O 1
ATOM 5978 N N . TYR B 1 307 ? 12.391 -22.156 -16.547 1 94.19 307 TYR B N 1
ATOM 5979 C CA . TYR B 1 307 ? 12 -21.75 -15.195 1 94.19 307 TYR B CA 1
ATOM 5980 C C . TYR B 1 307 ? 11.195 -22.859 -14.516 1 94.19 307 TYR B C 1
ATOM 5982 O O . TYR B 1 307 ? 10.844 -23.859 -15.148 1 94.19 307 TYR B O 1
ATOM 5990 N N . THR B 1 308 ? 11.078 -22.781 -13.281 1 97.06 308 THR B N 1
ATOM 5991 C CA . THR B 1 308 ? 10.109 -23.547 -12.5 1 97.06 308 THR B CA 1
ATOM 5992 C C . THR B 1 308 ? 8.961 -22.656 -12.039 1 97.06 308 THR B C 1
ATOM 5994 O O . THR B 1 308 ? 9.188 -21.625 -11.406 1 97.06 308 THR B O 1
ATOM 5997 N N . HIS B 1 309 ? 7.773 -23.031 -12.383 1 97.81 309 HIS B N 1
ATOM 5998 C CA . HIS B 1 309 ? 6.617 -22.219 -12.039 1 97.81 309 HIS B CA 1
ATOM 5999 C C . HIS B 1 309 ? 5.977 -22.672 -10.734 1 97.81 309 HIS B C 1
ATOM 6001 O O . HIS B 1 309 ? 5.504 -23.812 -10.648 1 97.81 309 HIS B O 1
ATOM 6007 N N . GLY B 1 310 ? 5.945 -21.781 -9.789 1 97.81 310 GLY B N 1
ATOM 6008 C CA . GLY B 1 310 ? 5.336 -22.094 -8.508 1 97.81 310 GLY B CA 1
ATOM 6009 C C . GLY B 1 310 ? 3.838 -21.844 -8.484 1 97.81 310 GLY B C 1
ATOM 6010 O O . GLY B 1 310 ? 3.316 -21.234 -7.543 1 97.81 310 GLY B O 1
ATOM 6011 N N . ALA B 1 311 ? 3.146 -22.359 -9.445 1 98.44 311 ALA B N 1
ATOM 6012 C CA . ALA B 1 311 ? 1.692 -22.219 -9.477 1 98.44 311 ALA B CA 1
ATOM 6013 C C . ALA B 1 311 ? 1.062 -22.719 -8.18 1 98.44 311 ALA B C 1
ATOM 6015 O O . ALA B 1 311 ? 1.497 -23.734 -7.621 1 98.44 311 ALA B O 1
ATOM 6016 N N . GLN B 1 312 ? 0.009 -21.969 -7.762 1 98.31 312 GLN B N 1
ATOM 6017 C CA . GLN B 1 312 ? -0.653 -22.328 -6.512 1 98.31 312 GLN B CA 1
ATOM 6018 C C . GLN B 1 312 ? -1.164 -23.766 -6.547 1 98.31 312 GLN B C 1
ATOM 6020 O O . GLN B 1 312 ? -1.898 -24.141 -7.461 1 98.31 312 GLN B O 1
ATOM 6025 N N . THR B 1 313 ? -0.744 -24.609 -5.621 1 98.25 313 THR B N 1
ATOM 6026 C CA . THR B 1 313 ? -1.149 -25.984 -5.363 1 98.25 313 THR B CA 1
ATOM 6027 C C . THR B 1 313 ? -0.585 -26.922 -6.426 1 98.25 313 THR B C 1
ATOM 6029 O O . THR B 1 313 ? -0.62 -28.141 -6.262 1 98.25 313 THR B O 1
ATOM 6032 N N . ARG B 1 314 ? -0.031 -26.391 -7.527 1 98.5 314 ARG B N 1
ATOM 6033 C CA . ARG B 1 3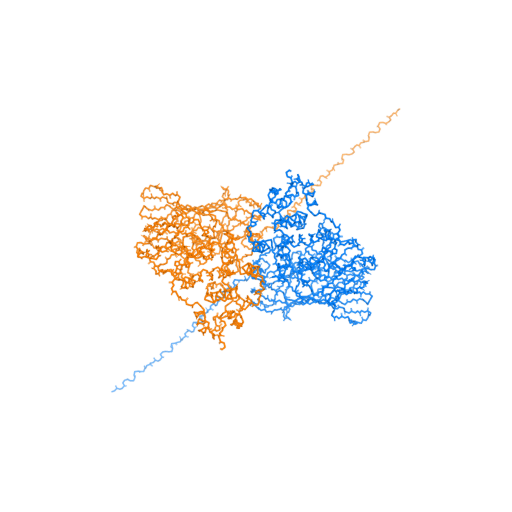14 ? 0.375 -27.25 -8.633 1 98.5 314 ARG B CA 1
ATOM 6034 C C . ARG B 1 314 ? 1.58 -26.672 -9.367 1 98.5 314 ARG B C 1
ATOM 6036 O O . ARG B 1 314 ? 1.487 -26.328 -10.547 1 98.5 314 ARG B O 1
ATOM 6043 N N . PRO B 1 315 ? 2.703 -26.719 -8.758 1 98.62 315 PRO B N 1
ATOM 6044 C CA . PRO B 1 315 ? 3.885 -26.234 -9.477 1 98.62 315 PRO B CA 1
ATOM 6045 C C . PRO B 1 315 ? 4.129 -27 -10.781 1 98.62 315 PRO B C 1
ATOM 6047 O O . PRO B 1 315 ? 3.717 -28.156 -10.914 1 98.62 315 PRO B O 1
ATOM 6050 N N . VAL B 1 316 ? 4.781 -26.328 -11.711 1 98.81 316 VAL B N 1
ATOM 6051 C CA . VAL B 1 316 ? 5.098 -26.922 -13.008 1 98.81 316 VAL B CA 1
ATOM 6052 C C . VAL B 1 316 ? 6.613 -26.984 -13.195 1 98.81 316 VAL B C 1
ATOM 6054 O O . VAL B 1 316 ? 7.305 -25.969 -13.055 1 98.81 316 VAL B O 1
ATOM 6057 N N . TYR B 1 317 ? 7.078 -28.188 -13.531 1 98.62 317 TYR B N 1
ATOM 6058 C CA . TYR B 1 317 ? 8.508 -28.453 -13.648 1 98.62 317 TYR B CA 1
ATOM 6059 C C . TYR B 1 317 ? 8.875 -28.812 -15.086 1 98.62 317 TYR B C 1
ATOM 6061 O O . TYR B 1 317 ? 8.102 -29.469 -15.789 1 98.62 317 TYR B O 1
ATOM 6069 N N . GLY B 1 318 ? 10.07 -28.406 -15.43 1 97.19 318 GLY B N 1
ATOM 6070 C CA . GLY B 1 318 ? 10.617 -28.844 -16.703 1 97.19 318 GLY B CA 1
ATOM 6071 C C . GLY B 1 318 ? 11.242 -30.234 -16.625 1 97.19 318 GLY B C 1
ATOM 6072 O O . GLY B 1 318 ? 11.25 -30.859 -15.57 1 97.19 318 GLY B O 1
ATOM 6073 N N . ARG B 1 319 ? 11.789 -30.609 -17.75 1 95.81 319 ARG B N 1
ATOM 6074 C CA . ARG B 1 319 ? 12.281 -31.969 -17.938 1 95.81 319 ARG B CA 1
ATOM 6075 C C . ARG B 1 319 ? 13.5 -32.25 -17.047 1 95.81 319 ARG B C 1
ATOM 6077 O O . ARG B 1 319 ? 13.734 -33.375 -16.656 1 95.81 319 ARG B O 1
ATOM 6084 N N . THR B 1 320 ? 14.242 -31.266 -16.719 1 95.12 320 THR B N 1
ATOM 6085 C CA . THR B 1 320 ? 15.492 -31.469 -15.992 1 95.12 320 THR B CA 1
ATOM 6086 C C . THR B 1 320 ? 15.375 -30.969 -14.555 1 95.12 320 THR B C 1
ATOM 6088 O O . THR B 1 320 ? 16.359 -30.531 -13.961 1 95.12 320 THR B O 1
ATOM 6091 N N . ALA B 1 321 ? 14.219 -31 -14.055 1 97.25 321 ALA B N 1
ATOM 6092 C CA . ALA B 1 321 ? 13.992 -30.531 -12.688 1 97.25 321 ALA B CA 1
ATOM 6093 C C . ALA B 1 321 ? 14.867 -31.281 -11.695 1 97.25 321 ALA B C 1
ATOM 6095 O O . ALA B 1 321 ? 15.055 -32.5 -11.82 1 97.25 321 ALA B O 1
ATOM 6096 N N . THR B 1 322 ? 15.414 -30.609 -10.695 1 98.19 322 THR B N 1
ATOM 6097 C CA . THR B 1 322 ? 16.219 -31.172 -9.625 1 98.19 322 THR B CA 1
ATOM 6098 C C . THR B 1 322 ? 15.523 -31.016 -8.273 1 98.19 322 THR B C 1
ATOM 6100 O O . THR B 1 322 ? 14.422 -30.469 -8.203 1 98.19 322 THR B O 1
ATOM 6103 N N . ILE B 1 323 ? 16.188 -31.547 -7.25 1 98.5 323 ILE B N 1
ATOM 6104 C CA . ILE B 1 323 ? 15.656 -31.406 -5.898 1 98.5 323 ILE B CA 1
ATOM 6105 C C . ILE B 1 323 ? 15.594 -29.938 -5.523 1 98.5 323 ILE B C 1
ATOM 6107 O O . ILE B 1 323 ? 14.688 -29.5 -4.797 1 98.5 323 ILE B O 1
ATOM 6111 N N . ALA B 1 324 ? 16.516 -29.141 -5.996 1 98.62 324 ALA B N 1
ATOM 6112 C CA . ALA B 1 324 ? 16.484 -27.703 -5.754 1 98.62 324 ALA B CA 1
ATOM 6113 C C . ALA B 1 324 ? 15.203 -27.078 -6.305 1 98.62 324 ALA B C 1
ATOM 6115 O O . ALA B 1 324 ? 14.609 -26.203 -5.676 1 98.62 324 ALA B O 1
ATOM 6116 N N . ASP B 1 325 ? 14.789 -27.531 -7.488 1 98.62 325 ASP B N 1
ATOM 6117 C CA . ASP B 1 325 ? 13.547 -27.047 -8.086 1 98.62 325 ASP B CA 1
ATOM 6118 C C . ASP B 1 325 ? 12.344 -27.422 -7.23 1 98.62 325 ASP B C 1
ATOM 6120 O O . ASP B 1 325 ? 11.422 -26.609 -7.051 1 98.62 325 ASP B O 1
ATOM 6124 N N . LEU B 1 326 ? 12.359 -28.641 -6.766 1 98.81 326 LEU B N 1
ATOM 6125 C CA . LEU B 1 326 ? 11.258 -29.109 -5.926 1 98.81 326 LEU B CA 1
ATOM 6126 C C . LEU B 1 326 ? 11.18 -28.297 -4.637 1 98.81 326 LEU B C 1
ATOM 6128 O O . LEU B 1 326 ? 10.094 -27.875 -4.223 1 98.81 326 LEU B O 1
ATOM 6132 N N . VAL B 1 327 ? 12.336 -28.062 -3.979 1 98.88 327 VAL B N 1
ATOM 6133 C CA . VAL B 1 327 ? 12.391 -27.281 -2.744 1 98.88 327 VAL B CA 1
ATOM 6134 C C . VAL B 1 327 ? 11.906 -25.859 -3.008 1 98.88 327 VAL B C 1
ATOM 6136 O O . VAL B 1 327 ? 11.078 -25.328 -2.268 1 98.88 327 VAL B O 1
ATOM 6139 N N . TYR B 1 328 ? 12.367 -25.266 -4.035 1 98.62 328 TYR B N 1
ATOM 6140 C CA . TYR B 1 328 ? 11.992 -23.906 -4.414 1 98.62 328 TYR B CA 1
ATOM 6141 C C . TYR B 1 328 ? 10.484 -23.797 -4.641 1 98.62 328 TYR B C 1
ATOM 6143 O O . TYR B 1 328 ? 9.82 -22.938 -4.043 1 98.62 328 TYR B O 1
ATOM 6151 N N . ALA B 1 329 ? 9.992 -24.641 -5.488 1 98.69 329 ALA B N 1
ATOM 6152 C CA . ALA B 1 329 ? 8.586 -24.531 -5.879 1 98.69 329 ALA B CA 1
ATOM 6153 C C . ALA B 1 329 ? 7.664 -24.828 -4.699 1 98.69 329 ALA B C 1
ATOM 6155 O O . ALA B 1 329 ? 6.59 -24.234 -4.586 1 98.69 329 ALA B O 1
ATOM 6156 N N . THR B 1 330 ? 8.109 -25.719 -3.869 1 98.5 330 THR B N 1
ATOM 6157 C CA . THR B 1 330 ? 7.32 -26.016 -2.674 1 98.5 330 THR B CA 1
ATOM 6158 C C . THR B 1 330 ? 7.355 -24.828 -1.709 1 98.5 330 THR B C 1
ATOM 6160 O O . THR B 1 330 ? 6.332 -24.453 -1.134 1 98.5 330 THR B O 1
ATOM 6163 N N . ALA B 1 331 ? 8.5 -24.234 -1.515 1 98.69 331 ALA B N 1
ATOM 6164 C CA . ALA B 1 331 ? 8.625 -23.047 -0.672 1 98.69 331 ALA B CA 1
ATOM 6165 C C . ALA B 1 331 ? 7.781 -21.891 -1.215 1 98.69 331 ALA B C 1
ATOM 6167 O O . ALA B 1 331 ? 7.219 -21.109 -0.445 1 98.69 331 ALA B O 1
ATOM 6168 N N . TYR B 1 332 ? 7.676 -21.844 -2.494 1 98.19 332 TYR B N 1
ATOM 6169 C CA . TYR B 1 332 ? 6.926 -20.781 -3.168 1 98.19 332 TYR B CA 1
ATOM 6170 C C . TYR B 1 332 ? 5.449 -20.844 -2.807 1 98.19 332 TYR B C 1
ATOM 6172 O O . TYR B 1 332 ? 4.711 -19.875 -2.992 1 98.19 332 TYR B O 1
ATOM 6180 N N . GLN B 1 333 ? 5 -22 -2.277 1 98.12 333 GLN B N 1
ATOM 6181 C CA . GLN B 1 333 ? 3.607 -22.141 -1.869 1 98.12 333 GLN B CA 1
ATOM 6182 C C . GLN B 1 333 ? 3.309 -21.281 -0.645 1 98.12 333 GLN B C 1
ATOM 6184 O O . GLN B 1 333 ? 2.172 -20.844 -0.449 1 98.12 333 GLN B O 1
ATOM 6189 N N . TRP B 1 334 ? 4.312 -21 0.227 1 97 334 TRP B N 1
ATOM 6190 C CA . TRP B 1 334 ? 4.207 -20.016 1.293 1 97 334 TRP B CA 1
ATOM 6191 C C . TRP B 1 334 ? 4.484 -18.609 0.761 1 97 334 TRP B C 1
ATOM 6193 O O . TRP B 1 334 ? 3.674 -17.703 0.938 1 97 334 TRP B O 1
ATOM 6203 N N . TRP B 1 335 ? 5.617 -18.484 0.128 1 96.25 335 TRP B N 1
ATOM 6204 C CA . TRP B 1 335 ? 6.234 -17.203 -0.189 1 96.25 335 TRP B CA 1
ATOM 6205 C C . TRP B 1 335 ? 6.133 -16.891 -1.682 1 96.25 335 TRP B C 1
ATOM 6207 O O . TRP B 1 335 ? 7.148 -16.672 -2.344 1 96.25 335 TRP B O 1
ATOM 6217 N N . GLY B 1 336 ? 5.055 -16.75 -2.234 1 94.5 336 GLY B N 1
ATOM 6218 C CA . GLY B 1 336 ? 4.738 -16.5 -3.633 1 94.5 336 GLY B CA 1
ATOM 6219 C C . GLY B 1 336 ? 3.27 -16.703 -3.957 1 94.5 336 GLY B C 1
ATOM 6220 O O . GLY B 1 336 ? 2.514 -15.742 -4.086 1 94.5 336 GLY B O 1
ATOM 6221 N N . ALA B 1 337 ? 2.918 -17.953 -3.83 1 95.31 337 ALA B N 1
ATOM 6222 C CA . ALA B 1 337 ? 1.51 -18.266 -4.066 1 95.31 337 ALA B CA 1
ATOM 6223 C C . ALA B 1 337 ? 0.661 -17.906 -2.85 1 95.31 337 ALA B C 1
ATOM 6225 O O . ALA B 1 337 ? -0.466 -17.422 -2.992 1 95.31 337 ALA B O 1
ATOM 6226 N N . GLY B 1 338 ? 1.17 -18.156 -1.722 1 93.81 338 GLY B N 1
ATOM 6227 C CA . GLY B 1 338 ? 0.453 -17.844 -0.494 1 93.81 338 GLY B CA 1
ATOM 6228 C C . GLY B 1 338 ? 0.414 -16.359 -0.18 1 93.81 338 GLY B C 1
ATOM 6229 O O . GLY B 1 338 ? -0.606 -15.844 0.282 1 93.81 338 GLY B O 1
ATOM 6230 N N . VAL B 1 339 ? 1.5 -15.656 -0.335 1 91.44 339 VAL B N 1
ATOM 6231 C CA . VAL B 1 339 ? 1.596 -14.211 -0.175 1 91.44 339 VAL B CA 1
ATOM 6232 C C . VAL B 1 339 ? 2.25 -13.594 -1.411 1 91.44 339 VAL B C 1
ATOM 6234 O O . VAL B 1 339 ? 3.471 -13.414 -1.45 1 91.44 339 VAL B O 1
ATOM 6237 N N . THR B 1 340 ? 1.478 -13.188 -2.352 1 92.12 340 THR B N 1
ATOM 6238 C CA . THR B 1 340 ? 1.995 -12.68 -3.617 1 92.12 340 THR B CA 1
ATOM 6239 C C . THR B 1 340 ? 2.365 -11.203 -3.496 1 92.12 340 THR B C 1
ATOM 6241 O O . THR B 1 340 ? 1.975 -10.531 -2.537 1 92.12 340 THR B O 1
ATOM 6244 N N . GLY B 1 341 ? 3.146 -10.734 -4.438 1 91 341 GLY B N 1
ATOM 6245 C CA . GLY B 1 341 ? 3.436 -9.312 -4.496 1 91 341 GLY B CA 1
ATOM 6246 C C . GLY B 1 341 ? 2.217 -8.469 -4.828 1 91 341 GLY B C 1
ATOM 6247 O O . GLY B 1 341 ? 1.26 -8.961 -5.43 1 91 341 GLY B O 1
ATOM 6248 N N . LYS B 1 342 ? 2.295 -7.203 -4.449 1 90.06 342 LYS B N 1
ATOM 6249 C CA . LYS B 1 342 ? 1.257 -6.254 -4.844 1 90.06 342 LYS B CA 1
ATOM 6250 C C . LYS B 1 342 ? 1.376 -5.891 -6.32 1 90.06 342 LYS B C 1
ATOM 6252 O O . LYS B 1 342 ? 0.366 -5.688 -6.996 1 90.06 342 LYS B O 1
ATOM 6257 N N . MET B 1 343 ? 2.596 -5.77 -6.738 1 91.31 343 MET B N 1
ATOM 6258 C CA . MET B 1 343 ? 2.973 -5.453 -8.117 1 91.31 343 MET B CA 1
ATOM 6259 C C . MET B 1 343 ? 4.152 -6.309 -8.562 1 91.31 343 MET B C 1
ATOM 6261 O O . MET B 1 343 ? 4.766 -7.004 -7.754 1 91.31 343 MET B O 1
ATOM 6265 N N . TRP B 1 344 ? 4.398 -6.211 -9.82 1 92.44 344 TRP B N 1
ATOM 6266 C CA . TRP B 1 344 ? 5.492 -7.027 -10.336 1 92.44 344 TRP B CA 1
ATOM 6267 C C . TRP B 1 344 ? 6.84 -6.52 -9.828 1 92.44 344 TRP B C 1
ATOM 6269 O O . TRP B 1 344 ? 7.793 -7.289 -9.703 1 92.44 344 TRP B O 1
ATOM 6279 N N . ARG B 1 345 ? 6.922 -5.266 -9.516 1 91.75 345 ARG B N 1
ATOM 6280 C CA . ARG B 1 345 ? 8.164 -4.758 -8.945 1 91.75 345 ARG B CA 1
ATOM 6281 C C . ARG B 1 345 ? 8.422 -5.363 -7.566 1 91.75 345 ARG B C 1
ATOM 6283 O O . ARG B 1 345 ? 9.531 -5.289 -7.047 1 91.75 345 ARG B O 1
ATOM 6290 N N . ASP B 1 346 ? 7.387 -5.988 -6.977 1 93 346 ASP B N 1
ATOM 6291 C CA . ASP B 1 346 ? 7.484 -6.555 -5.637 1 93 346 ASP B CA 1
ATOM 6292 C C . ASP B 1 346 ? 7.758 -8.055 -5.691 1 93 346 ASP B C 1
ATOM 6294 O O . ASP B 1 346 ? 7.902 -8.703 -4.652 1 93 346 ASP B O 1
ATOM 6298 N N . ALA B 1 347 ? 7.848 -8.648 -6.805 1 91.56 347 ALA B N 1
ATOM 6299 C CA . ALA B 1 347 ? 7.883 -10.094 -6.98 1 91.56 347 ALA B CA 1
ATOM 6300 C C . ALA B 1 347 ? 9.125 -10.695 -6.336 1 91.56 347 ALA B C 1
ATOM 6302 O O . ALA B 1 347 ? 9.102 -11.828 -5.848 1 91.56 347 ALA B O 1
ATOM 6303 N N . LEU B 1 348 ? 10.188 -9.938 -6.238 1 94.12 348 LEU B N 1
ATOM 6304 C CA . LEU B 1 348 ? 11.453 -10.461 -5.742 1 94.12 348 LEU B CA 1
ATOM 6305 C C . LEU B 1 348 ? 11.391 -10.727 -4.242 1 94.12 348 LEU B C 1
ATOM 6307 O O . LEU B 1 348 ? 12.172 -11.516 -3.707 1 94.12 348 LEU B O 1
ATOM 6311 N N . MET B 1 349 ? 10.5 -10 -3.609 1 94.69 349 MET B N 1
ATOM 6312 C CA . MET B 1 349 ? 10.461 -10.164 -2.158 1 94.69 349 MET B CA 1
ATOM 6313 C C . MET B 1 349 ? 10.148 -11.602 -1.781 1 94.69 349 MET B C 1
ATOM 6315 O O . MET B 1 349 ? 10.914 -12.242 -1.064 1 94.69 349 MET B O 1
ATOM 6319 N N . THR B 1 350 ? 9.172 -12.188 -2.303 1 94.25 350 THR B N 1
ATOM 6320 C CA . THR B 1 350 ? 8.828 -13.57 -1.988 1 94.25 350 THR B CA 1
ATOM 6321 C C . THR B 1 350 ? 9.758 -14.539 -2.713 1 94.25 350 THR B C 1
ATOM 6323 O O . THR B 1 350 ? 10.164 -15.562 -2.15 1 94.25 350 THR B O 1
ATOM 6326 N N . GLU B 1 351 ? 10.117 -14.18 -3.91 1 96 351 GLU B N 1
ATOM 6327 C CA . GLU B 1 351 ? 11.055 -14.984 -4.691 1 96 351 GLU B CA 1
ATOM 6328 C C . GLU B 1 351 ? 12.359 -15.211 -3.93 1 96 351 GLU B C 1
ATOM 6330 O O . GLU B 1 351 ? 12.914 -16.312 -3.963 1 96 351 GLU B O 1
ATOM 6335 N N . SER B 1 352 ? 12.812 -14.227 -3.27 1 97.75 352 SER B N 1
ATOM 6336 C CA . SER B 1 352 ? 14.094 -14.328 -2.57 1 97.75 352 SER B CA 1
ATOM 6337 C C . SER B 1 352 ? 14.023 -15.344 -1.434 1 97.75 352 SER B C 1
ATOM 6339 O O . SER B 1 352 ? 14.961 -16.109 -1.215 1 97.75 352 SER B O 1
ATOM 6341 N N . VAL B 1 353 ? 12.93 -15.406 -0.771 1 98.12 353 VAL B N 1
ATOM 6342 C CA . VAL B 1 353 ? 12.758 -16.344 0.328 1 98.12 353 VAL B CA 1
ATOM 6343 C C . VAL B 1 353 ? 12.625 -17.766 -0.224 1 98.12 353 VAL B C 1
ATOM 6345 O O . VAL B 1 353 ? 13.219 -18.703 0.312 1 98.12 353 VAL B O 1
ATOM 6348 N N . ALA B 1 354 ? 11.844 -17.906 -1.249 1 98.12 354 ALA B N 1
ATOM 6349 C CA . ALA B 1 354 ? 11.688 -19.234 -1.86 1 98.12 354 ALA B CA 1
ATOM 6350 C C . ALA B 1 354 ? 13.031 -19.766 -2.361 1 98.12 354 ALA B C 1
ATOM 6352 O O . ALA B 1 354 ? 13.336 -20.953 -2.191 1 98.12 354 ALA B O 1
ATOM 6353 N N . ARG B 1 355 ? 13.781 -18.922 -2.943 1 98.25 355 ARG B N 1
ATOM 6354 C CA . ARG B 1 355 ? 15.094 -19.328 -3.416 1 98.25 355 ARG B CA 1
ATOM 6355 C C . ARG B 1 355 ? 16.031 -19.609 -2.246 1 98.25 355 ARG B C 1
ATOM 6357 O O . ARG B 1 355 ? 16.875 -20.516 -2.32 1 98.25 355 ARG B O 1
ATOM 6364 N N . TYR B 1 356 ? 15.891 -18.875 -1.205 1 98.81 356 TYR B N 1
ATOM 6365 C CA . TYR B 1 356 ? 16.734 -19.078 -0.029 1 98.81 356 TYR B CA 1
ATOM 6366 C C . TYR B 1 356 ? 16.422 -20.422 0.622 1 98.81 356 TYR B C 1
ATOM 6368 O O . TYR B 1 356 ? 17.281 -21.016 1.27 1 98.81 356 TYR B O 1
ATOM 6376 N N . ALA B 1 357 ? 15.25 -20.922 0.451 1 98.81 357 ALA B N 1
ATOM 6377 C CA . ALA B 1 357 ? 14.883 -22.234 0.976 1 98.81 357 ALA B CA 1
ATOM 6378 C C . ALA B 1 357 ? 15.812 -23.328 0.428 1 98.81 357 ALA B C 1
ATOM 6380 O O . ALA B 1 357 ? 16.094 -24.297 1.115 1 98.81 357 ALA B O 1
ATOM 6381 N N . VAL B 1 358 ? 16.25 -23.125 -0.762 1 98.81 358 VAL B N 1
ATOM 6382 C CA . VAL B 1 358 ? 17.188 -24.078 -1.344 1 98.81 358 VAL B CA 1
ATOM 6383 C C . VAL B 1 358 ? 18.5 -24.062 -0.566 1 98.81 358 VAL B C 1
ATOM 6385 O O . VAL B 1 358 ? 19.109 -25.109 -0.325 1 98.81 358 VAL B O 1
ATOM 6388 N N . TRP B 1 359 ? 18.953 -22.812 -0.173 1 98.81 359 TRP B N 1
ATOM 6389 C CA . TRP B 1 359 ? 20.109 -22.703 0.695 1 98.81 359 TRP B CA 1
ATOM 6390 C C . TRP B 1 359 ? 19.875 -23.438 2.014 1 98.81 359 TRP B C 1
ATOM 6392 O O . TRP B 1 359 ? 20.75 -24.188 2.473 1 98.81 359 TRP B O 1
ATOM 6402 N N . LEU B 1 360 ? 18.766 -23.234 2.562 1 98.88 360 LEU B N 1
ATOM 6403 C CA . LEU B 1 360 ? 18.453 -23.875 3.834 1 98.88 360 LEU B CA 1
ATOM 6404 C C . LEU B 1 360 ? 18.453 -25.406 3.693 1 98.88 360 LEU B C 1
ATOM 6406 O O . LEU B 1 360 ? 18.906 -26.109 4.594 1 98.88 360 LEU B O 1
ATOM 6410 N N . TRP B 1 361 ? 17.906 -25.875 2.604 1 98.88 361 TRP B N 1
ATOM 6411 C CA . TRP B 1 361 ? 17.922 -27.312 2.322 1 98.88 361 TRP B CA 1
ATOM 6412 C C . TRP B 1 361 ? 19.359 -27.844 2.254 1 98.88 361 TRP B C 1
ATOM 6414 O O . TRP B 1 361 ? 19.672 -28.875 2.846 1 98.88 361 TRP B O 1
ATOM 6424 N N . ASP B 1 362 ? 20.203 -27.109 1.57 1 98.62 362 ASP B N 1
ATOM 6425 C CA . ASP B 1 362 ? 21.594 -27.516 1.44 1 98.62 362 ASP B CA 1
ATOM 6426 C C . ASP B 1 362 ? 22.297 -27.547 2.803 1 98.62 362 ASP B C 1
ATOM 6428 O O . ASP B 1 362 ? 23.109 -28.438 3.066 1 98.62 362 ASP B O 1
ATOM 6432 N N . GLU B 1 363 ? 21.969 -26.609 3.562 1 98.62 363 GLU B N 1
ATOM 6433 C CA . GLU B 1 363 ? 22.531 -26.594 4.91 1 98.62 363 GLU B CA 1
ATOM 6434 C C . GLU B 1 363 ? 22.062 -27.797 5.723 1 98.62 363 GLU B C 1
ATOM 6436 O O . GLU B 1 363 ? 22.891 -28.484 6.336 1 98.62 363 GLU B O 1
ATOM 6441 N N . ALA B 1 364 ? 20.859 -28.078 5.684 1 98.25 364 ALA B N 1
ATOM 6442 C CA . ALA B 1 364 ? 20.25 -29.094 6.551 1 98.25 364 ALA B CA 1
ATOM 6443 C C . ALA B 1 364 ? 20.516 -30.5 6.012 1 98.25 364 ALA B C 1
ATOM 6445 O O . ALA B 1 364 ? 20.719 -31.438 6.785 1 98.25 364 ALA B O 1
ATOM 6446 N N . LYS B 1 365 ? 20.484 -30.672 4.691 1 98 365 LYS B N 1
ATOM 6447 C CA . LYS B 1 365 ? 20.469 -32 4.117 1 98 365 LYS B CA 1
ATOM 6448 C C . LYS B 1 365 ? 21.812 -32.344 3.475 1 98 365 LYS B C 1
ATOM 6450 O O . LYS B 1 365 ? 22.172 -33.531 3.359 1 98 365 LYS B O 1
ATOM 6455 N N . ASN B 1 366 ? 22.547 -31.312 3.148 1 97.5 366 ASN B N 1
ATOM 6456 C CA . ASN B 1 366 ? 23.797 -31.578 2.441 1 97.5 366 ASN B CA 1
ATOM 6457 C C . ASN B 1 366 ? 25 -31.094 3.246 1 97.5 366 ASN B C 1
ATOM 6459 O O . ASN B 1 366 ? 26.141 -31.219 2.793 1 97.5 366 ASN B O 1
ATOM 6463 N N . GLY B 1 367 ? 24.797 -30.516 4.32 1 97.5 367 GLY B N 1
ATOM 6464 C CA . GLY B 1 367 ? 25.891 -30.125 5.207 1 97.5 367 GLY B CA 1
ATOM 6465 C C . GLY B 1 367 ? 26.672 -28.938 4.695 1 97.5 367 GLY B C 1
ATOM 6466 O O . GLY B 1 367 ? 27.828 -28.734 5.062 1 97.5 367 GLY B O 1
ATOM 6467 N N . ILE B 1 368 ? 26.062 -28.141 3.92 1 98.19 368 ILE B N 1
ATOM 6468 C CA . ILE B 1 368 ? 26.75 -26.984 3.342 1 98.19 368 ILE B CA 1
ATOM 6469 C C . ILE B 1 368 ? 26.812 -25.859 4.371 1 98.19 368 ILE B C 1
ATOM 6471 O O . ILE B 1 368 ? 25.844 -25.594 5.07 1 98.19 368 ILE B O 1
ATOM 6475 N N . ASP B 1 369 ? 28 -25.219 4.445 1 98.25 369 ASP B N 1
ATOM 6476 C CA . ASP B 1 369 ? 28.172 -24.016 5.254 1 98.25 369 ASP B CA 1
ATOM 6477 C C . ASP B 1 369 ? 27.703 -22.766 4.5 1 98.25 369 ASP B C 1
ATOM 6479 O O . ASP B 1 369 ? 28.391 -22.266 3.623 1 98.25 369 ASP B O 1
ATOM 6483 N N . LEU B 1 370 ? 26.641 -22.234 4.953 1 98.44 370 LEU B N 1
ATOM 6484 C CA . LEU B 1 370 ? 26.016 -21.125 4.211 1 98.44 370 LEU B CA 1
ATOM 6485 C C . LEU B 1 370 ? 26.781 -19.828 4.43 1 98.44 370 LEU B C 1
ATOM 6487 O O . LEU B 1 370 ? 26.781 -18.953 3.562 1 98.44 370 LEU B O 1
ATOM 6491 N N . ASP B 1 371 ? 27.406 -19.672 5.57 1 98.25 371 ASP B N 1
ATOM 6492 C CA . ASP B 1 371 ? 28.219 -18.484 5.789 1 98.25 371 ASP B CA 1
ATOM 6493 C C . ASP B 1 371 ? 29.406 -18.453 4.828 1 98.25 371 ASP B C 1
ATOM 6495 O O . ASP B 1 371 ? 29.734 -17.391 4.281 1 98.25 371 ASP B O 1
ATOM 6499 N N . ARG B 1 372 ? 30.016 -19.547 4.66 1 97.81 372 ARG B N 1
ATOM 6500 C CA . ARG B 1 372 ? 31.125 -19.625 3.701 1 97.81 372 ARG B CA 1
ATOM 6501 C C . ARG B 1 372 ? 30.625 -19.375 2.281 1 97.81 372 ARG B C 1
ATOM 6503 O O . ARG B 1 372 ? 31.25 -18.641 1.514 1 97.81 372 ARG B O 1
ATOM 6510 N N . ARG B 1 373 ? 29.531 -20.031 1.939 1 98.12 373 ARG B N 1
ATOM 6511 C CA . ARG B 1 373 ? 28.938 -19.812 0.622 1 98.12 373 ARG B CA 1
ATOM 6512 C C . ARG B 1 373 ? 28.656 -18.328 0.387 1 98.12 373 ARG B C 1
ATOM 6514 O O . ARG B 1 373 ? 28.938 -17.797 -0.693 1 98.12 373 ARG B O 1
ATOM 6521 N N . TYR B 1 374 ? 28.078 -17.688 1.383 1 98.5 374 TYR B N 1
ATOM 6522 C CA . TYR B 1 374 ? 27.781 -16.25 1.326 1 98.5 374 TYR B CA 1
ATOM 6523 C C . TYR B 1 374 ? 29.062 -15.453 1.063 1 98.5 374 TYR B C 1
ATOM 6525 O O . TYR B 1 374 ? 29.094 -14.633 0.141 1 98.5 374 TYR B O 1
ATOM 6533 N N . ARG B 1 375 ? 30.094 -15.656 1.829 1 97.81 375 ARG B N 1
ATOM 6534 C CA . ARG B 1 375 ? 31.344 -14.914 1.704 1 97.81 375 ARG B CA 1
ATOM 6535 C C . ARG B 1 375 ? 31.984 -15.148 0.343 1 97.81 375 ARG B C 1
ATOM 6537 O O . ARG B 1 375 ? 32.5 -14.219 -0.271 1 97.81 375 ARG B O 1
ATOM 6544 N N . ASP B 1 376 ? 31.922 -16.375 -0.098 1 97.69 376 ASP B N 1
ATOM 6545 C CA . ASP B 1 376 ? 32.5 -16.719 -1.393 1 97.69 376 ASP B CA 1
ATOM 6546 C C . ASP B 1 376 ? 31.781 -16 -2.527 1 97.69 376 ASP B C 1
ATOM 6548 O O . ASP B 1 376 ? 32.406 -15.469 -3.445 1 97.69 376 ASP B O 1
ATOM 6552 N N . LEU B 1 377 ? 30.484 -16.016 -2.451 1 97.81 377 LEU B N 1
ATOM 6553 C CA . LEU B 1 377 ? 29.688 -15.352 -3.486 1 97.81 377 LEU B CA 1
ATOM 6554 C C . LEU B 1 377 ? 29.922 -13.844 -3.469 1 97.81 377 LEU B C 1
ATOM 6556 O O . LEU B 1 377 ? 30.094 -13.227 -4.523 1 97.81 377 LEU B O 1
ATOM 6560 N N . VAL B 1 378 ? 29.922 -13.266 -2.264 1 97.69 378 VAL B N 1
ATOM 6561 C CA . VAL B 1 378 ? 30.156 -11.836 -2.131 1 97.69 378 VAL B CA 1
ATOM 6562 C C . VAL B 1 378 ? 31.547 -11.484 -2.678 1 97.69 378 VAL B C 1
ATOM 6564 O O . VAL B 1 378 ? 31.703 -10.5 -3.393 1 97.69 378 VAL B O 1
ATOM 6567 N N . ALA B 1 379 ? 32.562 -12.289 -2.379 1 96.62 379 ALA B N 1
ATOM 6568 C CA . ALA B 1 379 ? 33.906 -12.078 -2.891 1 96.62 379 ALA B CA 1
ATOM 6569 C C . ALA B 1 379 ? 33.938 -12.156 -4.414 1 96.62 379 ALA B C 1
ATOM 6571 O O . ALA B 1 379 ? 34.656 -11.398 -5.07 1 96.62 379 ALA B O 1
ATOM 6572 N N . GLY B 1 380 ? 33.219 -13.039 -4.93 1 97.69 380 GLY B N 1
ATOM 6573 C CA . GLY B 1 380 ? 33.188 -13.258 -6.367 1 97.69 380 GLY B CA 1
ATOM 6574 C C . GLY B 1 380 ? 32.594 -12.094 -7.133 1 97.69 380 GLY B C 1
ATOM 6575 O O . GLY B 1 380 ? 32.938 -11.859 -8.297 1 97.69 380 GLY B O 1
ATOM 6576 N N . VAL B 1 381 ? 31.641 -11.359 -6.473 1 97.56 381 VAL B N 1
ATOM 6577 C CA . VAL B 1 381 ? 30.969 -10.273 -7.168 1 97.56 381 VAL B CA 1
ATOM 6578 C C . VAL B 1 381 ? 31.406 -8.93 -6.582 1 97.56 381 VAL B C 1
ATOM 6580 O O . VAL B 1 381 ? 30.766 -7.902 -6.832 1 97.56 381 VAL B O 1
ATOM 6583 N N . ARG B 1 382 ? 32.438 -8.906 -5.832 1 95.75 382 ARG B N 1
ATOM 6584 C CA . ARG B 1 382 ? 32.844 -7.742 -5.066 1 95.75 382 ARG B CA 1
ATOM 6585 C C . ARG B 1 382 ? 33 -6.52 -5.969 1 95.75 382 ARG B C 1
ATOM 6587 O O . ARG B 1 382 ? 32.531 -5.438 -5.641 1 95.75 382 ARG B O 1
ATOM 6594 N N . ASP B 1 383 ? 33.594 -6.66 -7.102 1 96.19 383 ASP B N 1
ATOM 6595 C CA . ASP B 1 383 ? 33.906 -5.527 -7.973 1 96.19 383 ASP B CA 1
ATOM 6596 C C . ASP B 1 383 ? 32.969 -5.484 -9.172 1 96.19 383 ASP B C 1
ATOM 6598 O O . ASP B 1 383 ? 33.25 -4.824 -10.172 1 96.19 383 ASP B O 1
ATOM 6602 N N . ASP B 1 384 ? 31.906 -6.223 -9.141 1 97.31 384 ASP B N 1
ATOM 6603 C CA . ASP B 1 384 ? 30.922 -6.258 -10.211 1 97.31 384 ASP B CA 1
ATOM 6604 C C . ASP B 1 384 ? 29.859 -5.168 -10.023 1 97.31 384 ASP B C 1
ATOM 6606 O O . ASP B 1 384 ? 28.812 -5.41 -9.43 1 97.31 384 ASP B O 1
ATOM 6610 N N . ALA B 1 385 ? 30.078 -4.043 -10.57 1 96.38 385 ALA B N 1
ATOM 6611 C CA . ALA B 1 385 ? 29.188 -2.898 -10.414 1 96.38 385 ALA B CA 1
ATOM 6612 C C . ALA B 1 385 ? 27.797 -3.215 -10.953 1 96.38 385 ALA B C 1
ATOM 6614 O O . ALA B 1 385 ? 26.797 -2.738 -10.422 1 96.38 385 ALA B O 1
ATOM 6615 N N . GLY B 1 386 ? 27.719 -4.004 -12 1 96.38 386 GLY B N 1
ATOM 6616 C CA . GLY B 1 386 ? 26.453 -4.395 -12.57 1 96.38 386 GLY B CA 1
ATOM 6617 C C . GLY B 1 386 ? 25.609 -5.246 -11.633 1 96.38 386 GLY B C 1
ATOM 6618 O O . GLY B 1 386 ? 24.391 -5.074 -11.555 1 96.38 386 GLY B O 1
ATOM 6619 N N . PHE B 1 387 ? 26.266 -6.086 -10.93 1 97 387 PHE B N 1
ATOM 6620 C CA . PHE B 1 387 ? 25.594 -6.93 -9.961 1 97 387 PHE B CA 1
ATOM 6621 C C . PHE B 1 387 ? 24.953 -6.086 -8.859 1 97 387 PHE B C 1
ATOM 6623 O O . PHE B 1 387 ? 23.797 -6.316 -8.477 1 97 387 PHE B O 1
ATOM 6630 N N . TRP B 1 388 ? 25.656 -5.105 -8.359 1 97.56 388 TRP B N 1
ATOM 6631 C CA . TRP B 1 388 ? 25.234 -4.34 -7.188 1 97.56 388 TRP B CA 1
ATOM 6632 C C . TRP B 1 388 ? 24.312 -3.193 -7.582 1 97.56 388 TRP B C 1
ATOM 6634 O O . TRP B 1 388 ? 23.625 -2.625 -6.734 1 97.56 388 TRP B O 1
ATOM 6644 N N . ALA B 1 389 ? 24.188 -2.846 -8.82 1 96 389 ALA B N 1
ATOM 6645 C CA . ALA B 1 389 ? 23.484 -1.655 -9.289 1 96 389 ALA B CA 1
ATOM 6646 C C . ALA B 1 389 ? 21.984 -1.858 -9.242 1 96 389 ALA B C 1
ATOM 6648 O O . ALA B 1 389 ? 21.219 -0.89 -9.172 1 96 389 ALA B O 1
ATOM 6649 N N . ALA B 1 390 ? 21.484 -3.066 -9.297 1 94.75 390 ALA B N 1
ATOM 6650 C CA . ALA B 1 390 ? 20.062 -3.344 -9.375 1 94.75 390 ALA B CA 1
ATOM 6651 C C . ALA B 1 390 ? 19.359 -3.039 -8.055 1 94.75 390 ALA B C 1
ATOM 6653 O O . ALA B 1 390 ? 19.75 -3.562 -7.008 1 94.75 390 ALA B O 1
ATOM 6654 N N . LYS B 1 391 ? 18.359 -2.164 -8.094 1 93.62 391 LYS B N 1
ATOM 6655 C CA . LYS B 1 391 ? 17.5 -1.976 -6.926 1 93.62 391 LYS B CA 1
ATOM 6656 C C . LYS B 1 391 ? 16.547 -3.158 -6.742 1 93.62 391 LYS B C 1
ATOM 6658 O O . LYS B 1 391 ? 15.844 -3.551 -7.68 1 93.62 391 LYS B O 1
ATOM 6663 N N . LEU B 1 392 ? 16.484 -3.66 -5.59 1 95.38 392 LEU B N 1
ATOM 6664 C CA . LEU B 1 392 ? 15.609 -4.801 -5.344 1 95.38 392 LEU B CA 1
ATOM 6665 C C . LEU B 1 392 ? 14.156 -4.359 -5.293 1 95.38 392 LEU B C 1
ATOM 6667 O O . LEU B 1 392 ? 13.25 -5.148 -5.586 1 95.38 392 LEU B O 1
ATOM 6671 N N . THR B 1 393 ? 13.891 -3.072 -4.973 1 93.56 393 THR B N 1
ATOM 6672 C CA . THR B 1 393 ? 12.539 -2.523 -4.906 1 93.56 393 THR B CA 1
ATOM 6673 C C . THR B 1 393 ? 12.047 -2.117 -6.293 1 93.56 393 THR B C 1
ATOM 6675 O O . THR B 1 393 ? 10.875 -1.786 -6.473 1 93.56 393 THR B O 1
ATOM 6678 N N . ASP B 1 394 ? 12.914 -2.104 -7.254 1 90.56 394 ASP B N 1
ATOM 6679 C CA . ASP B 1 394 ? 12.578 -1.699 -8.617 1 90.56 394 ASP B CA 1
ATOM 6680 C C . ASP B 1 394 ? 13.492 -2.377 -9.633 1 90.56 394 ASP B C 1
ATOM 6682 O O . ASP B 1 394 ? 14.258 -1.706 -10.328 1 90.56 394 ASP B O 1
ATOM 6686 N N . PRO B 1 395 ? 13.359 -3.641 -9.828 1 93.38 395 PRO B N 1
ATOM 6687 C CA . PRO B 1 395 ? 14.258 -4.352 -10.742 1 93.38 395 PRO B CA 1
ATOM 6688 C C . PRO B 1 395 ? 14.008 -3.996 -12.203 1 93.38 395 PRO B C 1
ATOM 6690 O O . PRO B 1 395 ? 14.867 -4.238 -13.055 1 93.38 395 PRO B O 1
ATOM 6693 N N . GLY B 1 396 ? 12.789 -3.564 -12.523 1 90.5 396 GLY B N 1
ATOM 6694 C CA . GLY B 1 396 ? 12.516 -3.096 -13.875 1 90.5 396 GLY B CA 1
ATOM 6695 C C . GLY B 1 396 ? 11.625 -4.035 -14.664 1 90.5 396 GLY B C 1
ATOM 6696 O O . GLY B 1 396 ? 11.539 -5.223 -14.344 1 90.5 396 GLY B O 1
ATOM 6697 N N . LYS B 1 397 ? 11 -3.508 -15.703 1 91.12 397 LYS B N 1
ATOM 6698 C CA . LYS B 1 397 ? 10.156 -4.285 -16.609 1 91.12 397 LYS B CA 1
ATOM 6699 C C . LYS B 1 397 ? 10.984 -5.316 -17.375 1 91.12 397 LYS B C 1
ATOM 6701 O O . LYS B 1 397 ? 11.984 -4.969 -18 1 91.12 397 LYS B O 1
ATOM 6706 N N . GLY B 1 398 ? 10.594 -6.531 -17.312 1 92.38 398 GLY B N 1
ATOM 6707 C CA . GLY B 1 398 ? 11.289 -7.594 -18.031 1 92.38 398 GLY B CA 1
ATOM 6708 C C . GLY B 1 398 ? 12.453 -8.18 -17.25 1 92.38 398 GLY B C 1
ATOM 6709 O O . GLY B 1 398 ? 13.016 -9.203 -17.641 1 92.38 398 GLY B O 1
ATOM 6710 N N . THR B 1 399 ? 12.766 -7.551 -16.109 1 93.12 399 THR B N 1
ATOM 6711 C CA . THR B 1 399 ? 13.875 -8.016 -15.281 1 93.12 399 THR B CA 1
ATOM 6712 C C . THR B 1 399 ? 13.43 -8.195 -13.828 1 93.12 399 THR B C 1
ATOM 6714 O O . THR B 1 399 ? 14.227 -8.039 -12.906 1 93.12 399 THR B O 1
ATOM 6717 N N . GLU B 1 400 ? 12.188 -8.492 -13.688 1 92.38 400 GLU B N 1
ATOM 6718 C CA . GLU B 1 400 ? 11.562 -8.555 -12.375 1 92.38 400 GLU B CA 1
ATOM 6719 C C . GLU B 1 400 ? 12.312 -9.516 -11.453 1 92.38 400 GLU B C 1
ATOM 6721 O O . GLU B 1 400 ? 12.352 -9.312 -10.234 1 92.38 400 GLU B O 1
ATOM 6726 N N . PHE B 1 401 ? 12.961 -10.516 -12.047 1 92.31 401 PHE B N 1
ATOM 6727 C CA . PHE B 1 401 ? 13.57 -11.578 -11.25 1 92.31 401 PHE B CA 1
ATOM 6728 C C . PHE B 1 401 ? 15.086 -11.594 -11.43 1 92.31 401 PHE B C 1
ATOM 6730 O O . PHE B 1 401 ? 15.781 -12.414 -10.836 1 92.31 401 PHE B O 1
ATOM 6737 N N . ALA B 1 402 ? 15.609 -10.711 -12.141 1 92.06 402 ALA B N 1
ATOM 6738 C CA . ALA B 1 402 ? 17 -10.766 -12.578 1 92.06 402 ALA B CA 1
ATOM 6739 C C . ALA B 1 402 ? 17.953 -10.656 -11.398 1 92.06 402 ALA B C 1
ATOM 6741 O O . ALA B 1 402 ? 18.906 -11.438 -11.281 1 92.06 402 ALA B O 1
ATOM 6742 N N . PRO B 1 403 ? 17.688 -9.82 -10.477 1 96.44 403 PRO B N 1
ATOM 6743 C CA . PRO B 1 403 ? 18.656 -9.711 -9.383 1 96.44 403 PRO B CA 1
ATOM 6744 C C . PRO B 1 403 ? 18.375 -10.688 -8.25 1 96.44 403 PRO B C 1
ATOM 6746 O O . PRO B 1 403 ? 18.531 -10.344 -7.074 1 96.44 403 PRO B O 1
ATOM 6749 N N . SER B 1 404 ? 18.016 -11.875 -8.531 1 96.06 404 SER B N 1
ATOM 6750 C CA . SER B 1 404 ? 17.625 -12.867 -7.547 1 96.06 404 SER B CA 1
ATOM 6751 C C . SER B 1 404 ? 18.797 -13.266 -6.652 1 96.06 404 SER B C 1
ATOM 6753 O O . SER B 1 404 ? 18.609 -13.516 -5.461 1 96.06 404 SER B O 1
ATOM 6755 N N . THR B 1 405 ? 19.969 -13.352 -7.191 1 97.75 405 THR B N 1
ATOM 6756 C CA . THR B 1 405 ? 21.125 -13.711 -6.375 1 97.75 405 THR B CA 1
ATOM 6757 C C . THR B 1 405 ? 21.391 -12.648 -5.309 1 97.75 405 THR B C 1
ATOM 6759 O O . THR B 1 405 ? 21.641 -12.984 -4.148 1 97.75 405 THR B O 1
ATOM 6762 N N . LYS B 1 406 ? 21.344 -11.414 -5.707 1 98.19 406 LYS B N 1
ATOM 6763 C CA . LYS B 1 406 ? 21.5 -10.32 -4.75 1 98.19 406 LYS B CA 1
ATOM 6764 C C . LYS B 1 406 ? 20.422 -10.391 -3.666 1 98.19 406 LYS B C 1
ATOM 6766 O O . LYS B 1 406 ? 20.703 -10.18 -2.486 1 98.19 406 LYS B O 1
ATOM 6771 N N . ALA B 1 407 ? 19.25 -10.703 -4.078 1 98.19 407 ALA B N 1
ATOM 6772 C CA . ALA B 1 407 ? 18.125 -10.781 -3.146 1 98.19 407 ALA B CA 1
ATOM 6773 C C . ALA B 1 407 ? 18.328 -11.914 -2.145 1 98.19 407 ALA B C 1
ATOM 6775 O O . ALA B 1 407 ? 18 -11.781 -0.964 1 98.19 407 ALA B O 1
ATOM 6776 N N . VAL B 1 408 ? 18.859 -13.031 -2.582 1 98.5 408 VAL B N 1
ATOM 6777 C CA . VAL B 1 408 ? 19.109 -14.172 -1.705 1 98.5 408 VAL B CA 1
ATOM 6778 C C . VAL B 1 408 ? 20.219 -13.82 -0.715 1 98.5 408 VAL B C 1
ATOM 6780 O O . VAL B 1 408 ? 20.156 -14.188 0.46 1 98.5 408 VAL B O 1
ATOM 6783 N N . LEU B 1 409 ? 21.234 -13.148 -1.181 1 98.62 409 LEU B N 1
ATOM 6784 C CA . LEU B 1 409 ? 22.297 -12.695 -0.282 1 98.62 409 LEU B CA 1
ATOM 6785 C C . LEU B 1 409 ? 21.734 -11.797 0.817 1 98.62 409 LEU B C 1
ATOM 6787 O O . LEU B 1 409 ? 22.109 -11.93 1.984 1 98.62 409 LEU B O 1
ATOM 6791 N N . ARG B 1 410 ? 20.844 -10.922 0.455 1 98.31 410 ARG B N 1
ATOM 6792 C CA . ARG B 1 410 ? 20.203 -10.047 1.441 1 98.31 410 ARG B CA 1
ATOM 6793 C C . ARG B 1 410 ? 19.484 -10.867 2.508 1 98.31 410 ARG B C 1
ATOM 6795 O O . ARG B 1 410 ? 19.531 -10.531 3.693 1 98.31 410 ARG B O 1
ATOM 6802 N N . VAL B 1 411 ? 18.766 -11.93 2.062 1 98.5 411 VAL B N 1
ATOM 6803 C CA . VAL B 1 411 ? 18.031 -12.758 3.008 1 98.5 411 VAL B CA 1
ATOM 6804 C C . VAL B 1 411 ? 19 -13.398 4 1 98.5 411 VAL B C 1
ATOM 6806 O O . VAL B 1 411 ? 18.719 -13.453 5.199 1 98.5 411 VAL B O 1
ATOM 6809 N N . HIS B 1 412 ? 20.062 -13.875 3.523 1 98.75 412 HIS B N 1
ATOM 6810 C CA . HIS B 1 412 ? 21.031 -14.484 4.426 1 98.75 412 HIS B CA 1
ATOM 6811 C C . HIS B 1 412 ? 21.625 -13.453 5.379 1 98.75 412 HIS B C 1
ATOM 6813 O O . HIS B 1 412 ? 21.812 -13.734 6.566 1 98.75 412 HIS B O 1
ATOM 6819 N N . ALA B 1 413 ? 22.016 -12.297 4.867 1 98.5 413 ALA B N 1
ATOM 6820 C CA . ALA B 1 413 ? 22.5 -11.219 5.727 1 98.5 413 ALA B CA 1
ATOM 6821 C C . ALA B 1 413 ? 21.469 -10.875 6.805 1 98.5 413 ALA B C 1
ATOM 6823 O O . ALA B 1 413 ? 21.828 -10.641 7.961 1 98.5 413 ALA B O 1
ATOM 6824 N N . LEU B 1 414 ? 20.234 -10.828 6.418 1 98.19 414 LEU B N 1
ATOM 6825 C CA . LEU B 1 414 ? 19.172 -10.539 7.367 1 98.19 414 LEU B CA 1
ATOM 6826 C C . LEU B 1 414 ? 19.094 -11.609 8.453 1 98.19 414 LEU B C 1
ATOM 6828 O O . LEU B 1 414 ? 18.938 -11.297 9.633 1 98.19 414 LEU B O 1
ATOM 6832 N N . ARG B 1 415 ? 19.172 -12.906 8.039 1 98.44 415 ARG B N 1
ATOM 6833 C CA . ARG B 1 415 ? 19.188 -13.992 9.008 1 98.44 415 ARG B CA 1
ATOM 6834 C C . ARG B 1 415 ? 20.297 -13.797 10.039 1 98.44 415 ARG B C 1
ATOM 6836 O O . ARG B 1 415 ? 20.062 -13.953 11.242 1 98.44 415 ARG B O 1
ATOM 6843 N N . ARG B 1 416 ? 21.406 -13.414 9.578 1 98 416 ARG B N 1
ATOM 6844 C CA . ARG B 1 416 ? 22.547 -13.281 10.477 1 98 416 ARG B CA 1
ATOM 6845 C C . ARG B 1 416 ? 22.453 -12.008 11.305 1 98 416 ARG B C 1
ATOM 6847 O O . ARG B 1 416 ? 22.953 -11.953 12.438 1 98 416 ARG B O 1
ATOM 6854 N N . LEU B 1 417 ? 21.812 -11.023 10.766 1 97.06 417 LEU B N 1
ATOM 6855 C CA . LEU B 1 417 ? 21.547 -9.812 11.531 1 97.06 417 LEU B CA 1
ATOM 6856 C C . LEU B 1 417 ? 20.594 -10.094 12.68 1 97.06 417 LEU B C 1
ATOM 6858 O O . LEU B 1 417 ? 20.781 -9.602 13.797 1 97.06 417 LEU B O 1
ATOM 6862 N N . LEU B 1 418 ? 19.625 -10.906 12.453 1 96.38 418 LEU B N 1
ATOM 6863 C CA . LEU B 1 418 ? 18.531 -11.109 13.391 1 96.38 418 LEU B CA 1
ATOM 6864 C C . LEU B 1 418 ? 18.828 -12.258 14.344 1 96.38 418 LEU B C 1
ATOM 6866 O O . LEU B 1 418 ? 18.328 -12.289 15.469 1 96.38 418 LEU B O 1
ATOM 6870 N N . GLY B 1 419 ? 19.594 -13.227 13.883 1 96.56 419 GLY B N 1
ATOM 6871 C CA . GLY B 1 419 ? 19.719 -14.5 14.562 1 96.56 419 GLY B CA 1
ATOM 6872 C C . GLY B 1 419 ? 18.656 -15.508 14.148 1 96.56 419 GLY B C 1
ATOM 6873 O O . GLY B 1 419 ? 17.547 -15.125 13.742 1 96.56 419 GLY B O 1
ATOM 6874 N N . ASP B 1 420 ? 18.891 -16.766 14.344 1 96.75 420 ASP B N 1
ATOM 6875 C CA . ASP B 1 420 ? 18.062 -17.844 13.805 1 96.75 420 ASP B CA 1
ATOM 6876 C C . ASP B 1 420 ? 16.672 -17.828 14.445 1 96.75 420 ASP B C 1
ATOM 6878 O O . ASP B 1 420 ? 15.664 -18.016 13.758 1 96.75 420 ASP B O 1
ATOM 6882 N N . ASP B 1 421 ? 16.641 -17.656 15.711 1 95.62 421 ASP B N 1
ATOM 6883 C CA . ASP B 1 421 ? 15.359 -17.75 16.391 1 95.62 421 ASP B CA 1
ATOM 6884 C C . ASP B 1 421 ? 14.367 -16.719 15.875 1 95.62 421 ASP B C 1
ATOM 6886 O O . ASP B 1 421 ? 13.25 -17.062 15.477 1 95.62 421 ASP B O 1
ATOM 6890 N N . VAL B 1 422 ? 14.82 -15.453 15.844 1 94.94 422 VAL B N 1
ATOM 6891 C CA . VAL B 1 422 ? 13.961 -14.375 15.391 1 94.94 422 VAL B CA 1
ATOM 6892 C C . VAL B 1 422 ? 13.68 -14.531 13.898 1 94.94 422 VAL B C 1
ATOM 6894 O O . VAL B 1 422 ? 12.547 -14.328 13.445 1 94.94 422 VAL B O 1
ATOM 6897 N N . PHE B 1 423 ? 14.711 -14.914 13.164 1 97.44 423 PHE B N 1
ATOM 6898 C CA . PHE B 1 423 ? 14.586 -15.062 11.719 1 97.44 423 PHE B CA 1
ATOM 6899 C C . PHE B 1 423 ? 13.516 -16.094 11.367 1 97.44 423 PHE B C 1
ATOM 6901 O O . PHE B 1 423 ? 12.617 -15.805 10.57 1 97.44 423 PHE B O 1
ATOM 6908 N N . PHE B 1 424 ? 13.539 -17.219 11.953 1 97.56 424 PHE B N 1
ATOM 6909 C CA . PHE B 1 424 ? 12.625 -18.281 11.547 1 97.56 424 PHE B CA 1
ATOM 6910 C C . PHE B 1 424 ? 11.234 -18.047 12.125 1 97.56 424 PHE B C 1
ATOM 6912 O O . PHE B 1 424 ? 10.242 -18.484 11.547 1 97.56 424 PHE B O 1
ATOM 6919 N N . GLN B 1 425 ? 11.125 -17.328 13.227 1 94.5 425 GLN B N 1
ATOM 6920 C CA . GLN B 1 425 ? 9.82 -16.875 13.688 1 94.5 425 GLN B CA 1
ATOM 6921 C C . GLN B 1 425 ? 9.164 -15.953 12.672 1 94.5 425 GLN B C 1
ATOM 6923 O O . GLN B 1 425 ? 7.953 -16.031 12.43 1 94.5 425 GLN B O 1
ATOM 6928 N N . ILE B 1 426 ? 9.961 -15.109 12.117 1 94.75 426 ILE B N 1
ATOM 6929 C CA . ILE B 1 426 ? 9.477 -14.172 11.109 1 94.75 426 ILE B CA 1
ATOM 6930 C C . ILE B 1 426 ? 9.039 -14.938 9.859 1 94.75 426 ILE B C 1
ATOM 6932 O O . ILE B 1 426 ? 7.965 -14.688 9.312 1 94.75 426 ILE B O 1
ATOM 6936 N N . MET B 1 427 ? 9.82 -15.93 9.422 1 96.69 427 MET B N 1
ATOM 6937 C CA . MET B 1 427 ? 9.539 -16.688 8.203 1 96.69 427 MET B CA 1
ATOM 6938 C C . MET B 1 427 ? 8.258 -17.5 8.352 1 96.69 427 MET B C 1
ATOM 6940 O O . MET B 1 427 ? 7.52 -17.688 7.379 1 96.69 427 MET B O 1
ATOM 6944 N N . ALA B 1 428 ? 7.965 -17.938 9.547 1 94.44 428 ALA B N 1
ATOM 6945 C CA . ALA B 1 428 ? 6.746 -18.703 9.797 1 94.44 428 ALA B CA 1
ATOM 6946 C C . ALA B 1 428 ? 5.562 -17.781 10.055 1 94.44 428 ALA B C 1
ATOM 6948 O O . ALA B 1 428 ? 4.43 -18.094 9.672 1 94.44 428 ALA B O 1
ATOM 6949 N N . GLY B 1 429 ? 5.859 -16.672 10.641 1 92.38 429 GLY B N 1
ATOM 6950 C CA . GLY B 1 429 ? 4.797 -15.805 11.125 1 92.38 429 GLY B CA 1
ATOM 6951 C C . GLY B 1 429 ? 4.211 -14.922 10.039 1 92.38 429 GLY B C 1
ATOM 6952 O O . GLY B 1 429 ? 3.008 -14.648 10.031 1 92.38 429 GLY B O 1
ATOM 6953 N N . PHE B 1 430 ? 5.004 -14.391 9.133 1 91.94 430 PHE B N 1
ATOM 6954 C CA . PHE B 1 430 ? 4.547 -13.406 8.156 1 91.94 430 PHE B CA 1
ATOM 6955 C C . PHE B 1 430 ? 3.453 -13.992 7.273 1 91.94 430 PHE B C 1
ATOM 6957 O O . PHE B 1 430 ? 2.406 -13.375 7.078 1 91.94 430 PHE B O 1
ATOM 6964 N N . PRO B 1 431 ? 3.643 -15.258 6.734 1 90.88 431 PRO B N 1
ATOM 6965 C CA . PRO B 1 431 ? 2.551 -15.836 5.945 1 90.88 431 PRO B CA 1
ATOM 6966 C C . PRO B 1 431 ? 1.308 -16.125 6.785 1 90.88 431 PRO B C 1
ATOM 6968 O O . PRO B 1 431 ? 0.188 -16.078 6.27 1 90.88 431 PRO B O 1
ATOM 6971 N N . GLN B 1 432 ? 1.485 -16.344 7.992 1 87.56 432 GLN B N 1
ATOM 6972 C CA . GLN B 1 432 ? 0.373 -16.688 8.867 1 87.56 432 GLN B CA 1
ATOM 6973 C C . GLN B 1 432 ? -0.519 -15.484 9.133 1 87.56 432 GLN B C 1
ATOM 6975 O O . GLN B 1 432 ? -1.739 -15.617 9.242 1 87.56 432 GLN B O 1
ATOM 6980 N N . ILE B 1 433 ? 0.043 -14.336 9.234 1 81.38 433 ILE B N 1
ATOM 6981 C CA . ILE B 1 433 ? -0.736 -13.156 9.609 1 81.38 433 ILE B CA 1
ATOM 6982 C C . ILE B 1 433 ? -1.294 -12.484 8.359 1 81.38 433 ILE B C 1
ATOM 6984 O O . ILE B 1 433 ? -2.045 -11.516 8.453 1 81.38 433 ILE B O 1
ATOM 6988 N N . ASN B 1 434 ? -0.984 -12.984 7.266 1 79.25 434 ASN B N 1
ATOM 6989 C CA . ASN B 1 434 ? -1.437 -12.453 5.988 1 79.25 434 ASN B CA 1
ATOM 6990 C C . ASN B 1 434 ? -1.838 -13.57 5.027 1 79.25 434 ASN B C 1
ATOM 6992 O O . ASN B 1 434 ? -1.338 -13.633 3.902 1 79.25 434 ASN B O 1
ATOM 6996 N N . PRO B 1 435 ? -2.668 -14.438 5.434 1 82.38 435 PRO B N 1
ATOM 6997 C CA . PRO B 1 435 ? -2.955 -15.594 4.582 1 82.38 435 PRO B CA 1
ATOM 6998 C C . PRO B 1 435 ? -3.582 -15.203 3.246 1 82.38 435 PRO B C 1
ATOM 7000 O O . PRO B 1 435 ? -4.594 -14.5 3.217 1 82.38 435 PRO B O 1
ATOM 7003 N N . GLN B 1 436 ? -2.951 -15.695 2.191 1 85.75 436 GLN B N 1
ATOM 7004 C CA . GLN B 1 436 ? -3.393 -15.453 0.82 1 85.75 436 GLN B CA 1
ATOM 7005 C C . GLN B 1 436 ? -3.436 -13.961 0.506 1 85.75 436 GLN B C 1
ATOM 7007 O O . GLN B 1 436 ? -4.242 -13.516 -0.313 1 85.75 436 GLN B O 1
ATOM 7012 N N . GLY B 1 437 ? -2.631 -13.234 1.188 1 87.5 437 GLY B N 1
ATOM 7013 C CA . GLY B 1 437 ? -2.59 -11.797 1.001 1 87.5 437 GLY B CA 1
ATOM 7014 C C . GLY B 1 437 ? -1.562 -11.352 -0.025 1 87.5 437 GLY B C 1
ATOM 7015 O O . GLY B 1 437 ? -1.058 -12.172 -0.795 1 87.5 437 GLY B O 1
ATOM 7016 N N . ASN B 1 438 ? -1.416 -10.047 -0.161 1 90.06 438 ASN B N 1
ATOM 7017 C CA . ASN B 1 438 ? -0.381 -9.414 -0.973 1 90.06 438 ASN B CA 1
ATOM 7018 C C . ASN B 1 438 ? 0.591 -8.609 -0.115 1 90.06 438 ASN B C 1
ATOM 7020 O O . ASN B 1 438 ? 0.224 -8.125 0.958 1 90.06 438 ASN B O 1
ATOM 7024 N N . GLN B 1 439 ? 1.763 -8.531 -0.617 1 89.38 439 GLN B N 1
ATOM 7025 C CA . GLN B 1 439 ? 2.771 -7.812 0.151 1 89.38 439 GLN B CA 1
ATOM 7026 C C . GLN B 1 439 ? 3.779 -7.129 -0.769 1 89.38 439 GLN B C 1
ATOM 7028 O O . GLN B 1 439 ? 3.824 -7.41 -1.968 1 89.38 439 GLN B O 1
ATOM 7033 N N . ASN B 1 440 ? 4.465 -6.176 -0.232 1 90.06 440 ASN B N 1
ATOM 7034 C CA . ASN B 1 440 ? 5.668 -5.602 -0.83 1 90.06 440 ASN B CA 1
ATOM 7035 C C . ASN B 1 440 ? 6.816 -5.543 0.17 1 90.06 440 ASN B C 1
ATOM 7037 O O . ASN B 1 440 ? 6.711 -6.078 1.276 1 90.06 440 ASN B O 1
ATOM 7041 N N . TRP B 1 441 ? 7.957 -5.039 -0.233 1 92.25 441 TRP B N 1
ATOM 7042 C CA . TRP B 1 441 ? 9.141 -4.965 0.623 1 92.25 441 TRP B CA 1
ATOM 7043 C C . TRP B 1 441 ? 8.836 -4.172 1.892 1 92.25 441 TRP B C 1
ATOM 7045 O O . TRP B 1 441 ? 9.273 -4.547 2.982 1 92.25 441 TRP B O 1
ATOM 7055 N N . HIS B 1 442 ? 8.039 -3.152 1.736 1 87.56 442 HIS B N 1
ATOM 7056 C CA . HIS B 1 442 ? 7.715 -2.303 2.877 1 87.56 442 HIS B CA 1
ATOM 7057 C C . HIS B 1 442 ? 6.93 -3.076 3.932 1 87.56 442 HIS B C 1
ATOM 7059 O O . HIS B 1 442 ? 7.195 -2.943 5.129 1 87.56 442 HIS B O 1
ATOM 7065 N N . ASP B 1 443 ? 5.918 -3.811 3.5 1 88.69 443 ASP B N 1
ATOM 7066 C CA . ASP B 1 443 ? 5.148 -4.637 4.426 1 88.69 443 ASP B CA 1
ATOM 7067 C C . ASP B 1 443 ? 6.059 -5.566 5.223 1 88.69 443 ASP B C 1
ATOM 7069 O O . ASP B 1 443 ? 5.906 -5.703 6.438 1 88.69 443 ASP B O 1
ATOM 7073 N N . PHE B 1 444 ? 6.93 -6.184 4.492 1 93.25 444 PHE B N 1
ATOM 7074 C CA . PHE B 1 444 ? 7.832 -7.141 5.125 1 93.25 444 PHE B CA 1
ATOM 7075 C C . PHE B 1 444 ? 8.766 -6.441 6.102 1 93.25 444 PHE B C 1
ATOM 7077 O O . PHE B 1 444 ? 9 -6.934 7.207 1 93.25 444 PHE B O 1
ATOM 7084 N N . GLU B 1 445 ? 9.305 -5.375 5.789 1 90.12 445 GLU B N 1
ATOM 7085 C CA . GLU B 1 445 ? 10.211 -4.621 6.648 1 90.12 445 GLU B CA 1
ATOM 7086 C C . GLU B 1 445 ? 9.516 -4.164 7.926 1 90.12 445 GLU B C 1
ATOM 7088 O O . GLU B 1 445 ? 10.117 -4.164 9 1 90.12 445 GLU B O 1
ATOM 7093 N N . LEU B 1 446 ? 8.266 -3.701 7.719 1 86.19 446 LEU B N 1
ATOM 7094 C CA . LEU B 1 446 ? 7.488 -3.305 8.891 1 86.19 446 LEU B CA 1
ATOM 7095 C C . LEU B 1 446 ? 7.32 -4.477 9.852 1 86.19 446 LEU B C 1
ATOM 7097 O O . LEU B 1 446 ? 7.465 -4.316 11.062 1 86.19 446 LEU B O 1
ATOM 7101 N N . TYR B 1 447 ? 7.008 -5.594 9.297 1 90 447 TYR B N 1
ATOM 7102 C CA . TYR B 1 447 ? 6.824 -6.797 10.102 1 90 447 TYR B CA 1
ATOM 7103 C C . TYR B 1 447 ? 8.117 -7.191 10.797 1 90 447 TYR B C 1
ATOM 7105 O O . TYR B 1 447 ? 8.125 -7.5 11.992 1 90 447 TYR B O 1
ATOM 7113 N N . VAL B 1 448 ? 9.234 -7.176 10.078 1 93.12 448 VAL B N 1
ATOM 7114 C CA . VAL B 1 448 ? 10.523 -7.559 10.633 1 93.12 448 VAL B CA 1
ATOM 7115 C C . VAL B 1 448 ? 10.914 -6.586 11.75 1 93.12 448 VAL B C 1
ATOM 7117 O O . VAL B 1 448 ? 11.359 -7.008 12.82 1 93.12 448 VAL B O 1
ATOM 7120 N N . SER B 1 449 ? 10.75 -5.332 11.469 1 88.88 449 SER B N 1
ATOM 7121 C CA . SER B 1 449 ? 11.102 -4.328 12.461 1 88.88 449 SER B CA 1
ATOM 7122 C C . SER B 1 449 ? 10.289 -4.504 13.742 1 88.88 449 SER B C 1
ATOM 7124 O O . SER B 1 449 ? 10.82 -4.355 14.844 1 88.88 449 SER B O 1
ATOM 7126 N N . ALA B 1 450 ? 9.055 -4.809 13.562 1 87.19 450 ALA B N 1
ATOM 7127 C CA . ALA B 1 450 ? 8.188 -5.031 14.711 1 87.19 450 ALA B CA 1
ATOM 7128 C C . ALA B 1 450 ? 8.641 -6.246 15.516 1 87.19 450 ALA B C 1
ATOM 7130 O O . ALA B 1 450 ? 8.773 -6.176 16.734 1 87.19 450 ALA B O 1
ATOM 7131 N N . MET B 1 451 ? 8.93 -7.289 14.844 1 87.88 451 MET B N 1
ATOM 7132 C CA . MET B 1 451 ? 9.289 -8.555 15.484 1 87.88 451 MET B CA 1
ATOM 7133 C C . MET B 1 451 ? 10.656 -8.453 16.156 1 87.88 451 MET B C 1
ATOM 7135 O O . MET B 1 451 ? 10.867 -9.016 17.234 1 87.88 451 MET B O 1
ATOM 7139 N N . ALA B 1 452 ? 11.508 -7.73 15.492 1 89.5 452 ALA B N 1
ATOM 7140 C CA . ALA B 1 452 ? 12.883 -7.668 15.969 1 89.5 452 ALA B CA 1
ATOM 7141 C C . ALA B 1 452 ? 13.094 -6.473 16.891 1 89.5 452 ALA B C 1
ATOM 7143 O O . ALA B 1 452 ? 14.117 -6.383 17.578 1 89.5 452 ALA B O 1
ATOM 7144 N N . GLN B 1 453 ? 12.141 -5.551 16.891 1 81.12 453 GLN B N 1
ATOM 7145 C CA . GLN B 1 453 ? 12.289 -4.293 17.609 1 81.12 453 GLN B CA 1
ATOM 7146 C C . GLN B 1 453 ? 13.578 -3.574 17.219 1 81.12 453 GLN B C 1
ATOM 7148 O O . GLN B 1 453 ? 14.336 -3.143 18.078 1 81.12 453 GLN B O 1
ATOM 7153 N N . LEU B 1 454 ? 13.867 -3.627 15.977 1 82.75 454 LEU B N 1
ATOM 7154 C CA . LEU B 1 454 ? 15.055 -3.027 15.375 1 82.75 454 LEU B CA 1
ATOM 7155 C C . LEU B 1 454 ? 14.68 -2.133 14.203 1 82.75 454 LEU B C 1
ATOM 7157 O O . LEU B 1 454 ? 13.812 -2.492 13.398 1 82.75 454 LEU B O 1
ATOM 7161 N N . ASP B 1 455 ? 15.32 -0.966 14.172 1 79.62 455 ASP B N 1
ATOM 7162 C CA . ASP B 1 455 ? 15.18 -0.125 12.984 1 79.62 455 ASP B CA 1
ATOM 7163 C C . ASP B 1 455 ? 16.062 -0.628 11.852 1 79.62 455 ASP B C 1
ATOM 7165 O O . ASP B 1 455 ? 17.297 -0.542 11.93 1 79.62 455 ASP B O 1
ATOM 7169 N N . LEU B 1 456 ? 15.461 -1.108 10.789 1 88 456 LEU B N 1
ATOM 7170 C CA . LEU B 1 456 ? 16.188 -1.688 9.664 1 88 456 LEU B CA 1
ATOM 7171 C C . LEU B 1 456 ? 16.422 -0.646 8.578 1 88 456 LEU B C 1
ATOM 7173 O O . LEU B 1 456 ? 16.891 -0.979 7.48 1 88 456 LEU B O 1
ATOM 7177 N N . GLY B 1 457 ? 16.188 0.552 8.867 1 86.31 457 GLY B N 1
ATOM 7178 C CA . GLY B 1 457 ? 16.219 1.596 7.855 1 86.31 457 GLY B CA 1
ATOM 7179 C C . GLY B 1 457 ? 17.5 1.621 7.066 1 86.31 457 GLY B C 1
ATOM 7180 O O . GLY B 1 457 ? 17.484 1.578 5.832 1 86.31 457 GLY B O 1
ATOM 7181 N N . GLU B 1 458 ? 18.656 1.614 7.77 1 90.31 458 GLU B N 1
ATOM 7182 C CA . GLU B 1 458 ? 19.953 1.7 7.09 1 90.31 458 GLU B CA 1
ATOM 7183 C C . GLU B 1 458 ? 20.266 0.407 6.344 1 90.31 458 GLU B C 1
ATOM 7185 O O . GLU B 1 458 ? 20.797 0.439 5.23 1 90.31 458 GLU B O 1
ATOM 7190 N N . PHE B 1 459 ? 19.938 -0.705 6.941 1 94.94 459 PHE B N 1
ATOM 7191 C CA . PHE B 1 459 ? 20.125 -2.004 6.301 1 94.94 459 PHE B CA 1
ATOM 7192 C C . PHE B 1 459 ? 19.312 -2.088 5.016 1 94.94 459 PHE B C 1
ATOM 7194 O O . PHE B 1 459 ? 19.828 -2.496 3.973 1 94.94 459 PHE B O 1
ATOM 7201 N N . ASP B 1 460 ? 18.078 -1.679 5.113 1 93 460 ASP B N 1
ATOM 7202 C CA . ASP B 1 460 ? 17.156 -1.757 3.979 1 93 460 ASP B CA 1
ATOM 7203 C C . ASP B 1 460 ? 17.578 -0.788 2.873 1 93 460 ASP B C 1
ATOM 7205 O O . ASP B 1 460 ? 17.547 -1.136 1.69 1 93 460 ASP B O 1
ATOM 7209 N N . ARG B 1 461 ? 17.984 0.376 3.225 1 91.81 461 ARG B N 1
ATOM 7210 C CA . ARG B 1 461 ? 18.453 1.338 2.23 1 91.81 461 ARG B CA 1
ATOM 7211 C C . ARG B 1 461 ? 19.656 0.792 1.458 1 91.81 461 ARG B C 1
ATOM 7213 O O . ARG B 1 461 ? 19.719 0.936 0.236 1 91.81 461 ARG B O 1
ATOM 7220 N N . ALA B 1 462 ? 20.516 0.137 2.141 1 96.25 462 ALA B N 1
ATOM 7221 C CA . ALA B 1 462 ? 21.734 -0.383 1.523 1 96.25 462 ALA B CA 1
ATOM 7222 C C . ALA B 1 462 ? 21.422 -1.547 0.588 1 96.25 462 ALA B C 1
ATOM 7224 O O . ALA B 1 462 ? 21.953 -1.626 -0.518 1 96.25 462 ALA B O 1
ATOM 7225 N N . TRP B 1 463 ? 20.531 -2.422 0.961 1 97.06 463 TRP B N 1
ATOM 7226 C CA . TRP B 1 463 ? 20.297 -3.656 0.215 1 97.06 463 TRP B CA 1
ATOM 7227 C C . TRP B 1 463 ? 19.188 -3.469 -0.815 1 97.06 463 TRP B C 1
ATOM 7229 O O . TRP B 1 463 ? 19.281 -3.977 -1.937 1 97.06 463 TRP B O 1
ATOM 7239 N N . LEU B 1 464 ? 18.078 -2.785 -0.417 1 95.56 464 LEU B N 1
ATOM 7240 C CA . LEU B 1 464 ? 16.875 -2.758 -1.236 1 95.56 464 LEU B CA 1
ATOM 7241 C C . LEU B 1 464 ? 16.938 -1.622 -2.252 1 95.56 464 LEU B C 1
ATOM 7243 O O . LEU B 1 464 ? 16.625 -1.821 -3.43 1 95.56 464 LEU B O 1
ATOM 7247 N N . ASP B 1 465 ? 17.438 -0.47 -1.843 1 92.06 465 ASP B N 1
ATOM 7248 C CA . ASP B 1 465 ? 17.438 0.704 -2.711 1 92.06 465 ASP B CA 1
ATOM 7249 C C . ASP B 1 465 ? 18.844 1.026 -3.203 1 92.06 465 ASP B C 1
ATOM 7251 O O . ASP B 1 465 ? 19.016 1.808 -4.141 1 92.06 465 ASP B O 1
ATOM 7255 N N . GLY B 1 466 ? 19.797 0.419 -2.551 1 94 466 GLY B N 1
ATOM 7256 C CA . GLY B 1 466 ? 21.172 0.722 -2.891 1 94 466 GLY B CA 1
ATOM 7257 C C . GLY B 1 466 ? 21.562 0.242 -4.273 1 94 466 GLY B C 1
ATOM 7258 O O . GLY B 1 466 ? 21.141 -0.831 -4.711 1 94 466 GLY B O 1
ATOM 7259 N N . THR B 1 467 ? 22.406 1.056 -4.914 1 94.88 467 THR B N 1
ATOM 7260 C CA . THR B 1 467 ? 22.859 0.733 -6.262 1 94.88 467 THR B CA 1
ATOM 7261 C C . THR B 1 467 ? 24.359 0.479 -6.281 1 94.88 467 THR B C 1
ATOM 7263 O O . THR B 1 467 ? 24.984 0.497 -7.34 1 94.88 467 THR B O 1
ATOM 7266 N N . VAL B 1 468 ? 24.938 0.379 -5.117 1 97.06 468 VAL B N 1
ATOM 7267 C CA . VAL B 1 468 ? 26.344 0.002 -4.938 1 97.06 468 VAL B CA 1
ATOM 7268 C C . VAL B 1 468 ? 26.453 -1.077 -3.863 1 97.06 468 VAL B C 1
ATOM 7270 O O . VAL B 1 468 ? 25.469 -1.392 -3.188 1 97.06 468 VAL B O 1
ATOM 7273 N N . ARG B 1 469 ? 27.641 -1.615 -3.811 1 97.5 469 ARG B N 1
ATOM 7274 C CA . ARG B 1 469 ? 27.891 -2.617 -2.779 1 97.5 469 ARG B CA 1
ATOM 7275 C C . ARG B 1 469 ? 27.578 -2.064 -1.392 1 97.5 469 ARG B C 1
ATOM 7277 O O . ARG B 1 469 ? 28.047 -0.985 -1.029 1 97.5 469 ARG B O 1
ATOM 7284 N N . PRO B 1 470 ? 26.766 -2.824 -0.589 1 97.38 470 PRO B N 1
ATOM 7285 C CA . PRO B 1 470 ? 26.484 -2.332 0.76 1 97.38 470 PRO B CA 1
ATOM 7286 C C . PRO B 1 470 ? 27.734 -2.15 1.604 1 97.38 470 PRO B C 1
ATOM 7288 O O . PRO B 1 470 ? 28.734 -2.852 1.396 1 97.38 470 PRO B O 1
ATOM 7291 N N . PRO B 1 471 ? 27.656 -1.197 2.555 1 96.31 471 PRO B N 1
ATOM 7292 C CA . PRO B 1 471 ? 28.75 -1.1 3.52 1 96.31 471 PRO B CA 1
ATOM 7293 C C . PRO B 1 471 ? 28.953 -2.389 4.312 1 96.31 471 PRO B C 1
ATOM 7295 O O . PRO B 1 471 ? 28.016 -3.16 4.5 1 96.31 471 PRO B O 1
ATOM 7298 N N . ASP B 1 472 ? 30.125 -2.553 4.824 1 95.69 472 ASP B N 1
ATOM 7299 C CA . ASP B 1 472 ? 30.516 -3.787 5.496 1 95.69 472 ASP B CA 1
ATOM 7300 C C . ASP B 1 472 ? 29.609 -4.086 6.68 1 95.69 472 ASP B C 1
ATOM 7302 O O . ASP B 1 472 ? 29.328 -5.25 6.977 1 95.69 472 ASP B O 1
ATOM 7306 N N . GLU B 1 473 ? 29.172 -3.062 7.281 1 94.88 473 GLU B N 1
ATOM 7307 C CA . GLU B 1 473 ? 28.328 -3.258 8.445 1 94.88 473 GLU B CA 1
ATOM 7308 C C . GLU B 1 473 ? 27.016 -3.959 8.07 1 94.88 473 GLU B C 1
ATOM 7310 O O . GLU B 1 473 ? 26.453 -4.695 8.875 1 94.88 473 GLU B O 1
ATOM 7315 N N . HIS B 1 474 ? 26.578 -3.768 6.859 1 96.56 474 HIS B N 1
ATOM 7316 C CA . HIS B 1 474 ? 25.328 -4.363 6.395 1 96.56 474 HIS B CA 1
ATOM 7317 C C . HIS B 1 474 ? 25.594 -5.621 5.574 1 96.56 474 HIS B C 1
ATOM 7319 O O . HIS B 1 474 ? 24.75 -6.516 5.516 1 96.56 474 HIS B O 1
ATOM 7325 N N . LEU B 1 475 ? 26.719 -5.688 5.008 1 97.12 475 LEU B N 1
ATOM 7326 C CA . LEU B 1 475 ? 27.109 -6.812 4.164 1 97.12 475 LEU B CA 1
ATOM 7327 C C . LEU B 1 475 ? 27.516 -8.008 5.012 1 97.12 475 LEU B C 1
ATOM 7329 O O . LEU B 1 475 ? 27.312 -9.156 4.613 1 97.12 475 LEU B O 1
ATOM 7333 N N . TYR B 1 476 ? 28.109 -7.742 6.16 1 97.25 476 TYR B N 1
ATOM 7334 C CA . TYR B 1 476 ? 28.625 -8.805 7.023 1 97.25 476 TYR B CA 1
ATOM 7335 C C . TYR B 1 476 ? 28.094 -8.648 8.445 1 97.25 476 TYR B C 1
ATOM 7337 O O . TYR B 1 476 ? 28.875 -8.523 9.391 1 97.25 476 TYR B O 1
ATOM 7345 N N . PRO B 1 477 ? 26.812 -8.82 8.609 1 95.62 477 PRO B N 1
ATOM 7346 C CA . PRO B 1 477 ? 26.297 -8.711 9.977 1 95.62 477 PRO B CA 1
ATOM 7347 C C . PRO B 1 477 ? 26.641 -9.922 10.836 1 95.62 477 PRO B C 1
ATOM 7349 O O . PRO B 1 477 ? 26.719 -11.047 10.32 1 95.62 477 PRO B O 1
ATOM 7352 N N . GLY B 1 478 ? 26.797 -9.625 12.125 1 93 478 GLY B N 1
ATOM 7353 C CA . GLY B 1 478 ? 26.953 -10.695 13.094 1 93 478 GLY B CA 1
ATOM 7354 C C . GLY B 1 478 ? 28.141 -11.602 12.797 1 93 478 GLY B C 1
ATOM 7355 O O . GLY B 1 478 ? 29.266 -11.117 12.602 1 93 478 GLY B O 1
ATOM 7356 N N . PRO B 1 479 ? 27.797 -12.883 12.656 1 91.12 479 PRO B N 1
ATOM 7357 C CA . PRO B 1 479 ? 28.875 -13.859 12.484 1 91.12 479 PRO B CA 1
ATOM 7358 C C . PRO B 1 479 ? 29.516 -13.805 11.094 1 91.12 479 PRO B C 1
ATOM 7360 O O . PRO B 1 479 ? 30.516 -14.477 10.844 1 91.12 479 PRO B O 1
ATOM 7363 N N . LEU B 1 480 ? 28.938 -13.109 10.211 1 93.75 480 LEU B N 1
ATOM 7364 C CA . LEU B 1 480 ? 29.484 -13.031 8.859 1 93.75 480 LEU B CA 1
ATOM 7365 C C . LEU B 1 480 ? 30.734 -12.172 8.836 1 93.75 480 LEU B C 1
ATOM 7367 O O . LEU B 1 480 ? 31.484 -12.18 7.852 1 93.75 480 LEU B O 1
ATOM 7371 N N . ARG B 1 481 ? 30.906 -11.43 9.883 1 88.56 481 ARG B N 1
ATOM 7372 C CA . ARG B 1 481 ? 32.094 -10.562 9.938 1 88.56 481 ARG B CA 1
ATOM 7373 C C . ARG B 1 481 ? 33.375 -11.367 9.805 1 88.56 481 ARG B C 1
ATOM 7375 O O . ARG B 1 481 ? 33.531 -12.375 10.492 1 88.56 481 ARG B O 1
ATOM 7382 N N . PRO B 1 482 ? 34.125 -10.914 8.844 1 75.94 482 PRO B N 1
ATOM 7383 C CA . PRO B 1 482 ? 35.375 -11.641 8.711 1 75.94 482 PRO B CA 1
ATOM 7384 C C . PRO B 1 482 ? 36.25 -11.539 9.953 1 75.94 482 PRO B C 1
ATOM 7386 O O . PRO B 1 482 ? 36.25 -10.516 10.648 1 75.94 482 PRO B O 1
ATOM 7389 N N . ALA B 1 483 ? 36.75 -12.695 10.43 1 62.69 483 ALA B N 1
ATOM 7390 C CA . ALA B 1 483 ? 37.719 -12.695 11.547 1 62.69 483 ALA B CA 1
ATOM 7391 C C . ALA B 1 483 ? 38.844 -11.727 11.281 1 62.69 483 ALA B C 1
ATOM 7393 O O . ALA B 1 483 ? 39.312 -11.594 10.141 1 62.69 483 ALA B O 1
ATOM 7394 N N . ARG B 1 484 ? 39.094 -10.695 12.164 1 46.47 484 ARG B N 1
ATOM 7395 C CA . ARG B 1 484 ? 40.344 -9.906 12.078 1 46.47 484 ARG B CA 1
ATOM 7396 C C . ARG B 1 484 ? 41.562 -10.805 12.016 1 46.47 484 ARG B C 1
ATOM 7398 O O . ARG B 1 484 ? 41.594 -11.875 12.633 1 46.47 484 ARG B O 1
#

Sequence (968 aa):
MTVRIRWQEPLCTALLATTMIGTCQASAAQPSPGSDGYVHVSPNGTVLGADPYYPKDGNGGYDVSAYSLALDYAPYSMLVSGKATITATATQDLSRFDLDLRGLTVRSVTVDGVAATFRRAGEHELVITPRKPVAEGAQFTVVVGYDGRPEPIGTARGRTGWLATSGDSAVATGQPHSAMTWFPVNGTEVDKATLRVSVTVLDEFSVVGNGSQVSDVPAGYGRHTVTWAEDTALAPNTAMLGIGRWEVERITLPGGRTAINAYHPCAVDQRKIGGRLPEVLEFLTGKFGDYPQSAAGGLFLDRSLGYTHGAQTRPVYGRTATIADLVYATAYQWWGAGVTGKMWRDALMTESVARYAVWLWDEAKNGIDLDRRYRDLVAGVRDDAGFWAAKLTDPGKGTEFAPSTKAVLRVHALRRLLGDDVFFQIMAGFPQINPQGNQNWHDFELYVSAMAQLDLGEFDRAWLDGTVRPPDEHLYPGPLRPARMTVRIRWQEPLCTALLATTMIGTCQASAAQPSPGSDGYVHVSPNGTVLGADPYYPKDGNGGYDVSAYSLALDYAPYSMLVSGKATITATATQDLSRFDLDLRGLTVRSVTVDGVAATFRRAGEHELVITPRKPVAEGAQFTVVVGYDGRPEPIGTARGRTGWLATSGDSAVATGQPHSAMTWFPVNGTEVDKATLRVSVTVLDEFSVVGNGSQVSDVPAGYGRHTVTWAEDTALAPNTAMLGIGRWEVERITLPGGRTAINAYHPCAVDQRKIGGRLPEVLEFLTGKFGDYPQSAAGGLFLDRSLGYTHGAQTRPVYGRTATIADLVYATAYQWWGAGVTGKMWRDALMTESVARYAVWLWDEAKNGIDLDRRYRDLVAGVRDDAGFWAAKLTDPGKGTEFAPSTKAVLRVHALRRLLGDDVFFQIMAGFPQINPQGNQNWHDFELYVSAMAQLDLGEFDRAWLDGTVRPPDEHLYPGPLRPAR

Organism: Amycolatopsis orientalis (NCBI:txid31958)

pLDDT: mean 89.58, std 18.71, range [21.47, 98.94]

Radius of gyration: 32.74 Å; Cα contacts (8 Å, |Δi|>4): 2215; chains: 2; bounding box: 131×92×119 Å